Protein AF-0000000082344519 (afdb_homodimer)

Solvent-accessible surface area (backbone atoms only — not comparable to full-atom values): 58718 Å² total; per-residue (Å²): 136,85,82,80,80,78,78,78,81,80,72,80,78,78,74,76,76,75,74,73,69,74,69,74,76,73,70,45,67,34,60,41,94,43,33,31,35,34,25,37,70,40,77,89,71,45,33,33,35,36,21,41,44,66,50,34,47,62,42,49,48,86,34,32,82,37,69,70,40,68,66,84,66,69,54,87,67,76,43,85,14,70,48,80,54,39,27,33,50,52,61,80,82,67,80,53,95,60,58,66,26,64,64,16,47,25,30,32,41,40,26,52,60,90,36,56,89,43,69,24,28,28,40,35,42,33,60,30,48,63,42,30,43,64,43,57,72,40,49,64,67,48,60,62,42,38,40,41,49,18,50,73,66,76,50,55,40,27,41,34,28,41,35,46,46,18,24,62,66,7,23,39,48,27,70,68,31,56,74,69,69,40,51,39,29,22,58,46,29,45,52,45,45,42,51,42,39,59,72,33,33,52,41,59,8,24,26,49,81,35,19,24,41,32,18,33,38,40,7,1,28,46,46,14,48,60,35,33,23,55,60,15,56,75,81,68,63,52,51,31,38,31,16,38,42,23,17,50,40,50,67,75,38,56,48,72,68,54,22,39,50,36,39,51,40,34,24,61,67,70,69,24,74,62,96,50,35,66,64,44,56,34,66,48,53,72,68,59,47,51,49,24,49,58,70,46,69,58,77,37,39,61,53,73,65,63,46,61,37,49,56,44,34,47,59,30,48,75,70,62,32,39,44,86,41,41,34,38,37,27,38,38,75,10,27,5,51,65,65,33,36,68,38,88,39,76,62,50,69,44,76,40,58,20,68,40,71,67,50,44,48,50,54,55,56,70,62,41,75,59,81,92,30,59,57,58,52,53,30,51,49,43,56,44,43,86,34,33,63,81,15,31,26,78,60,34,85,54,72,56,58,76,69,37,8,61,30,34,28,24,43,10,36,51,35,18,36,77,65,25,50,37,30,39,50,51,45,47,28,38,32,30,52,69,75,25,58,29,39,36,36,33,42,56,44,71,85,48,25,64,49,48,44,80,31,38,32,22,59,70,68,62,51,45,30,39,31,44,48,77,84,29,55,66,26,58,68,82,61,22,79,54,37,24,65,55,37,93,54,56,69,49,51,53,51,38,20,49,49,46,22,31,22,54,45,15,27,57,68,70,74,36,46,74,68,43,85,68,66,58,43,96,88,26,57,41,60,78,72,59,60,26,38,95,36,37,65,36,21,72,30,42,55,23,36,22,38,32,35,26,47,86,42,71,25,30,30,42,76,40,73,58,52,81,64,44,37,46,39,50,50,51,60,76,32,24,53,68,36,46,67,33,135,84,79,81,78,77,80,78,81,79,75,80,79,79,77,78,74,75,75,73,68,72,71,72,76,72,69,46,69,34,58,41,92,41,35,32,35,34,25,38,70,40,77,89,71,44,32,32,35,36,22,42,44,68,50,34,46,61,42,49,48,88,34,32,81,37,70,70,40,69,66,87,66,68,52,85,66,76,43,85,13,69,49,79,55,39,26,34,50,51,66,74,84,62,81,56,98,60,58,64,27,64,65,17,47,25,32,33,42,42,28,53,57,90,38,55,89,43,71,23,28,28,42,35,42,34,60,31,48,63,43,30,41,64,42,57,72,42,48,64,66,48,60,64,42,38,42,42,50,17,51,73,68,75,52,56,40,27,39,34,28,42,35,44,45,19,26,60,66,7,23,39,48,28,70,70,31,56,74,68,70,41,51,39,31,22,58,46,31,45,52,44,44,41,52,41,40,59,73,34,34,52,43,59,8,24,26,48,81,36,20,24,41,33,16,33,38,37,7,0,28,47,46,14,48,59,34,34,22,58,61,14,55,75,81,71,64,51,52,31,39,32,16,38,42,23,16,50,39,48,65,72,38,56,49,73,68,53,21,39,50,36,38,51,40,33,24,62,67,69,68,25,73,61,97,50,36,67,63,45,56,33,66,47,52,69,66,57,49,51,50,23,48,62,68,45,71,59,78,37,37,60,52,72,67,63,44,60,37,50,57,45,33,49,58,31,47,76,69,62,31,40,44,87,41,41,35,40,37,28,39,38,74,10,29,5,50,66,64,34,35,69,38,88,40,76,62,48,70,44,77,40,59,20,68,41,70,67,50,44,50,49,52,53,56,71,62,40,74,58,81,91,30,59,60,56,51,53,30,51,50,42,54,44,46,84,35,33,62,80,15,31,25,80,59,34,85,55,71,56,58,76,67,37,8,62,29,33,30,25,42,11,37,51,37,17,38,76,66,25,49,36,29,39,51,50,45,46,29,41,32,30,51,69,77,26,58,27,40,36,35,33,41,56,46,71,88,47,25,62,49,48,44,80,29,40,33,22,59,70,68,61,52,46,30,39,31,43,48,77,83,30,55,64,24,58,68,81,62,21,78,52,36,24,65,55,38,93,54,56,69,49,52,53,50,37,19,50,49,46,22,32,22,55,45,15,26,57,69,69,74,37,45,72,66,42,85,67,66,56,43,95,89,26,57,41,60,78,72,59,58,26,37,94,36,37,64,35,20,71,29,42,54,22,37,21,39,33,36,26,47,87,42,72,25,31,30,42,76,40,73,60,50,80,64,45,38,46,40,49,48,49,61,76,32,25,54,69,36,45,66,33

Radius of gyration: 39.14 Å; Cα contacts (8 Å, |Δi|>4): 2697; chains: 2; bounding box: 118×125×114 Å

pLDDT: mean 92.15, std 13.53, range [24.28, 98.94]

Foldseek 3Di:
DDDPPPPPPPDPPPPPPPPPPPPPPPFDWFAAPQGMETWHADPVLQKTKQAFAAQFDQCAQVNFLHATHGDDHHDPDYHYRHDHDAAEQAADDPLPPGHYDSRHWGKMKMFRHPQQQAAAAEEEEDEDDLQGDDGLPQFLQPLSQLQSLCVVLVRHHMYMYTHFHGFCRQAAFDDVSLVVVSHRSRLSSVVSVLVSCLRGVSSRNYHQQQYEYEYEQLSQLSQLLQQCFQQADCPSSHQEYEREQHHNQHFFADDNVLSNQLVVQLCVQQVQPDPCSPNSLSVGDPVSSSVSSNVSVGRGDHDDSCHGRNFRSLVSLVVVRGHQHEYEYEYEQQALLVVFQCAVAQQGQHVDAQADPVSLLVLLCVQWDDVVCPVVSVVLPVLQDLDQCQFPPVLDDDADDRSHHSCNRSSSRVRSLLRGVLRLLSNLLSSQLVPGFYFYAYEQEPDFFQHDSNRHRYGPLLSCLLSLVLVQTNQPDDNRPRGHSNRPNDPLSSVLSSLNNLLVSCCSRPVASQSSNAQADPPAGADGRHTQAPHSVCSVVQQGWHWYAYSPDGNRTDIDGPCRSVVNSVVCSVCVCVTRVD/DPPPPPPPPPDPPPPPPPPPPPVPPPFDWF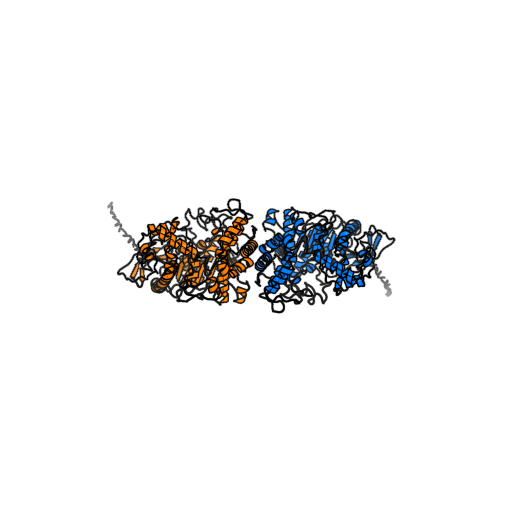AAPQGIETWHADPVLQKTKQAFAAQFDQCAQVNFLHATHGDDHHDPDYHYRHDHDAAEQAAPPCLDPGHYDSRHWGKMKIFRHPQQQAAAFEEEEQEDDLQGDDGLPQFLQPLSQLQSLCVVLVRHHMYMYTHFHGFCRQAAFDDVSLVVVSGRSRLSSVVSVLVSCLRGVSSRNHHQQQYEYEYEQLSQLSQLLQQCFQQADCPSSHQEYEHEQHHVQHFFADDNVLSNQLVVQLCVQQVQPDPCSSNSLSPGDPVSSSVSSNVSVGRGDHDDSCHGRNFRSLVSLVVVRTHQHEYEYEYEQQALLVVFQCAVAQQGQHVDAQADPVSLLVLLCVQWDDNVCVVVSVVLPVLQDLDQCQFPPVLDDDADDRSHHSCNRSSSRVRSLLRGVLRLLSNLLSSQLVPGFYFYAYEQEPDFFQHDSNRHRYGPLLSCLLSLVLVQTNQPDDNRVRGHSNRPDDPLSSVLSSLNSLLVSCCSRPVASQSSNAQADPPAGADGRHTQAPHSVCSVVQQGWHWYAYSPDGNRTDIDGPCRSVVNSVVCSVCVCPTRVD

Secondary structure (DSSP, 8-state):
----------------------------EEE-SS-EEE-EEETTTTEEEEEEEE-B----GGGTTS---B-----SSEEE-SSPPPBPP-SSS-SS-S-B-S---EEEEEEETT-TTS-EEEEEEE--STTTS--TT-GGG-THHHHHHHHHTT---EEEEE----HHHHH--SHHHHHTT---HHHHHHHHHHHHHHHHGGGGTEEEEEEEEEEETHHHHHHHHHHHHHHH---SS-SEEEEES--SSPPPPPPHHHHHHHHHHHHHHHT--SS-HHHHHHHS-HHHHHHHHHHTT--------SSSS-S-HHHHHHTT-S----EEEEEETTGGGGSSTT-SSTTPPPSS---SHHHHHHHHHHH-S-S-THHHHHHHHHHS---GGGSSPTTS-S---TTT-TTHHHHHHHHHIIIIIHHHHHHHHHHHHTT--EEEEEE---S-TT--TTT-S-TTTTHHHHHT-TT-TT--TTS-TT--TTTT--HHHHHHHHHHHHHHHHHHHHS-TTTTS--EETTEEPPP---S-SSHHHHHTT--EEEEE-TTSGGGEEEEES-TTHHHHHHHHHTIIIII--/----------------------------EEE-SS-EEE-EEETTTTEEEEEEEE-B----GGGTTS---B-----SSEEE-SSPPPBPP--SS--S-S-B-S---EEEEEEETT-TTS-EEEEEEE--STTTS--TT-GGG-THHHHHHHHHTT---EEEEE----HHHHH--SHHHHHTT---HHHHHHHHHHHHHHHHGGGGTEEEEEEEEEEETHHHHHHHHHHHHHHH---SS-SEEEEES--SSPPPPPPHHHHHHHHHHHHHHHT--SS-HHHHHHHS-HHHHHHHHHHHT--------SSSS-S-HHHHHHTT-S----EEEEEETTGGGGSSTT-SSTTPPPSS---SHHHHHHHHHHH-S-S-THHHHHHHHHHS---GGGSSPTTS-S---TTT-TTHHHHHHHHHIIIIIHHHHHHHHHHHHTT--EEEEEE---S-TT--TTT-S-TTTTHHHHHT-TT-TT--TTS-TT--TTTT--HHHHHHHHHHHHHHHHHHHHS-TTTTS--EETTEEPPP---S-SSHHHHHTT--EEEEE-TTSGGGEEEEES-TTHHHHHHHHHTIIIII--

Structure (mmCIF, N/CA/C/O backbone):
data_AF-0000000082344519-model_v1
#
loop_
_entity.id
_entity.type
_entity.pdbx_description
1 polymer 'Carboxylic ester hydrolase'
#
loop_
_atom_site.group_PDB
_atom_site.id
_atom_site.type_symbol
_atom_site.label_atom_id
_atom_site.label_alt_id
_atom_site.label_comp_id
_atom_site.label_asym_id
_atom_site.label_entity_id
_atom_site.label_seq_id
_atom_site.pdbx_PDB_ins_code
_atom_site.Cartn_x
_atom_site.Cartn_y
_atom_site.Cartn_z
_atom_site.occupancy
_atom_site.B_iso_or_equiv
_atom_site.auth_seq_id
_atom_site.auth_comp_id
_atom_site.auth_asym_id
_atom_site.auth_atom_id
_atom_site.pdbx_PDB_model_num
ATOM 1 N N . MET A 1 1 ? 78.938 -33 -75.188 1 24.28 1 MET A N 1
ATOM 2 C CA . MET A 1 1 ? 78.062 -32.281 -74.25 1 24.28 1 MET A CA 1
ATOM 3 C C . MET A 1 1 ? 76.688 -32.844 -74.25 1 24.28 1 MET A C 1
ATOM 5 O O . MET A 1 1 ? 75.875 -32.5 -75.062 1 24.28 1 MET A O 1
ATOM 9 N N . ALA A 1 2 ? 76.625 -34.188 -73.875 1 30.67 2 ALA A N 1
ATOM 10 C CA . ALA A 1 2 ? 75.5 -35.094 -73.938 1 30.67 2 ALA A CA 1
ATOM 11 C C . ALA A 1 2 ? 74.375 -34.594 -73 1 30.67 2 ALA A C 1
ATOM 13 O O . ALA A 1 2 ? 74.562 -34.219 -71.875 1 30.67 2 ALA A O 1
ATOM 14 N N . GLN A 1 3 ? 73.25 -34.062 -73.562 1 27.52 3 GLN A N 1
ATOM 15 C CA . GLN A 1 3 ? 72 -33.531 -73.125 1 27.52 3 GLN A CA 1
ATOM 16 C C . GLN A 1 3 ? 71.188 -34.562 -72.375 1 27.52 3 GLN A C 1
ATOM 18 O O . GLN A 1 3 ? 70.75 -35.594 -72.938 1 27.52 3 GLN A O 1
ATOM 23 N N . LEU A 1 4 ? 71.5 -34.781 -71.062 1 27.64 4 LEU A N 1
ATOM 24 C CA . LEU A 1 4 ? 70.875 -35.719 -70.125 1 27.64 4 LEU A CA 1
ATOM 25 C C . LEU A 1 4 ? 69.375 -35.406 -69.938 1 27.64 4 LEU A C 1
ATOM 27 O O . LEU A 1 4 ? 69 -34.25 -69.688 1 27.64 4 LEU A O 1
ATOM 31 N N . ARG A 1 5 ? 68.5 -36.125 -70.625 1 28.7 5 ARG A N 1
ATOM 32 C CA . ARG A 1 5 ? 67 -36.219 -70.688 1 28.7 5 ARG A CA 1
ATOM 33 C C . ARG A 1 5 ? 66.438 -36.562 -69.312 1 28.7 5 ARG A C 1
ATOM 35 O O . ARG A 1 5 ? 66.562 -37.688 -68.875 1 28.7 5 ARG A O 1
ATOM 42 N N . ILE A 1 6 ? 66.562 -35.719 -68.25 1 28.33 6 ILE A N 1
ATOM 43 C CA . ILE A 1 6 ? 66.062 -36.031 -66.938 1 28.33 6 ILE A CA 1
ATOM 44 C C . ILE A 1 6 ? 64.5 -36.094 -67 1 28.33 6 ILE A C 1
ATOM 46 O O . ILE A 1 6 ? 63.875 -35.094 -67.312 1 28.33 6 ILE A O 1
ATOM 50 N N . LEU A 1 7 ? 63.938 -37.156 -67.562 1 29.48 7 LEU A N 1
ATOM 51 C CA . LEU A 1 7 ? 62.5 -37.344 -67.562 1 29.48 7 LEU A CA 1
ATOM 52 C C . LEU A 1 7 ? 61.969 -37.344 -66.125 1 29.48 7 LEU A C 1
ATOM 54 O O . LEU A 1 7 ? 62.406 -38.125 -65.312 1 29.48 7 LEU A O 1
ATOM 58 N N . GLN A 1 8 ? 61.469 -36.188 -65.625 1 29.48 8 GLN A N 1
ATOM 59 C CA . GLN A 1 8 ? 60.812 -35.938 -64.312 1 29.48 8 GLN A CA 1
ATOM 60 C C . GLN A 1 8 ? 59.531 -36.781 -64.188 1 29.48 8 GLN A C 1
ATOM 62 O O . GLN A 1 8 ? 58.656 -36.688 -65.062 1 29.48 8 GLN A O 1
ATOM 67 N N . MET A 1 9 ? 59.594 -38 -63.719 1 33.41 9 MET A N 1
ATOM 68 C CA . MET A 1 9 ? 58.438 -38.844 -63.406 1 33.41 9 MET A CA 1
ATOM 69 C C . MET A 1 9 ? 57.5 -38.125 -62.406 1 33.41 9 MET A C 1
ATOM 71 O O . MET A 1 9 ? 57.938 -37.75 -61.312 1 33.41 9 MET A O 1
ATOM 75 N N . LEU A 1 10 ? 56.531 -37.344 -62.844 1 35.19 10 LEU A N 1
ATOM 76 C CA . LEU A 1 10 ? 55.469 -36.75 -62.031 1 35.19 10 LEU A CA 1
ATOM 77 C C . LEU A 1 10 ? 54.625 -37.844 -61.375 1 35.19 10 LEU A C 1
ATOM 79 O O . LEU A 1 10 ? 54 -38.656 -62.062 1 35.19 10 LEU A O 1
ATOM 83 N N . TRP A 1 11 ? 55 -38.406 -60.219 1 37.16 11 TRP A N 1
ATOM 84 C CA . TRP A 1 11 ? 54.125 -39.344 -59.5 1 37.16 11 TRP A CA 1
ATOM 85 C C . TRP A 1 11 ? 52.844 -38.656 -59.062 1 37.16 11 TRP A C 1
ATOM 87 O O . TRP A 1 11 ? 52.875 -37.562 -58.5 1 37.16 11 TRP A O 1
ATOM 97 N N . PRO A 1 12 ? 51.719 -39 -59.688 1 42.03 12 PRO A N 1
ATOM 98 C CA . PRO A 1 12 ? 50.469 -38.406 -59.188 1 42.03 12 PRO A CA 1
ATOM 99 C C . PRO A 1 12 ? 50.25 -38.688 -57.688 1 42.03 12 PRO A C 1
ATOM 101 O O . PRO A 1 12 ? 50.531 -39.781 -57.188 1 42.03 12 PRO A O 1
ATOM 104 N N . VAL A 1 13 ? 50.375 -37.688 -56.844 1 43 13 VAL A N 1
ATOM 105 C CA . VAL A 1 13 ? 50 -37.75 -55.438 1 43 13 VAL A CA 1
ATOM 106 C C . VAL A 1 13 ? 48.531 -38.125 -55.312 1 43 13 VAL A C 1
ATOM 108 O O . VAL A 1 13 ? 47.656 -37.406 -55.812 1 43 13 VAL A O 1
ATOM 111 N N . LEU A 1 14 ? 48.188 -39.375 -55.188 1 42.03 14 LEU A N 1
ATOM 112 C CA . LEU A 1 14 ? 46.844 -39.844 -54.812 1 42.03 14 LEU A CA 1
ATOM 113 C C . LEU A 1 14 ? 46.438 -39.188 -53.469 1 42.03 14 LEU A C 1
ATOM 115 O O . LEU A 1 14 ? 47.062 -39.406 -52.438 1 42.03 14 LEU A O 1
ATOM 119 N N . ILE A 1 15 ? 45.781 -38.062 -53.531 1 43.78 15 ILE A N 1
ATOM 120 C CA . ILE A 1 15 ? 45.125 -37.5 -52.375 1 43.78 15 ILE A CA 1
ATOM 121 C C . ILE A 1 15 ? 44.094 -38.469 -51.812 1 43.78 15 ILE A C 1
ATOM 123 O O . ILE A 1 15 ? 43.125 -38.812 -52.5 1 43.78 15 ILE A O 1
ATOM 127 N N . CYS A 1 16 ? 44.406 -39.312 -50.875 1 42.34 16 CYS A N 1
ATOM 128 C CA . CYS A 1 16 ? 43.469 -40.094 -50.094 1 42.34 16 CYS A CA 1
ATOM 129 C C . CYS A 1 16 ? 42.5 -39.188 -49.375 1 42.34 16 CYS A C 1
ATOM 131 O O . CYS A 1 16 ? 42.844 -38.5 -48.406 1 42.34 16 CYS A O 1
ATOM 133 N N . ILE A 1 17 ? 41.5 -38.75 -50 1 44.06 17 ILE A N 1
ATOM 134 C CA . ILE A 1 17 ? 40.375 -38.125 -49.281 1 44.06 17 ILE A CA 1
ATOM 135 C C . ILE A 1 17 ? 39.844 -39.094 -48.219 1 44.06 17 ILE A C 1
ATOM 137 O O . ILE A 1 17 ? 39.281 -40.156 -48.562 1 44.06 17 ILE A O 1
ATOM 141 N N . THR A 1 18 ? 40.375 -39.156 -47.062 1 42.69 18 THR A N 1
ATOM 142 C CA . THR A 1 18 ? 39.719 -39.844 -45.938 1 42.69 18 THR A CA 1
ATOM 143 C C . THR A 1 18 ? 38.312 -39.312 -45.75 1 42.69 18 THR A C 1
ATOM 145 O O . THR A 1 18 ? 38.094 -38.156 -45.406 1 42.69 18 THR A O 1
ATOM 148 N N . LEU A 1 19 ? 37.375 -39.875 -46.406 1 42.72 19 LEU A N 1
ATOM 149 C CA . LEU A 1 19 ? 36 -39.688 -46 1 42.72 19 LEU A CA 1
ATOM 150 C C . LEU A 1 19 ? 35.812 -39.969 -44.531 1 42.72 19 LEU A C 1
ATOM 152 O O . LEU A 1 19 ? 36 -41.094 -44.062 1 42.72 19 LEU A O 1
ATOM 156 N N . VAL A 1 20 ? 36.094 -38.969 -43.688 1 46.5 20 VAL A N 1
ATOM 157 C CA . VAL A 1 20 ? 35.594 -39.094 -42.344 1 46.5 20 VAL A CA 1
ATOM 158 C C . VAL A 1 20 ? 34.125 -39.469 -42.375 1 46.5 20 VAL A C 1
ATOM 160 O O . VAL A 1 20 ? 33.281 -38.719 -42.844 1 46.5 20 VAL A O 1
ATOM 163 N N . ALA A 1 21 ? 33.812 -40.719 -42.438 1 43.28 21 ALA A N 1
ATOM 164 C CA . ALA A 1 21 ? 32.469 -41.188 -42.188 1 43.28 21 ALA A CA 1
ATOM 165 C C . ALA A 1 21 ? 31.875 -40.469 -40.969 1 43.28 21 ALA A C 1
ATOM 167 O O . ALA A 1 21 ? 32.375 -40.594 -39.844 1 43.28 21 ALA A O 1
ATOM 168 N N . VAL A 1 22 ? 31.359 -39.312 -41.156 1 46.47 22 VAL A N 1
ATOM 169 C CA . VAL A 1 22 ? 30.484 -38.844 -40.062 1 46.47 22 VAL A CA 1
ATOM 170 C C . VAL A 1 22 ? 29.703 -40.031 -39.5 1 46.47 22 VAL A C 1
ATOM 172 O O . VAL A 1 22 ? 28.891 -40.625 -40.188 1 46.47 22 VAL A O 1
ATOM 175 N N . GLN A 1 23 ? 30.281 -40.844 -38.719 1 43.72 23 GLN A N 1
ATOM 176 C CA . GLN A 1 23 ? 29.516 -41.875 -38 1 43.72 23 GLN A CA 1
ATOM 177 C C . GLN A 1 23 ? 28.141 -41.312 -37.594 1 43.72 23 GLN A C 1
ATOM 179 O O . GLN A 1 23 ? 28.047 -40.312 -36.906 1 43.72 23 GLN A O 1
ATOM 184 N N . ALA A 1 24 ? 27.203 -41.406 -38.469 1 50.91 24 ALA A N 1
ATOM 185 C CA . ALA A 1 24 ? 25.828 -41.094 -38.062 1 50.91 24 ALA A CA 1
ATOM 186 C C . ALA A 1 24 ? 25.562 -41.5 -36.625 1 50.91 24 ALA A C 1
ATOM 188 O O . ALA A 1 24 ? 25.703 -42.688 -36.281 1 50.91 24 ALA A O 1
ATOM 189 N N . LYS A 1 25 ? 25.703 -40.594 -35.75 1 64.44 25 LYS A N 1
ATOM 190 C CA . LYS A 1 25 ? 25.453 -40.875 -34.344 1 64.44 25 LYS A CA 1
ATOM 191 C C . LYS A 1 25 ? 24.234 -41.781 -34.156 1 64.44 25 LYS A C 1
ATOM 193 O O . LYS A 1 25 ? 23.156 -41.469 -34.688 1 64.44 25 LYS A O 1
ATOM 198 N N . GLN A 1 26 ? 24.281 -43.062 -33.812 1 82.38 26 GLN A N 1
ATOM 199 C CA . GLN A 1 26 ? 23.203 -44 -33.469 1 82.38 26 GLN A CA 1
ATOM 200 C C . GLN A 1 26 ? 22.094 -43.312 -32.688 1 82.38 26 GLN A C 1
ATOM 202 O O . GLN A 1 26 ? 22.359 -42.438 -31.859 1 82.38 26 GLN A O 1
ATOM 207 N N . PRO A 1 27 ? 20.844 -43.625 -33.125 1 91.69 27 PRO A N 1
ATOM 208 C CA . PRO A 1 27 ? 19.719 -43.031 -32.375 1 91.69 27 PRO A CA 1
ATOM 209 C C . PRO A 1 27 ? 19.766 -43.375 -30.891 1 91.69 27 PRO A C 1
ATOM 211 O O . PRO A 1 27 ? 20.156 -44.5 -30.516 1 91.69 27 PRO A O 1
ATOM 214 N N . PRO A 1 28 ? 19.516 -42.375 -30.047 1 95 28 PRO A N 1
ATOM 215 C CA . PRO A 1 28 ? 19.5 -42.688 -28.609 1 95 28 PRO A CA 1
ATOM 216 C C . PRO A 1 28 ? 18.438 -43.688 -28.219 1 95 28 PRO A C 1
ATOM 218 O O . PRO A 1 28 ? 17.344 -43.688 -28.781 1 95 28 PRO A O 1
ATOM 221 N N . GLU A 1 29 ? 18.75 -44.5 -27.266 1 94.81 29 GLU A N 1
ATOM 222 C CA . GLU A 1 29 ? 17.844 -45.531 -26.75 1 94.81 29 GLU A CA 1
ATOM 223 C C . GLU A 1 29 ? 17.75 -45.469 -25.234 1 94.81 29 GLU A C 1
ATOM 225 O O . GLU A 1 29 ? 18.688 -45.031 -24.562 1 94.81 29 GLU A O 1
ATOM 230 N N . ALA A 1 30 ? 16.719 -45.844 -24.719 1 95 30 ALA A N 1
ATOM 231 C CA . ALA A 1 30 ? 16.484 -46.031 -23.281 1 95 30 ALA A CA 1
ATOM 232 C C . ALA A 1 30 ? 15.648 -47.25 -23 1 95 30 ALA A C 1
ATOM 234 O O . ALA A 1 30 ? 14.578 -47.438 -23.594 1 95 30 ALA A O 1
ATOM 235 N N . THR A 1 31 ? 16.094 -48.094 -22.125 1 94.69 31 THR A N 1
ATOM 236 C CA . THR A 1 31 ? 15.383 -49.312 -21.75 1 94.69 31 THR A CA 1
ATOM 237 C C . THR A 1 31 ? 14.727 -49.125 -20.375 1 94.69 31 THR A C 1
ATOM 239 O O . THR A 1 31 ? 15.422 -49.031 -19.359 1 94.69 31 THR A O 1
ATOM 242 N N . ILE A 1 32 ? 13.453 -49.125 -20.438 1 94.44 32 ILE A N 1
ATOM 243 C CA . ILE A 1 32 ? 12.703 -49.031 -19.203 1 94.44 32 ILE A CA 1
ATOM 244 C C . ILE A 1 32 ? 12.102 -50.375 -18.828 1 94.44 32 ILE A C 1
ATOM 246 O O . ILE A 1 32 ? 12.438 -51.406 -19.438 1 94.44 32 ILE A O 1
ATOM 250 N N . GLU A 1 33 ? 11.242 -50.375 -17.766 1 90.75 33 GLU A N 1
ATOM 251 C CA . GLU A 1 33 ? 10.68 -51.625 -17.25 1 90.75 33 GLU A CA 1
ATOM 252 C C . GLU A 1 33 ? 9.891 -52.375 -18.328 1 90.75 33 GLU A C 1
ATOM 254 O O . GLU A 1 33 ? 9.93 -53.594 -18.406 1 90.75 33 GLU A O 1
ATOM 259 N N . ASN A 1 34 ? 9.25 -51.562 -19.172 1 93.25 34 ASN A N 1
ATOM 260 C CA . ASN A 1 34 ? 8.328 -52.156 -20.141 1 93.25 34 ASN A CA 1
ATOM 261 C C . ASN A 1 34 ? 9.047 -52.531 -21.438 1 93.25 34 ASN A C 1
ATOM 263 O O . ASN A 1 34 ? 8.523 -53.312 -22.234 1 93.25 34 ASN A O 1
ATOM 267 N N . GLY A 1 35 ? 10.133 -51.938 -21.719 1 95.5 35 GLY A N 1
ATOM 268 C CA . GLY A 1 35 ? 10.836 -52.156 -22.969 1 95.5 35 GLY A CA 1
ATOM 269 C C . GLY A 1 35 ? 11.758 -51 -23.359 1 95.5 35 GLY A C 1
ATOM 270 O O . GLY A 1 35 ? 12.047 -50.125 -22.531 1 95.5 35 GLY A O 1
ATOM 271 N N . THR A 1 36 ? 12.203 -51.156 -24.594 1 96.81 36 THR A N 1
ATOM 272 C CA . THR A 1 36 ? 13.188 -50.188 -25.047 1 96.81 36 THR A CA 1
ATOM 273 C C . THR A 1 36 ? 12.555 -49.188 -26.016 1 96.81 36 THR A C 1
ATOM 275 O O . THR A 1 36 ? 11.781 -49.562 -26.891 1 96.81 36 THR A O 1
ATOM 278 N N . TYR A 1 37 ? 12.883 -47.906 -25.797 1 97.12 37 TYR A N 1
ATOM 279 C CA . TYR A 1 37 ? 12.438 -46.844 -26.688 1 97.12 37 TYR A CA 1
ATOM 280 C C . TYR A 1 37 ? 13.625 -46.25 -27.438 1 97.12 37 TYR A C 1
ATOM 282 O O . TYR A 1 37 ? 14.711 -46.094 -26.875 1 97.12 37 TYR A O 1
ATOM 290 N N . VAL A 1 38 ? 13.391 -45.906 -28.75 1 97.31 38 VAL A N 1
ATOM 291 C CA . VAL A 1 38 ? 14.359 -45.156 -29.531 1 97.31 38 VAL A CA 1
ATOM 292 C C . VAL A 1 38 ? 13.891 -43.719 -29.688 1 97.31 38 VAL A C 1
ATOM 294 O O . VAL A 1 38 ? 12.75 -43.469 -30.078 1 97.31 38 VAL A O 1
ATOM 297 N N . GLY A 1 39 ? 14.797 -42.812 -29.266 1 97.12 39 GLY A N 1
ATOM 298 C CA . GLY A 1 39 ? 14.508 -41.406 -29.375 1 97.12 39 GLY A CA 1
ATOM 299 C C . GLY A 1 39 ? 15.188 -40.75 -30.578 1 97.12 39 GLY A C 1
ATOM 300 O O . GLY A 1 39 ? 15.562 -41.438 -31.531 1 97.12 39 GLY A O 1
ATOM 301 N N . ILE A 1 40 ? 15.195 -39.438 -30.578 1 96.75 40 ILE A N 1
ATOM 302 C CA . ILE A 1 40 ? 15.828 -38.656 -31.656 1 96.75 40 ILE A CA 1
ATOM 303 C C . ILE A 1 40 ? 16.797 -37.656 -31.062 1 96.75 40 ILE A C 1
ATOM 305 O O . ILE A 1 40 ? 16.531 -37.031 -30.031 1 96.75 40 ILE A O 1
ATOM 309 N N . HIS A 1 41 ? 17.922 -37.531 -31.734 1 96.06 41 HIS A N 1
ATOM 310 C CA . HIS A 1 41 ? 18.969 -36.594 -31.281 1 96.06 41 HIS A CA 1
ATOM 311 C C . HIS A 1 41 ? 18.844 -35.25 -31.984 1 96.06 41 HIS A C 1
ATOM 313 O O . HIS A 1 41 ? 18.734 -35.188 -33.219 1 96.06 41 HIS A O 1
ATOM 319 N N . ASN A 1 42 ? 18.734 -34.188 -31.234 1 95 42 ASN A N 1
ATOM 320 C CA . ASN A 1 42 ? 18.859 -32.844 -31.75 1 95 42 ASN A CA 1
ATOM 321 C C . ASN A 1 42 ? 20.312 -32.344 -31.688 1 95 42 ASN A C 1
ATOM 323 O O . ASN A 1 42 ? 20.812 -32 -30.625 1 95 42 ASN A O 1
ATOM 327 N N . SER A 1 43 ? 20.984 -32.188 -32.812 1 93.06 43 SER A N 1
ATOM 328 C CA . SER A 1 43 ? 22.406 -31.875 -32.844 1 93.06 43 SER A CA 1
ATOM 329 C C . SER A 1 43 ? 22.672 -30.422 -32.531 1 93.06 43 SER A C 1
ATOM 331 O O . SER A 1 43 ? 23.75 -30.062 -32.031 1 93.06 43 SER A O 1
ATOM 333 N N . HIS A 1 44 ? 21.703 -29.609 -32.844 1 93.06 44 HIS A N 1
ATOM 334 C CA . HIS A 1 44 ? 21.891 -28.188 -32.594 1 93.06 44 HIS A CA 1
ATOM 335 C C . HIS A 1 44 ? 22.016 -27.891 -31.109 1 93.06 44 HIS A C 1
ATOM 337 O O . HIS A 1 44 ? 22.891 -27.125 -30.688 1 93.06 44 HIS A O 1
ATOM 343 N N . TYR A 1 45 ? 21.188 -28.5 -30.312 1 94.38 45 TYR A N 1
ATOM 344 C CA . TYR A 1 45 ? 21.188 -28.234 -28.875 1 94.38 45 TYR A CA 1
ATOM 345 C C . TYR A 1 45 ? 21.891 -29.359 -28.125 1 94.38 45 TYR A C 1
ATOM 347 O O . TYR A 1 45 ? 22.109 -29.25 -26.906 1 94.38 45 TYR A O 1
ATOM 355 N N . ASN A 1 46 ? 22.266 -30.422 -28.812 1 93.69 46 ASN A N 1
ATOM 356 C CA . ASN A 1 46 ? 22.859 -31.609 -28.234 1 93.69 46 ASN A CA 1
ATOM 357 C C . ASN A 1 46 ? 21.953 -32.219 -27.156 1 93.69 46 ASN A C 1
ATOM 359 O O . ASN A 1 46 ? 22.406 -32.469 -26.031 1 93.69 46 ASN A O 1
ATOM 363 N N . VAL A 1 47 ? 20.734 -32.406 -27.5 1 96.06 47 VAL A N 1
ATOM 364 C CA . VAL A 1 47 ? 19.688 -32.969 -26.625 1 96.06 47 VAL A CA 1
ATOM 365 C C . VAL A 1 47 ? 19.078 -34.188 -27.281 1 96.06 47 VAL A C 1
ATOM 367 O O . VAL A 1 47 ? 18.859 -34.219 -28.5 1 96.06 47 VAL A O 1
ATOM 370 N N . ASP A 1 48 ? 18.828 -35.25 -26.5 1 97.12 48 ASP A N 1
ATOM 371 C CA . ASP A 1 48 ? 18.078 -36.438 -26.938 1 97.12 48 ASP A CA 1
ATOM 372 C C . ASP A 1 48 ? 16.625 -36.344 -26.5 1 97.12 48 ASP A C 1
ATOM 374 O O . ASP A 1 48 ? 16.328 -36.094 -25.328 1 97.12 48 ASP A O 1
ATOM 378 N N . TYR A 1 49 ? 15.766 -36.562 -27.5 1 97.38 49 TYR A N 1
ATOM 379 C CA . TYR A 1 49 ? 14.336 -36.531 -27.219 1 97.38 49 TYR A CA 1
ATOM 380 C C . TYR A 1 49 ? 13.766 -37.938 -27.203 1 97.38 49 TYR A C 1
ATOM 382 O O . TYR A 1 49 ? 14.094 -38.781 -28.062 1 97.38 49 TYR A O 1
ATOM 390 N N . PHE A 1 50 ? 13.055 -38.281 -26.203 1 97.81 50 PHE A N 1
ATOM 391 C CA . PHE A 1 50 ? 12.141 -39.406 -26.172 1 97.81 50 PHE A CA 1
ATOM 392 C C . PHE A 1 50 ? 10.695 -38.938 -26.031 1 97.81 50 PHE A C 1
ATOM 394 O O . PHE A 1 50 ? 10.281 -38.531 -24.938 1 97.81 50 PHE A O 1
ATOM 401 N N . LEU A 1 51 ? 9.914 -39.031 -27.141 1 97.44 51 LEU A N 1
ATOM 402 C CA . LEU A 1 51 ? 8.641 -38.344 -27.234 1 97.44 51 LEU A CA 1
ATOM 403 C C . LEU A 1 51 ? 7.48 -39.344 -27.234 1 97.44 51 LEU A C 1
ATOM 405 O O . LEU A 1 51 ? 7.562 -40.375 -27.859 1 97.44 51 LEU A O 1
ATOM 409 N N . GLY A 1 52 ? 6.402 -38.938 -26.453 1 96.88 52 GLY A N 1
ATOM 410 C CA . GLY A 1 52 ? 5.141 -39.656 -26.516 1 96.88 52 GLY A CA 1
ATOM 411 C C . GLY A 1 52 ? 5.195 -41 -25.828 1 96.88 52 GLY A C 1
ATOM 412 O O . GLY A 1 52 ? 4.574 -41.969 -26.281 1 96.88 52 GLY A O 1
ATOM 413 N N . ILE A 1 53 ? 5.938 -41.125 -24.812 1 97.94 53 ILE A N 1
ATOM 414 C CA . ILE A 1 53 ? 6.027 -42.406 -24.078 1 97.94 53 ILE A CA 1
ATOM 415 C C . ILE A 1 53 ? 4.789 -42.562 -23.203 1 97.94 53 ILE A C 1
ATOM 417 O O . ILE A 1 53 ? 4.5 -41.719 -22.344 1 97.94 53 ILE A O 1
ATOM 421 N N . PRO A 1 54 ? 4.023 -43.656 -23.375 1 97.75 54 PRO A N 1
ATOM 422 C CA . PRO A 1 54 ? 2.883 -43.875 -22.484 1 97.75 54 PRO A CA 1
ATOM 423 C C . PRO A 1 54 ? 3.305 -44.156 -21.047 1 97.75 54 PRO A C 1
ATOM 425 O O . PRO A 1 54 ? 4.246 -44.906 -20.812 1 97.75 54 PRO A O 1
ATOM 428 N N . PHE A 1 55 ? 2.682 -43.562 -20.125 1 98.31 55 PHE A N 1
ATOM 429 C CA . PHE A 1 55 ? 2.947 -43.875 -18.719 1 98.31 55 PHE A CA 1
ATOM 430 C C . PHE A 1 55 ? 1.75 -44.562 -18.078 1 98.31 55 PHE A C 1
ATOM 432 O O . PHE A 1 55 ? 1.823 -45 -16.938 1 98.31 55 PHE A O 1
ATOM 439 N N . ALA A 1 56 ? 0.681 -44.688 -18.781 1 98.56 56 ALA A N 1
ATOM 440 C CA . ALA A 1 56 ? -0.554 -45.312 -18.344 1 98.56 56 ALA A CA 1
ATOM 441 C C . ALA A 1 56 ? -1.226 -46.062 -19.484 1 98.56 56 ALA A C 1
ATOM 443 O O . ALA A 1 56 ? -0.932 -45.812 -20.656 1 98.56 56 ALA A O 1
ATOM 444 N N . GLN A 1 57 ? -2.092 -47 -19.078 1 98.19 57 GLN A N 1
ATOM 445 C CA . GLN A 1 57 ? -2.988 -47.562 -20.094 1 98.19 57 GLN A CA 1
ATOM 446 C C . GLN A 1 57 ? -3.887 -46.5 -20.688 1 98.19 57 GLN A C 1
ATOM 448 O O . GLN A 1 57 ? -4.266 -45.531 -20 1 98.19 57 GLN A O 1
ATOM 453 N N . PRO A 1 58 ? -4.203 -46.688 -22.047 1 97.88 58 PRO A N 1
ATOM 454 C CA . PRO A 1 58 ? -5.109 -45.688 -22.625 1 97.88 58 PRO A CA 1
ATOM 455 C C . PRO A 1 58 ? -6.418 -45.562 -21.859 1 97.88 58 PRO A C 1
ATOM 457 O O . PRO A 1 58 ? -7.074 -46.562 -21.578 1 97.88 58 PRO A O 1
ATOM 460 N N . PRO A 1 59 ? -6.773 -44.344 -21.469 1 97.94 59 PRO A N 1
ATOM 461 C CA . PRO A 1 59 ? -8.008 -44.188 -20.703 1 97.94 59 PRO A CA 1
ATOM 462 C C . PRO A 1 59 ? -9.25 -44.156 -21.594 1 97.94 59 PRO A C 1
ATOM 464 O O . PRO A 1 59 ? -10.039 -43.188 -21.531 1 97.94 59 PRO A O 1
ATOM 467 N N . VAL A 1 60 ? -9.5 -45.188 -22.344 1 97 60 VAL A N 1
ATOM 468 C CA . VAL A 1 60 ? -10.609 -45.344 -23.281 1 97 60 VAL A CA 1
ATOM 469 C C . VAL A 1 60 ? -11.5 -46.5 -22.844 1 97 60 VAL A C 1
ATOM 471 O O . VAL A 1 60 ? -11.094 -47.344 -22.031 1 97 60 VAL A O 1
ATOM 474 N N . GLY A 1 61 ? -12.719 -46.531 -23.344 1 95.75 61 GLY A N 1
ATOM 475 C CA . GLY A 1 61 ? -13.633 -47.594 -22.969 1 95.75 61 GLY A CA 1
ATOM 476 C C . GLY A 1 61 ? -13.875 -47.688 -21.469 1 95.75 61 GLY A C 1
ATOM 477 O O . GLY A 1 61 ? -14.203 -46.656 -20.844 1 95.75 61 GLY A O 1
ATOM 478 N N . ASP A 1 62 ? -13.617 -48.844 -20.938 1 95.94 62 ASP A N 1
ATOM 479 C CA . ASP A 1 62 ? -13.883 -49.062 -19.516 1 95.94 62 ASP A CA 1
ATOM 480 C C . ASP A 1 62 ? -12.953 -48.25 -18.641 1 95.94 62 ASP A C 1
ATOM 482 O O . ASP A 1 62 ? -13.211 -48.062 -17.453 1 95.94 62 ASP A O 1
ATOM 486 N N . LEU A 1 63 ? -11.961 -47.719 -19.266 1 97.75 63 LEU A N 1
ATOM 487 C CA . LEU A 1 63 ? -11.008 -46.906 -18.5 1 97.75 63 LEU A CA 1
ATOM 488 C C . LEU A 1 63 ? -11.305 -45.438 -18.641 1 97.75 63 LEU A C 1
ATOM 490 O O . LEU A 1 63 ? -10.617 -44.594 -18.047 1 97.75 63 LEU A O 1
ATOM 494 N N . ARG A 1 64 ? -12.375 -45.031 -19.469 1 97.56 64 ARG A N 1
ATOM 495 C CA . ARG A 1 64 ? -12.906 -43.688 -19.391 1 97.56 64 ARG A CA 1
ATOM 496 C C . ARG A 1 64 ? -13.562 -43.438 -18.047 1 97.56 64 ARG A C 1
ATOM 498 O O . ARG A 1 64 ? -14.305 -44.281 -17.547 1 97.56 64 ARG A O 1
ATOM 505 N N . LEU A 1 65 ? -13.305 -42.25 -17.469 1 97.94 65 LEU A N 1
ATOM 506 C CA . LEU A 1 65 ? -13.859 -41.906 -16.172 1 97.94 65 LEU A CA 1
ATOM 507 C C . LEU A 1 65 ? -13.516 -43 -15.133 1 97.94 65 LEU A C 1
ATOM 509 O O . LEU A 1 65 ? -14.383 -43.438 -14.383 1 97.94 65 LEU A O 1
ATOM 513 N N . ALA A 1 66 ? -12.297 -43.375 -15.164 1 98.06 66 ALA A N 1
ATOM 514 C CA . ALA A 1 66 ? -11.719 -44.312 -14.195 1 98.06 66 ALA A CA 1
ATOM 515 C C . ALA A 1 66 ? -10.336 -43.844 -13.758 1 98.06 66 ALA A C 1
ATOM 517 O O . ALA A 1 66 ? -9.68 -43.062 -14.461 1 98.06 66 ALA A O 1
ATOM 518 N N . PRO A 1 67 ? -9.945 -44.281 -12.562 1 98.31 67 PRO A N 1
ATOM 519 C CA . PRO A 1 67 ? -8.562 -43.938 -12.203 1 98.31 67 PRO A CA 1
ATOM 520 C C . PRO A 1 67 ? -7.551 -44.438 -13.242 1 98.31 67 PRO A C 1
ATOM 522 O O . PRO A 1 67 ? -7.762 -45.469 -13.875 1 98.31 67 PRO A O 1
ATOM 525 N N . PRO A 1 68 ? -6.516 -43.594 -13.445 1 98.69 68 PRO A N 1
ATOM 526 C CA . PRO A 1 68 ? -5.508 -44.094 -14.391 1 98.69 68 PRO A CA 1
ATOM 527 C C . PRO A 1 68 ? -4.91 -45.406 -13.977 1 98.69 68 PRO A C 1
ATOM 529 O O . PRO A 1 68 ? -4.703 -45.656 -12.789 1 98.69 68 PRO A O 1
ATOM 532 N N . ALA A 1 69 ? -4.629 -46.25 -14.953 1 98.25 69 ALA A N 1
ATOM 533 C CA . ALA A 1 69 ? -4.062 -47.562 -14.711 1 98.25 69 ALA A CA 1
ATOM 534 C C . ALA A 1 69 ? -2.627 -47.656 -15.211 1 98.25 69 ALA A C 1
ATOM 536 O O . ALA A 1 69 ? -2.33 -47.25 -16.328 1 98.25 69 ALA A O 1
ATOM 537 N N . PRO A 1 70 ? -1.745 -48.188 -14.391 1 97.38 70 PRO A N 1
ATOM 538 C CA . PRO A 1 70 ? -0.365 -48.375 -14.852 1 97.38 70 PRO A CA 1
ATOM 539 C C . PRO A 1 70 ? -0.25 -49.312 -16.031 1 97.38 70 PRO A C 1
ATOM 541 O O . PRO A 1 70 ? -1.124 -50.156 -16.234 1 97.38 70 PRO A O 1
ATOM 544 N N . LEU A 1 71 ? 0.796 -49.094 -16.766 1 96.31 71 LEU A N 1
ATOM 545 C CA . LEU A 1 71 ? 1.105 -50.062 -17.812 1 96.31 71 LEU A CA 1
ATOM 546 C C . LEU A 1 71 ? 1.342 -51.469 -17.234 1 96.31 71 LEU A C 1
ATOM 548 O O . LEU A 1 71 ? 1.948 -51.594 -16.172 1 96.31 71 LEU A O 1
ATOM 552 N N . ASN A 1 72 ? 0.802 -52.469 -17.891 1 92.88 72 ASN A N 1
ATOM 553 C CA . ASN A 1 72 ? 0.908 -53.812 -17.344 1 92.88 72 ASN A CA 1
ATOM 554 C C . ASN A 1 72 ? 1.439 -54.812 -18.375 1 92.88 72 ASN A C 1
ATOM 556 O O . ASN A 1 72 ? 1.306 -56 -18.203 1 92.88 72 ASN A O 1
ATOM 560 N N . LEU A 1 73 ? 1.941 -54.281 -19.422 1 91.81 73 LEU A N 1
ATOM 561 C CA . LEU A 1 73 ? 2.52 -55.125 -20.453 1 91.81 73 LEU A CA 1
ATOM 562 C C . LEU A 1 73 ? 3.928 -54.688 -20.812 1 91.81 73 LEU A C 1
ATOM 564 O O . LEU A 1 73 ? 4.242 -53.5 -20.719 1 91.81 73 LEU A O 1
ATOM 568 N N . SER A 1 74 ? 4.684 -55.688 -21.141 1 93.5 74 SER A N 1
ATOM 569 C CA . SER A 1 74 ? 5.996 -55.406 -21.719 1 93.5 74 SER A CA 1
ATOM 570 C C . SER A 1 74 ? 6.004 -55.688 -23.219 1 93.5 74 SER A C 1
ATOM 572 O O . SER A 1 74 ? 5.074 -56.312 -23.75 1 93.5 74 SER A O 1
ATOM 574 N N . PHE A 1 75 ? 6.934 -55.125 -23.859 1 93 75 PHE A N 1
ATOM 575 C CA . PHE A 1 75 ? 7.059 -55.406 -25.297 1 93 75 PHE A CA 1
ATOM 576 C C . PHE A 1 75 ? 8.492 -55.781 -25.641 1 93 75 PHE A C 1
ATOM 578 O O . PHE A 1 75 ? 9.438 -55.344 -24.984 1 93 75 PHE A O 1
ATOM 585 N N . SER A 1 76 ? 8.539 -56.688 -26.688 1 90.75 76 SER A N 1
ATOM 586 C CA . SER A 1 76 ? 9.836 -57.062 -27.234 1 90.75 76 SER A CA 1
ATOM 587 C C . SER A 1 76 ? 10.258 -56.125 -28.344 1 90.75 76 SER A C 1
ATOM 589 O O . SER A 1 76 ? 9.406 -55.531 -29.016 1 90.75 76 SER A O 1
ATOM 591 N N . GLY A 1 77 ? 11.492 -55.875 -28.484 1 88.44 77 GLY A N 1
ATOM 592 C CA . GLY A 1 77 ? 11.977 -55 -29.531 1 88.44 77 GLY A CA 1
ATOM 593 C C . GLY A 1 77 ? 12.078 -53.531 -29.094 1 88.44 77 GLY A C 1
ATOM 594 O O . GLY A 1 77 ? 12.25 -53.25 -27.906 1 88.44 77 GLY A O 1
ATOM 595 N N . VAL A 1 78 ? 12.125 -52.719 -30.172 1 93.81 78 VAL A N 1
ATOM 596 C CA . VAL A 1 78 ? 12.32 -51.281 -29.922 1 93.81 78 VAL A CA 1
ATOM 597 C C . VAL A 1 78 ? 11.094 -50.5 -30.391 1 93.81 78 VAL A C 1
ATOM 599 O O . VAL A 1 78 ? 10.602 -50.719 -31.516 1 93.81 78 VAL A O 1
ATOM 602 N N . ARG A 1 79 ? 10.508 -49.688 -29.484 1 95.94 79 ARG A N 1
ATOM 603 C CA . ARG A 1 79 ? 9.398 -48.812 -29.844 1 95.94 79 ARG A CA 1
ATOM 604 C C . ARG A 1 79 ? 9.898 -47.438 -30.188 1 95.94 79 ARG A C 1
ATOM 606 O O . ARG A 1 79 ? 10.859 -46.938 -29.594 1 95.94 79 ARG A O 1
ATOM 613 N N . ASN A 1 80 ? 9.18 -46.844 -31.125 1 96.25 80 ASN A N 1
ATOM 614 C CA . ASN A 1 80 ? 9.547 -45.531 -31.656 1 96.25 80 ASN A CA 1
ATOM 615 C C . ASN A 1 80 ? 9.039 -44.406 -30.75 1 96.25 80 ASN A C 1
ATOM 617 O O . ASN A 1 80 ? 7.836 -44.312 -30.484 1 96.25 80 ASN A O 1
ATOM 621 N N . ALA A 1 81 ? 9.891 -43.594 -30.25 1 97.81 81 ALA A N 1
ATOM 622 C CA . ALA A 1 81 ? 9.57 -42.406 -29.469 1 97.81 81 ALA A CA 1
ATOM 623 C C . ALA A 1 81 ? 10.156 -41.156 -30.094 1 97.81 81 ALA A C 1
ATOM 625 O O . ALA A 1 81 ? 10.734 -40.312 -29.406 1 97.81 81 ALA A O 1
ATOM 626 N N . THR A 1 82 ? 10.023 -40.938 -31.391 1 96.69 82 THR A N 1
ATOM 627 C CA . THR A 1 82 ? 10.648 -39.844 -32.094 1 96.69 82 THR A CA 1
ATOM 628 C C . THR A 1 82 ? 9.625 -38.75 -32.438 1 96.69 82 THR A C 1
ATOM 630 O O . THR A 1 82 ? 9.977 -37.688 -32.938 1 96.69 82 THR A O 1
ATOM 633 N N . ARG A 1 83 ? 8.336 -39.062 -32.125 1 94.25 83 ARG A N 1
ATOM 634 C CA . ARG A 1 83 ? 7.297 -38.094 -32.469 1 94.25 83 ARG A CA 1
ATOM 635 C C . ARG A 1 83 ? 6.395 -37.812 -31.281 1 94.25 83 ARG A C 1
ATOM 637 O O . ARG A 1 83 ? 6.086 -38.719 -30.5 1 94.25 83 ARG A O 1
ATOM 644 N N . MET A 1 84 ? 5.996 -36.562 -31.297 1 92.69 84 MET A N 1
ATOM 645 C CA . MET A 1 84 ? 5.016 -36.188 -30.281 1 92.69 84 MET A CA 1
ATOM 646 C C . MET A 1 84 ? 3.711 -36.938 -30.469 1 92.69 84 MET A C 1
ATOM 648 O O . MET A 1 84 ? 3.314 -37.219 -31.594 1 92.69 84 MET A O 1
ATOM 652 N N . GLN A 1 85 ? 3.115 -37.219 -29.344 1 93.5 85 GLN A N 1
ATOM 653 C CA . GLN A 1 85 ? 1.826 -37.906 -29.375 1 93.5 85 GLN A CA 1
ATOM 654 C C . GLN A 1 85 ? 0.681 -36.938 -29.125 1 93.5 85 GLN A C 1
ATOM 656 O O . GLN A 1 85 ? 0.912 -35.781 -28.734 1 93.5 85 GLN A O 1
ATOM 661 N N . PRO A 1 86 ? -0.584 -37.344 -29.312 1 92.94 86 PRO A N 1
ATOM 662 C CA . PRO A 1 86 ? -1.731 -36.438 -29.219 1 92.94 86 PRO A CA 1
ATOM 663 C C . PRO A 1 86 ? -1.903 -35.844 -27.828 1 92.94 86 PRO A C 1
ATOM 665 O O . PRO A 1 86 ? -1.57 -36.5 -26.828 1 92.94 86 PRO A O 1
ATOM 668 N N . ALA A 1 87 ? -2.426 -34.625 -27.875 1 93.56 87 ALA A N 1
ATOM 669 C CA . ALA A 1 87 ? -2.906 -34.031 -26.625 1 93.56 87 ALA A CA 1
ATOM 670 C C . ALA A 1 87 ? -4.188 -34.688 -26.156 1 93.56 87 ALA A C 1
ATOM 672 O O . ALA A 1 87 ? -4.871 -35.375 -26.922 1 93.56 87 ALA A O 1
ATOM 673 N N . CYS A 1 88 ? -4.488 -34.5 -24.875 1 95.19 88 CYS A N 1
ATOM 674 C CA . CYS A 1 88 ? -5.754 -35 -24.359 1 95.19 88 CYS A CA 1
ATOM 675 C C . CYS A 1 88 ? -6.926 -34.188 -24.906 1 95.19 88 CYS A C 1
ATOM 677 O O . CYS A 1 88 ? -6.758 -33.031 -25.312 1 95.19 88 CYS A O 1
ATOM 679 N N . VAL A 1 89 ? -8.141 -34.781 -24.844 1 93.06 89 VAL A N 1
ATOM 680 C CA . VAL A 1 89 ? -9.359 -34.156 -25.312 1 93.06 89 VAL A CA 1
ATOM 681 C C . VAL A 1 89 ? -9.594 -32.844 -24.531 1 93.06 89 VAL A C 1
ATOM 683 O O . VAL A 1 89 ? -9.5 -32.844 -23.297 1 93.06 89 VAL A O 1
ATOM 686 N N . GLN A 1 90 ? -9.922 -31.781 -25.219 1 87.62 90 GLN A N 1
ATOM 687 C CA . GLN A 1 90 ? -10.031 -30.484 -24.578 1 87.62 90 GLN A CA 1
ATOM 688 C C . GLN A 1 90 ? -11.039 -29.594 -25.312 1 87.62 90 GLN A C 1
ATOM 690 O O . GLN A 1 90 ? -11.57 -29.969 -26.359 1 87.62 90 GLN A O 1
ATOM 695 N N . PHE A 1 91 ? -11.656 -28.562 -24.484 1 69.44 91 PHE A N 1
ATOM 696 C CA . PHE A 1 91 ? -12.672 -27.641 -24.969 1 69.44 91 PHE A CA 1
ATOM 697 C C . PHE A 1 91 ? -12.391 -27.25 -26.422 1 69.44 91 PHE A C 1
ATOM 699 O O . PHE A 1 91 ? -11.297 -27.5 -26.938 1 69.44 91 PHE A O 1
ATOM 706 N N . LEU A 1 92 ? -13.047 -26.109 -26.891 1 53.66 92 LEU A N 1
ATOM 707 C CA . LEU A 1 92 ? -13.156 -25.672 -28.281 1 53.66 92 LEU A CA 1
ATOM 708 C C . LEU A 1 92 ? -11.812 -25.797 -29 1 53.66 92 LEU A C 1
ATOM 710 O O . LEU A 1 92 ? -10.789 -26.062 -28.359 1 53.66 92 LEU A O 1
ATOM 714 N N . ALA A 1 93 ? -11.703 -24.594 -29.906 1 47.28 93 ALA A N 1
ATOM 715 C CA . ALA A 1 93 ? -10.828 -24.297 -31.031 1 47.28 93 ALA A CA 1
ATOM 716 C C . ALA A 1 93 ? -9.359 -24.5 -30.672 1 47.28 93 ALA A C 1
ATOM 718 O O . ALA A 1 93 ? -8.906 -24.016 -29.625 1 47.28 93 ALA A O 1
ATOM 719 N N . ALA A 1 94 ? -8.891 -25.672 -31.078 1 48.56 94 ALA A N 1
ATOM 720 C CA . ALA A 1 94 ? -7.539 -26.219 -31.156 1 48.56 94 ALA A CA 1
ATOM 721 C C . ALA A 1 94 ? -6.492 -25.109 -31.234 1 48.56 94 ALA A C 1
ATOM 723 O O . ALA A 1 94 ? -6.305 -24.5 -32.281 1 48.56 94 ALA A O 1
ATOM 724 N N . THR A 1 95 ? -6.469 -24.312 -30.297 1 50.66 95 THR A N 1
ATOM 725 C CA . THR A 1 95 ? -5.391 -23.328 -30.297 1 50.66 95 THR A CA 1
ATOM 726 C C . THR A 1 95 ? -4.059 -23.984 -30.641 1 50.66 95 THR A C 1
ATOM 728 O O . THR A 1 95 ? -3.094 -23.297 -30.984 1 50.66 95 THR A O 1
ATOM 731 N N . ILE A 1 96 ? -4.066 -25.344 -30.203 1 56.88 96 ILE A N 1
ATOM 732 C CA . ILE A 1 96 ? -2.771 -25.953 -30.469 1 56.88 96 ILE A CA 1
ATOM 733 C C . ILE A 1 96 ? -2.863 -26.812 -31.719 1 56.88 96 ILE A C 1
ATOM 735 O O . ILE A 1 96 ? -3.797 -27.609 -31.875 1 56.88 96 ILE A O 1
ATOM 739 N N . ASP A 1 97 ? -2.434 -26.344 -32.688 1 64.75 97 ASP A N 1
ATOM 740 C CA . ASP A 1 97 ? -2.373 -27.094 -33.938 1 64.75 97 ASP A CA 1
ATOM 741 C C . ASP A 1 97 ? -1.763 -28.484 -33.719 1 64.75 97 ASP A C 1
ATOM 743 O O . ASP A 1 97 ? -0.748 -28.828 -34.344 1 64.75 97 ASP A O 1
ATOM 747 N N . ARG A 1 98 ? -2.463 -29.266 -32.625 1 76.12 98 ARG A N 1
ATOM 748 C CA . ARG A 1 98 ? -2.004 -30.625 -32.344 1 76.12 98 ARG A CA 1
ATOM 749 C C . ARG A 1 98 ? -3.166 -31.609 -32.375 1 76.12 98 ARG A C 1
ATOM 751 O O . ARG A 1 98 ? -4.305 -31.25 -32.062 1 76.12 98 ARG A O 1
ATOM 758 N N . PRO A 1 99 ? -2.871 -32.812 -32.781 1 86.56 99 PRO A N 1
ATOM 759 C CA . PRO A 1 99 ? -3.916 -33.844 -32.688 1 86.56 99 PRO A CA 1
ATOM 760 C C . PRO A 1 99 ? -4.402 -34.062 -31.266 1 86.56 99 PRO A C 1
ATOM 762 O O . PRO A 1 99 ? -3.633 -33.906 -30.328 1 86.56 99 PRO A O 1
ATOM 765 N N . ILE A 1 100 ? -5.695 -34.406 -31.141 1 91.12 100 ILE A N 1
ATOM 766 C CA . ILE A 1 100 ? -6.301 -34.688 -29.844 1 91.12 100 ILE A CA 1
ATOM 767 C C . ILE A 1 100 ? -6.812 -36.125 -29.828 1 91.12 100 ILE A C 1
ATOM 769 O O . ILE A 1 100 ? -7.266 -36.656 -30.859 1 91.12 100 ILE A O 1
ATOM 773 N N . SER A 1 101 ? -6.633 -36.75 -28.688 1 93.31 101 SER A N 1
ATOM 774 C CA . SER A 1 101 ? -7.078 -38.125 -28.531 1 93.31 101 SER A CA 1
ATOM 775 C C . SER A 1 101 ? -7.387 -38.438 -27.062 1 93.31 101 SER A C 1
ATOM 777 O O . SER A 1 101 ? -6.793 -37.844 -26.156 1 93.31 101 SER A O 1
ATOM 779 N N . GLU A 1 102 ? -8.328 -39.312 -26.875 1 95 102 GLU A N 1
ATOM 780 C CA . GLU A 1 102 ? -8.531 -39.812 -25.516 1 95 102 GLU A CA 1
ATOM 781 C C . GLU A 1 102 ? -7.348 -40.656 -25.047 1 95 102 GLU A C 1
ATOM 783 O O . GLU A 1 102 ? -7.062 -40.719 -23.859 1 95 102 GLU A O 1
ATOM 788 N N . ASP A 1 103 ? -6.758 -41.375 -26 1 96.81 103 ASP A N 1
ATOM 789 C CA . ASP A 1 103 ? -5.496 -42.031 -25.703 1 96.81 103 ASP A CA 1
ATOM 790 C C . ASP A 1 103 ? -4.336 -41.062 -25.672 1 96.81 103 ASP A C 1
ATOM 792 O O . ASP A 1 103 ? -3.586 -40.938 -26.641 1 96.81 103 ASP A O 1
ATOM 796 N N . CYS A 1 104 ? -4.164 -40.406 -24.562 1 96.81 104 CYS A N 1
ATOM 797 C CA . CYS A 1 104 ? -3.295 -39.25 -24.562 1 96.81 104 CYS A CA 1
ATOM 798 C C . CYS A 1 104 ? -2.33 -39.281 -23.375 1 96.81 104 CYS A C 1
ATOM 800 O O . CYS A 1 104 ? -1.509 -38.375 -23.219 1 96.81 104 CYS A O 1
ATOM 802 N N . LEU A 1 105 ? -2.375 -40.25 -22.469 1 98.56 105 LEU A N 1
ATOM 803 C CA . LEU A 1 105 ? -1.565 -40.25 -21.266 1 98.56 105 LEU A CA 1
ATOM 804 C C . LEU A 1 105 ? -0.127 -40.656 -21.562 1 98.56 105 LEU A C 1
ATOM 806 O O . LEU A 1 105 ? 0.287 -41.781 -21.234 1 98.56 105 LEU A O 1
ATOM 810 N N . THR A 1 106 ? 0.572 -39.75 -22.125 1 98.19 106 THR A N 1
ATOM 811 C CA . THR A 1 106 ? 1.972 -39.906 -22.5 1 98.19 106 THR A CA 1
ATOM 812 C C . THR A 1 106 ? 2.828 -38.781 -21.906 1 98.19 106 THR A C 1
ATOM 814 O O . THR A 1 106 ? 2.301 -37.781 -21.391 1 98.19 106 THR A O 1
ATOM 817 N N . LEU A 1 107 ? 4.152 -39 -21.859 1 98.38 107 LEU A N 1
ATOM 818 C CA . LEU A 1 107 ? 5.098 -37.969 -21.438 1 98.38 107 LEU A CA 1
ATOM 819 C C . LEU A 1 107 ? 6.277 -37.906 -22.406 1 98.38 107 LEU A C 1
ATOM 821 O O . LEU A 1 107 ? 6.461 -38.781 -23.234 1 98.38 107 LEU A O 1
ATOM 825 N N . ASN A 1 108 ? 6.941 -36.781 -22.375 1 98.31 108 ASN A N 1
ATOM 826 C CA . ASN A 1 108 ? 8.156 -36.531 -23.125 1 98.31 108 ASN A CA 1
ATOM 827 C C . ASN A 1 108 ? 9.367 -36.375 -22.219 1 98.31 108 ASN A C 1
ATOM 829 O O . ASN A 1 108 ? 9.281 -35.688 -21.188 1 98.31 108 ASN A O 1
ATOM 833 N N . VAL A 1 109 ? 10.5 -37 -22.625 1 98.12 109 VAL A N 1
ATOM 834 C CA . VAL A 1 109 ? 11.742 -36.844 -21.859 1 98.12 109 VAL A CA 1
ATOM 835 C C . VAL A 1 109 ? 12.789 -36.156 -22.719 1 98.12 109 VAL A C 1
ATOM 837 O O . VAL A 1 109 ? 13.055 -36.562 -23.859 1 98.12 109 VAL A O 1
ATOM 840 N N . TYR A 1 110 ? 13.297 -35.094 -22.188 1 97.69 110 TYR A N 1
ATOM 841 C CA . TYR A 1 110 ? 14.414 -34.375 -22.75 1 97.69 110 TYR A CA 1
ATOM 842 C C . TYR A 1 110 ? 15.68 -34.594 -21.922 1 97.69 110 TYR A C 1
ATOM 844 O O . TYR A 1 110 ? 15.719 -34.25 -20.734 1 97.69 110 TYR A O 1
ATOM 852 N N . ARG A 1 111 ? 16.719 -35.094 -22.516 1 96.06 111 ARG A N 1
ATOM 853 C CA . ARG A 1 111 ? 17.953 -35.375 -21.797 1 96.06 111 ARG A CA 1
ATOM 854 C C . ARG A 1 111 ? 19.156 -34.781 -22.531 1 96.06 111 ARG A C 1
ATOM 856 O O . ARG A 1 111 ? 19.203 -34.812 -23.766 1 96.06 111 ARG A O 1
ATOM 863 N N . PRO A 1 112 ? 20.078 -34.219 -21.781 1 95.94 112 PRO A N 1
ATOM 864 C CA . PRO A 1 112 ? 21.344 -33.844 -22.422 1 95.94 112 PRO A CA 1
ATOM 865 C C . PRO A 1 112 ? 22.062 -35.062 -23.016 1 95.94 112 PRO A C 1
ATOM 867 O O . PRO A 1 112 ? 22.172 -36.094 -22.359 1 95.94 112 PRO A O 1
ATOM 870 N N . SER A 1 113 ? 22.484 -34.906 -24.219 1 94.25 113 SER A N 1
ATOM 871 C CA . SER A 1 113 ? 23.156 -36 -24.875 1 94.25 113 SER A CA 1
ATOM 872 C C . SER A 1 113 ? 24.484 -36.344 -24.203 1 94.25 113 SER A C 1
ATOM 874 O O . SER A 1 113 ? 25.219 -35.438 -23.812 1 94.25 113 SER A O 1
ATOM 876 N N . GLY A 1 114 ? 24.734 -37.594 -24.031 1 89.44 114 GLY A N 1
ATOM 877 C CA . GLY A 1 114 ? 26 -38.031 -23.453 1 89.44 114 GLY A CA 1
ATOM 878 C C . GLY A 1 114 ? 25.938 -38.188 -21.938 1 89.44 114 GLY A C 1
ATOM 879 O O . GLY A 1 114 ? 26.953 -38.469 -21.297 1 89.44 114 GLY A O 1
ATOM 880 N N . TYR A 1 115 ? 24.766 -38.062 -21.453 1 85.12 115 TYR A N 1
ATOM 881 C CA . TYR A 1 115 ? 24.625 -38.125 -20 1 85.12 115 TYR A CA 1
ATOM 882 C C . TYR A 1 115 ? 23.828 -39.375 -19.594 1 85.12 115 TYR A C 1
ATOM 884 O O . TYR A 1 115 ? 23.266 -39.406 -18.5 1 85.12 115 TYR A O 1
ATOM 892 N N . ASP A 1 116 ? 23.734 -40.344 -20.359 1 80.06 116 ASP A N 1
ATOM 893 C CA . ASP A 1 116 ? 22.891 -41.5 -20.141 1 80.06 116 ASP A CA 1
ATOM 894 C C . ASP A 1 116 ? 23.375 -42.312 -18.938 1 80.06 116 ASP A C 1
ATOM 896 O O . ASP A 1 116 ? 22.594 -43.031 -18.312 1 80.06 116 ASP A O 1
ATOM 900 N N . ASN A 1 117 ? 24.594 -42.188 -18.578 1 82.94 117 ASN A N 1
ATOM 901 C CA . ASN A 1 117 ? 25.109 -42.938 -17.438 1 82.94 117 ASN A CA 1
ATOM 902 C C . ASN A 1 117 ? 25.312 -42.031 -16.219 1 82.94 117 ASN A C 1
ATOM 904 O O . ASN A 1 117 ? 26.062 -42.344 -15.305 1 82.94 117 ASN A O 1
ATOM 908 N N . GLN A 1 118 ? 24.609 -40.938 -16.266 1 85.12 118 GLN A N 1
ATOM 909 C CA . GLN A 1 118 ? 24.688 -40 -15.133 1 85.12 118 GLN A CA 1
ATOM 910 C C . GLN A 1 118 ? 23.406 -40.062 -14.305 1 85.12 118 GLN A C 1
ATOM 912 O O . GLN A 1 118 ? 22.516 -40.875 -14.578 1 85.12 118 GLN A O 1
ATOM 917 N N . THR A 1 119 ? 23.406 -39.375 -13.172 1 94.25 119 THR A N 1
ATOM 918 C CA . THR A 1 119 ? 22.266 -39.25 -12.289 1 94.25 119 THR A CA 1
ATOM 919 C C . THR A 1 119 ? 21.891 -37.781 -12.125 1 94.25 119 THR A C 1
ATOM 921 O O . THR A 1 119 ? 22.203 -37.156 -11.102 1 94.25 119 THR A O 1
ATOM 924 N N . LEU A 1 120 ? 21.219 -37.312 -13.109 1 98.12 120 LEU A N 1
ATOM 925 C CA . LEU A 1 120 ? 20.922 -35.875 -13.188 1 98.12 120 LEU A CA 1
ATOM 926 C C . LEU A 1 120 ? 19.609 -35.562 -12.484 1 98.12 120 LEU A C 1
ATOM 928 O O . LEU A 1 120 ? 18.688 -36.375 -12.477 1 98.12 120 LEU A O 1
ATOM 932 N N . PRO A 1 121 ? 19.562 -34.375 -11.859 1 98.62 121 PRO A N 1
ATOM 933 C CA . PRO A 1 121 ? 18.266 -33.938 -11.359 1 98.62 121 PRO A CA 1
ATOM 934 C C . PRO A 1 121 ? 17.203 -33.875 -12.461 1 98.62 121 PRO A C 1
ATOM 936 O O . PRO A 1 121 ? 17.531 -33.688 -13.633 1 98.62 121 PRO A O 1
ATOM 939 N N . VAL A 1 122 ? 15.922 -34 -12.109 1 98.81 122 VAL A N 1
ATOM 940 C CA . VAL A 1 122 ? 14.812 -34.125 -13.055 1 98.81 122 VAL A CA 1
ATOM 941 C C . VAL A 1 122 ? 13.82 -33 -12.812 1 98.81 122 VAL A C 1
ATOM 943 O O . VAL A 1 122 ? 13.398 -32.75 -11.672 1 98.81 122 VAL A O 1
ATOM 946 N N . LEU A 1 123 ? 13.477 -32.25 -13.836 1 98.88 123 LEU A N 1
ATOM 947 C CA . LEU A 1 123 ? 12.445 -31.219 -13.828 1 98.88 123 LEU A CA 1
ATOM 948 C C . LEU A 1 123 ? 11.195 -31.688 -14.547 1 98.88 123 LEU A C 1
ATOM 950 O O . LEU A 1 123 ? 11.258 -32.062 -15.727 1 98.88 123 LEU A O 1
ATOM 954 N N . VAL A 1 124 ? 10.086 -31.703 -13.883 1 98.94 124 VAL A N 1
ATOM 955 C CA . VAL A 1 124 ? 8.828 -32.156 -14.469 1 98.94 124 VAL A CA 1
ATOM 956 C C . VAL A 1 124 ? 7.898 -30.984 -14.688 1 98.94 124 VAL A C 1
ATOM 958 O O . VAL A 1 124 ? 7.508 -30.297 -13.734 1 98.94 124 VAL A O 1
ATOM 961 N N . TRP A 1 125 ? 7.477 -30.781 -15.914 1 98.75 125 TRP A N 1
ATOM 962 C CA . TRP A 1 125 ? 6.598 -29.688 -16.297 1 98.75 125 TRP A CA 1
ATOM 963 C C . TRP A 1 125 ? 5.145 -30.141 -16.359 1 98.75 125 TRP A C 1
ATOM 965 O O . TRP A 1 125 ? 4.82 -31.109 -17.062 1 98.75 125 TRP A O 1
ATOM 975 N N . ILE A 1 126 ? 4.312 -29.453 -15.617 1 98.69 126 ILE A N 1
ATOM 976 C CA . ILE A 1 126 ? 2.863 -29.594 -15.672 1 98.69 126 ILE A CA 1
ATOM 977 C C . ILE A 1 126 ? 2.24 -28.328 -16.234 1 98.69 126 ILE A C 1
ATOM 979 O O . ILE A 1 126 ? 2.248 -27.281 -15.57 1 98.69 126 ILE A O 1
ATOM 983 N N . TYR A 1 127 ? 1.665 -28.406 -17.375 1 96.06 127 TYR A N 1
ATOM 984 C CA . TYR A 1 127 ? 1.243 -27.219 -18.094 1 96.06 127 TYR A CA 1
ATOM 985 C C . TYR A 1 127 ? -0.023 -26.625 -17.484 1 96.06 127 TYR A C 1
ATOM 987 O O . TYR A 1 127 ? -0.746 -27.312 -16.766 1 96.06 127 TYR A O 1
ATOM 995 N N . GLY A 1 128 ? -0.226 -25.375 -17.797 1 95.25 128 GLY A N 1
ATOM 996 C CA . GLY A 1 128 ? -1.457 -24.688 -17.438 1 95.25 128 GLY A CA 1
ATOM 997 C C . GLY A 1 128 ? -2.541 -24.797 -18.5 1 95.25 128 GLY A C 1
ATOM 998 O O . GLY A 1 128 ? -2.473 -25.672 -19.359 1 95.25 128 GLY A O 1
ATOM 999 N N . GLY A 1 129 ? -3.535 -23.906 -18.328 1 92.5 129 GLY A N 1
ATOM 1000 C CA . GLY A 1 129 ? -4.664 -23.938 -19.234 1 92.5 129 GLY A CA 1
ATOM 1001 C C . GLY A 1 129 ? -5.996 -24.125 -18.531 1 92.5 129 GLY A C 1
ATOM 1002 O O . GLY A 1 129 ? -6.949 -24.641 -19.125 1 92.5 129 GLY A O 1
ATOM 1003 N N . GLY A 1 130 ? -6.062 -23.781 -17.344 1 93.94 130 GLY A N 1
ATOM 1004 C CA . GLY A 1 130 ? -7.309 -23.75 -16.594 1 93.94 130 GLY A CA 1
ATOM 1005 C C . GLY A 1 130 ? -7.918 -25.141 -16.406 1 93.94 130 GLY A C 1
ATOM 1006 O O . GLY A 1 130 ? -9.125 -25.266 -16.234 1 93.94 130 GLY A O 1
ATOM 1007 N N . TYR A 1 131 ? -7.141 -26.141 -16.672 1 95.75 131 TYR A N 1
ATOM 1008 C CA . TYR A 1 131 ? -7.551 -27.547 -16.562 1 95.75 131 TYR A CA 1
ATOM 1009 C C . TYR A 1 131 ? -8.469 -27.938 -17.719 1 95.75 131 TYR A C 1
ATOM 1011 O O . TYR A 1 131 ? -9.062 -29.016 -17.703 1 95.75 131 TYR A O 1
ATOM 1019 N N . VAL A 1 132 ? -8.562 -27.078 -18.719 1 92.88 132 VAL A N 1
ATOM 1020 C CA . VAL A 1 132 ? -9.492 -27.375 -19.797 1 92.88 132 VAL A CA 1
ATOM 1021 C C . VAL A 1 132 ? -8.75 -27.375 -21.125 1 92.88 132 VAL A C 1
ATOM 1023 O O . VAL A 1 132 ? -9.297 -27.797 -22.156 1 92.88 132 VAL A O 1
ATOM 1026 N N . GLN A 1 133 ? -7.512 -26.906 -21.078 1 90.94 133 GLN A N 1
ATOM 1027 C CA . GLN A 1 133 ? -6.703 -26.938 -22.297 1 90.94 133 GLN A CA 1
ATOM 1028 C C . GLN A 1 133 ? -5.219 -27.062 -21.953 1 90.94 133 GLN A C 1
ATOM 1030 O O . GLN A 1 133 ? -4.812 -26.859 -20.812 1 90.94 133 GLN A O 1
ATOM 1035 N N . GLY A 1 134 ? -4.414 -27.422 -22.969 1 91.56 134 GLY A N 1
ATOM 1036 C CA . GLY A 1 134 ? -2.971 -27.562 -22.859 1 91.56 134 GLY A CA 1
ATOM 1037 C C . GLY A 1 134 ? -2.469 -28.922 -23.312 1 91.56 134 GLY A C 1
ATOM 1038 O O . GLY A 1 134 ? -3.262 -29.797 -23.672 1 91.56 134 GLY A O 1
ATOM 1039 N N . SER A 1 135 ? -1.142 -28.984 -23.344 1 93.56 135 SER A N 1
ATOM 1040 C CA . SER A 1 135 ? -0.503 -30.219 -23.781 1 93.56 135 SER A CA 1
ATOM 1041 C C . SER A 1 135 ? 0.993 -30.203 -23.484 1 93.56 135 SER A C 1
ATOM 1043 O O . SER A 1 135 ? 1.613 -29.141 -23.453 1 93.56 135 SER A O 1
ATOM 1045 N N . ASN A 1 136 ? 1.524 -31.422 -23.312 1 94.69 136 ASN A N 1
ATOM 1046 C CA . ASN A 1 136 ? 2.973 -31.547 -23.188 1 94.69 136 ASN A CA 1
ATOM 1047 C C . ASN A 1 136 ? 3.672 -31.344 -24.531 1 94.69 136 ASN A C 1
ATOM 1049 O O . ASN A 1 136 ? 4.898 -31.25 -24.594 1 94.69 136 ASN A O 1
ATOM 1053 N N . SER A 1 137 ? 2.869 -31.188 -25.594 1 89.94 137 SER A N 1
ATOM 1054 C CA . SER A 1 137 ? 3.436 -30.984 -26.922 1 89.94 137 SER A CA 1
ATOM 1055 C C . SER A 1 137 ? 3.342 -29.531 -27.344 1 89.94 137 SER A C 1
ATOM 1057 O O . SER A 1 137 ? 3.699 -29.188 -28.469 1 89.94 137 SER A O 1
ATOM 1059 N N . ASP A 1 138 ? 2.82 -28.656 -26.5 1 89.12 138 ASP A N 1
ATOM 1060 C CA . ASP A 1 138 ? 2.732 -27.234 -26.812 1 89.12 138 ASP A CA 1
ATOM 1061 C C . ASP A 1 138 ? 4.121 -26.625 -27 1 89.12 138 ASP A C 1
ATOM 1063 O O . ASP A 1 138 ? 4.922 -26.594 -26.062 1 89.12 138 ASP A O 1
ATOM 1067 N N . PRO A 1 139 ? 4.438 -26.094 -28.141 1 87.19 139 PRO A N 1
ATOM 1068 C CA . PRO A 1 139 ? 5.781 -25.562 -28.375 1 87.19 139 PRO A CA 1
ATOM 1069 C C . PRO A 1 139 ? 6.121 -24.375 -27.484 1 87.19 139 PRO A C 1
ATOM 1071 O O . PRO A 1 139 ? 7.297 -24.062 -27.281 1 87.19 139 PRO A O 1
ATOM 1074 N N . ARG A 1 140 ? 5.176 -23.703 -27 1 88.25 140 ARG A N 1
ATOM 1075 C CA . ARG A 1 140 ? 5.418 -22.578 -26.109 1 88.25 140 ARG A CA 1
ATOM 1076 C C . ARG A 1 140 ? 6.172 -23.016 -24.859 1 88.25 140 ARG A C 1
ATOM 1078 O O . ARG A 1 140 ? 6.859 -22.219 -24.219 1 88.25 140 ARG A O 1
ATOM 1085 N N . TYR A 1 141 ? 6 -24.344 -24.609 1 87.56 141 TYR A N 1
ATOM 1086 C CA . TYR A 1 141 ? 6.605 -24.922 -23.406 1 87.56 141 TYR A CA 1
ATOM 1087 C C . TYR A 1 141 ? 7.746 -25.859 -23.766 1 87.56 141 TYR A C 1
ATOM 1089 O O . TYR A 1 141 ? 8.016 -26.812 -23.031 1 87.56 141 TYR A O 1
ATOM 1097 N N . ASN A 1 142 ? 8.281 -25.578 -24.875 1 87.62 142 ASN A N 1
ATOM 1098 C CA . ASN A 1 142 ? 9.406 -26.406 -25.281 1 87.62 142 ASN A CA 1
ATOM 1099 C C . ASN A 1 142 ? 10.539 -26.375 -24.25 1 87.62 142 ASN A C 1
ATOM 1101 O O . ASN A 1 142 ? 11.062 -25.297 -23.953 1 87.62 142 ASN A O 1
ATOM 1105 N N . LEU A 1 143 ? 10.906 -27.547 -23.75 1 96.56 143 LEU A N 1
ATOM 1106 C CA . LEU A 1 143 ? 11.836 -27.609 -22.625 1 96.56 143 LEU A CA 1
ATOM 1107 C C . LEU A 1 143 ? 13.281 -27.656 -23.125 1 96.56 143 LEU A C 1
ATOM 1109 O O . LEU A 1 143 ? 14.211 -27.672 -22.312 1 96.56 143 LEU A O 1
ATOM 1113 N N . THR A 1 144 ? 13.477 -27.562 -24.453 1 96.06 144 THR A N 1
ATOM 1114 C CA . THR A 1 144 ? 14.812 -27.625 -25.047 1 96.06 144 THR A CA 1
ATOM 1115 C C . THR A 1 144 ? 15.648 -26.438 -24.594 1 96.06 144 THR A C 1
ATOM 1117 O O . THR A 1 144 ? 16.844 -26.578 -24.312 1 96.06 144 THR A O 1
ATOM 1120 N N . PHE A 1 145 ? 15.047 -25.328 -24.469 1 95.75 145 PHE A N 1
ATOM 1121 C CA . PHE A 1 145 ? 15.805 -24.094 -24.234 1 95.75 145 PHE A CA 1
ATOM 1122 C C . PHE A 1 145 ? 16.312 -24.031 -22.797 1 95.75 145 PHE A C 1
ATOM 1124 O O . PHE A 1 145 ? 17.469 -23.703 -22.562 1 95.75 145 PHE A O 1
ATOM 1131 N N . ILE A 1 146 ? 15.414 -24.297 -21.859 1 97.19 146 ILE A N 1
ATOM 1132 C CA . ILE A 1 146 ? 15.859 -24.281 -20.469 1 97.19 146 ILE A CA 1
ATOM 1133 C C . ILE A 1 146 ? 16.891 -25.391 -20.25 1 97.19 146 ILE A C 1
ATOM 1135 O O . ILE A 1 146 ? 17.844 -25.219 -19.5 1 97.19 146 ILE A O 1
ATOM 1139 N N . LEU A 1 147 ? 16.719 -26.547 -20.875 1 97.5 147 LEU A N 1
ATOM 1140 C CA . LEU A 1 147 ? 17.703 -27.625 -20.766 1 97.5 147 LEU A CA 1
ATOM 1141 C C . LEU A 1 147 ? 19.047 -27.203 -21.344 1 97.5 147 LEU A C 1
ATOM 1143 O O . LEU A 1 147 ? 20.094 -27.5 -20.781 1 97.5 147 LEU A O 1
ATOM 1147 N N . ASN A 1 148 ? 18.984 -26.547 -22.469 1 96.12 148 ASN A N 1
ATOM 1148 C CA . ASN A 1 148 ? 20.219 -26.031 -23.078 1 96.12 148 ASN A CA 1
ATOM 1149 C C . ASN A 1 148 ? 20.953 -25.094 -22.125 1 96.12 148 ASN A C 1
ATOM 1151 O O . ASN A 1 148 ? 22.188 -25.141 -22.031 1 96.12 148 ASN A O 1
ATOM 1155 N N . ASN A 1 149 ? 20.219 -24.25 -21.469 1 97.12 149 ASN A N 1
ATOM 1156 C CA . ASN A 1 149 ? 20.828 -23.359 -20.484 1 97.12 149 ASN A CA 1
ATOM 1157 C C . ASN A 1 149 ? 21.469 -24.141 -19.328 1 97.12 149 ASN A C 1
ATOM 1159 O O . ASN A 1 149 ? 22.5 -23.734 -18.797 1 97.12 149 ASN A O 1
ATOM 1163 N N . SER A 1 150 ? 20.844 -25.203 -18.953 1 98.12 150 SER A N 1
ATOM 1164 C CA . SER A 1 150 ? 21.406 -26.031 -17.891 1 98.12 150 SER A CA 1
ATOM 1165 C C . SER A 1 150 ? 22.75 -26.609 -18.281 1 98.12 150 SER A C 1
ATOM 1167 O O . SER A 1 150 ? 23.672 -26.688 -17.469 1 98.12 150 SER A O 1
ATOM 1169 N N . ILE A 1 151 ? 22.875 -27.031 -19.547 1 96.12 151 ILE A N 1
ATOM 1170 C CA . ILE A 1 151 ? 24.141 -27.531 -20.078 1 96.12 151 ILE A CA 1
ATOM 1171 C C . ILE A 1 151 ? 25.188 -26.406 -20.062 1 96.12 151 ILE A C 1
ATOM 1173 O O . ILE A 1 151 ? 26.297 -26.594 -19.578 1 96.12 151 ILE A O 1
ATOM 1177 N N . LYS A 1 152 ? 24.75 -25.266 -20.484 1 95.38 152 LYS A N 1
ATOM 1178 C CA . LYS A 1 152 ? 25.656 -24.141 -20.609 1 95.38 152 LYS A CA 1
ATOM 1179 C C . LYS A 1 152 ? 26.156 -23.672 -19.234 1 95.38 152 LYS A C 1
ATOM 1181 O O . LYS A 1 152 ? 27.266 -23.172 -19.125 1 95.38 152 LYS A O 1
ATOM 1186 N N . MET A 1 153 ? 25.422 -23.828 -18.281 1 95.19 153 MET A N 1
ATOM 1187 C CA . MET A 1 153 ? 25.812 -23.328 -16.969 1 95.19 153 MET A CA 1
ATOM 1188 C C . MET A 1 153 ? 26.484 -24.438 -16.156 1 95.19 153 MET A C 1
ATOM 1190 O O . MET A 1 153 ? 26.766 -24.25 -14.969 1 95.19 153 MET A O 1
ATOM 1194 N N . ASN A 1 154 ? 26.75 -25.641 -16.719 1 95.69 154 ASN A N 1
ATOM 1195 C CA . ASN A 1 154 ? 27.406 -26.797 -16.125 1 95.69 154 ASN A CA 1
ATOM 1196 C C . ASN A 1 154 ? 26.594 -27.359 -14.961 1 95.69 154 ASN A C 1
ATOM 1198 O O . ASN A 1 154 ? 27.156 -27.75 -13.93 1 95.69 154 ASN A O 1
ATOM 1202 N N . LYS A 1 155 ? 25.297 -27.328 -15.211 1 97.12 155 LYS A N 1
ATOM 1203 C CA . LYS A 1 155 ? 24.328 -27.938 -14.305 1 97.12 155 LYS A CA 1
ATOM 1204 C C . LYS A 1 155 ? 23.219 -28.656 -15.07 1 97.12 155 LYS A C 1
ATOM 1206 O O . LYS A 1 155 ? 22.047 -28.328 -14.922 1 97.12 155 LYS A O 1
ATOM 1211 N N . PRO A 1 156 ? 23.656 -29.609 -15.781 1 97.38 156 PRO A N 1
ATOM 1212 C CA . PRO A 1 156 ? 22.672 -30.266 -16.641 1 97.38 156 PRO A CA 1
ATOM 1213 C C . PRO A 1 156 ? 21.547 -30.938 -15.852 1 97.38 156 PRO A C 1
ATOM 1215 O O . PRO A 1 156 ? 21.781 -31.484 -14.773 1 97.38 156 PRO A O 1
ATOM 1218 N N . ILE A 1 157 ? 20.391 -30.891 -16.438 1 98.31 157 ILE A N 1
ATOM 1219 C CA . ILE A 1 157 ? 19.203 -31.531 -15.883 1 98.31 157 ILE A CA 1
ATOM 1220 C C . ILE A 1 157 ? 18.5 -32.344 -16.953 1 98.31 157 ILE A C 1
ATOM 1222 O O . ILE A 1 157 ? 18.797 -32.219 -18.156 1 98.31 157 ILE A O 1
ATOM 1226 N N . ILE A 1 158 ? 17.625 -33.25 -16.516 1 98 158 ILE A N 1
ATOM 1227 C CA . ILE A 1 158 ? 16.641 -33.906 -17.375 1 98 158 ILE A CA 1
ATOM 1228 C C . ILE A 1 158 ? 15.281 -33.219 -17.219 1 98 158 ILE A C 1
ATOM 1230 O O . ILE A 1 158 ? 14.906 -32.812 -16.109 1 98 158 ILE A O 1
ATOM 1234 N N . ALA A 1 159 ? 14.609 -33.031 -18.328 1 98.38 159 ALA A N 1
ATOM 1235 C CA . ALA A 1 159 ? 13.281 -32.406 -18.281 1 98.38 159 ALA A CA 1
ATOM 1236 C C . ALA A 1 159 ? 12.219 -33.406 -18.797 1 98.38 159 ALA A C 1
ATOM 1238 O O . ALA A 1 159 ? 12.461 -34.125 -19.75 1 98.38 159 ALA A O 1
ATOM 1239 N N . VAL A 1 160 ? 11.086 -33.406 -18.125 1 98.75 160 VAL A N 1
ATOM 1240 C CA . VAL A 1 160 ? 9.961 -34.281 -18.5 1 98.75 160 VAL A CA 1
ATOM 1241 C C . VAL A 1 160 ? 8.688 -33.438 -18.578 1 98.75 160 VAL A C 1
ATOM 1243 O O . VAL A 1 160 ? 8.406 -32.625 -17.703 1 98.75 160 VAL A O 1
ATOM 1246 N N . ALA A 1 161 ? 7.91 -33.531 -19.641 1 98.62 161 ALA A N 1
ATOM 1247 C CA . ALA A 1 161 ? 6.586 -32.938 -19.766 1 98.62 161 ALA A CA 1
ATOM 1248 C C . ALA A 1 161 ? 5.496 -34 -19.797 1 98.62 161 ALA A C 1
ATOM 1250 O O . ALA A 1 161 ? 5.617 -35 -20.5 1 98.62 161 ALA A O 1
ATOM 1251 N N . ILE A 1 162 ? 4.371 -33.812 -19.109 1 98.62 162 ILE A N 1
ATOM 1252 C CA . ILE A 1 162 ? 3.373 -34.844 -19 1 98.62 162 ILE A CA 1
ATOM 1253 C C . ILE A 1 162 ? 2.029 -34.344 -19.516 1 98.62 162 ILE A C 1
ATOM 1255 O O . ILE A 1 162 ? 1.768 -33.156 -19.516 1 98.62 162 ILE A O 1
ATOM 1259 N N . ASN A 1 163 ? 1.189 -35.25 -19.969 1 97.94 163 ASN A N 1
ATOM 1260 C CA . ASN A 1 163 ? -0.224 -35 -20.234 1 97.94 163 ASN A CA 1
ATOM 1261 C C . ASN A 1 163 ? -1.099 -35.5 -19.078 1 97.94 163 ASN A C 1
ATOM 1263 O O . ASN A 1 163 ? -0.633 -36.219 -18.219 1 97.94 163 ASN A O 1
ATOM 1267 N N . TYR A 1 164 ? -2.264 -35.031 -19.078 1 98.62 164 TYR A N 1
ATOM 1268 C CA . TYR A 1 164 ? -3.305 -35.5 -18.172 1 98.62 164 TYR A CA 1
ATOM 1269 C C . TYR A 1 164 ? -4.691 -35.188 -18.719 1 98.62 164 TYR A C 1
ATOM 1271 O O . TYR A 1 164 ? -4.852 -34.312 -19.547 1 98.62 164 TYR A O 1
ATOM 1279 N N . ARG A 1 165 ? -5.691 -35.906 -18.328 1 98.12 165 ARG A N 1
ATOM 1280 C CA . ARG A 1 165 ? -7.047 -35.688 -18.812 1 98.12 165 ARG A CA 1
ATOM 1281 C C . ARG A 1 165 ? -7.586 -34.344 -18.344 1 98.12 165 ARG A C 1
ATOM 1283 O O . ARG A 1 165 ? -7.363 -33.938 -17.203 1 98.12 165 ARG A O 1
ATOM 1290 N N . LEU A 1 166 ? -8.32 -33.688 -19.203 1 96.12 166 LEU A N 1
ATOM 1291 C CA . LEU A 1 166 ? -8.797 -32.312 -19.016 1 96.12 166 LEU A CA 1
ATOM 1292 C C . LEU A 1 166 ? -10.32 -32.281 -18.969 1 96.12 166 LEU A C 1
ATOM 1294 O O . LEU A 1 166 ? -10.977 -33.281 -19.203 1 96.12 166 LEU A O 1
ATOM 1298 N N . ASN A 1 167 ? -10.812 -31.141 -18.609 1 95 167 ASN A N 1
ATOM 1299 C CA . ASN A 1 167 ? -12.242 -30.859 -18.656 1 95 167 ASN A CA 1
ATOM 1300 C C . ASN A 1 167 ? -13.047 -31.969 -17.969 1 95 167 ASN A C 1
ATOM 1302 O O . ASN A 1 167 ? -12.656 -32.469 -16.922 1 95 167 ASN A O 1
ATOM 1306 N N . GLY A 1 168 ? -14.133 -32.281 -18.516 1 95.75 168 GLY A N 1
ATOM 1307 C CA . GLY A 1 168 ? -15 -33.281 -17.922 1 95.75 168 GLY A CA 1
ATOM 1308 C C . GLY A 1 168 ? -14.398 -34.688 -17.938 1 95.75 168 GLY A C 1
ATOM 1309 O O . GLY A 1 168 ? -14.836 -35.562 -17.188 1 95.75 168 GLY A O 1
ATOM 1310 N N . PHE A 1 169 ? -13.359 -34.906 -18.781 1 96.81 169 PHE A N 1
ATOM 1311 C CA . PHE A 1 169 ? -12.672 -36.188 -18.781 1 96.81 169 PHE A CA 1
ATOM 1312 C C . PHE A 1 169 ? -11.836 -36.375 -17.531 1 96.81 169 PHE A C 1
ATOM 1314 O O . PHE A 1 169 ? -11.656 -37.5 -17.047 1 96.81 169 PHE A O 1
ATOM 1321 N N . GLY A 1 170 ? -11.336 -35.312 -17.031 1 97.75 170 GLY A N 1
ATOM 1322 C CA . GLY A 1 170 ? -10.422 -35.375 -15.906 1 97.75 170 GLY A CA 1
ATOM 1323 C C . GLY A 1 170 ? -11.031 -34.844 -14.617 1 97.75 170 GLY A C 1
ATOM 1324 O O . GLY A 1 170 ? -10.547 -35.188 -13.531 1 97.75 170 GLY A O 1
ATOM 1325 N N . PHE A 1 171 ? -12.164 -34.094 -14.719 1 97.75 171 PHE A N 1
ATOM 1326 C CA . PHE A 1 171 ? -12.602 -33.375 -13.523 1 97.75 171 PHE A CA 1
ATOM 1327 C C . PHE A 1 171 ? -14.125 -33.375 -13.43 1 97.75 171 PHE A C 1
ATOM 1329 O O . PHE A 1 171 ? -14.719 -32.406 -12.961 1 97.75 171 PHE A O 1
ATOM 1336 N N . MET A 1 172 ? -14.711 -34.438 -13.844 1 96.75 172 MET A N 1
ATOM 1337 C CA . MET A 1 172 ? -16.156 -34.594 -13.688 1 96.75 172 MET A CA 1
ATOM 1338 C C . MET A 1 172 ? -16.531 -34.781 -12.227 1 96.75 172 MET A C 1
ATOM 1340 O O . MET A 1 172 ? -15.852 -35.5 -11.492 1 96.75 172 MET A O 1
ATOM 1344 N N . GLY A 1 173 ? -17.594 -34.094 -11.844 1 95.75 173 GLY A N 1
ATOM 1345 C CA . GLY A 1 173 ? -18.172 -34.312 -10.531 1 95.75 173 GLY A CA 1
ATOM 1346 C C . GLY A 1 173 ? -19.531 -34.969 -10.578 1 95.75 173 GLY A C 1
ATOM 1347 O O . GLY A 1 173 ? -19.891 -35.594 -11.586 1 95.75 173 GLY A O 1
ATOM 1348 N N . GLY A 1 174 ? -20.188 -34.875 -9.391 1 94.12 174 GLY A N 1
ATOM 1349 C CA . GLY A 1 174 ? -21.5 -35.5 -9.289 1 94.12 174 GLY A CA 1
ATOM 1350 C C . GLY A 1 174 ? -21.547 -36.656 -8.305 1 94.12 174 GLY A C 1
ATOM 1351 O O . GLY A 1 174 ? -20.516 -37.125 -7.852 1 94.12 174 GLY A O 1
ATOM 1352 N N . PRO A 1 175 ? -22.766 -37 -7.977 1 93.56 175 PRO A N 1
ATOM 1353 C CA . PRO A 1 175 ? -22.938 -37.969 -6.895 1 93.56 175 PRO A CA 1
ATOM 1354 C C . PRO A 1 175 ? -22.344 -39.344 -7.227 1 93.56 175 PRO A C 1
ATOM 1356 O O . PRO A 1 175 ? -21.688 -39.938 -6.379 1 93.56 175 PRO A O 1
ATOM 1359 N N . VAL A 1 176 ? -22.516 -39.844 -8.445 1 95.12 176 VAL A N 1
ATOM 1360 C CA . VAL A 1 176 ? -22.016 -41.156 -8.836 1 95.12 176 VAL A CA 1
ATOM 1361 C C . VAL A 1 176 ? -20.5 -41.125 -8.859 1 95.12 176 VAL A C 1
ATOM 1363 O O . VAL A 1 176 ? -19.844 -42.094 -8.414 1 95.12 176 VAL A O 1
ATOM 1366 N N . ILE A 1 177 ? -19.953 -40.094 -9.375 1 96.5 177 ILE A N 1
ATOM 1367 C CA . ILE A 1 177 ? -18.5 -39.938 -9.43 1 96.5 177 ILE A CA 1
ATOM 1368 C C . ILE A 1 177 ? -17.922 -39.969 -8.023 1 96.5 177 ILE A C 1
ATOM 1370 O O . ILE A 1 177 ? -16.938 -40.688 -7.77 1 96.5 177 ILE A O 1
ATOM 1374 N N . ARG A 1 178 ? -18.516 -39.281 -7.125 1 94.38 178 ARG A N 1
ATOM 1375 C CA . ARG A 1 178 ? -18.047 -39.219 -5.746 1 94.38 178 ARG A CA 1
ATOM 1376 C C . ARG A 1 178 ? -18.203 -40.562 -5.059 1 94.38 178 ARG A C 1
ATOM 1378 O O . ARG A 1 178 ? -17.297 -41 -4.348 1 94.38 178 ARG A O 1
ATOM 1385 N N . GLU A 1 179 ? -19.297 -41.125 -5.262 1 93.69 179 GLU A N 1
ATOM 1386 C CA . GLU A 1 179 ? -19.594 -42.406 -4.621 1 93.69 179 GLU A CA 1
ATOM 1387 C C . GLU A 1 179 ? -18.594 -43.469 -5.039 1 93.69 179 GLU A C 1
ATOM 1389 O O . GLU A 1 179 ? -18.234 -44.344 -4.238 1 93.69 179 GLU A O 1
ATOM 1394 N N . HIS A 1 180 ? -18.109 -43.438 -6.223 1 95.44 180 HIS A N 1
ATOM 1395 C CA . HIS A 1 180 ? -17.219 -44.469 -6.746 1 95.44 180 HIS A CA 1
ATOM 1396 C C . HIS A 1 180 ? -15.758 -44.062 -6.633 1 95.44 180 HIS A C 1
ATOM 1398 O O . HIS A 1 180 ? -14.867 -44.75 -7.152 1 95.44 180 HIS A O 1
ATOM 1404 N N . GLY A 1 181 ? -15.477 -42.906 -6.016 1 95.69 181 GLY A N 1
ATOM 1405 C CA . GLY A 1 181 ? -14.102 -42.469 -5.82 1 95.69 181 GLY A CA 1
ATOM 1406 C C . GLY A 1 181 ? -13.422 -42.062 -7.113 1 95.69 181 GLY A C 1
ATOM 1407 O O . GLY A 1 181 ? -12.219 -42.281 -7.285 1 95.69 181 GLY A O 1
ATOM 1408 N N . LEU A 1 182 ? -14.156 -41.469 -8.07 1 97.62 182 LEU A N 1
ATOM 1409 C CA . LEU A 1 182 ? -13.656 -41.188 -9.414 1 97.62 182 LEU A CA 1
ATOM 1410 C C . LEU A 1 182 ? -13.414 -39.688 -9.617 1 97.62 182 LEU A C 1
ATOM 1412 O O . LEU A 1 182 ? -13.367 -39.219 -10.75 1 97.62 182 LEU A O 1
ATOM 1416 N N . ALA A 1 183 ? -13.266 -38.938 -8.531 1 97.19 183 ALA A N 1
ATOM 1417 C CA . ALA A 1 183 ? -13.055 -37.5 -8.602 1 97.19 183 ALA A CA 1
ATOM 1418 C C . ALA A 1 183 ? -11.609 -37.188 -8.969 1 97.19 183 ALA A C 1
ATOM 1420 O O . ALA A 1 183 ? -10.695 -37.938 -8.672 1 97.19 183 ALA A O 1
ATOM 1421 N N . ASN A 1 184 ? -11.383 -36.031 -9.617 1 98.38 184 ASN A N 1
ATOM 1422 C CA . ASN A 1 184 ? -10.078 -35.406 -9.859 1 98.38 184 ASN A CA 1
ATOM 1423 C C . ASN A 1 184 ? -9.141 -36.344 -10.602 1 98.38 184 ASN A C 1
ATOM 1425 O O . ASN A 1 184 ? -7.98 -36.5 -10.211 1 98.38 184 ASN A O 1
ATOM 1429 N N . LEU A 1 185 ? -9.609 -36.969 -11.625 1 98.75 185 LEU A N 1
ATOM 1430 C CA . LEU A 1 185 ? -8.836 -37.938 -12.383 1 98.75 185 LEU A CA 1
ATOM 1431 C C . LEU A 1 185 ? -7.625 -37.281 -13.039 1 98.75 185 LEU A C 1
ATOM 1433 O O . LEU A 1 185 ? -6.57 -37.906 -13.172 1 98.75 185 LEU A O 1
ATOM 1437 N N . GLY A 1 186 ? -7.777 -36.031 -13.477 1 98.75 186 GLY A N 1
ATOM 1438 C CA . GLY A 1 186 ? -6.633 -35.312 -14.023 1 98.75 186 GLY A CA 1
ATOM 1439 C C . GLY A 1 186 ? -5.465 -35.219 -13.062 1 98.75 186 GLY A C 1
ATOM 1440 O O . GLY A 1 186 ? -4.309 -35.375 -13.461 1 98.75 186 GLY A O 1
ATOM 1441 N N . LEU A 1 187 ? -5.766 -35 -11.805 1 98.81 187 LEU A N 1
ATOM 1442 C CA . LEU A 1 187 ? -4.719 -34.969 -10.789 1 98.81 187 LEU A CA 1
ATOM 1443 C C . LEU A 1 187 ? -4.145 -36.344 -10.555 1 98.81 187 LEU A C 1
ATOM 1445 O O . LEU A 1 187 ? -2.947 -36.5 -10.312 1 98.81 187 LEU A O 1
ATOM 1449 N N . ARG A 1 188 ? -4.973 -37.312 -10.602 1 98.81 188 ARG A N 1
ATOM 1450 C CA . ARG A 1 188 ? -4.535 -38.719 -10.422 1 98.81 188 ARG A CA 1
ATOM 1451 C C . ARG A 1 188 ? -3.67 -39.156 -11.594 1 98.81 188 ARG A C 1
ATOM 1453 O O . ARG A 1 188 ? -2.748 -39.969 -11.414 1 98.81 188 ARG A O 1
ATOM 1460 N N . ASP A 1 189 ? -4.039 -38.719 -12.828 1 98.88 189 ASP A N 1
ATOM 1461 C CA . ASP A 1 189 ? -3.156 -38.938 -13.961 1 98.88 189 ASP A CA 1
ATOM 1462 C C . ASP A 1 189 ? -1.752 -38.406 -13.688 1 98.88 189 ASP A C 1
ATOM 1464 O O . ASP A 1 189 ? -0.761 -39.094 -13.938 1 98.88 189 ASP A O 1
ATOM 1468 N N . GLN A 1 190 ? -1.653 -37.188 -13.227 1 98.94 190 GLN A N 1
ATOM 1469 C CA . GLN A 1 190 ? -0.373 -36.562 -12.898 1 98.94 190 GLN A CA 1
ATOM 1470 C C . GLN A 1 190 ? 0.388 -37.406 -11.859 1 98.94 190 GLN A C 1
ATOM 1472 O O . GLN A 1 190 ? 1.597 -37.594 -11.992 1 98.94 190 GLN A O 1
ATOM 1477 N N . ARG A 1 191 ? -0.319 -37.844 -10.852 1 98.75 191 ARG A N 1
ATOM 1478 C CA . ARG A 1 191 ? 0.288 -38.625 -9.789 1 98.75 191 ARG A CA 1
ATOM 1479 C C . ARG A 1 191 ? 0.875 -39.938 -10.352 1 98.75 191 ARG A C 1
ATOM 1481 O O . ARG A 1 191 ? 1.97 -40.344 -9.953 1 98.75 191 ARG A O 1
ATOM 1488 N N . LEU A 1 192 ? 0.168 -40.562 -11.227 1 98.81 192 LEU A N 1
ATOM 1489 C CA . LEU A 1 192 ? 0.679 -41.781 -11.836 1 98.81 192 LEU A CA 1
ATOM 1490 C C . LEU A 1 192 ? 1.912 -41.5 -12.68 1 98.81 192 LEU A C 1
ATOM 1492 O O . LEU A 1 192 ? 2.844 -42.312 -12.727 1 98.81 192 LEU A O 1
ATOM 1496 N N . ALA A 1 193 ? 1.873 -40.406 -13.398 1 98.88 193 ALA A N 1
ATOM 1497 C CA . ALA A 1 193 ? 3.057 -40 -14.156 1 98.88 193 ALA A CA 1
ATOM 1498 C C . ALA A 1 193 ? 4.273 -39.875 -13.242 1 98.88 193 ALA A C 1
ATOM 1500 O O . ALA A 1 193 ? 5.379 -40.281 -13.609 1 98.88 193 ALA A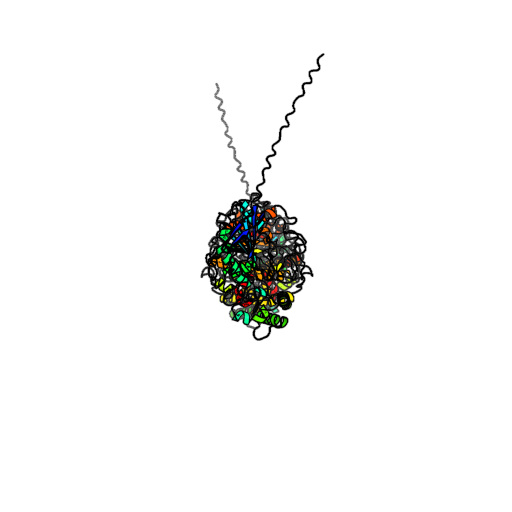 O 1
ATOM 1501 N N . LEU A 1 194 ? 4.113 -39.312 -12.062 1 98.88 194 LEU A N 1
ATOM 1502 C CA . LEU A 1 194 ? 5.207 -39.156 -11.109 1 98.88 194 LEU A CA 1
ATOM 1503 C C . LEU A 1 194 ? 5.695 -40.5 -10.625 1 98.88 194 LEU A C 1
ATOM 1505 O O . LEU A 1 194 ? 6.898 -40.719 -10.422 1 98.88 194 LEU A O 1
ATOM 1509 N N . HIS A 1 195 ? 4.805 -41.438 -10.438 1 98.62 195 HIS A N 1
ATOM 1510 C CA . HIS A 1 195 ? 5.211 -42.812 -10.094 1 98.62 195 HIS A CA 1
ATOM 1511 C C . HIS A 1 195 ? 6.008 -43.438 -11.219 1 98.62 195 HIS A C 1
ATOM 1513 O O . HIS A 1 195 ? 7.012 -44.125 -10.977 1 98.62 195 HIS A O 1
ATOM 1519 N N . TRP A 1 196 ? 5.539 -43.219 -12.406 1 98.62 196 TRP A N 1
ATOM 1520 C CA . TRP A 1 196 ? 6.273 -43.719 -13.562 1 98.62 196 TRP A CA 1
ATOM 1521 C C . TRP A 1 196 ? 7.699 -43.188 -13.586 1 98.62 196 TRP A C 1
ATOM 1523 O O . TRP A 1 196 ? 8.648 -43.906 -13.875 1 98.62 196 TRP A O 1
ATOM 1533 N N . ILE A 1 197 ? 7.867 -41.938 -13.32 1 98.69 197 ILE A N 1
ATOM 1534 C CA . ILE A 1 197 ? 9.172 -41.281 -13.289 1 98.69 197 ILE A CA 1
ATOM 1535 C C . ILE A 1 197 ? 10.039 -41.938 -12.211 1 98.69 197 ILE A C 1
ATOM 1537 O O . ILE A 1 197 ? 11.219 -42.219 -12.445 1 98.69 197 ILE A O 1
ATOM 1541 N N . GLN A 1 198 ? 9.516 -42.25 -11.086 1 98.25 198 GLN A N 1
ATOM 1542 C CA . GLN A 1 198 ? 10.258 -42.906 -10.016 1 98.25 198 GLN A CA 1
ATOM 1543 C C . GLN A 1 198 ? 10.758 -44.281 -10.469 1 98.25 198 GLN A C 1
ATOM 1545 O O . GLN A 1 198 ? 11.859 -44.688 -10.102 1 98.25 198 GLN A O 1
ATOM 1550 N N . GLU A 1 199 ? 10.031 -44.844 -11.297 1 97.5 199 GLU A N 1
ATOM 1551 C CA . GLU A 1 199 ? 10.328 -46.219 -11.68 1 97.5 199 GLU A CA 1
ATOM 1552 C C . GLU A 1 199 ? 11.289 -46.25 -12.867 1 97.5 199 GLU A C 1
ATOM 1554 O O . GLU A 1 199 ? 12.062 -47.219 -13.008 1 97.5 199 GLU A O 1
ATOM 1559 N N . ASN A 1 200 ? 11.289 -45.188 -13.672 1 97.31 200 ASN A N 1
ATOM 1560 C CA . ASN A 1 200 ? 11.875 -45.406 -14.984 1 97.31 200 ASN A CA 1
ATOM 1561 C C . ASN A 1 200 ? 12.93 -44.375 -15.312 1 97.31 200 ASN A C 1
ATOM 1563 O O . ASN A 1 200 ? 13.734 -44.531 -16.234 1 97.31 200 ASN A O 1
ATOM 1567 N N . ILE A 1 201 ? 13.039 -43.281 -14.594 1 97.62 201 ILE A N 1
ATOM 1568 C CA . ILE A 1 201 ? 13.766 -42.094 -15.078 1 97.62 201 ILE A CA 1
ATOM 1569 C C . ILE A 1 201 ? 15.258 -42.406 -15.094 1 97.62 201 ILE A C 1
ATOM 1571 O O . ILE A 1 201 ? 16.016 -41.75 -15.812 1 97.62 201 ILE A O 1
ATOM 1575 N N . HIS A 1 202 ? 15.727 -43.344 -14.289 1 96.38 202 HIS A N 1
ATOM 1576 C CA . HIS A 1 202 ? 17.141 -43.719 -14.258 1 96.38 202 HIS A CA 1
ATOM 1577 C C . HIS A 1 202 ? 17.594 -44.219 -15.617 1 96.38 202 HIS A C 1
ATOM 1579 O O . HIS A 1 202 ? 18.766 -44.062 -15.977 1 96.38 202 HIS A O 1
ATOM 1585 N N . SER A 1 203 ? 16.703 -44.812 -16.406 1 95.88 203 SER A N 1
ATOM 1586 C CA . SER A 1 203 ? 17.031 -45.344 -17.719 1 95.88 203 SER A CA 1
ATOM 1587 C C . SER A 1 203 ? 17.375 -44.219 -18.688 1 95.88 203 SER A C 1
ATOM 1589 O O . SER A 1 203 ? 17.953 -44.438 -19.75 1 95.88 203 SER A O 1
ATOM 1591 N N . PHE A 1 204 ? 17.062 -43.062 -18.344 1 96.56 204 PHE A N 1
ATOM 1592 C CA . PHE A 1 204 ? 17.328 -41.875 -19.156 1 96.56 204 PHE A CA 1
ATOM 1593 C C . PHE A 1 204 ? 18.484 -41.062 -18.578 1 96.56 204 PHE A C 1
ATOM 1595 O O . PHE A 1 204 ? 18.859 -40.031 -19.141 1 96.56 204 PHE A O 1
ATOM 1602 N N . GLY A 1 205 ? 18.969 -41.5 -17.406 1 96.44 205 GLY A N 1
ATOM 1603 C CA . GLY A 1 205 ? 20.047 -40.781 -16.75 1 96.44 205 GLY A CA 1
ATOM 1604 C C . GLY A 1 205 ? 19.547 -39.844 -15.648 1 96.44 205 GLY A C 1
ATOM 1605 O O . GLY A 1 205 ? 20.281 -39 -15.148 1 96.44 205 GLY A O 1
ATOM 1606 N N . GLY A 1 206 ? 18.328 -40.031 -15.289 1 97.69 206 GLY A N 1
ATOM 1607 C CA . GLY A 1 206 ? 17.75 -39.188 -14.258 1 97.69 206 GLY A CA 1
ATOM 1608 C C . GLY A 1 206 ? 17.891 -39.781 -12.867 1 97.69 206 GLY A C 1
ATOM 1609 O O . GLY A 1 206 ? 17.891 -41 -12.695 1 97.69 206 GLY A O 1
ATOM 1610 N N . ASP A 1 207 ? 17.984 -38.906 -11.867 1 98.19 207 ASP A N 1
ATOM 1611 C CA . ASP A 1 207 ? 17.969 -39.281 -10.453 1 98.19 207 ASP A CA 1
ATOM 1612 C C . ASP A 1 207 ? 16.562 -39.188 -9.875 1 98.19 207 ASP A C 1
ATOM 1614 O O . ASP A 1 207 ? 16.047 -38.094 -9.672 1 98.19 207 ASP A O 1
ATOM 1618 N N . ARG A 1 208 ? 15.945 -40.281 -9.547 1 97.25 208 ARG A N 1
ATOM 1619 C CA . ARG A 1 208 ? 14.562 -40.312 -9.07 1 97.25 208 ARG A CA 1
ATOM 1620 C C . ARG A 1 208 ? 14.43 -39.594 -7.73 1 97.25 208 ARG A C 1
ATOM 1622 O O . ARG A 1 208 ? 13.336 -39.219 -7.336 1 97.25 208 ARG A O 1
ATOM 1629 N N . THR A 1 209 ? 15.531 -39.344 -6.949 1 98.25 209 THR A N 1
ATOM 1630 C CA . THR A 1 209 ? 15.477 -38.688 -5.648 1 98.25 209 THR A CA 1
ATOM 1631 C C . THR A 1 209 ? 15.625 -37.156 -5.797 1 98.25 209 THR A C 1
ATOM 1633 O O . THR A 1 209 ? 15.5 -36.438 -4.82 1 98.25 209 THR A O 1
ATOM 1636 N N . LYS A 1 210 ? 15.883 -36.688 -7.004 1 98.69 210 LYS A N 1
ATOM 1637 C CA . LYS A 1 210 ? 16.078 -35.281 -7.258 1 98.69 210 LYS A CA 1
ATOM 1638 C C . LYS A 1 210 ? 15.062 -34.75 -8.273 1 98.69 210 LYS A C 1
ATOM 1640 O O . LYS A 1 210 ? 15.43 -34.031 -9.211 1 98.69 210 LYS A O 1
ATOM 1645 N N . VAL A 1 211 ? 13.812 -35.094 -8.07 1 98.94 211 VAL A N 1
ATOM 1646 C CA . VAL A 1 211 ? 12.727 -34.656 -8.938 1 98.94 211 VAL A CA 1
ATOM 1647 C C . VAL A 1 211 ? 12.133 -33.344 -8.414 1 98.94 211 VAL A C 1
ATOM 1649 O O . VAL A 1 211 ? 11.828 -33.25 -7.223 1 98.94 211 VAL A O 1
ATOM 1652 N N . THR A 1 212 ? 12.039 -32.344 -9.219 1 98.94 212 THR A N 1
ATOM 1653 C CA . THR A 1 212 ? 11.32 -31.094 -8.953 1 98.94 212 THR A CA 1
ATOM 1654 C C . THR A 1 212 ? 10.109 -30.953 -9.875 1 98.94 212 THR A C 1
ATOM 1656 O O . THR A 1 212 ? 10.242 -31.094 -11.094 1 98.94 212 THR A O 1
ATOM 1659 N N . ILE A 1 213 ? 8.945 -30.734 -9.328 1 98.94 213 ILE A N 1
ATOM 1660 C CA . ILE A 1 213 ? 7.766 -30.5 -10.156 1 98.94 213 ILE A CA 1
ATOM 1661 C C . ILE A 1 213 ? 7.551 -29 -10.352 1 98.94 213 ILE A C 1
ATOM 1663 O O . ILE A 1 213 ? 7.805 -28.203 -9.445 1 98.94 213 ILE A O 1
ATOM 1667 N N . TRP A 1 214 ? 7.129 -28.641 -11.547 1 98.88 214 TRP A N 1
ATOM 1668 C CA . TRP A 1 214 ? 7.016 -27.25 -11.969 1 98.88 214 TRP A CA 1
ATOM 1669 C C . TRP A 1 214 ? 5.75 -27.031 -12.797 1 98.88 214 TRP A C 1
ATOM 1671 O O . TRP A 1 214 ? 5.391 -27.875 -13.625 1 98.88 214 TRP A O 1
ATOM 1681 N N . GLY A 1 215 ? 5.039 -25.969 -12.508 1 98.69 215 GLY A N 1
ATOM 1682 C CA . GLY A 1 215 ? 3.883 -25.609 -13.32 1 98.69 215 GLY A CA 1
ATOM 1683 C C . GLY A 1 215 ? 3.508 -24.141 -13.219 1 98.69 215 GLY A C 1
ATOM 1684 O O . GLY A 1 215 ? 4.004 -23.438 -12.344 1 98.69 215 GLY A O 1
ATOM 1685 N N . GLN A 1 216 ? 2.691 -23.688 -14.148 1 97.88 216 GLN A N 1
ATOM 1686 C CA . GLN A 1 216 ? 2.158 -22.328 -14.195 1 97.88 216 GLN A CA 1
ATOM 1687 C C . GLN A 1 216 ? 0.635 -22.344 -14.297 1 97.88 216 GLN A C 1
ATOM 1689 O O . GLN A 1 216 ? 0.057 -23.188 -14.977 1 97.88 216 GLN A O 1
ATOM 1694 N N . SER A 1 217 ? -0.031 -21.375 -13.602 1 97.62 217 SER A N 1
ATOM 1695 C CA . SER A 1 217 ? -1.485 -21.281 -13.625 1 97.62 217 SER A CA 1
ATOM 1696 C C . SER A 1 217 ? -2.143 -22.562 -13.133 1 97.62 217 SER A C 1
ATOM 1698 O O . SER A 1 217 ? -1.844 -23.031 -12.039 1 97.62 217 SER A O 1
ATOM 1700 N N . ALA A 1 218 ? -2.92 -23.25 -14.023 1 97.31 218 ALA A N 1
ATOM 1701 C CA . ALA A 1 218 ? -3.504 -24.531 -13.633 1 97.31 218 ALA A CA 1
ATOM 1702 C C . ALA A 1 218 ? -2.418 -25.562 -13.359 1 97.31 218 ALA A C 1
ATOM 1704 O O . ALA A 1 218 ? -2.576 -26.422 -12.484 1 97.31 218 ALA A O 1
ATOM 1705 N N . GLY A 1 219 ? -1.307 -25.453 -14.047 1 98.56 219 GLY A N 1
ATOM 1706 C CA . GLY A 1 219 ? -0.169 -26.297 -13.734 1 98.56 219 GLY A CA 1
ATOM 1707 C C . GLY A 1 219 ? 0.385 -26.062 -12.344 1 98.56 219 GLY A C 1
ATOM 1708 O O . GLY A 1 219 ? 0.729 -27.016 -11.641 1 98.56 219 GLY A O 1
ATOM 1709 N N . ALA A 1 220 ? 0.494 -24.766 -12 1 98.81 220 ALA A N 1
ATOM 1710 C CA . ALA A 1 220 ? 0.904 -24.438 -10.641 1 98.81 220 ALA A CA 1
ATOM 1711 C C . ALA A 1 220 ? -0.118 -24.938 -9.625 1 98.81 220 ALA A C 1
ATOM 1713 O O . ALA A 1 220 ? 0.247 -25.375 -8.523 1 98.81 220 ALA A O 1
ATOM 1714 N N . GLY A 1 221 ? -1.389 -24.812 -10.008 1 98.44 221 GLY A N 1
ATOM 1715 C CA . GLY A 1 221 ? -2.416 -25.422 -9.18 1 98.44 221 GLY A CA 1
ATOM 1716 C C . GLY A 1 221 ? -2.238 -26.922 -9.031 1 98.44 221 GLY A C 1
ATOM 1717 O O . GLY A 1 221 ? -2.461 -27.469 -7.945 1 98.44 221 GLY A O 1
ATOM 1718 N N . SER A 1 222 ? -1.843 -27.562 -10.055 1 98.75 222 SER A N 1
ATOM 1719 C CA . SER A 1 222 ? -1.553 -29 -10.016 1 98.75 222 SER A CA 1
ATOM 1720 C C . SER A 1 222 ? -0.387 -29.297 -9.078 1 98.75 222 SER A C 1
ATOM 1722 O O . SER A 1 222 ? -0.454 -30.234 -8.281 1 98.75 222 SER A O 1
ATOM 1724 N N . VAL A 1 223 ? 0.629 -28.516 -9.203 1 98.88 223 VAL A N 1
ATOM 1725 C CA . VAL A 1 223 ? 1.755 -28.641 -8.281 1 98.88 223 VAL A CA 1
ATOM 1726 C C . VAL A 1 223 ? 1.262 -28.531 -6.84 1 98.88 223 VAL A C 1
ATOM 1728 O O . VAL A 1 223 ? 1.611 -29.359 -5.992 1 98.88 223 VAL A O 1
ATOM 1731 N N . GLY A 1 224 ? 0.417 -27.562 -6.621 1 98.69 224 GLY A N 1
ATOM 1732 C CA . GLY A 1 224 ? -0.16 -27.375 -5.301 1 98.69 224 GLY A CA 1
ATOM 1733 C C . GLY A 1 224 ? -0.989 -28.547 -4.84 1 98.69 224 GLY A C 1
ATOM 1734 O O . GLY A 1 224 ? -0.884 -28.984 -3.686 1 98.69 224 GLY A O 1
ATOM 1735 N N . SER A 1 225 ? -1.784 -29.047 -5.711 1 98.5 225 SER A N 1
ATOM 1736 C CA . SER A 1 225 ? -2.627 -30.188 -5.387 1 98.5 225 SER A CA 1
ATOM 1737 C C . SER A 1 225 ? -1.785 -31.422 -5.043 1 98.5 225 SER A C 1
ATOM 1739 O O . SER A 1 225 ? -2.139 -32.188 -4.148 1 98.5 225 SER A O 1
ATOM 1741 N N . GLN A 1 226 ? -0.696 -31.594 -5.742 1 98.75 226 GLN A N 1
ATOM 1742 C CA . GLN A 1 226 ? 0.196 -32.719 -5.434 1 98.75 226 GLN A CA 1
ATOM 1743 C C . GLN A 1 226 ? 0.853 -32.531 -4.07 1 98.75 226 GLN A C 1
ATOM 1745 O O . GLN A 1 226 ? 1.052 -33.5 -3.334 1 98.75 226 GLN A O 1
ATOM 1750 N N . LEU A 1 227 ? 1.186 -31.312 -3.707 1 98.75 227 LEU A N 1
ATOM 1751 C CA . LEU A 1 227 ? 1.782 -30.984 -2.414 1 98.75 227 LEU A CA 1
ATOM 1752 C C . LEU A 1 227 ? 0.799 -31.266 -1.28 1 98.75 227 LEU A C 1
ATOM 1754 O O . LEU A 1 227 ? 1.204 -31.641 -0.181 1 98.75 227 LEU A O 1
ATOM 1758 N N . LEU A 1 228 ? -0.495 -31.109 -1.578 1 98.19 228 LEU A N 1
ATOM 1759 C CA . LEU A 1 228 ? -1.517 -31.219 -0.542 1 98.19 228 LEU A CA 1
ATOM 1760 C C . LEU A 1 228 ? -2.176 -32.594 -0.565 1 98.19 228 LEU A C 1
ATOM 1762 O O . LEU A 1 228 ? -2.922 -32.938 0.351 1 98.19 228 LEU A O 1
ATOM 1766 N N . ALA A 1 229 ? -1.89 -33.344 -1.533 1 98.31 229 ALA A N 1
ATOM 1767 C CA . ALA A 1 229 ? -2.59 -34.625 -1.771 1 98.31 229 ALA A CA 1
ATOM 1768 C C . ALA A 1 229 ? -2.576 -35.5 -0.523 1 98.31 229 ALA A C 1
ATOM 1770 O O . ALA A 1 229 ? -1.562 -35.562 0.175 1 98.31 229 ALA A O 1
ATOM 1771 N N . TYR A 1 230 ? -3.77 -36.094 -0.253 1 97.94 230 TYR A N 1
ATOM 1772 C CA . TYR A 1 230 ? -3.934 -37.094 0.813 1 97.94 230 TYR A CA 1
ATOM 1773 C C . TYR A 1 230 ? -3.484 -36.5 2.152 1 97.94 230 TYR A C 1
ATOM 1775 O O . TYR A 1 230 ? -2.781 -37.188 2.914 1 97.94 230 TYR A O 1
ATOM 1783 N N . GLY A 1 231 ? -3.795 -35.188 2.375 1 96.81 231 GLY A N 1
ATOM 1784 C CA . GLY A 1 231 ? -3.508 -34.531 3.641 1 96.81 231 GLY A CA 1
ATOM 1785 C C . GLY A 1 231 ? -2.045 -34.188 3.807 1 96.81 231 GLY A C 1
ATOM 1786 O O . GLY A 1 231 ? -1.533 -34.125 4.93 1 96.81 231 GLY A O 1
ATOM 1787 N N . GLY A 1 232 ? -1.364 -34.094 2.697 1 97.44 232 GLY A N 1
ATOM 1788 C CA . GLY A 1 232 ? 0.047 -33.75 2.76 1 97.44 232 GLY A CA 1
ATOM 1789 C C . GLY A 1 232 ? 0.951 -34.969 2.904 1 97.44 232 GLY A C 1
ATOM 1790 O O . GLY A 1 232 ? 2.102 -34.844 3.33 1 97.44 232 GLY A O 1
ATOM 1791 N N . ARG A 1 233 ? 0.522 -36.094 2.549 1 97.12 233 ARG A N 1
ATOM 1792 C CA . ARG A 1 233 ? 1.324 -37.312 2.623 1 97.12 233 ARG A CA 1
ATOM 1793 C C . ARG A 1 233 ? 2.516 -37.25 1.674 1 97.12 233 ARG A C 1
ATOM 1795 O O . ARG A 1 233 ? 2.359 -36.906 0.498 1 97.12 233 ARG A O 1
ATOM 1802 N N . ASP A 1 234 ? 3.648 -37.625 2.223 1 97.75 234 ASP A N 1
ATOM 1803 C CA . ASP A 1 234 ? 4.867 -37.625 1.422 1 97.75 234 ASP A CA 1
ATOM 1804 C C . ASP A 1 234 ? 5.176 -39.031 0.906 1 97.75 234 ASP A C 1
ATOM 1806 O O . ASP A 1 234 ? 5.699 -39.875 1.644 1 97.75 234 ASP A O 1
ATOM 1810 N N . ASP A 1 235 ? 4.945 -39.188 -0.32 1 97.75 235 ASP A N 1
ATOM 1811 C CA . ASP A 1 235 ? 5.238 -40.469 -0.962 1 97.75 235 ASP A CA 1
ATOM 1812 C C . ASP A 1 235 ? 6.617 -40.438 -1.618 1 97.75 235 ASP A C 1
ATOM 1814 O O . ASP A 1 235 ? 6.961 -41.344 -2.391 1 97.75 235 ASP A O 1
ATOM 1818 N N . SER A 1 236 ? 7.387 -39.406 -1.387 1 98.38 236 SER A N 1
ATOM 1819 C CA . SER A 1 236 ? 8.758 -39.25 -1.854 1 98.38 236 SER A CA 1
ATOM 1820 C C . SER A 1 236 ? 8.828 -39.219 -3.377 1 98.38 236 SER A C 1
ATOM 1822 O O . SER A 1 236 ? 9.742 -39.781 -3.969 1 98.38 236 SER A O 1
ATOM 1824 N N . LEU A 1 237 ? 7.832 -38.562 -4.023 1 98.75 237 LEU A N 1
ATOM 1825 C CA . LEU A 1 237 ? 7.758 -38.5 -5.477 1 98.75 237 LEU A CA 1
ATOM 1826 C C . LEU A 1 237 ? 8.562 -37.344 -6.031 1 98.75 237 LEU A C 1
ATOM 1828 O O . LEU A 1 237 ? 8.891 -37.312 -7.223 1 98.75 237 LEU A O 1
ATOM 1832 N N . PHE A 1 238 ? 8.852 -36.375 -5.25 1 98.88 238 PHE A N 1
ATOM 1833 C CA . PHE A 1 238 ? 9.609 -35.188 -5.613 1 98.88 238 PHE A CA 1
ATOM 1834 C C . PHE A 1 238 ? 10.281 -34.562 -4.387 1 98.88 238 PHE A C 1
ATOM 1836 O O . PHE A 1 238 ? 9.82 -34.781 -3.26 1 98.88 238 PHE A O 1
ATOM 1843 N N . ARG A 1 239 ? 11.312 -33.781 -4.625 1 98.75 239 ARG A N 1
ATOM 1844 C CA . ARG A 1 239 ? 12.078 -33.219 -3.512 1 98.75 239 ARG A CA 1
ATOM 1845 C C . ARG A 1 239 ? 11.891 -31.703 -3.424 1 98.75 239 ARG A C 1
ATOM 1847 O O . ARG A 1 239 ? 12.336 -31.078 -2.463 1 98.75 239 ARG A O 1
ATOM 1854 N N . ALA A 1 240 ? 11.281 -31.078 -4.496 1 98.94 240 ALA A N 1
ATOM 1855 C CA . ALA A 1 240 ? 11.055 -29.641 -4.555 1 98.94 240 ALA A CA 1
ATOM 1856 C C . ALA A 1 240 ? 9.906 -29.312 -5.512 1 98.94 240 ALA A C 1
ATOM 1858 O O . ALA A 1 240 ? 9.453 -30.172 -6.27 1 98.94 240 ALA A O 1
ATOM 1859 N N . ALA A 1 241 ? 9.414 -28.078 -5.398 1 98.94 241 ALA A N 1
ATOM 1860 C CA . ALA A 1 241 ? 8.289 -27.656 -6.234 1 98.94 241 ALA A CA 1
ATOM 1861 C C . ALA A 1 241 ? 8.453 -26.203 -6.691 1 98.94 241 ALA A C 1
ATOM 1863 O O . ALA A 1 241 ? 8.984 -25.375 -5.953 1 98.94 241 ALA A O 1
ATOM 1864 N N . ILE A 1 242 ? 8.062 -25.922 -7.91 1 98.94 242 ILE A N 1
ATOM 1865 C CA . ILE A 1 242 ? 7.988 -24.578 -8.477 1 98.94 242 ILE A CA 1
ATOM 1866 C C . ILE A 1 242 ? 6.562 -24.297 -8.938 1 98.94 242 ILE A C 1
ATOM 1868 O O . ILE A 1 242 ? 5.98 -25.062 -9.711 1 98.94 242 ILE A O 1
ATOM 1872 N N . ALA A 1 243 ? 5.984 -23.266 -8.438 1 98.88 243 ALA A N 1
ATOM 1873 C CA . ALA A 1 243 ? 4.625 -22.859 -8.781 1 98.88 243 ALA A CA 1
ATOM 1874 C C . ALA A 1 243 ? 4.586 -21.406 -9.266 1 98.88 243 ALA A C 1
ATOM 1876 O O . ALA A 1 243 ? 4.625 -20.469 -8.461 1 98.88 243 ALA A O 1
ATOM 1877 N N . ASP A 1 244 ? 4.402 -21.203 -10.578 1 98.69 244 ASP A N 1
ATOM 1878 C CA . ASP A 1 244 ? 4.34 -19.875 -11.18 1 98.69 244 ASP A CA 1
ATOM 1879 C C . ASP A 1 244 ? 2.893 -19.438 -11.391 1 98.69 244 ASP A C 1
ATOM 1881 O O . ASP A 1 244 ? 2.125 -20.125 -12.07 1 98.69 244 ASP A O 1
ATOM 1885 N N . SER A 1 245 ? 2.467 -18.281 -10.789 1 98.31 245 SER A N 1
ATOM 1886 C CA . SER A 1 245 ? 1.137 -17.719 -10.992 1 98.31 245 SER A CA 1
ATOM 1887 C C . SER A 1 245 ? 0.049 -18.719 -10.617 1 98.31 245 SER A C 1
ATOM 1889 O O . SER A 1 245 ? -0.86 -18.984 -11.406 1 98.31 245 SER A O 1
ATOM 1891 N N . GLY A 1 246 ? 0.095 -19.266 -9.461 1 97.38 246 GLY A N 1
ATOM 1892 C CA . GLY A 1 246 ? -0.714 -20.297 -8.836 1 97.38 246 GLY A CA 1
ATOM 1893 C C . GLY A 1 246 ? 0.02 -21.062 -7.75 1 97.38 246 GLY A C 1
ATOM 1894 O O . GLY A 1 246 ? 1.128 -20.688 -7.363 1 97.38 246 GLY A O 1
ATOM 1895 N N . GLY A 1 247 ? -0.669 -22.125 -7.176 1 97.44 247 GLY A N 1
ATOM 1896 C CA . GLY A 1 247 ? 0.061 -22.828 -6.133 1 97.44 247 GLY A CA 1
ATOM 1897 C C . GLY A 1 247 ? -0.841 -23.609 -5.195 1 97.44 247 GLY A C 1
ATOM 1898 O O . GLY A 1 247 ? -1.903 -24.078 -5.602 1 97.44 247 GLY A O 1
ATOM 1899 N N . PRO A 1 248 ? -0.341 -23.766 -4.004 1 97 248 PRO A N 1
ATOM 1900 C CA . PRO A 1 248 ? -0.999 -24.688 -3.078 1 97 248 PRO A CA 1
ATOM 1901 C C . PRO A 1 248 ? -2.361 -24.188 -2.607 1 97 248 PRO A C 1
ATOM 1903 O O . PRO A 1 248 ? -3.229 -24.984 -2.246 1 97 248 PRO A O 1
ATOM 1906 N N . LEU A 1 249 ? -2.463 -22.859 -2.484 1 94.81 249 LEU A N 1
ATOM 1907 C CA . LEU A 1 249 ? -3.84 -22.406 -2.303 1 94.81 249 LEU A CA 1
ATOM 1908 C C . LEU A 1 249 ? -4.656 -22.641 -3.572 1 94.81 249 LEU A C 1
ATOM 1910 O O . LEU A 1 249 ? -4.449 -21.953 -4.578 1 94.81 249 LEU A O 1
ATOM 1914 N N . GLY A 1 250 ? -5.492 -23.547 -3.512 1 88.88 250 GLY A N 1
ATOM 1915 C CA . GLY A 1 250 ? -6.211 -24 -4.691 1 88.88 250 GLY A CA 1
ATOM 1916 C C . GLY A 1 250 ? -7.109 -22.938 -5.289 1 88.88 250 GLY A C 1
ATOM 1917 O O . GLY A 1 250 ? -7.582 -22.047 -4.578 1 88.88 250 GLY A O 1
ATOM 1918 N N . PHE A 1 251 ? -7.281 -23.047 -6.57 1 88 251 PHE A N 1
ATOM 1919 C CA . PHE A 1 251 ? -8.312 -22.25 -7.223 1 88 251 PHE A CA 1
ATOM 1920 C C . PHE A 1 251 ? -9.695 -22.656 -6.73 1 88 251 PHE A C 1
ATOM 1922 O O . PHE A 1 251 ? -9.883 -23.75 -6.195 1 88 251 PHE A O 1
ATOM 1929 N N . GLN A 1 252 ? -10.555 -21.766 -6.871 1 86.38 252 GLN A N 1
ATOM 1930 C CA . GLN A 1 252 ? -11.938 -22.094 -6.531 1 86.38 252 GLN A CA 1
ATOM 1931 C C . GLN A 1 252 ? -12.5 -23.156 -7.477 1 86.38 252 GLN A C 1
ATOM 1933 O O . GLN A 1 252 ? -12.531 -22.953 -8.695 1 86.38 252 GLN A O 1
ATOM 1938 N N . GLY A 1 253 ? -12.883 -24.297 -6.961 1 88.62 253 GLY A N 1
ATOM 1939 C CA . GLY A 1 253 ? -13.508 -25.359 -7.746 1 88.62 253 GLY A CA 1
ATOM 1940 C C . GLY A 1 253 ? -15.016 -25.234 -7.809 1 88.62 253 GLY A C 1
ATOM 1941 O O . GLY A 1 253 ? -15.609 -24.406 -7.121 1 88.62 253 GLY A O 1
ATOM 1942 N N . PRO A 1 254 ? -15.578 -26.031 -8.656 1 91.44 254 PRO A N 1
ATOM 1943 C CA . PRO A 1 254 ? -17.047 -26.016 -8.719 1 91.44 254 PRO A CA 1
ATOM 1944 C C . PRO A 1 254 ? -17.688 -26.469 -7.41 1 91.44 254 PRO A C 1
ATOM 1946 O O . PRO A 1 254 ? -17.188 -27.391 -6.758 1 91.44 254 PRO A O 1
ATOM 1949 N N . SER A 1 255 ? -18.75 -25.766 -7.062 1 88.56 255 SER A N 1
ATOM 1950 C CA . SER A 1 255 ? -19.531 -26.172 -5.898 1 88.56 255 SER A CA 1
ATOM 1951 C C . SER A 1 255 ? -20.188 -27.531 -6.121 1 88.56 255 SER A C 1
ATOM 1953 O O . SER A 1 255 ? -20.25 -28.016 -7.25 1 88.56 255 SER A O 1
ATOM 1955 N N . LYS A 1 256 ? -20.703 -28.078 -5.062 1 90.06 256 LYS A N 1
ATOM 1956 C CA . LYS A 1 256 ? -21.422 -29.344 -5.176 1 90.06 256 LYS A CA 1
ATOM 1957 C C . LYS A 1 256 ? -22.641 -29.203 -6.09 1 90.06 256 LYS A C 1
ATOM 1959 O O . LYS A 1 256 ? -22.922 -30.109 -6.883 1 90.06 256 LYS A O 1
ATOM 1964 N N . ASP A 1 257 ? -23.297 -28.078 -5.973 1 91.94 257 ASP A N 1
ATOM 1965 C CA . ASP A 1 257 ? -24.453 -27.828 -6.824 1 91.94 257 ASP A CA 1
ATOM 1966 C C . ASP A 1 257 ? -24.047 -27.719 -8.289 1 91.94 257 ASP A C 1
ATOM 1968 O O . ASP A 1 257 ? -24.719 -28.25 -9.172 1 91.94 257 ASP A O 1
ATOM 1972 N N . ALA A 1 258 ? -22.969 -27.047 -8.5 1 92.06 258 ALA A N 1
ATOM 1973 C CA . ALA A 1 258 ? -22.484 -26.891 -9.875 1 92.06 258 ALA A CA 1
ATOM 1974 C C . ALA A 1 258 ? -22.047 -28.234 -10.453 1 92.06 258 ALA A C 1
ATOM 1976 O O . ALA A 1 258 ? -22.25 -28.5 -11.641 1 92.06 258 ALA A O 1
ATOM 1977 N N . GLN A 1 259 ? -21.469 -29.078 -9.688 1 94.31 259 GLN A N 1
ATOM 1978 C CA . GLN A 1 259 ? -21.094 -30.422 -10.094 1 94.31 259 GLN A CA 1
ATOM 1979 C C . GLN A 1 259 ? -22.328 -31.25 -10.484 1 94.31 259 GLN A C 1
ATOM 1981 O O . GLN A 1 259 ? -22.312 -31.938 -11.5 1 94.31 259 GLN A O 1
ATOM 1986 N N . LEU A 1 260 ? -23.312 -31.156 -9.633 1 95.5 260 LEU A N 1
ATOM 1987 C CA . LEU A 1 260 ? -24.547 -31.859 -9.914 1 95.5 260 LEU A CA 1
ATOM 1988 C C . LEU A 1 260 ? -25.172 -31.391 -11.227 1 95.5 260 LEU A C 1
ATOM 1990 O O . LEU A 1 260 ? -25.625 -32.188 -12.031 1 95.5 260 LEU A O 1
ATOM 1994 N N . ASP A 1 261 ? -25.141 -30.109 -11.398 1 96 261 ASP A N 1
ATOM 1995 C CA . ASP A 1 261 ? -25.719 -29.547 -12.609 1 96 261 ASP A CA 1
ATOM 1996 C C . ASP A 1 261 ? -24.969 -30.047 -13.852 1 96 261 ASP A C 1
ATOM 1998 O O . ASP A 1 261 ? -25.609 -30.422 -14.836 1 96 261 ASP A O 1
ATOM 2002 N N . SER A 1 262 ? -23.703 -30 -13.797 1 95.44 262 SER A N 1
ATOM 2003 C CA . SER A 1 262 ? -22.922 -30.453 -14.945 1 95.44 262 SER A CA 1
ATOM 2004 C C . SER A 1 262 ? -23.078 -31.938 -15.188 1 95.44 262 SER A C 1
ATOM 2006 O O . SER A 1 262 ? -23.156 -32.406 -16.328 1 95.44 262 SER A O 1
ATOM 2008 N N . TRP A 1 263 ? -23.125 -32.719 -14.148 1 96.44 263 TRP A N 1
ATOM 2009 C CA . TRP A 1 263 ? -23.359 -34.156 -14.25 1 96.44 263 TRP A CA 1
ATOM 2010 C C . TRP A 1 263 ? -24.688 -34.438 -14.945 1 96.44 263 TRP A C 1
ATOM 2012 O O . TRP A 1 263 ? -24.734 -35.219 -15.914 1 96.44 263 TRP A O 1
ATOM 2022 N N . ASN A 1 264 ? -25.719 -33.781 -14.484 1 96.94 264 ASN A N 1
ATOM 2023 C CA . ASN A 1 264 ? -27.047 -33.969 -15.062 1 96.94 264 ASN A CA 1
ATOM 2024 C C . ASN A 1 264 ? -27.094 -33.5 -16.516 1 96.94 264 ASN A C 1
ATOM 2026 O O . ASN A 1 264 ? -27.734 -34.156 -17.344 1 96.94 264 ASN A O 1
ATOM 2030 N N . ALA A 1 265 ? -26.453 -32.438 -16.781 1 97.12 265 ALA A N 1
ATOM 2031 C CA . ALA A 1 265 ? -26.422 -31.953 -18.156 1 97.12 265 ALA A CA 1
ATOM 2032 C C . ALA A 1 265 ? -25.766 -32.969 -19.078 1 97.12 265 ALA A C 1
ATOM 2034 O O . ALA A 1 265 ? -26.266 -33.25 -20.172 1 97.12 265 ALA A O 1
ATOM 2035 N N . VAL A 1 266 ? -24.656 -33.5 -18.672 1 96.81 266 VAL A N 1
ATOM 2036 C CA . VAL A 1 266 ? -23.938 -34.469 -19.484 1 96.81 266 VAL A CA 1
ATOM 2037 C C . VAL A 1 266 ? -24.766 -35.719 -19.672 1 96.81 266 VAL A C 1
ATOM 2039 O O . VAL A 1 266 ? -24.844 -36.281 -20.781 1 96.81 266 VAL A O 1
ATOM 2042 N N . LEU A 1 267 ? -25.453 -36.188 -18.609 1 97.31 267 LEU A N 1
ATOM 2043 C CA . LEU A 1 267 ? -26.328 -37.375 -18.719 1 97.31 267 LEU A CA 1
ATOM 2044 C C . LEU A 1 267 ? -27.469 -37.125 -19.703 1 97.31 267 LEU A C 1
ATOM 2046 O O . LEU A 1 267 ? -27.797 -38 -20.5 1 97.31 267 LEU A O 1
ATOM 2050 N N . ASN A 1 268 ? -28.016 -35.969 -19.594 1 97 268 ASN A N 1
ATOM 2051 C CA . ASN A 1 268 ? -29.125 -35.625 -20.469 1 97 268 ASN A CA 1
ATOM 2052 C C . ASN A 1 268 ? -28.672 -35.594 -21.938 1 97 268 ASN A C 1
ATOM 2054 O O . ASN A 1 268 ? -29.359 -36.125 -22.812 1 97 268 ASN A O 1
ATOM 2058 N N . LEU A 1 269 ? -27.594 -34.969 -22.156 1 96.56 269 LEU A N 1
ATOM 2059 C CA . LEU A 1 269 ? -27.109 -34.719 -23.516 1 96.56 269 LEU A CA 1
ATOM 2060 C C . LEU A 1 269 ? -26.641 -36.031 -24.172 1 96.56 269 LEU A C 1
ATOM 2062 O O . LEU A 1 269 ? -26.609 -36.125 -25.391 1 96.56 269 LEU A O 1
ATOM 2066 N N . THR A 1 270 ? -26.25 -37.094 -23.375 1 96.94 270 THR A N 1
ATOM 2067 C CA . THR A 1 270 ? -25.734 -38.344 -23.891 1 96.94 270 THR A CA 1
ATOM 2068 C C . THR A 1 270 ? -26.812 -39.438 -23.828 1 96.94 270 THR A C 1
ATOM 2070 O O . THR A 1 270 ? -26.609 -40.531 -24.328 1 96.94 270 THR A O 1
ATOM 2073 N N . GLY A 1 271 ? -27.859 -39.156 -23.156 1 96.12 271 GLY A N 1
ATOM 2074 C CA . GLY A 1 271 ? -28.906 -40.125 -22.984 1 96.12 271 GLY A CA 1
ATOM 2075 C C . GLY A 1 271 ? -28.547 -41.188 -21.953 1 96.12 271 GLY A C 1
ATOM 2076 O O . GLY A 1 271 ? -29.031 -42.344 -22.047 1 96.12 271 GLY A O 1
ATOM 2077 N N . CYS A 1 272 ? -27.766 -40.875 -21.016 1 96.44 272 CYS A N 1
ATOM 2078 C CA . CYS A 1 272 ? -27.25 -41.875 -20.078 1 96.44 272 CYS A CA 1
ATOM 2079 C C . CYS A 1 272 ? -27.906 -41.719 -18.719 1 96.44 272 CYS A C 1
ATOM 2081 O O . CYS A 1 272 ? -27.297 -42.031 -17.688 1 96.44 272 CYS A O 1
ATOM 2083 N N . PHE A 1 273 ? -29.125 -41.188 -18.547 1 90.06 273 PHE A N 1
ATOM 2084 C CA . PHE A 1 273 ? -29.828 -41 -17.281 1 90.06 273 PHE A CA 1
ATOM 2085 C C . PHE A 1 273 ? -30.312 -42.344 -16.734 1 90.06 273 PHE A C 1
ATOM 2087 O O . PHE A 1 273 ? -30.797 -42.438 -15.602 1 90.06 273 PHE A O 1
ATOM 2094 N N . GLY A 1 274 ? -30.109 -43.438 -17.141 1 85 274 GLY A N 1
ATOM 2095 C CA . GLY A 1 274 ? -30.625 -44.75 -16.734 1 85 274 GLY A CA 1
ATOM 2096 C C . GLY A 1 274 ? -29.906 -45.312 -15.516 1 85 274 GLY A C 1
ATOM 2097 O O . GLY A 1 274 ? -29.312 -44.562 -14.742 1 85 274 GLY A O 1
ATOM 2098 N N . SER A 1 275 ? -30.031 -46.625 -15.219 1 87.19 275 SER A N 1
ATOM 2099 C CA . SER A 1 275 ? -29.609 -47.281 -13.992 1 87.19 275 SER A CA 1
ATOM 2100 C C . SER A 1 275 ? -28.078 -47.406 -13.945 1 87.19 275 SER A C 1
ATOM 2102 O O . SER A 1 275 ? -27.5 -47.562 -12.867 1 87.19 275 SER A O 1
ATOM 2104 N N . GLN A 1 276 ? -27.453 -47.312 -15.023 1 93.38 276 GLN A N 1
ATOM 2105 C CA . GLN A 1 276 ? -26 -47.469 -15.062 1 93.38 276 GLN A CA 1
ATOM 2106 C C . GLN A 1 276 ? -25.359 -46.312 -15.844 1 93.38 276 GLN A C 1
ATOM 2108 O O . GLN A 1 276 ? -24.719 -46.562 -16.875 1 93.38 276 GLN A O 1
ATOM 2113 N N . PRO A 1 277 ? -25.453 -45.156 -15.273 1 95.75 277 PRO A N 1
ATOM 2114 C CA . PRO A 1 277 ? -24.984 -44 -16.016 1 95.75 277 PRO A CA 1
ATOM 2115 C C . PRO A 1 277 ? -23.5 -44.062 -16.359 1 95.75 277 PRO A C 1
ATOM 2117 O O . PRO A 1 277 ? -23.094 -43.656 -17.453 1 95.75 277 PRO A O 1
ATOM 2120 N N . LEU A 1 278 ? -22.703 -44.594 -15.477 1 95.88 278 LEU A N 1
ATOM 2121 C CA . LEU A 1 278 ? -21.266 -44.656 -15.719 1 95.88 278 LEU A CA 1
ATOM 2122 C C . LEU A 1 278 ? -20.969 -45.594 -16.875 1 95.88 278 LEU A C 1
ATOM 2124 O O . LEU A 1 278 ? -20.141 -45.281 -17.75 1 95.88 278 LEU A O 1
ATOM 2128 N N . ALA A 1 279 ? -21.547 -46.719 -16.859 1 95.88 279 ALA A N 1
ATOM 2129 C CA . ALA A 1 279 ? -21.359 -47.688 -17.938 1 95.88 279 ALA A CA 1
ATOM 2130 C C . ALA A 1 279 ? -21.828 -47.094 -19.281 1 95.88 279 ALA A C 1
ATOM 2132 O O . ALA A 1 279 ? -21.188 -47.312 -20.312 1 95.88 279 ALA A O 1
ATOM 2133 N N . CYS A 1 280 ? -22.953 -46.5 -19.219 1 96.94 280 CYS A N 1
ATOM 2134 C CA . CYS A 1 280 ? -23.469 -45.844 -20.422 1 96.94 280 CYS A CA 1
ATOM 2135 C C . CYS A 1 280 ? -22.5 -44.812 -20.953 1 96.94 280 CYS A C 1
ATOM 2137 O O . CYS A 1 280 ? -22.188 -44.781 -22.141 1 96.94 280 CYS A O 1
ATOM 2139 N N . LEU A 1 281 ? -21.969 -43.906 -20.109 1 97.44 281 LEU A N 1
ATOM 2140 C CA . LEU A 1 281 ? -21.047 -42.875 -20.516 1 97.44 281 LEU A CA 1
ATOM 2141 C C . LEU A 1 281 ? -19.766 -43.469 -21.094 1 97.44 281 LEU A C 1
ATOM 2143 O O . LEU A 1 281 ? -19.172 -42.875 -22 1 97.44 281 LEU A O 1
ATOM 2147 N N . ARG A 1 282 ? -19.312 -44.562 -20.578 1 97.12 282 ARG A N 1
ATOM 2148 C CA . ARG A 1 282 ? -18.125 -45.25 -21.078 1 97.12 282 ARG A CA 1
ATOM 2149 C C . ARG A 1 282 ? -18.359 -45.812 -22.484 1 97.12 282 ARG A C 1
ATOM 2151 O O . ARG A 1 282 ? -17.406 -46.094 -23.219 1 97.12 282 ARG A O 1
ATOM 2158 N N . GLY A 1 283 ? -19.578 -45.938 -22.828 1 96.06 283 GLY A N 1
ATOM 2159 C CA . GLY A 1 283 ? -19.922 -46.469 -24.125 1 96.06 283 GLY A CA 1
ATOM 2160 C C . GLY A 1 283 ? -20.172 -45.375 -25.172 1 96.06 283 GLY A C 1
ATOM 2161 O O . GLY A 1 283 ? -20.188 -45.656 -26.375 1 96.06 283 GLY A O 1
ATOM 2162 N N . VAL A 1 284 ? -20.344 -44.188 -24.734 1 96.19 284 VAL A N 1
ATOM 2163 C CA . VAL A 1 284 ? -20.562 -43.062 -25.625 1 96.19 284 VAL A CA 1
ATOM 2164 C C . VAL A 1 284 ? -19.297 -42.781 -26.438 1 96.19 284 VAL A C 1
ATOM 2166 O O . VAL A 1 284 ? -18.188 -42.906 -25.906 1 96.19 284 VAL A O 1
ATOM 2169 N N . SER A 1 285 ? -19.422 -42.406 -27.734 1 95.75 285 SER A N 1
ATOM 2170 C CA . SER A 1 285 ? -18.234 -42.094 -28.531 1 95.75 285 SER A CA 1
ATOM 2171 C C . SER A 1 285 ? -17.5 -40.875 -27.938 1 95.75 285 SER A C 1
ATOM 2173 O O . SER A 1 285 ? -18.109 -40 -27.312 1 95.75 285 SER A O 1
ATOM 2175 N N . SER A 1 286 ? -16.219 -40.812 -28.172 1 93.75 286 SER A N 1
ATOM 2176 C CA . SER A 1 286 ? -15.406 -39.719 -27.672 1 93.75 286 SER A CA 1
ATOM 2177 C C . SER A 1 286 ? -15.93 -38.375 -28.188 1 93.75 286 SER A C 1
ATOM 2179 O O . SER A 1 286 ? -15.961 -37.375 -27.438 1 93.75 286 SER A O 1
ATOM 2181 N N . THR A 1 287 ? -16.359 -38.375 -29.391 1 92.5 287 THR A N 1
ATOM 2182 C CA . THR A 1 287 ? -16.859 -37.156 -30.016 1 92.5 287 THR A CA 1
ATOM 2183 C C . THR A 1 287 ? -18.141 -36.656 -29.312 1 92.5 287 THR A C 1
ATOM 2185 O O . THR A 1 287 ? -18.281 -35.5 -29.016 1 92.5 287 THR A O 1
ATOM 2188 N N . ASN A 1 288 ? -19.031 -37.594 -29.094 1 94.38 288 ASN A N 1
ATOM 2189 C CA . ASN A 1 288 ? -20.297 -37.25 -28.453 1 94.38 288 ASN A CA 1
ATOM 2190 C C . ASN A 1 288 ? -20.094 -36.844 -27 1 94.38 288 ASN A C 1
ATOM 2192 O O . ASN A 1 288 ? -20.766 -35.938 -26.5 1 94.38 288 ASN A O 1
ATOM 2196 N N . PHE A 1 289 ? -19.25 -37.531 -26.391 1 94.88 289 PHE A N 1
ATOM 2197 C CA . PHE A 1 289 ? -18.953 -37.188 -25.016 1 94.88 289 PHE A CA 1
ATOM 2198 C C . PHE A 1 289 ? -18.328 -35.812 -24.922 1 94.88 289 PHE A C 1
ATOM 2200 O O . PHE A 1 289 ? -18.719 -35 -24.078 1 94.88 289 PHE A O 1
ATOM 2207 N N . THR A 1 290 ? -17.391 -35.5 -25.781 1 93.38 290 THR A N 1
ATOM 2208 C CA . THR A 1 290 ? -16.766 -34.188 -25.859 1 93.38 290 THR A CA 1
ATOM 2209 C C . THR A 1 290 ? -17.812 -33.094 -26.109 1 93.38 290 THR A C 1
ATOM 2211 O O . THR A 1 290 ? -17.797 -32.062 -25.453 1 93.38 290 THR A O 1
ATOM 2214 N N . SER A 1 291 ? -18.672 -33.375 -27.016 1 93.31 291 SER A N 1
ATOM 2215 C CA . SER A 1 291 ? -19.734 -32.406 -27.328 1 93.31 291 SER A CA 1
ATOM 2216 C C . SER A 1 291 ? -20.625 -32.125 -26.125 1 93.31 291 SER A C 1
ATOM 2218 O O . SER A 1 291 ? -21.031 -31 -25.891 1 93.31 291 SER A O 1
ATOM 2220 N N . ALA A 1 292 ? -20.938 -33.156 -25.438 1 95.19 292 ALA A N 1
ATOM 2221 C CA . ALA A 1 292 ? -21.781 -33.031 -24.266 1 95.19 292 ALA A CA 1
ATOM 2222 C C . ALA A 1 292 ? -21.094 -32.188 -23.188 1 95.19 292 ALA A C 1
ATOM 2224 O O . ALA A 1 292 ? -21.719 -31.344 -22.547 1 95.19 292 ALA A O 1
ATOM 2225 N N . ILE A 1 293 ? -19.859 -32.469 -22.953 1 94.56 293 ILE A N 1
ATOM 2226 C CA . ILE A 1 293 ? -19.078 -31.719 -21.984 1 94.56 293 ILE A CA 1
ATOM 2227 C C . ILE A 1 293 ? -19.062 -30.25 -22.375 1 94.56 293 ILE A C 1
ATOM 2229 O O . ILE A 1 293 ? -19.328 -29.375 -21.531 1 94.56 293 ILE A O 1
ATOM 2233 N N . ASN A 1 294 ? -18.812 -29.953 -23.594 1 91.5 294 ASN A N 1
ATOM 2234 C CA . ASN A 1 294 ? -18.75 -28.578 -24.078 1 91.5 294 ASN A CA 1
ATOM 2235 C C . ASN A 1 294 ? -20.109 -27.891 -23.969 1 91.5 294 ASN A C 1
ATOM 2237 O O . ASN A 1 294 ? -20.188 -26.719 -23.578 1 91.5 294 ASN A O 1
ATOM 2241 N N . ALA A 1 295 ? -21.094 -28.594 -24.281 1 93 295 ALA A N 1
ATOM 2242 C CA . ALA A 1 295 ? -22.453 -28.031 -24.297 1 93 295 ALA A CA 1
ATOM 2243 C C . ALA A 1 295 ? -22.969 -27.797 -22.891 1 93 295 ALA A C 1
ATOM 2245 O O . ALA A 1 295 ? -23.906 -27.016 -22.688 1 93 295 ALA A O 1
ATOM 2246 N N . SER A 1 296 ? -22.422 -28.516 -21.953 1 91.5 296 SER A N 1
ATOM 2247 C CA . SER A 1 296 ? -22.875 -28.359 -20.578 1 91.5 296 SER A CA 1
ATOM 2248 C C . SER A 1 296 ? -22.609 -26.953 -20.062 1 91.5 296 SER A C 1
ATOM 2250 O O . SER A 1 296 ? -23.234 -26.5 -19.109 1 91.5 296 SER A O 1
ATOM 2252 N N . GLY A 1 297 ? -21.562 -26.25 -20.609 1 85.88 297 GLY A N 1
ATOM 2253 C CA . GLY A 1 297 ? -21.172 -24.922 -20.172 1 85.88 297 GLY A CA 1
ATOM 2254 C C . GLY A 1 297 ? -20.562 -24.906 -18.781 1 85.88 297 GLY A C 1
ATOM 2255 O O . GLY A 1 297 ? -20.422 -23.844 -18.172 1 85.88 297 GLY A O 1
ATOM 2256 N N . ALA A 1 298 ? -20.188 -26.016 -18.266 1 87 298 ALA A N 1
ATOM 2257 C CA . ALA A 1 298 ? -19.688 -26.141 -16.891 1 87 298 ALA A CA 1
ATOM 2258 C C . ALA A 1 298 ? -18.234 -25.719 -16.797 1 87 298 ALA A C 1
ATOM 2260 O O . ALA A 1 298 ? -17.5 -25.75 -17.781 1 87 298 ALA A O 1
ATOM 2261 N N . ARG A 1 299 ? -17.922 -25.25 -15.594 1 87.12 299 ARG A N 1
ATOM 2262 C CA . ARG A 1 299 ? -16.516 -25.062 -15.25 1 87.12 299 ARG A CA 1
ATOM 2263 C C . ARG A 1 299 ? -15.938 -26.312 -14.609 1 87.12 299 ARG A C 1
ATOM 2265 O O . ARG A 1 299 ? -16.469 -26.812 -13.617 1 87.12 299 ARG A O 1
ATOM 2272 N N . PHE A 1 300 ? -14.875 -26.828 -15.258 1 93.81 300 PHE A N 1
ATOM 2273 C CA . PHE A 1 300 ? -14.227 -28.031 -14.742 1 93.81 300 PHE A CA 1
ATOM 2274 C C . PHE A 1 300 ? -12.875 -27.688 -14.125 1 93.81 300 PHE A C 1
ATOM 2276 O O . PHE A 1 300 ? -12.141 -26.844 -14.633 1 93.81 300 PHE A O 1
ATOM 2283 N N . GLY A 1 301 ? -12.516 -28.328 -13.07 1 95.5 301 GLY A N 1
ATOM 2284 C CA . GLY A 1 301 ? -11.273 -28.219 -12.328 1 95.5 301 GLY A CA 1
ATOM 2285 C C . GLY A 1 301 ? -11.281 -29 -11.031 1 95.5 301 GLY A C 1
ATOM 2286 O O . GLY A 1 301 ? -12.289 -29.625 -10.68 1 95.5 301 GLY A O 1
ATOM 2287 N N . PRO A 1 302 ? -10.242 -29 -10.352 1 97.06 302 PRO A N 1
ATOM 2288 C CA . PRO A 1 302 ? -10.156 -29.75 -9.102 1 97.06 302 PRO A CA 1
ATOM 2289 C C . PRO A 1 302 ? -11.188 -29.312 -8.07 1 97.06 302 PRO A C 1
ATOM 2291 O O . PRO A 1 302 ? -11.523 -28.125 -8 1 97.06 302 PRO A O 1
ATOM 2294 N N . PHE A 1 303 ? -11.742 -30.203 -7.316 1 94.75 303 PHE A N 1
ATOM 2295 C CA . PHE A 1 303 ? -12.656 -29.938 -6.215 1 94.75 303 PHE A CA 1
ATOM 2296 C C . PHE A 1 303 ? -12.398 -30.891 -5.051 1 94.75 303 PHE A C 1
ATOM 2298 O O . PHE A 1 303 ? -11.734 -31.906 -5.219 1 94.75 303 PHE A O 1
ATOM 2305 N N . TYR A 1 304 ? -12.875 -30.562 -3.902 1 93.38 304 TYR A N 1
ATOM 2306 C CA . TYR A 1 304 ? -12.641 -31.359 -2.709 1 93.38 304 TYR A CA 1
ATOM 2307 C C . TYR A 1 304 ? -13.469 -32.656 -2.75 1 93.38 304 TYR A C 1
ATOM 2309 O O . TYR A 1 304 ? -14.695 -32.594 -2.828 1 93.38 304 TYR A O 1
ATOM 2317 N N . ASP A 1 305 ? -12.734 -33.781 -2.641 1 94.88 305 ASP A N 1
ATOM 2318 C CA . ASP A 1 305 ? -13.391 -35.094 -2.836 1 94.88 305 ASP A CA 1
ATOM 2319 C C . ASP A 1 305 ? -13.266 -35.969 -1.593 1 94.88 305 ASP A C 1
ATOM 2321 O O . ASP A 1 305 ? -13.719 -37.094 -1.583 1 94.88 305 ASP A O 1
ATOM 2325 N N . GLY A 1 306 ? -12.578 -35.406 -0.599 1 93.75 306 GLY A N 1
ATOM 2326 C CA . GLY A 1 306 ? -12.43 -36.156 0.65 1 93.75 306 GLY A CA 1
ATOM 2327 C C . GLY A 1 306 ? -11.344 -37.219 0.595 1 93.75 306 GLY A C 1
ATOM 2328 O O . GLY A 1 306 ? -11.094 -37.906 1.584 1 93.75 306 GLY A O 1
ATOM 2329 N N . ASP A 1 307 ? -10.633 -37.344 -0.495 1 96 307 ASP A N 1
ATOM 2330 C CA . ASP A 1 307 ? -9.586 -38.344 -0.675 1 96 307 ASP A CA 1
ATOM 2331 C C . ASP A 1 307 ? -8.305 -37.688 -1.208 1 96 307 ASP A C 1
ATOM 2333 O O . ASP A 1 307 ? -7.484 -37.188 -0.435 1 96 307 ASP A O 1
ATOM 2337 N N . PHE A 1 308 ? -8.227 -37.5 -2.551 1 97.06 308 PHE A N 1
ATOM 2338 C CA . PHE A 1 308 ? -7.047 -36.844 -3.1 1 97.06 308 PHE A CA 1
ATOM 2339 C C . PHE A 1 308 ? -6.895 -35.438 -2.539 1 97.06 308 PHE A C 1
ATOM 2341 O O . PHE A 1 308 ? -5.816 -35.062 -2.068 1 97.06 308 PHE A O 1
ATOM 2348 N N . LEU A 1 309 ? -7.973 -34.688 -2.701 1 96.38 309 LEU A N 1
ATOM 2349 C CA . LEU A 1 309 ? -8.086 -33.406 -2.043 1 96.38 309 LEU A CA 1
ATOM 2350 C C . LEU A 1 309 ? -9.031 -33.469 -0.849 1 96.38 309 LEU A C 1
ATOM 2352 O O . LEU A 1 309 ? -10.242 -33.312 -0.999 1 96.38 309 LEU A O 1
ATOM 2356 N N . GLN A 1 310 ? -8.516 -33.625 0.324 1 92.88 310 GLN A N 1
ATOM 2357 C CA . GLN A 1 310 ? -9.281 -34 1.502 1 92.88 310 GLN A CA 1
ATOM 2358 C C . GLN A 1 310 ? -10.133 -32.844 2.021 1 92.88 310 GLN A C 1
ATOM 2360 O O . GLN A 1 310 ? -11.195 -33.062 2.602 1 92.88 310 GLN A O 1
ATOM 2365 N N . GLY A 1 311 ? -9.664 -31.672 1.879 1 90.19 311 GLY A N 1
ATOM 2366 C CA . GLY A 1 311 ? -10.391 -30.516 2.381 1 90.19 311 GLY A CA 1
ATOM 2367 C C . GLY A 1 311 ? -9.883 -29.203 1.809 1 90.19 311 GLY A C 1
ATOM 2368 O O . GLY A 1 311 ? -9.109 -29.203 0.844 1 90.19 311 GLY A O 1
ATOM 2369 N N . TYR A 1 312 ? -10.383 -28.172 2.438 1 92.19 312 TYR A N 1
ATOM 2370 C CA . TYR A 1 312 ? -10.039 -26.828 1.945 1 92.19 312 TYR A CA 1
ATOM 2371 C C . TYR A 1 312 ? -8.539 -26.594 2.027 1 92.19 312 TYR A C 1
ATOM 2373 O O . TYR A 1 312 ? -7.918 -26.828 3.068 1 92.19 312 TYR A O 1
ATOM 2381 N N . SER A 1 313 ? -8.023 -26.156 0.921 1 95.94 313 SER A N 1
ATOM 2382 C CA . SER A 1 313 ? -6.578 -25.969 0.846 1 95.94 313 SER A CA 1
ATOM 2383 C C . SER A 1 313 ? -6.105 -24.922 1.858 1 95.94 313 SER A C 1
ATOM 2385 O O . SER A 1 313 ? -5.023 -25.062 2.436 1 95.94 313 SER A O 1
ATOM 2387 N N . SER A 1 314 ? -6.945 -23.859 2.131 1 96.19 314 SER A N 1
ATOM 2388 C CA . SER A 1 314 ? -6.57 -22.859 3.117 1 96.19 314 SER A CA 1
ATOM 2389 C C . SER A 1 314 ? -6.445 -23.453 4.508 1 96.19 314 SER A C 1
ATOM 2391 O O . SER A 1 314 ? -5.523 -23.125 5.258 1 96.19 314 SER A O 1
ATOM 2393 N N . ALA A 1 315 ? -7.316 -24.328 4.836 1 95.19 315 ALA A N 1
ATOM 2394 C CA . ALA A 1 315 ? -7.277 -25 6.137 1 95.19 315 ALA A CA 1
ATOM 2395 C C . ALA A 1 315 ? -6.066 -25.922 6.242 1 95.19 315 ALA A C 1
ATOM 2397 O O . ALA A 1 315 ? -5.395 -25.953 7.277 1 95.19 315 ALA A O 1
ATOM 2398 N N . GLN A 1 316 ? -5.781 -26.672 5.203 1 95.94 316 GLN A N 1
ATOM 2399 C CA . GLN A 1 316 ? -4.625 -27.562 5.195 1 95.94 316 GLN A CA 1
ATOM 2400 C C . GLN A 1 316 ? -3.324 -26.781 5.355 1 95.94 316 GLN A C 1
ATOM 2402 O O . GLN A 1 316 ? -2.451 -27.172 6.133 1 95.94 316 GLN A O 1
ATOM 2407 N N . LEU A 1 317 ? -3.242 -25.734 4.617 1 97.5 317 LEU A N 1
ATOM 2408 C CA . LEU A 1 317 ? -2.047 -24.891 4.691 1 97.5 317 LEU A CA 1
ATOM 2409 C C . LEU A 1 317 ? -1.856 -24.344 6.102 1 97.5 317 LEU A C 1
ATOM 2411 O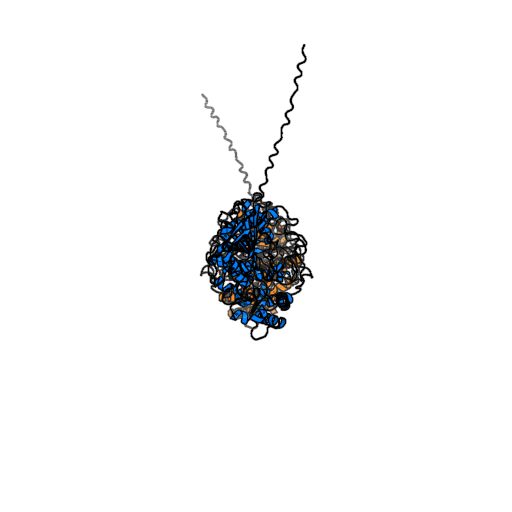 O . LEU A 1 317 ? -0.75 -24.375 6.645 1 97.5 317 LEU A O 1
ATOM 2415 N N . SER A 1 318 ? -2.938 -23.875 6.656 1 96.38 318 SER A N 1
ATOM 2416 C CA . SER A 1 318 ? -2.859 -23.281 7.988 1 96.38 318 SER A CA 1
ATOM 2417 C C . SER A 1 318 ? -2.434 -24.312 9.023 1 96.38 318 SER A C 1
ATOM 2419 O O . SER A 1 318 ? -1.807 -23.969 10.031 1 96.38 318 SER A O 1
ATOM 2421 N N . LYS A 1 319 ? -2.707 -25.594 8.758 1 96.88 319 LYS A N 1
ATOM 2422 C CA . LYS A 1 319 ? -2.412 -26.672 9.695 1 96.88 319 LYS A CA 1
ATOM 2423 C C . LYS A 1 319 ? -1.084 -27.344 9.367 1 96.88 319 LYS A C 1
ATOM 2425 O O . LYS A 1 319 ? -0.683 -28.297 10.031 1 96.88 319 LYS A O 1
ATOM 2430 N N . GLY A 1 320 ? -0.436 -26.906 8.32 1 97.81 320 GLY A N 1
ATOM 2431 C CA . GLY A 1 320 ? 0.839 -27.484 7.926 1 97.81 320 GLY A CA 1
ATOM 2432 C C . GLY A 1 320 ? 0.701 -28.844 7.266 1 97.81 320 GLY A C 1
ATOM 2433 O O . GLY A 1 320 ? 1.637 -29.641 7.285 1 97.81 320 GLY A O 1
ATOM 2434 N N . GLN A 1 321 ? -0.448 -29.062 6.742 1 97.81 321 GLN A N 1
ATOM 2435 C CA . GLN A 1 321 ? -0.721 -30.359 6.129 1 97.81 321 GLN A CA 1
ATOM 2436 C C . GLN A 1 321 ? -0.366 -30.359 4.645 1 97.81 321 GLN A C 1
ATOM 2438 O O . GLN A 1 321 ? -1.245 -30.484 3.789 1 97.81 321 GLN A O 1
ATOM 2443 N N . PHE A 1 322 ? 0.875 -30.312 4.305 1 98.31 322 PHE A N 1
ATOM 2444 C CA . PHE A 1 322 ? 1.451 -30.375 2.965 1 98.31 322 PHE A CA 1
ATOM 2445 C C . PHE A 1 322 ? 2.824 -31.031 2.992 1 98.31 322 PHE A C 1
ATOM 2447 O O . PHE A 1 322 ? 3.43 -31.172 4.059 1 98.31 322 PHE A O 1
ATOM 2454 N N . VAL A 1 323 ? 3.346 -31.516 1.884 1 98.69 323 VAL A N 1
ATOM 2455 C CA . VAL A 1 323 ? 4.688 -32.094 1.787 1 98.69 323 VAL A CA 1
ATOM 2456 C C . VAL A 1 323 ? 5.727 -31 2.025 1 98.69 323 VAL A C 1
ATOM 2458 O O . VAL A 1 323 ? 5.746 -29.984 1.326 1 98.69 323 VAL A O 1
ATOM 2461 N N . LYS A 1 324 ? 6.602 -31.188 3 1 98.56 324 LYS A N 1
ATOM 2462 C CA . LYS A 1 324 ? 7.574 -30.188 3.4 1 98.56 324 LYS A CA 1
ATOM 2463 C C . LYS A 1 324 ? 8.82 -30.234 2.52 1 98.56 324 LYS A C 1
ATOM 2465 O O . LYS A 1 324 ? 9.891 -30.625 2.98 1 98.56 324 LYS A O 1
ATOM 2470 N N . VAL A 1 325 ? 8.711 -29.688 1.335 1 98.81 325 VAL A N 1
ATOM 2471 C CA . VAL A 1 325 ? 9.836 -29.562 0.413 1 98.81 325 VAL A CA 1
ATOM 2472 C C . VAL A 1 325 ? 10.023 -28.094 0.014 1 98.81 325 VAL A C 1
ATOM 2474 O O . VAL A 1 325 ? 9.07 -27.312 0.062 1 98.81 325 VAL A O 1
ATOM 2477 N N . PRO A 1 326 ? 11.227 -27.688 -0.418 1 98.88 326 PRO A N 1
ATOM 2478 C CA . PRO A 1 326 ? 11.445 -26.312 -0.861 1 98.88 326 PRO A CA 1
ATOM 2479 C C . PRO A 1 326 ? 10.5 -25.906 -1.992 1 98.88 326 PRO A C 1
ATOM 2481 O O . PRO A 1 326 ? 10.203 -26.719 -2.877 1 98.88 326 PRO A O 1
ATOM 2484 N N . LEU A 1 327 ? 10.047 -24.656 -1.88 1 98.94 327 LEU A N 1
ATOM 2485 C CA . LEU A 1 327 ? 9.102 -24.109 -2.844 1 98.94 327 LEU A CA 1
ATOM 2486 C C . LEU A 1 327 ? 9.648 -22.828 -3.471 1 98.94 327 LEU A C 1
ATOM 2488 O O . LEU A 1 327 ? 10.164 -21.953 -2.768 1 98.94 327 LEU A O 1
ATOM 2492 N N . LEU A 1 328 ? 9.68 -22.766 -4.766 1 98.94 328 LEU A N 1
ATOM 2493 C CA . LEU A 1 328 ? 9.844 -21.531 -5.531 1 98.94 328 LEU A CA 1
ATOM 2494 C C . LEU A 1 328 ? 8.516 -21.078 -6.133 1 98.94 328 LEU A C 1
ATOM 2496 O O . LEU A 1 328 ? 7.887 -21.828 -6.879 1 98.94 328 LEU A O 1
ATOM 2500 N N . THR A 1 329 ? 8 -19.906 -5.746 1 98.88 329 THR A N 1
ATOM 2501 C CA . THR A 1 329 ? 6.684 -19.469 -6.195 1 98.88 329 THR A CA 1
ATOM 2502 C C . THR A 1 329 ? 6.688 -17.984 -6.516 1 98.88 329 THR A C 1
ATOM 2504 O O . THR A 1 329 ? 7.602 -17.25 -6.121 1 98.88 329 THR A O 1
ATOM 2507 N N . GLY A 1 330 ? 5.746 -17.547 -7.355 1 98.75 330 GLY A N 1
ATOM 2508 C CA . GLY A 1 330 ? 5.684 -16.141 -7.684 1 98.75 330 GLY A CA 1
ATOM 2509 C C . GLY A 1 330 ? 4.488 -15.781 -8.539 1 98.75 330 GLY A C 1
ATOM 2510 O O . GLY A 1 330 ? 3.637 -16.625 -8.812 1 98.75 330 GLY A O 1
ATOM 2511 N N . SER A 1 331 ? 4.332 -14.492 -8.789 1 98.62 331 SER A N 1
ATOM 2512 C CA . SER A 1 331 ? 3.23 -13.938 -9.57 1 98.62 331 SER A CA 1
ATOM 2513 C C . SER A 1 331 ? 3.689 -12.734 -10.391 1 98.62 331 SER A C 1
ATOM 2515 O O . SER A 1 331 ? 4.816 -12.258 -10.234 1 98.62 331 SER A O 1
ATOM 2517 N N . ASN A 1 332 ? 2.824 -12.359 -11.336 1 98.81 332 ASN A N 1
ATOM 2518 C CA . ASN A 1 332 ? 3.035 -11.18 -12.164 1 98.81 332 ASN A CA 1
ATOM 2519 C C . ASN A 1 332 ? 2.266 -9.977 -11.625 1 98.81 332 ASN A C 1
ATOM 2521 O O . ASN A 1 332 ? 1.157 -10.125 -11.109 1 98.81 332 ASN A O 1
ATOM 2525 N N . THR A 1 333 ? 2.793 -8.82 -11.797 1 98.69 333 THR A N 1
ATOM 2526 C CA . THR A 1 333 ? 2.244 -7.609 -11.195 1 98.69 333 THR A CA 1
ATOM 2527 C C . THR A 1 333 ? 0.797 -7.398 -11.633 1 98.69 333 THR A C 1
ATOM 2529 O O . THR A 1 333 ? -0.059 -7.055 -10.812 1 98.69 333 THR A O 1
ATOM 2532 N N . ASP A 1 334 ? 0.496 -7.637 -12.898 1 98.62 334 ASP A N 1
ATOM 2533 C CA . ASP A 1 334 ? -0.829 -7.379 -13.453 1 98.62 334 ASP A CA 1
ATOM 2534 C C . ASP A 1 334 ? -1.549 -8.68 -13.789 1 98.62 334 ASP A C 1
ATOM 2536 O O . ASP A 1 334 ? -2.193 -8.789 -14.836 1 98.62 334 ASP A O 1
ATOM 2540 N N . GLU A 1 335 ? -1.41 -9.719 -12.891 1 98.25 335 GLU A N 1
ATOM 2541 C CA . GLU A 1 335 ? -2.102 -10.992 -13.078 1 98.25 335 GLU A CA 1
ATOM 2542 C C . GLU A 1 335 ? -3.553 -10.773 -13.5 1 98.25 335 GLU A C 1
ATOM 2544 O O . GLU A 1 335 ? -4.062 -11.469 -14.375 1 98.25 335 GLU A O 1
ATOM 2549 N N . GLY A 1 336 ? -4.168 -9.781 -12.93 1 98.25 336 GLY A N 1
ATOM 2550 C CA . GLY A 1 336 ? -5.609 -9.625 -12.969 1 98.25 336 GLY A CA 1
ATOM 2551 C C . GLY A 1 336 ? -6.133 -9.266 -14.352 1 98.25 336 GLY A C 1
ATOM 2552 O O . GLY A 1 336 ? -7.305 -9.508 -14.656 1 98.25 336 GLY A O 1
ATOM 2553 N N . THR A 1 337 ? -5.293 -8.633 -15.203 1 97.88 337 THR A N 1
ATOM 2554 C CA . THR A 1 337 ? -5.742 -8.312 -16.547 1 97.88 337 THR A CA 1
ATOM 2555 C C . THR A 1 337 ? -5.988 -9.586 -17.359 1 97.88 337 THR A C 1
ATOM 2557 O O . THR A 1 337 ? -6.703 -9.562 -18.359 1 97.88 337 THR A O 1
ATOM 2560 N N . GLY A 1 338 ? -5.43 -10.703 -16.891 1 96.12 338 GLY A N 1
ATOM 2561 C CA . GLY A 1 338 ? -5.707 -12 -17.484 1 96.12 338 GLY A CA 1
ATOM 2562 C C . GLY A 1 338 ? -6.984 -12.633 -16.969 1 96.12 338 GLY A C 1
ATOM 2563 O O . GLY A 1 338 ? -7.426 -13.664 -17.484 1 96.12 338 GLY A O 1
ATOM 2564 N N . PHE A 1 339 ? -7.582 -12.031 -15.969 1 96.12 339 PHE A N 1
ATOM 2565 C CA . PHE A 1 339 ? -8.75 -12.625 -15.336 1 96.12 339 PHE A CA 1
ATOM 2566 C C . PHE A 1 339 ? -9.922 -11.648 -15.328 1 96.12 339 PHE A C 1
ATOM 2568 O O . PHE A 1 339 ? -10.898 -11.852 -14.609 1 96.12 339 PHE A O 1
ATOM 2575 N N . ALA A 1 340 ? -9.789 -10.586 -16.062 1 96.75 340 ALA A N 1
ATOM 2576 C CA . ALA A 1 340 ? -10.852 -9.586 -16.156 1 96.75 340 ALA A CA 1
ATOM 2577 C C . ALA A 1 340 ? -11.211 -9.305 -17.609 1 96.75 340 ALA A C 1
ATOM 2579 O O . ALA A 1 340 ? -10.344 -9.289 -18.484 1 96.75 340 ALA A O 1
ATOM 2580 N N . GLY A 1 341 ? -12.477 -9.125 -17.875 1 95.75 341 GLY A N 1
ATOM 2581 C CA . GLY A 1 341 ? -12.945 -8.594 -19.156 1 95.75 341 GLY A CA 1
ATOM 2582 C C . GLY A 1 341 ? -13.102 -9.664 -20.219 1 95.75 341 GLY A C 1
ATOM 2583 O O . GLY A 1 341 ? -13.555 -9.383 -21.328 1 95.75 341 GLY A O 1
ATOM 2584 N N . ASP A 1 342 ? -12.688 -10.891 -19.969 1 92.38 342 ASP A N 1
ATOM 2585 C CA . ASP A 1 342 ? -12.906 -12.023 -20.875 1 92.38 342 ASP A CA 1
ATOM 2586 C C . ASP A 1 342 ? -12.172 -11.812 -22.188 1 92.38 342 ASP A C 1
ATOM 2588 O O . ASP A 1 342 ? -12.75 -11.992 -23.266 1 92.38 342 ASP A O 1
ATOM 2592 N N . SER A 1 343 ? -11.008 -11.305 -22.094 1 87.38 343 SER A N 1
ATOM 2593 C CA . SER A 1 343 ? -10.211 -11.148 -23.312 1 87.38 343 SER A CA 1
ATOM 2594 C C . SER A 1 343 ? -9.93 -12.5 -23.969 1 87.38 343 SER A C 1
ATOM 2596 O O . SER A 1 343 ? -9.555 -13.461 -23.281 1 87.38 343 SER A O 1
ATOM 2598 N N . PRO A 1 344 ? -10.031 -12.617 -25.281 1 83.75 344 PRO A N 1
ATOM 2599 C CA . PRO A 1 344 ? -9.906 -13.914 -25.938 1 83.75 344 PRO A CA 1
ATOM 2600 C C . PRO A 1 344 ? -8.469 -14.422 -25.969 1 83.75 344 PRO A C 1
ATOM 2602 O O . PRO A 1 344 ? -8.234 -15.617 -26.172 1 83.75 344 PRO A O 1
ATOM 2605 N N . TYR A 1 345 ? -7.5 -13.578 -25.906 1 82.06 345 TYR A N 1
ATOM 2606 C CA . TYR A 1 345 ? -6.082 -13.922 -25.844 1 82.06 345 TYR A CA 1
ATOM 2607 C C . TYR A 1 345 ? -5.281 -12.828 -25.156 1 82.06 345 TYR A C 1
ATOM 2609 O O . TYR A 1 345 ? -5.793 -11.727 -24.922 1 82.06 345 TYR A O 1
ATOM 2617 N N . ILE A 1 346 ? -4.141 -13.141 -24.797 1 81.69 346 ILE A N 1
ATOM 2618 C CA . ILE A 1 346 ? -3.281 -12.188 -24.094 1 81.69 346 ILE A CA 1
ATOM 2619 C C . ILE A 1 346 ? -3.035 -10.969 -24.969 1 81.69 346 ILE A C 1
ATOM 2621 O O . ILE A 1 346 ? -2.605 -11.102 -26.125 1 81.69 346 ILE A O 1
ATOM 2625 N N . GLY A 1 347 ? -3.283 -9.773 -24.484 1 82.94 347 GLY A N 1
ATOM 2626 C CA . GLY A 1 347 ? -3.062 -8.531 -25.219 1 82.94 347 GLY A CA 1
ATOM 2627 C C . GLY A 1 347 ? -4.297 -8.047 -25.969 1 82.94 347 GLY A C 1
ATOM 2628 O O . GLY A 1 347 ? -4.32 -6.926 -26.469 1 82.94 347 GLY A O 1
ATOM 2629 N N . ALA A 1 348 ? -5.328 -8.859 -25.984 1 87.62 348 ALA A N 1
ATOM 2630 C CA . ALA A 1 348 ? -6.543 -8.469 -26.703 1 87.62 348 ALA A CA 1
ATOM 2631 C C . ALA A 1 348 ? -7.375 -7.496 -25.875 1 87.62 348 ALA A C 1
ATOM 2633 O O . ALA A 1 348 ? -7.207 -7.402 -24.656 1 87.62 348 ALA A O 1
ATOM 2634 N N . LEU A 1 349 ? -8.203 -6.793 -26.547 1 92.88 349 LEU A N 1
ATOM 2635 C CA . LEU A 1 349 ? -9.211 -5.977 -25.875 1 92.88 349 LEU A CA 1
ATOM 2636 C C . LEU A 1 349 ? -10.234 -6.852 -25.156 1 92.88 349 LEU A C 1
ATOM 2638 O O . LEU A 1 349 ? -10.531 -7.961 -25.609 1 92.88 349 LEU A O 1
ATOM 2642 N N . PRO A 1 350 ? -10.773 -6.32 -24.078 1 95.75 350 PRO A N 1
ATOM 2643 C CA . PRO A 1 350 ? -11.789 -7.105 -23.359 1 95.75 350 PRO A CA 1
ATOM 2644 C C . PRO A 1 350 ? -13.109 -7.195 -24.125 1 95.75 350 PRO A C 1
ATOM 2646 O O . PRO A 1 350 ? -13.438 -6.301 -24.906 1 95.75 350 PRO A O 1
ATOM 2649 N N . GLU A 1 351 ? -13.836 -8.227 -23.906 1 96.19 351 GLU A N 1
ATOM 2650 C CA . GLU A 1 351 ? -15.172 -8.414 -24.469 1 96.19 351 GLU A CA 1
ATOM 2651 C C . GLU A 1 351 ? -16.25 -7.949 -23.5 1 96.19 351 GLU A C 1
ATOM 2653 O O . GLU A 1 351 ? -17.406 -7.793 -23.891 1 96.19 351 GLU A O 1
ATOM 2658 N N . THR A 1 352 ? -15.898 -7.758 -22.281 1 97.38 352 THR A N 1
ATOM 2659 C CA . THR A 1 352 ? -16.812 -7.266 -21.25 1 97.38 352 THR A CA 1
ATOM 2660 C C . THR A 1 352 ? -16.297 -5.957 -20.656 1 97.38 352 THR A C 1
ATOM 2662 O O . THR A 1 352 ? -15.117 -5.84 -20.312 1 97.38 352 THR A O 1
ATOM 2665 N N . SER A 1 353 ? -17.125 -5.004 -20.547 1 97.81 353 SER A N 1
ATOM 2666 C CA . SER A 1 353 ? -16.812 -3.709 -19.953 1 97.81 353 SER A CA 1
ATOM 2667 C C . SER A 1 353 ? -17.359 -3.602 -18.531 1 97.81 353 SER A C 1
ATOM 2669 O O . SER A 1 353 ? -18.344 -4.266 -18.188 1 97.81 353 SER A O 1
ATOM 2671 N N . TYR A 1 354 ? -16.75 -2.83 -17.703 1 98.5 354 TYR A N 1
ATOM 2672 C CA . TYR A 1 354 ? -17.188 -2.566 -16.344 1 98.5 354 TYR A CA 1
ATOM 2673 C C . TYR A 1 354 ? -17.359 -1.071 -16.094 1 98.5 354 TYR A C 1
ATOM 2675 O O . TYR A 1 354 ? -16.453 -0.419 -15.555 1 98.5 354 TYR A O 1
ATOM 2683 N N . PRO A 1 355 ? -18.469 -0.506 -16.391 1 97.81 355 PRO A N 1
ATOM 2684 C CA . PRO A 1 355 ? -18.609 0.949 -16.484 1 97.81 355 PRO A CA 1
ATOM 2685 C C . PRO A 1 355 ? -18.828 1.608 -15.125 1 97.81 355 PRO A C 1
ATOM 2687 O O . PRO A 1 355 ? -18.672 2.824 -14.992 1 97.81 355 PRO A O 1
ATOM 2690 N N . ASN A 1 356 ? -19.312 0.787 -14.086 1 97.5 356 ASN A N 1
ATOM 2691 C CA . ASN A 1 356 ? -19.719 1.446 -12.852 1 97.5 356 ASN A CA 1
ATOM 2692 C C . ASN A 1 356 ? -19.578 0.514 -11.648 1 97.5 356 ASN A C 1
ATOM 2694 O O . ASN A 1 356 ? -19.109 -0.616 -11.781 1 97.5 356 ASN A O 1
ATOM 2698 N N . GLU A 1 357 ? -20.016 0.993 -10.438 1 97.12 357 GLU A N 1
ATOM 2699 C CA . GLU A 1 357 ? -19.922 0.278 -9.164 1 97.12 357 GLU A CA 1
ATOM 2700 C C . GLU A 1 357 ? -20.719 -1.021 -9.211 1 97.12 357 GLU A C 1
ATOM 2702 O O . GLU A 1 357 ? -20.297 -2.039 -8.664 1 97.12 357 GLU A O 1
ATOM 2707 N N . MET A 1 358 ? -21.828 -0.983 -9.844 1 97.19 358 MET A N 1
ATOM 2708 C CA . MET A 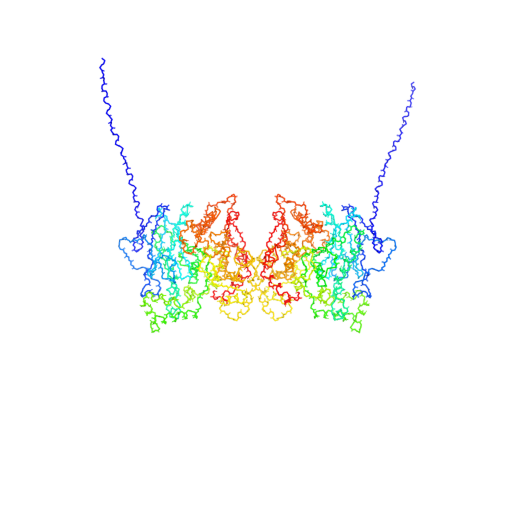1 358 ? -22.688 -2.162 -9.914 1 97.19 358 MET A CA 1
ATOM 2709 C C . MET A 1 358 ? -22 -3.295 -10.664 1 97.19 358 MET A C 1
ATOM 2711 O O . MET A 1 358 ? -22.109 -4.461 -10.289 1 97.19 358 MET A O 1
ATOM 2715 N N . SER A 1 359 ? -21.266 -2.914 -11.734 1 97.56 359 SER A N 1
ATOM 2716 C CA . SER A 1 359 ? -20.547 -3.932 -12.484 1 97.56 359 SER A CA 1
ATOM 2717 C C . SER A 1 359 ? -19.438 -4.551 -11.648 1 97.56 359 SER A C 1
ATOM 2719 O O . SER A 1 359 ? -19.188 -5.758 -11.719 1 97.56 359 SER A O 1
ATOM 2721 N N . PHE A 1 360 ? -18.734 -3.719 -10.875 1 97.94 360 PHE A N 1
ATOM 2722 C CA . PHE A 1 360 ? -17.703 -4.238 -9.984 1 97.94 360 PHE A CA 1
ATOM 2723 C C . PHE A 1 360 ? -18.297 -5.184 -8.953 1 97.94 360 PHE A C 1
ATOM 2725 O O . PHE A 1 360 ? -17.797 -6.293 -8.758 1 97.94 360 PHE A O 1
ATOM 2732 N N . LEU A 1 361 ? -19.375 -4.809 -8.289 1 96.31 361 LEU A N 1
ATOM 2733 C CA . LEU A 1 361 ? -20 -5.605 -7.238 1 96.31 361 LEU A CA 1
ATOM 2734 C C . LEU A 1 361 ? -20.547 -6.91 -7.797 1 96.31 361 LEU A C 1
ATOM 2736 O O . LEU A 1 361 ? -20.547 -7.934 -7.109 1 96.31 361 LEU A O 1
ATOM 2740 N N . ALA A 1 362 ? -21.016 -6.875 -9.023 1 95.06 362 ALA A N 1
ATOM 2741 C CA . ALA A 1 362 ? -21.469 -8.102 -9.656 1 95.06 362 ALA A CA 1
ATOM 2742 C C . ALA A 1 362 ? -20.344 -9.125 -9.773 1 95.06 362 ALA A C 1
ATOM 2744 O O . ALA A 1 362 ? -20.547 -10.312 -9.547 1 95.06 362 ALA A O 1
ATOM 2745 N N . VAL A 1 363 ? -19.172 -8.664 -10.125 1 95.62 363 VAL A N 1
ATOM 2746 C CA . VAL A 1 363 ? -18 -9.539 -10.227 1 95.62 363 VAL A CA 1
ATOM 2747 C C . VAL A 1 363 ? -17.656 -10.109 -8.852 1 95.62 363 VAL A C 1
ATOM 2749 O O . VAL A 1 363 ? -17.422 -11.312 -8.711 1 95.62 363 VAL A O 1
ATOM 2752 N N . VAL A 1 364 ? -17.609 -9.266 -7.809 1 95.38 364 VAL A N 1
ATOM 2753 C CA . VAL A 1 364 ? -17.297 -9.695 -6.453 1 95.38 364 VAL A CA 1
ATOM 2754 C C . VAL A 1 364 ? -18.328 -10.727 -5.984 1 95.38 364 VAL A C 1
ATOM 2756 O O . VAL A 1 364 ? -17.969 -11.773 -5.445 1 95.38 364 VAL A O 1
ATOM 2759 N N . ASN A 1 365 ? -19.578 -10.398 -6.223 1 92.94 365 ASN A N 1
ATOM 2760 C CA . ASN A 1 365 ? -20.656 -11.281 -5.793 1 92.94 365 ASN A CA 1
ATOM 2761 C C . ASN A 1 365 ? -20.547 -12.656 -6.457 1 92.94 365 ASN A C 1
ATOM 2763 O O . ASN A 1 365 ? -20.844 -13.672 -5.832 1 92.94 365 ASN A O 1
ATOM 2767 N N . ALA A 1 366 ? -20.156 -12.68 -7.66 1 89.69 366 ALA A N 1
ATOM 2768 C CA . ALA A 1 366 ? -20.016 -13.93 -8.398 1 89.69 366 ALA A CA 1
ATOM 2769 C C . ALA A 1 366 ? -18.828 -14.734 -7.898 1 89.69 366 ALA A C 1
ATOM 2771 O O . ALA A 1 366 ? -18.75 -15.945 -8.125 1 89.69 366 ALA A O 1
ATOM 2772 N N . SER A 1 367 ? -17.922 -14.086 -7.219 1 90.56 367 SER A N 1
ATOM 2773 C CA . SER A 1 367 ? -16.672 -14.719 -6.809 1 90.56 367 SER A CA 1
ATOM 2774 C C . SER A 1 367 ? -16.781 -15.297 -5.398 1 90.56 367 SER A C 1
ATOM 2776 O O . SER A 1 367 ? -15.898 -16.016 -4.949 1 90.56 367 SER A O 1
ATOM 2778 N N . ILE A 1 368 ? -17.859 -14.961 -4.664 1 89.25 368 ILE A N 1
ATOM 2779 C CA . ILE A 1 368 ? -17.969 -15.414 -3.281 1 89.25 368 ILE A CA 1
ATOM 2780 C C . ILE A 1 368 ? -19.094 -16.422 -3.158 1 89.25 368 ILE A C 1
ATOM 2782 O O . ILE A 1 368 ? -20.016 -16.453 -3.988 1 89.25 368 ILE A O 1
ATOM 2786 N N . ILE A 1 369 ? -19.109 -17.375 -2.158 1 80.5 369 ILE A N 1
ATOM 2787 C CA . ILE A 1 369 ? -20.062 -18.484 -2.053 1 80.5 369 ILE A CA 1
ATOM 2788 C C . ILE A 1 369 ? -21.281 -18.031 -1.256 1 80.5 369 ILE A C 1
ATOM 2790 O O . ILE A 1 369 ? -22.406 -18.484 -1.513 1 80.5 369 ILE A O 1
ATOM 2794 N N . ASP A 1 370 ? -21.109 -17.297 0.094 1 73 370 ASP A N 1
ATOM 2795 C CA . ASP A 1 370 ? -22.219 -17 0.982 1 73 370 ASP A CA 1
ATOM 2796 C C . ASP A 1 370 ? -22.797 -15.609 0.695 1 73 370 ASP A C 1
ATOM 2798 O O . ASP A 1 370 ? -22.078 -14.609 0.817 1 73 370 ASP A O 1
ATOM 2802 N N . PRO A 1 371 ? -24.281 -15.469 0.31 1 58.22 371 PRO A N 1
ATOM 2803 C CA . PRO A 1 371 ? -24.984 -14.25 -0.088 1 58.22 371 PRO A CA 1
ATOM 2804 C C . PRO A 1 371 ? -25.141 -13.266 1.067 1 58.22 371 PRO A C 1
ATOM 2806 O O . PRO A 1 371 ? -25.531 -12.109 0.85 1 58.22 371 PRO A O 1
ATOM 2809 N N . SER A 1 372 ? -25.234 -13.695 2.344 1 59.66 372 SER A N 1
ATOM 2810 C CA . SER A 1 372 ? -25.469 -12.695 3.383 1 59.66 372 SER A CA 1
ATOM 2811 C C . SER A 1 372 ? -24.328 -11.672 3.418 1 59.66 372 SER A C 1
ATOM 2813 O O . SER A 1 372 ? -24.172 -10.961 4.41 1 59.66 372 SER A O 1
ATOM 2815 N N . ALA A 1 373 ? -23.812 -11.383 2.25 1 73.62 373 ALA A N 1
ATOM 2816 C CA . ALA A 1 373 ? -22.469 -10.992 1.841 1 73.62 373 ALA A CA 1
ATOM 2817 C C . ALA A 1 373 ? -22.359 -9.484 1.686 1 73.62 373 ALA A C 1
ATOM 2819 O O . ALA A 1 373 ? -21.344 -8.969 1.197 1 73.62 373 ALA A O 1
ATOM 2820 N N . ALA A 1 374 ? -23.484 -8.867 2.336 1 83.88 374 ALA A N 1
ATOM 2821 C CA . ALA A 1 374 ? -23.453 -7.422 2.133 1 83.88 374 ALA A CA 1
ATOM 2822 C C . ALA A 1 374 ? -22.234 -6.797 2.795 1 83.88 374 ALA A C 1
ATOM 2824 O O . ALA A 1 374 ? -21.609 -5.895 2.23 1 83.88 374 ALA A O 1
ATOM 2825 N N . THR A 1 375 ? -21.938 -7.312 4.008 1 90.06 375 THR A N 1
ATOM 2826 C CA . THR A 1 375 ? -20.781 -6.789 4.711 1 90.06 375 THR A CA 1
ATOM 2827 C C . THR A 1 375 ? -19.5 -7.094 3.938 1 90.06 375 THR A C 1
ATOM 2829 O O . THR A 1 375 ? -18.625 -6.23 3.799 1 90.06 375 THR A O 1
ATOM 2832 N N . ALA A 1 376 ? -19.469 -8.289 3.414 1 92.81 376 ALA A N 1
ATOM 2833 C CA . ALA A 1 376 ? -18.281 -8.672 2.645 1 92.81 376 ALA A CA 1
ATOM 2834 C C . ALA A 1 376 ? -18.156 -7.816 1.384 1 92.81 376 ALA A C 1
ATOM 2836 O O . ALA A 1 376 ? -17.047 -7.426 1.006 1 92.81 376 ALA A O 1
ATOM 2837 N N . LEU A 1 377 ? -19.328 -7.523 0.728 1 94.69 377 LEU A N 1
ATOM 2838 C CA . LEU A 1 377 ? -19.312 -6.699 -0.475 1 94.69 377 LEU A CA 1
ATOM 2839 C C . LEU A 1 377 ? -18.828 -5.285 -0.162 1 94.69 377 LEU A C 1
ATOM 2841 O O . LEU A 1 377 ? -18.047 -4.715 -0.918 1 94.69 377 LEU A O 1
ATOM 2845 N N . ALA A 1 378 ? -19.297 -4.75 0.966 1 93.88 378 ALA A N 1
ATOM 2846 C CA . ALA A 1 378 ? -18.875 -3.412 1.369 1 93.88 378 ALA A CA 1
ATOM 2847 C C . ALA A 1 378 ? -17.375 -3.381 1.687 1 93.88 378 ALA A C 1
ATOM 2849 O O . ALA A 1 378 ? -16.672 -2.439 1.31 1 93.88 378 ALA A O 1
ATOM 2850 N N . VAL A 1 379 ? -16.922 -4.395 2.408 1 95.69 379 VAL A N 1
ATOM 2851 C CA . VAL A 1 379 ? -15.516 -4.488 2.789 1 95.69 379 VAL A CA 1
ATOM 2852 C C . VAL A 1 379 ? -14.648 -4.582 1.537 1 95.69 379 VAL A C 1
ATOM 2854 O O . VAL A 1 379 ? -13.695 -3.82 1.379 1 95.69 379 VAL A O 1
ATOM 2857 N N . ILE A 1 380 ? -15.016 -5.484 0.617 1 97.12 380 ILE A N 1
ATOM 2858 C CA . ILE A 1 380 ? -14.219 -5.695 -0.585 1 97.12 380 ILE A CA 1
ATOM 2859 C C . ILE A 1 380 ? -14.258 -4.441 -1.459 1 97.12 380 ILE A C 1
ATOM 2861 O O . ILE A 1 380 ? -13.25 -4.066 -2.064 1 97.12 380 ILE A O 1
ATOM 2865 N N . SER A 1 381 ? -15.414 -3.791 -1.524 1 97.19 381 SER A N 1
ATOM 2866 C CA . SER A 1 381 ? -15.516 -2.557 -2.293 1 97.19 381 SER A CA 1
ATOM 2867 C C . SER A 1 381 ? -14.555 -1.496 -1.767 1 97.19 381 SER A C 1
ATOM 2869 O O . SER A 1 381 ? -13.945 -0.764 -2.547 1 97.19 381 SER A O 1
ATOM 2871 N N . ALA A 1 382 ? -14.367 -1.393 -0.468 1 97.38 382 ALA A N 1
ATOM 2872 C CA . ALA A 1 382 ? -13.469 -0.411 0.131 1 97.38 382 ALA A CA 1
ATOM 2873 C C . ALA A 1 382 ? -12.008 -0.804 -0.082 1 97.38 382 ALA A C 1
ATOM 2875 O O . ALA A 1 382 ? -11.148 0.06 -0.255 1 97.38 382 ALA A O 1
ATOM 2876 N N . LEU A 1 383 ? -11.734 -2.086 -0.05 1 98.44 383 LEU A N 1
ATOM 2877 C CA . LEU A 1 383 ? -10.375 -2.594 -0.175 1 98.44 383 LEU A CA 1
ATOM 2878 C C . LEU A 1 383 ? -9.875 -2.449 -1.607 1 98.44 383 LEU A C 1
ATOM 2880 O O . LEU A 1 383 ? -8.664 -2.469 -1.849 1 98.44 383 LEU A O 1
ATOM 2884 N N . TYR A 1 384 ? -10.773 -2.377 -2.551 1 98.69 384 TYR A N 1
ATOM 2885 C CA . TYR A 1 384 ? -10.414 -2.24 -3.955 1 98.69 384 TYR A CA 1
ATOM 2886 C C . TYR A 1 384 ? -11.078 -1.017 -4.574 1 98.69 384 TYR A C 1
ATOM 2888 O O . TYR A 1 384 ? -11.914 -1.144 -5.473 1 98.69 384 TYR A O 1
ATOM 2896 N N . PRO A 1 385 ? -10.594 0.15 -4.207 1 98.25 385 PRO A N 1
ATOM 2897 C CA . PRO A 1 385 ? -11.211 1.385 -4.703 1 98.25 385 PRO A CA 1
ATOM 2898 C C . PRO A 1 385 ? -10.891 1.65 -6.172 1 98.25 385 PRO A C 1
ATOM 2900 O O . PRO A 1 385 ? -9.961 1.052 -6.727 1 98.25 385 PRO A O 1
ATOM 2903 N N . ASN A 1 386 ? -11.703 2.469 -6.801 1 97.88 386 ASN A N 1
ATOM 2904 C CA . ASN A 1 386 ? -11.477 2.904 -8.172 1 97.88 386 ASN A CA 1
ATOM 2905 C C . ASN A 1 386 ? -10.477 4.055 -8.242 1 97.88 386 ASN A C 1
ATOM 2907 O O . ASN A 1 386 ? -10.852 5.195 -8.508 1 97.88 386 ASN A O 1
ATOM 2911 N N . VAL A 1 387 ? -9.227 3.736 -8.047 1 97.94 387 VAL A N 1
ATOM 2912 C CA . VAL A 1 387 ? -8.102 4.668 -8.062 1 97.94 387 VAL A CA 1
ATOM 2913 C C . VAL A 1 387 ? -7.062 4.199 -9.078 1 97.94 387 VAL A C 1
ATOM 2915 O O . VAL A 1 387 ? -6.219 3.354 -8.766 1 97.94 387 VAL A O 1
ATOM 2918 N N . PRO A 1 388 ? -7.035 4.801 -10.234 1 97.69 388 PRO A N 1
ATOM 2919 C CA . PRO A 1 388 ? -6.191 4.332 -11.336 1 97.69 388 PRO A CA 1
ATOM 2920 C C . PRO A 1 388 ? -4.734 4.148 -10.93 1 97.69 388 PRO A C 1
ATOM 2922 O O . PRO A 1 388 ? -4.098 3.17 -11.328 1 97.69 388 PRO A O 1
ATOM 2925 N N . ALA A 1 389 ? -4.164 4.941 -10.094 1 98.06 389 ALA A N 1
ATOM 2926 C CA . ALA A 1 389 ? -2.74 4.934 -9.766 1 98.06 389 ALA A CA 1
ATOM 2927 C C . ALA A 1 389 ? -2.359 3.654 -9.023 1 98.06 389 ALA A C 1
ATOM 2929 O O . ALA A 1 389 ? -1.188 3.27 -9 1 98.06 389 ALA A O 1
ATOM 2930 N N . ILE A 1 390 ? -3.352 2.947 -8.367 1 98 390 ILE A N 1
ATOM 2931 C CA . ILE A 1 390 ? -3.004 1.751 -7.605 1 98 390 ILE A CA 1
ATOM 2932 C C . ILE A 1 390 ? -3.707 0.536 -8.203 1 98 390 ILE A C 1
ATOM 2934 O O . ILE A 1 390 ? -3.635 -0.566 -7.656 1 98 390 ILE A O 1
ATOM 2938 N N . ASN A 1 391 ? -4.457 0.723 -9.281 1 98.44 391 ASN A N 1
ATOM 2939 C CA . ASN A 1 391 ? -5.152 -0.385 -9.93 1 98.44 391 ASN A CA 1
ATOM 2940 C C . ASN A 1 391 ? -4.309 -1.003 -11.039 1 98.44 391 ASN A C 1
ATOM 2942 O O . ASN A 1 391 ? -3.338 -0.399 -11.492 1 98.44 391 ASN A O 1
ATOM 2946 N N . ALA A 1 392 ? -4.637 -2.25 -11.352 1 98.31 392 ALA A N 1
ATOM 2947 C CA . ALA A 1 392 ? -4.07 -2.9 -12.531 1 98.31 392 ALA A CA 1
ATOM 2948 C C . ALA A 1 392 ? -4.742 -2.406 -13.805 1 98.31 392 ALA A C 1
ATOM 2950 O O . ALA A 1 392 ? -5.941 -2.121 -13.812 1 98.31 392 ALA A O 1
ATOM 2951 N N . PRO A 1 393 ? -4.047 -2.303 -14.898 1 98.38 393 PRO A N 1
ATOM 2952 C CA . PRO A 1 393 ? -2.611 -2.574 -14.992 1 98.38 393 PRO A CA 1
ATOM 2953 C C . PRO A 1 393 ? -1.757 -1.399 -14.523 1 98.38 393 PRO A C 1
ATOM 2955 O O . PRO A 1 393 ? -2.115 -0.241 -14.75 1 98.38 393 PRO A O 1
ATOM 2958 N N . HIS A 1 394 ? -0.639 -1.669 -13.898 1 97.75 394 HIS A N 1
ATOM 2959 C CA . HIS A 1 394 ? 0.246 -0.634 -13.383 1 97.75 394 HIS A CA 1
ATOM 2960 C C . HIS A 1 394 ? 0.88 0.17 -14.508 1 97.75 394 HIS A C 1
ATOM 2962 O O . HIS A 1 394 ? 1.435 1.246 -14.281 1 97.75 394 HIS A O 1
ATOM 2968 N N . THR A 1 395 ? 0.765 -0.286 -15.727 1 97.81 395 THR A N 1
ATOM 2969 C CA . THR A 1 395 ? 1.471 0.26 -16.875 1 97.81 395 THR A CA 1
ATOM 2970 C C . THR A 1 395 ? 0.629 1.326 -17.578 1 97.81 395 THR A C 1
ATOM 2972 O O . THR A 1 395 ? 1.126 2.053 -18.438 1 97.81 395 THR A O 1
ATOM 2975 N N . HIS A 1 396 ? -0.597 1.407 -17.219 1 97.56 396 HIS A N 1
ATOM 2976 C CA . HIS A 1 396 ? -1.481 2.377 -17.859 1 97.56 396 HIS A CA 1
ATOM 2977 C C . HIS A 1 396 ? -1.732 3.574 -16.938 1 97.56 396 HIS A C 1
ATOM 2979 O O . HIS A 1 396 ? -2.172 3.412 -15.805 1 97.56 396 HIS A O 1
ATOM 2985 N N . HIS A 1 397 ? -1.471 4.77 -17.484 1 96.56 397 HIS A N 1
ATOM 2986 C CA . HIS A 1 397 ? -1.684 5.992 -16.719 1 96.56 397 HIS A CA 1
ATOM 2987 C C . HIS A 1 397 ? -3.111 6.504 -16.875 1 96.56 397 HIS A C 1
ATOM 2989 O O . HIS A 1 397 ? -3.557 6.766 -18 1 96.56 397 HIS A O 1
ATOM 2995 N N . GLY A 1 398 ? -3.842 6.582 -15.742 1 95.12 398 GLY A N 1
ATOM 2996 C CA . GLY A 1 398 ? -5.195 7.113 -15.781 1 95.12 398 GLY A CA 1
ATOM 2997 C C . GLY A 1 398 ? -6.25 6.039 -15.984 1 95.12 398 GLY A C 1
ATOM 2998 O O . GLY A 1 398 ? -5.938 4.848 -15.977 1 95.12 398 GLY A O 1
ATOM 2999 N N . PRO A 1 399 ? -7.512 6.402 -16.062 1 93.38 399 PRO A N 1
ATOM 3000 C CA . PRO A 1 399 ? -8.586 5.441 -16.312 1 93.38 399 PRO A CA 1
ATOM 3001 C C . PRO A 1 399 ? -8.539 4.852 -17.719 1 93.38 399 PRO A C 1
ATOM 3003 O O . PRO A 1 399 ? -8.055 5.504 -18.656 1 93.38 399 PRO A O 1
ATOM 3006 N N . LEU A 1 400 ? -9.023 3.691 -17.797 1 96.44 400 LEU A N 1
ATOM 3007 C CA . LEU A 1 400 ? -9.133 3.066 -19.109 1 96.44 400 LEU A CA 1
ATOM 3008 C C . LEU A 1 400 ? -10.375 3.559 -19.844 1 96.44 400 LEU A C 1
ATOM 3010 O O . LEU A 1 400 ? -11.289 4.105 -19.219 1 96.44 400 LEU A O 1
ATOM 3014 N N . ASN A 1 401 ? -10.406 3.463 -21.219 1 96.62 401 ASN A N 1
ATOM 3015 C CA . ASN A 1 401 ? -11.477 4.023 -22.031 1 96.62 401 ASN A CA 1
ATOM 3016 C C . ASN A 1 401 ? -12.758 3.195 -21.922 1 96.62 401 ASN A C 1
ATOM 3018 O O . ASN A 1 401 ? -12.812 2.238 -21.156 1 96.62 401 ASN A O 1
ATOM 3022 N N . ALA A 1 402 ? -13.742 3.479 -22.672 1 96.56 402 ALA A N 1
ATOM 3023 C CA . ALA A 1 402 ? -15.086 2.922 -22.547 1 96.56 402 ALA A CA 1
ATOM 3024 C C . ALA A 1 402 ? -15.102 1.448 -22.938 1 96.56 402 ALA A C 1
ATOM 3026 O O . ALA A 1 402 ? -15.969 0.692 -22.5 1 96.56 402 ALA A O 1
ATOM 3027 N N . THR A 1 403 ? -14.172 1.019 -23.781 1 97.5 403 THR A N 1
ATOM 3028 C CA . THR A 1 403 ? -14.055 -0.388 -24.141 1 97.5 403 THR A CA 1
ATOM 3029 C C . THR A 1 403 ? -13.852 -1.256 -22.906 1 97.5 403 THR A C 1
ATOM 3031 O O . THR A 1 403 ? -14.398 -2.355 -22.812 1 97.5 403 THR A O 1
ATOM 3034 N N . PHE A 1 404 ? -13.18 -0.761 -21.938 1 98 404 PHE A N 1
ATOM 3035 C CA . PHE A 1 404 ? -12.867 -1.447 -20.688 1 98 404 PHE A CA 1
ATOM 3036 C C . PHE A 1 404 ? -13.906 -1.117 -19.609 1 98 404 PHE A C 1
ATOM 3038 O O . PHE A 1 404 ? -14.359 -2.004 -18.891 1 98 404 PHE A O 1
ATOM 3045 N N . GLY A 1 405 ? -14.352 0.139 -19.641 1 98.19 405 GLY A N 1
ATOM 3046 C CA . GLY A 1 405 ? -15.156 0.684 -18.562 1 98.19 405 GLY A CA 1
ATOM 3047 C C . GLY A 1 405 ? -14.32 1.252 -17.438 1 98.19 405 GLY A C 1
ATOM 3048 O O . GLY A 1 405 ? -13.25 0.732 -17.125 1 98.19 405 GLY A O 1
ATOM 3049 N N . SER A 1 406 ? -14.875 2.248 -16.734 1 96.56 406 SER A N 1
ATOM 3050 C CA . SER A 1 406 ? -14.133 3.037 -15.758 1 96.56 406 SER A CA 1
ATOM 3051 C C . SER A 1 406 ? -13.742 2.193 -14.555 1 96.56 406 SER A C 1
ATOM 3053 O O . SER A 1 406 ? -12.836 2.559 -13.805 1 96.56 406 SER A O 1
ATOM 3055 N N . HIS A 1 407 ? -14.398 1.056 -14.352 1 98.25 407 HIS A N 1
ATOM 3056 C CA . HIS A 1 407 ? -14.125 0.255 -13.164 1 98.25 407 HIS A CA 1
ATOM 3057 C C . HIS A 1 407 ? -13.297 -0.977 -13.508 1 98.25 407 HIS A C 1
ATOM 3059 O O . HIS A 1 407 ? -13.117 -1.862 -12.672 1 98.25 407 HIS A O 1
ATOM 3065 N N . TYR A 1 408 ? -12.773 -1.076 -14.734 1 98.62 408 TYR A N 1
ATOM 3066 C CA . TYR A 1 408 ? -11.969 -2.225 -15.156 1 98.62 408 TYR A CA 1
ATOM 3067 C C . TYR A 1 408 ? -10.758 -2.4 -14.25 1 98.62 408 TYR A C 1
ATOM 3069 O O . TYR A 1 408 ? -10.438 -3.521 -13.844 1 98.62 408 TYR A O 1
ATOM 3077 N N . GLY A 1 409 ? -10.094 -1.284 -13.953 1 98.56 409 GLY A N 1
ATOM 3078 C CA . GLY A 1 409 ? -8.883 -1.357 -13.164 1 98.56 409 GLY A CA 1
ATOM 3079 C C . GLY A 1 409 ? -9.086 -2.039 -11.82 1 98.56 409 GLY A C 1
ATOM 3080 O O . GLY A 1 409 ? -8.312 -2.922 -11.445 1 98.56 409 GLY A O 1
ATOM 3081 N N . ARG A 1 410 ? -10.07 -1.642 -11.062 1 98.56 410 ARG A N 1
ATOM 3082 C CA . ARG A 1 410 ? -10.289 -2.24 -9.75 1 98.56 410 ARG A CA 1
ATOM 3083 C C . ARG A 1 410 ? -10.805 -3.668 -9.875 1 98.56 410 ARG A C 1
ATOM 3085 O O . ARG A 1 410 ? -10.531 -4.512 -9.016 1 98.56 410 ARG A O 1
ATOM 3092 N N . VAL A 1 411 ? -11.547 -3.996 -10.984 1 98.75 411 VAL A N 1
ATOM 3093 C CA . VAL A 1 411 ? -11.961 -5.371 -11.242 1 98.75 411 VAL A CA 1
ATOM 3094 C C . VAL A 1 411 ? -10.734 -6.246 -11.469 1 98.75 411 VAL A C 1
ATOM 3096 O O . VAL A 1 411 ? -10.602 -7.312 -10.867 1 98.75 411 VAL A O 1
ATOM 3099 N N . ALA A 1 412 ? -9.836 -5.793 -12.328 1 98.75 412 ALA A N 1
ATOM 3100 C CA . ALA A 1 412 ? -8.609 -6.535 -12.617 1 98.75 412 ALA A CA 1
ATOM 3101 C C . ALA A 1 412 ? -7.762 -6.699 -11.359 1 98.75 412 ALA A C 1
ATOM 3103 O O . ALA A 1 412 ? -7.172 -7.762 -11.133 1 98.75 412 ALA A O 1
ATOM 3104 N N . THR A 1 413 ? -7.727 -5.648 -10.547 1 98.81 413 THR A N 1
ATOM 3105 C CA . THR A 1 413 ? -6.961 -5.711 -9.305 1 98.81 413 THR A CA 1
ATOM 3106 C C . THR A 1 413 ? -7.523 -6.781 -8.375 1 98.81 413 THR A C 1
ATOM 3108 O O . THR A 1 413 ? -6.781 -7.621 -7.863 1 98.81 413 THR A O 1
ATOM 3111 N N . PHE A 1 414 ? -8.836 -6.762 -8.188 1 98.69 414 PHE A N 1
ATOM 3112 C CA . PHE A 1 414 ? -9.492 -7.758 -7.348 1 98.69 414 PHE A CA 1
ATOM 3113 C C . PHE A 1 414 ? -9.305 -9.156 -7.922 1 98.69 414 PHE A C 1
ATOM 3115 O O . PHE A 1 414 ? -8.977 -10.094 -7.191 1 98.69 414 PHE A O 1
ATOM 3122 N N . ALA A 1 415 ? -9.453 -9.289 -9.172 1 98 415 ALA A N 1
ATOM 3123 C CA . ALA A 1 415 ? -9.352 -10.586 -9.828 1 98 415 ALA A CA 1
ATOM 3124 C C . ALA A 1 415 ? -7.949 -11.172 -9.688 1 98 415 ALA A C 1
ATOM 3126 O O . ALA A 1 415 ? -7.793 -12.367 -9.438 1 98 415 ALA A O 1
ATOM 3127 N N . GLY A 1 416 ? -6.934 -10.375 -9.891 1 98.19 416 GLY A N 1
ATOM 3128 C CA . GLY A 1 416 ? -5.562 -10.828 -9.719 1 98.19 416 GLY A CA 1
ATOM 3129 C C . GLY A 1 416 ? -5.266 -11.305 -8.305 1 98.19 416 GLY A C 1
ATOM 3130 O O . GLY A 1 416 ? -4.633 -12.344 -8.117 1 98.19 416 GLY A O 1
ATOM 3131 N N . ASP A 1 417 ? -5.766 -10.508 -7.312 1 98.38 417 ASP A N 1
ATOM 3132 C CA . ASP A 1 417 ? -5.527 -10.859 -5.914 1 98.38 417 ASP A CA 1
ATOM 3133 C C . ASP A 1 417 ? -6.27 -12.141 -5.539 1 98.38 417 ASP A C 1
ATOM 3135 O O . ASP A 1 417 ? -5.699 -13.031 -4.906 1 98.38 417 ASP A O 1
ATOM 3139 N N . SER A 1 418 ? -7.5 -12.273 -5.961 1 96.75 418 SER A N 1
ATOM 3140 C CA . SER A 1 418 ? -8.328 -13.406 -5.562 1 96.75 418 SER A CA 1
ATOM 3141 C C . SER A 1 418 ? -7.871 -14.688 -6.254 1 96.75 418 SER A C 1
ATOM 3143 O O . SER A 1 418 ? -7.973 -15.773 -5.684 1 96.75 418 SER A O 1
ATOM 3145 N N . SER A 1 419 ? -7.242 -14.547 -7.418 1 96.19 419 SER A N 1
ATOM 3146 C CA . SER A 1 419 ? -6.918 -15.742 -8.195 1 96.19 419 SER A CA 1
ATOM 3147 C C . SER A 1 419 ? -5.48 -16.188 -7.949 1 96.19 419 SER A C 1
ATOM 3149 O O . SER A 1 419 ? -5.172 -17.375 -8.016 1 96.19 419 SER A O 1
ATOM 3151 N N . ILE A 1 420 ? -4.598 -15.172 -7.75 1 98.12 420 ILE A N 1
ATOM 3152 C CA . ILE A 1 420 ? -3.197 -15.57 -7.844 1 98.12 420 ILE A CA 1
ATOM 3153 C C . ILE A 1 420 ? -2.426 -15.016 -6.648 1 98.12 420 ILE A C 1
ATOM 3155 O O . ILE A 1 420 ? -1.84 -15.781 -5.875 1 98.12 420 ILE A O 1
ATOM 3159 N N . HIS A 1 421 ? -2.482 -13.727 -6.402 1 98.56 421 HIS A N 1
ATOM 3160 C CA . HIS A 1 421 ? -1.584 -13.062 -5.469 1 98.56 421 HIS A CA 1
ATOM 3161 C C . HIS A 1 421 ? -1.783 -13.578 -4.047 1 98.56 421 HIS A C 1
ATOM 3163 O O . HIS A 1 421 ? -0.812 -13.789 -3.314 1 98.56 421 HIS A O 1
ATOM 3169 N N . ARG A 1 422 ? -3.043 -13.727 -3.631 1 98.19 422 ARG A N 1
ATOM 3170 C CA . ARG A 1 422 ? -3.295 -14.125 -2.248 1 98.19 422 ARG A CA 1
ATOM 3171 C C . ARG A 1 422 ? -2.756 -15.523 -1.97 1 98.19 422 ARG A C 1
ATOM 3173 O O . ARG A 1 422 ? -2.254 -15.789 -0.878 1 98.19 422 ARG A O 1
ATOM 3180 N N . GLY A 1 423 ? -2.863 -16.422 -2.955 1 98.06 423 GLY A N 1
ATOM 3181 C CA . GLY A 1 423 ? -2.352 -17.781 -2.789 1 98.06 423 GLY A CA 1
ATOM 3182 C C . GLY A 1 423 ? -0.84 -17.828 -2.676 1 98.06 423 GLY A C 1
ATOM 3183 O O . GLY A 1 423 ? -0.301 -18.578 -1.854 1 98.06 423 GLY A O 1
ATOM 3184 N N . ARG A 1 424 ? -0.167 -17.078 -3.543 1 98.44 424 ARG A N 1
ATOM 3185 C CA . ARG A 1 424 ? 1.287 -17 -3.461 1 98.44 424 ARG A CA 1
ATOM 3186 C C . ARG A 1 424 ? 1.73 -16.531 -2.076 1 98.44 424 ARG A C 1
ATOM 3188 O O . ARG A 1 424 ? 2.643 -17.109 -1.485 1 98.44 424 ARG A O 1
ATOM 3195 N N . ARG A 1 425 ? 1.101 -15.508 -1.562 1 98.5 425 ARG A N 1
ATOM 3196 C CA . ARG A 1 425 ? 1.488 -14.961 -0.267 1 98.5 425 ARG A CA 1
ATOM 3197 C C . ARG A 1 425 ? 1.196 -15.953 0.856 1 98.5 425 ARG A C 1
ATOM 3199 O O . ARG A 1 425 ? 2.031 -16.156 1.739 1 98.5 425 ARG A O 1
ATOM 3206 N N . MET A 1 426 ? 0.024 -16.547 0.852 1 98.19 426 MET A N 1
ATOM 3207 C CA . MET A 1 426 ? -0.327 -17.516 1.892 1 98.19 426 MET A CA 1
ATOM 3208 C C . MET A 1 426 ? 0.646 -18.688 1.897 1 98.19 426 MET A C 1
ATOM 3210 O O . MET A 1 426 ? 1.119 -19.109 2.957 1 98.19 426 MET A O 1
ATOM 3214 N N . ALA A 1 427 ? 0.911 -19.203 0.699 1 98.5 427 ALA A N 1
ATOM 3215 C CA . ALA A 1 427 ? 1.85 -20.328 0.611 1 98.5 427 ALA A CA 1
ATOM 3216 C C . ALA A 1 427 ? 3.215 -19.938 1.171 1 98.5 427 ALA A C 1
ATOM 3218 O O . ALA A 1 427 ? 3.814 -20.688 1.943 1 98.5 427 ALA A O 1
ATOM 3219 N N . SER A 1 428 ? 3.715 -18.797 0.799 1 98.81 428 SER A N 1
ATOM 3220 C CA . SER A 1 428 ? 5.016 -18.328 1.276 1 98.81 428 SER A CA 1
ATOM 3221 C C . SER A 1 428 ? 5.031 -18.203 2.795 1 98.81 428 SER A C 1
ATOM 3223 O O . SER A 1 428 ? 5.992 -18.609 3.449 1 98.81 428 SER A O 1
ATOM 3225 N N . GLN A 1 429 ? 3.98 -17.656 3.316 1 98.69 429 GLN A N 1
ATOM 3226 C CA . GLN A 1 429 ? 3.877 -17.484 4.762 1 98.69 429 GLN A CA 1
ATOM 3227 C C . GLN A 1 429 ? 3.836 -18.828 5.469 1 98.69 429 GLN A C 1
ATOM 3229 O O . GLN A 1 429 ? 4.512 -19.031 6.48 1 98.69 429 GLN A O 1
ATOM 3234 N N . MET A 1 430 ? 3.068 -19.781 4.949 1 98.62 430 MET A N 1
ATOM 3235 C CA . MET A 1 430 ? 2.91 -21.078 5.605 1 98.62 430 MET A CA 1
ATOM 3236 C C . MET A 1 430 ? 4.184 -21.906 5.488 1 98.62 430 MET A C 1
ATOM 3238 O O . MET A 1 430 ? 4.566 -22.609 6.426 1 98.62 430 MET A O 1
ATOM 3242 N N . TRP A 1 431 ? 4.84 -21.844 4.328 1 98.81 431 TRP A N 1
ATOM 3243 C CA . TRP A 1 431 ? 6.121 -22.531 4.207 1 98.81 431 TRP A CA 1
ATOM 3244 C C . TRP A 1 431 ? 7.117 -22.016 5.234 1 98.81 431 TRP A C 1
ATOM 3246 O O . TRP A 1 431 ? 7.816 -22.797 5.883 1 98.81 431 TRP A O 1
ATOM 3256 N N . SER A 1 432 ? 7.145 -20.719 5.391 1 98.75 432 SER A N 1
ATOM 3257 C CA . SER A 1 432 ? 8.023 -20.125 6.395 1 98.75 432 SER A CA 1
ATOM 3258 C C . SER A 1 432 ? 7.602 -20.531 7.805 1 98.75 432 SER A C 1
ATOM 3260 O O . SER A 1 432 ? 8.445 -20.875 8.633 1 98.75 432 SER A O 1
ATOM 3262 N N . LYS A 1 433 ? 6.348 -20.422 8.031 1 98.38 433 LYS A N 1
ATOM 3263 C CA . LYS A 1 433 ? 5.805 -20.766 9.344 1 98.38 433 LYS A CA 1
ATOM 3264 C C . LYS A 1 433 ? 6.219 -22.172 9.758 1 98.38 433 LYS A C 1
ATOM 3266 O O . LYS A 1 433 ? 6.527 -22.422 10.93 1 98.38 433 LYS A O 1
ATOM 3271 N N . TYR A 1 434 ? 6.23 -23.078 8.875 1 98.25 434 TYR A N 1
ATOM 3272 C CA . TYR A 1 434 ? 6.504 -24.469 9.188 1 98.25 434 TYR A CA 1
ATOM 3273 C C . TYR A 1 434 ? 7.934 -24.844 8.812 1 98.25 434 TYR A C 1
ATOM 3275 O O . TYR A 1 434 ? 8.227 -26 8.508 1 98.25 434 TYR A O 1
ATOM 3283 N N . ASN A 1 435 ? 8.844 -23.891 8.75 1 97.44 435 ASN A N 1
ATOM 3284 C CA . ASN A 1 435 ? 10.297 -24.031 8.641 1 97.44 435 ASN A CA 1
ATOM 3285 C C . ASN A 1 435 ? 10.695 -24.797 7.383 1 97.44 435 ASN A C 1
ATOM 3287 O O . ASN A 1 435 ? 11.539 -25.688 7.438 1 97.44 435 ASN A O 1
ATOM 3291 N N . THR A 1 436 ? 10.016 -24.562 6.289 1 98.12 436 THR A N 1
ATOM 3292 C CA . THR A 1 436 ? 10.328 -25.078 4.965 1 98.12 436 THR A CA 1
ATOM 3293 C C . THR A 1 436 ? 10.797 -23.969 4.039 1 98.12 436 THR A C 1
ATOM 3295 O O . THR A 1 436 ? 10.172 -22.891 3.984 1 98.12 436 THR A O 1
ATOM 3298 N N . PRO A 1 437 ? 11.883 -24.125 3.299 1 98.12 437 PRO A N 1
ATOM 3299 C CA . PRO A 1 437 ? 12.391 -23.031 2.459 1 98.12 437 PRO A CA 1
ATOM 3300 C C . PRO A 1 437 ? 11.406 -22.625 1.365 1 98.12 437 PRO A C 1
ATOM 3302 O O . PRO A 1 437 ? 10.766 -23.484 0.753 1 98.12 437 PRO A O 1
ATOM 3305 N N . VAL A 1 438 ? 11.273 -21.344 1.181 1 98.81 438 VAL A N 1
ATOM 3306 C CA . VAL A 1 438 ? 10.445 -20.828 0.096 1 98.81 438 VAL A CA 1
ATOM 3307 C C . VAL A 1 438 ? 11.062 -19.547 -0.47 1 98.81 438 VAL A C 1
ATOM 3309 O O . VAL A 1 438 ? 11.469 -18.656 0.282 1 98.81 438 VAL A O 1
ATOM 3312 N N . TYR A 1 439 ? 11.25 -19.516 -1.757 1 98.94 439 TYR A N 1
ATOM 3313 C CA . TYR A 1 439 ? 11.695 -18.359 -2.531 1 98.94 439 TYR A CA 1
ATOM 3314 C C . TYR A 1 439 ? 10.539 -17.766 -3.322 1 98.94 439 TYR A C 1
ATOM 3316 O O . TYR A 1 439 ? 9.977 -18.422 -4.211 1 98.94 439 TYR A O 1
ATOM 3324 N N . SER A 1 440 ? 10.148 -16.516 -2.963 1 98.88 440 SER A N 1
ATOM 3325 C CA . SER A 1 440 ? 9.031 -15.844 -3.615 1 98.88 440 SER A CA 1
ATOM 3326 C C . SER A 1 440 ? 9.523 -14.734 -4.539 1 98.88 440 SER A C 1
ATOM 3328 O O . SER A 1 440 ? 10.477 -14.016 -4.211 1 98.88 440 SER A O 1
ATOM 3330 N N . TYR A 1 441 ? 8.828 -14.562 -5.734 1 98.88 441 TYR A N 1
ATOM 3331 C CA . TYR A 1 441 ? 9.227 -13.5 -6.656 1 98.88 441 TYR A CA 1
ATOM 3332 C C . TYR A 1 441 ? 8.016 -12.688 -7.105 1 98.88 441 TYR A C 1
ATOM 3334 O O . TYR A 1 441 ? 6.875 -13.125 -6.957 1 98.88 441 TYR A O 1
ATOM 3342 N N . LEU A 1 442 ? 8.242 -1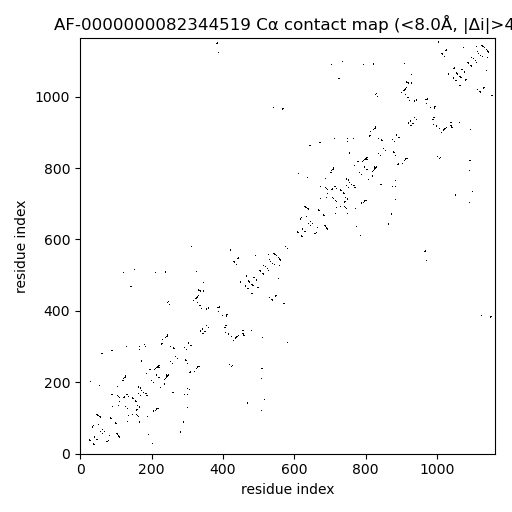1.57 -7.555 1 98.88 442 LEU A N 1
ATOM 3343 C CA . LEU A 1 442 ? 7.328 -10.727 -8.328 1 98.88 442 LEU A CA 1
ATOM 3344 C C . LEU A 1 442 ? 7.922 -10.391 -9.688 1 98.88 442 LEU A C 1
ATOM 3346 O O . LEU A 1 442 ? 9 -9.789 -9.766 1 98.88 442 LEU A O 1
ATOM 3350 N N . PHE A 1 443 ? 7.316 -10.883 -10.75 1 98.88 443 PHE A N 1
ATOM 3351 C CA . PHE A 1 443 ? 7.691 -10.492 -12.102 1 98.88 443 PHE A CA 1
ATOM 3352 C C . PHE A 1 443 ? 7.031 -9.18 -12.492 1 98.88 443 PHE A C 1
ATOM 3354 O O . PHE A 1 443 ? 5.809 -9.102 -12.617 1 98.88 443 PHE A O 1
ATOM 3361 N N . ASP A 1 444 ? 7.848 -8.195 -12.703 1 98.69 444 ASP A N 1
ATOM 3362 C CA . ASP A 1 444 ? 7.344 -6.84 -12.867 1 98.69 444 ASP A CA 1
ATOM 3363 C C . ASP A 1 444 ? 7.844 -6.223 -14.172 1 98.69 444 ASP A C 1
ATOM 3365 O O . ASP A 1 444 ? 7.891 -5 -14.312 1 98.69 444 ASP A O 1
ATOM 3369 N N . GLN A 1 445 ? 8.227 -7.008 -15.117 1 98.38 445 GLN A N 1
ATOM 3370 C CA . GLN A 1 445 ? 8.844 -6.531 -16.344 1 98.38 445 GLN A CA 1
ATOM 3371 C C . GLN A 1 445 ? 7.859 -5.734 -17.188 1 98.38 445 GLN A C 1
ATOM 3373 O O . GLN A 1 445 ? 6.742 -6.191 -17.453 1 98.38 445 GLN A O 1
ATOM 3378 N N . TRP A 1 446 ? 8.297 -4.637 -17.562 1 96.75 446 TRP A N 1
ATOM 3379 C CA . TRP A 1 446 ? 7.66 -3.83 -18.594 1 96.75 446 TRP A CA 1
ATOM 3380 C C . TRP A 1 446 ? 8.695 -2.982 -19.344 1 96.75 446 TRP A C 1
ATOM 3382 O O . TRP A 1 446 ? 9.609 -2.432 -18.719 1 96.75 446 TRP A O 1
ATOM 3392 N N . PRO A 1 447 ? 8.609 -2.795 -20.562 1 95.69 447 PRO A N 1
ATOM 3393 C CA . PRO A 1 447 ? 7.637 -3.35 -21.5 1 95.69 447 PRO A CA 1
ATOM 3394 C C . PRO A 1 447 ? 7.867 -4.832 -21.781 1 95.69 447 PRO A C 1
ATOM 3396 O O . PRO A 1 447 ? 8.938 -5.363 -21.469 1 95.69 447 PRO A O 1
ATOM 3399 N N . ILE A 1 448 ? 6.844 -5.48 -22.25 1 94.56 448 ILE A N 1
ATOM 3400 C CA . ILE A 1 448 ? 6.883 -6.832 -22.797 1 94.56 448 ILE A CA 1
ATOM 3401 C C . ILE A 1 448 ? 6.496 -6.801 -24.281 1 94.56 448 ILE A C 1
ATOM 3403 O O . ILE A 1 448 ? 5.547 -6.117 -24.656 1 94.56 448 ILE A O 1
ATOM 3407 N N . GLY A 1 449 ? 7.258 -7.48 -25.062 1 90 449 GLY A N 1
ATOM 3408 C CA . GLY A 1 449 ? 7.113 -7.41 -26.5 1 90 449 GLY A CA 1
ATOM 3409 C C . GLY A 1 449 ? 5.695 -7.66 -26.984 1 90 449 GLY A C 1
ATOM 3410 O O . GLY A 1 449 ? 5.086 -8.672 -26.625 1 90 449 GLY A O 1
ATOM 3411 N N . GLY A 1 450 ? 5.156 -6.648 -27.734 1 85.31 450 GLY A N 1
ATOM 3412 C CA . GLY A 1 450 ? 3.895 -6.801 -28.438 1 85.31 450 GLY A CA 1
ATOM 3413 C C . GLY A 1 450 ? 2.686 -6.527 -27.562 1 85.31 450 GLY A C 1
ATOM 3414 O O . GLY A 1 450 ? 1.549 -6.562 -28.047 1 85.31 450 GLY A O 1
ATOM 3415 N N . LEU A 1 451 ? 2.83 -6.27 -26.328 1 91.81 451 LEU A N 1
ATOM 3416 C CA . LEU A 1 451 ? 1.677 -6.094 -25.453 1 91.81 451 LEU A CA 1
ATOM 3417 C C . LEU A 1 451 ? 1.393 -4.613 -25.219 1 91.81 451 LEU A C 1
ATOM 3419 O O . LEU A 1 451 ? 2.32 -3.816 -25.062 1 91.81 451 LEU A O 1
ATOM 3423 N N . PRO A 1 452 ? 0.174 -4.207 -25.297 1 93.62 452 PRO A N 1
ATOM 3424 C CA . PRO A 1 452 ? -0.193 -2.824 -24.984 1 93.62 452 PRO A CA 1
ATOM 3425 C C . PRO A 1 452 ? -0.142 -2.525 -23.484 1 93.62 452 PRO A C 1
ATOM 3427 O O . PRO A 1 452 ? -0.159 -3.449 -22.672 1 93.62 452 PRO A O 1
ATOM 3430 N N . ASP A 1 453 ? -0.083 -1.265 -23.109 1 96.19 453 ASP A N 1
ATOM 3431 C CA . ASP A 1 453 ? -0.012 -0.866 -21.719 1 96.19 453 ASP A CA 1
ATOM 3432 C C . ASP A 1 453 ? -1.327 -1.153 -20.984 1 96.19 453 ASP A C 1
ATOM 3434 O O . ASP A 1 453 ? -1.386 -1.13 -19.766 1 96.19 453 ASP A O 1
ATOM 3438 N N . THR A 1 454 ? -2.449 -1.477 -21.688 1 96.88 454 THR A N 1
ATOM 3439 C CA . THR A 1 454 ? -3.732 -1.827 -21.094 1 96.88 454 THR A CA 1
ATOM 3440 C C . THR A 1 454 ? -3.734 -3.281 -20.625 1 96.88 454 THR A C 1
ATOM 3442 O O . THR A 1 454 ? -4.637 -3.709 -19.906 1 96.88 454 THR A O 1
ATOM 3445 N N . THR A 1 455 ? -2.75 -4.066 -21.047 1 95.12 455 THR A N 1
ATOM 3446 C CA . THR A 1 455 ? -2.582 -5.453 -20.609 1 95.12 455 THR A CA 1
ATOM 3447 C C . THR A 1 455 ? -1.575 -5.543 -19.469 1 95.12 455 THR A C 1
ATOM 3449 O O . THR A 1 455 ? -1.813 -6.242 -18.484 1 95.12 455 THR A O 1
ATOM 3452 N N . GLY A 1 456 ? -0.454 -4.836 -19.609 1 96.5 456 GLY A N 1
ATOM 3453 C CA . GLY A 1 456 ? 0.602 -4.812 -18.609 1 96.5 456 GLY A CA 1
ATOM 3454 C C . GLY A 1 456 ? 1.31 -6.148 -18.469 1 96.5 456 GLY A C 1
ATOM 3455 O O . GLY A 1 456 ? 1.405 -6.918 -19.422 1 96.5 456 GLY A O 1
ATOM 3456 N N . THR A 1 457 ? 1.964 -6.332 -17.297 1 97.81 457 THR A N 1
ATOM 3457 C CA . THR A 1 457 ? 2.648 -7.574 -16.953 1 97.81 457 THR A CA 1
ATOM 3458 C C . THR A 1 457 ? 1.65 -8.641 -16.516 1 97.81 457 THR A C 1
ATOM 3460 O O . THR A 1 457 ? 1.564 -8.953 -15.32 1 97.81 457 THR A O 1
ATOM 3463 N N . THR A 1 458 ? 0.99 -9.156 -17.484 1 96.81 458 THR A N 1
ATOM 3464 C CA . THR A 1 458 ? -0.197 -9.969 -17.25 1 96.81 458 THR A CA 1
ATOM 3465 C C . THR A 1 458 ? 0.186 -11.43 -17.016 1 96.81 458 THR A C 1
ATOM 3467 O O . THR A 1 458 ? 1.37 -11.766 -16.984 1 96.81 458 THR A O 1
ATOM 3470 N N . HIS A 1 459 ? -0.825 -12.273 -16.75 1 96.5 459 HIS A N 1
ATOM 3471 C CA . HIS A 1 459 ? -0.743 -13.703 -16.484 1 96.5 459 HIS A CA 1
ATOM 3472 C C . HIS A 1 459 ? -0.01 -14.422 -17.609 1 96.5 459 HIS A C 1
ATOM 3474 O O . HIS A 1 459 ? -0.24 -14.141 -18.797 1 96.5 459 HIS A O 1
ATOM 3480 N N . PHE A 1 460 ? 1.056 -15.234 -17.297 1 94.62 460 PHE A N 1
ATOM 3481 C CA . PHE A 1 460 ? 1.722 -16.141 -18.219 1 94.62 460 PHE A CA 1
ATOM 3482 C C . PHE A 1 460 ? 3.006 -15.516 -18.75 1 94.62 460 PHE A C 1
ATOM 3484 O O . PHE A 1 460 ? 3.912 -16.234 -19.188 1 94.62 460 PHE A O 1
ATOM 3491 N N . THR A 1 461 ? 3.146 -14.211 -18.688 1 94.44 461 THR A N 1
ATOM 3492 C CA . THR A 1 461 ? 4.145 -13.523 -19.5 1 94.44 461 THR A CA 1
ATOM 3493 C C . THR A 1 461 ? 5.551 -13.781 -18.953 1 94.44 461 THR A C 1
ATOM 3495 O O . THR A 1 461 ? 6.543 -13.492 -19.625 1 94.44 461 THR A O 1
ATOM 3498 N N . GLU A 1 462 ? 5.688 -14.391 -17.797 1 96.5 462 GLU A N 1
ATOM 3499 C CA . GLU A 1 462 ? 7 -14.719 -17.25 1 96.5 462 GLU A CA 1
ATOM 3500 C C . GLU A 1 462 ? 7.512 -16.047 -17.828 1 96.5 462 GLU A C 1
ATOM 3502 O O . GLU A 1 462 ? 8.719 -16.297 -17.812 1 96.5 462 GLU A O 1
ATOM 3507 N N . VAL A 1 463 ? 6.66 -16.859 -18.328 1 95.69 463 VAL A N 1
ATOM 3508 C CA . VAL A 1 463 ? 6.961 -18.25 -18.656 1 95.69 463 VAL A CA 1
ATOM 3509 C C . VAL A 1 463 ? 7.957 -18.281 -19.828 1 95.69 463 VAL A C 1
ATOM 3511 O O . VAL A 1 463 ? 8.961 -19 -19.766 1 95.69 463 VAL A O 1
ATOM 3514 N N . PRO A 1 464 ? 7.746 -17.5 -20.922 1 94.62 464 PRO A N 1
ATOM 3515 C CA . PRO A 1 464 ? 8.727 -17.547 -22.016 1 94.62 464 PRO A CA 1
ATOM 3516 C C . PRO A 1 464 ? 10.125 -17.141 -21.562 1 94.62 464 PRO A C 1
ATOM 3518 O O . PRO A 1 464 ? 11.125 -17.625 -22.094 1 94.62 464 PRO A O 1
ATOM 3521 N N . LEU A 1 465 ? 10.156 -16.234 -20.578 1 97 465 LEU A N 1
ATOM 3522 C CA . LEU A 1 465 ? 11.461 -15.82 -20.078 1 97 465 LEU A CA 1
ATOM 3523 C C . LEU A 1 465 ? 12.109 -16.938 -19.266 1 97 465 LEU A C 1
ATOM 3525 O O . LEU A 1 465 ? 13.289 -17.25 -19.469 1 97 465 LEU A O 1
ATOM 3529 N N . ILE A 1 466 ? 11.375 -17.609 -18.453 1 98.12 466 ILE A N 1
ATOM 3530 C CA . ILE A 1 466 ? 11.914 -18.688 -17.609 1 98.12 466 ILE A CA 1
ATOM 3531 C C . ILE A 1 466 ? 12.383 -19.844 -18.5 1 98.12 466 ILE A C 1
ATOM 3533 O O . ILE A 1 466 ? 13.438 -20.422 -18.25 1 98.12 466 ILE A O 1
ATOM 3537 N N . HIS A 1 467 ? 11.633 -20.109 -19.562 1 96.5 467 HIS A N 1
ATOM 3538 C CA . HIS A 1 467 ? 12.023 -21.156 -20.516 1 96.5 467 HIS A CA 1
ATOM 3539 C C . HIS A 1 467 ? 13.172 -20.688 -21.406 1 96.5 467 HIS A C 1
ATOM 3541 O O . HIS A 1 467 ? 13.828 -21.5 -22.047 1 96.5 467 HIS A O 1
ATOM 3547 N N . ASP A 1 468 ? 13.359 -19.406 -21.453 1 96.38 468 ASP A N 1
ATOM 3548 C CA . ASP A 1 468 ? 14.328 -18.734 -22.312 1 96.38 468 ASP A CA 1
ATOM 3549 C C . ASP A 1 468 ? 14.055 -19.031 -23.781 1 96.38 468 ASP A C 1
ATOM 3551 O O . ASP A 1 468 ? 14.961 -19.391 -24.531 1 96.38 468 ASP A O 1
ATOM 3555 N N . ASN A 1 469 ? 12.797 -18.984 -24.141 1 93.88 469 ASN A N 1
ATOM 3556 C CA . ASN A 1 469 ? 12.367 -19.172 -25.531 1 93.88 469 ASN A CA 1
ATOM 3557 C C . ASN A 1 469 ? 12.578 -17.906 -26.344 1 93.88 469 ASN A C 1
ATOM 3559 O O . ASN A 1 469 ? 11.609 -17.297 -26.828 1 93.88 469 ASN A O 1
ATOM 3563 N N . GLU A 1 470 ? 13.781 -17.578 -26.641 1 92.69 470 GLU A N 1
ATOM 3564 C CA . GLU A 1 470 ? 14.18 -16.328 -27.297 1 92.69 470 GLU A CA 1
ATOM 3565 C C . GLU A 1 470 ? 13.727 -16.312 -28.75 1 92.69 470 GLU A C 1
ATOM 3567 O O . GLU A 1 470 ? 13.547 -15.234 -29.328 1 92.69 470 GLU A O 1
ATOM 3572 N N . LEU A 1 471 ? 13.461 -17.5 -29.312 1 88.5 471 LEU A N 1
ATOM 3573 C CA . LEU A 1 471 ? 13.102 -17.625 -30.734 1 88.5 471 LEU A CA 1
ATOM 3574 C C . LEU A 1 471 ? 11.602 -17.406 -30.922 1 88.5 471 LEU A C 1
ATOM 3576 O O . LEU A 1 471 ? 11.141 -17.234 -32.062 1 88.5 471 LEU A O 1
ATOM 3580 N N . GLY A 1 472 ? 10.906 -17.484 -29.859 1 86.88 472 GLY A N 1
ATOM 3581 C CA . GLY A 1 472 ? 9.461 -17.312 -29.938 1 86.88 472 GLY A CA 1
ATOM 3582 C C . GLY A 1 472 ? 8.75 -18.531 -30.5 1 86.88 472 GLY A C 1
ATOM 3583 O O . GLY A 1 472 ? 7.727 -18.406 -31.172 1 86.88 472 GLY A O 1
ATOM 3584 N N . ASN A 1 473 ? 9.305 -19.672 -30.281 1 84.25 473 ASN A N 1
ATOM 3585 C CA . ASN A 1 473 ? 8.672 -20.891 -30.75 1 84.25 473 ASN A CA 1
ATOM 3586 C C . ASN A 1 473 ? 7.293 -21.094 -30.125 1 84.25 473 ASN A C 1
ATOM 3588 O O . ASN A 1 473 ? 7.145 -21.031 -28.906 1 84.25 473 ASN A O 1
ATOM 3592 N N . GLY A 1 474 ? 6.281 -21.266 -30.953 1 81.5 474 GLY A N 1
ATOM 3593 C CA . GLY A 1 474 ? 4.93 -21.516 -30.484 1 81.5 474 GLY A CA 1
ATOM 3594 C C . GLY A 1 474 ? 4.09 -20.25 -30.375 1 81.5 474 GLY A C 1
ATOM 3595 O O . GLY A 1 474 ? 2.9 -20.328 -30.062 1 81.5 474 GLY A O 1
ATOM 3596 N N . PHE A 1 475 ? 4.695 -19.125 -30.516 1 77.75 475 PHE A N 1
ATOM 3597 C CA . PHE A 1 475 ? 3.955 -17.875 -30.344 1 77.75 475 PHE A CA 1
ATOM 3598 C C . PHE A 1 475 ? 3.598 -17.266 -31.688 1 77.75 475 PHE A C 1
ATOM 3600 O O . PHE A 1 475 ? 3.203 -16.109 -31.766 1 77.75 475 PHE A O 1
ATOM 3607 N N . GLU A 1 476 ? 3.729 -18.031 -32.688 1 66.56 476 GLU A N 1
ATOM 3608 C CA . GLU A 1 476 ? 3.322 -17.562 -34 1 66.56 476 GLU A CA 1
ATOM 3609 C C . GLU A 1 476 ? 1.822 -17.281 -34.062 1 66.56 476 GLU A C 1
ATOM 3611 O O . GLU A 1 476 ? 1.048 -17.906 -33.312 1 66.56 476 GLU A O 1
ATOM 3616 N N . ALA A 1 477 ? 1.305 -16.203 -34.594 1 58.72 477 ALA A N 1
ATOM 3617 C CA . ALA A 1 477 ? -0.078 -15.75 -34.719 1 58.72 477 ALA A CA 1
ATOM 3618 C C . ALA A 1 477 ? -1.054 -16.906 -34.562 1 58.72 477 ALA A C 1
ATOM 3620 O O . ALA A 1 477 ? -0.71 -18.062 -34.875 1 58.72 477 ALA A O 1
ATOM 3621 N N . PRO A 1 478 ? -2.299 -16.766 -34.062 1 57.03 478 PRO A N 1
ATOM 3622 C CA . PRO A 1 478 ? -3.168 -15.664 -33.625 1 57.03 478 PRO A CA 1
ATOM 3623 C C . PRO A 1 478 ? -3.1 -15.406 -32.125 1 57.03 478 PRO A C 1
ATOM 3625 O O . PRO A 1 478 ? -3.66 -14.422 -31.641 1 57.03 478 PRO A O 1
ATOM 3628 N N . TRP A 1 479 ? -2.365 -16.188 -31.516 1 60.03 479 TRP A N 1
ATOM 3629 C CA . TRP A 1 479 ? -2.461 -16.062 -30.062 1 60.03 479 TRP A CA 1
ATOM 3630 C C . TRP A 1 479 ? -1.641 -14.875 -29.578 1 60.03 479 TRP A C 1
ATOM 3632 O O . TRP A 1 479 ? -1.896 -14.336 -28.484 1 60.03 479 TRP A O 1
ATOM 3642 N N . TYR A 1 480 ? -0.62 -14.516 -30.297 1 64 480 TYR A N 1
ATOM 3643 C CA . TYR A 1 480 ? 0.228 -13.375 -29.984 1 64 480 TYR A CA 1
ATOM 3644 C C . TYR A 1 480 ? 0.553 -12.562 -31.234 1 64 480 TYR A C 1
ATOM 3646 O O . TYR A 1 480 ? 1.625 -12.719 -31.812 1 64 480 TYR A O 1
ATOM 3654 N N . PRO A 1 481 ? -0.386 -11.742 -31.641 1 61.38 481 PRO A N 1
ATOM 3655 C CA . PRO A 1 481 ? -0.171 -11.047 -32.906 1 61.38 481 PRO A CA 1
ATOM 3656 C C . PRO A 1 481 ? 1.189 -10.359 -33 1 61.38 481 PRO A C 1
ATOM 3658 O O . PRO A 1 481 ? 1.757 -10.227 -34.094 1 61.38 481 PRO A O 1
ATOM 3661 N N . ALA A 1 482 ? 1.693 -9.969 -31.828 1 63.03 482 ALA A N 1
ATOM 3662 C CA . ALA A 1 482 ? 2.953 -9.234 -31.875 1 63.03 482 ALA A CA 1
ATOM 3663 C C . ALA A 1 482 ? 4.145 -10.188 -31.922 1 63.03 482 ALA A C 1
ATOM 3665 O O . ALA A 1 482 ? 5.289 -9.758 -32.094 1 63.03 482 ALA A O 1
ATOM 3666 N N . GLY A 1 483 ? 3.82 -11.406 -32 1 74.81 483 GLY A N 1
ATOM 3667 C CA . GLY A 1 483 ? 4.871 -12.406 -31.969 1 74.81 483 GLY A CA 1
ATOM 3668 C C . GLY A 1 483 ? 5.129 -12.969 -30.578 1 74.81 483 GLY A C 1
ATOM 3669 O O . GLY A 1 483 ? 4.191 -13.367 -29.891 1 74.81 483 GLY A O 1
ATOM 3670 N N . SER A 1 484 ? 6.297 -12.883 -29.969 1 84.38 484 SER A N 1
ATOM 3671 C CA . SER A 1 484 ? 6.648 -13.406 -28.656 1 84.38 484 SER A CA 1
ATOM 3672 C C . SER A 1 484 ? 6.98 -12.281 -27.688 1 84.38 484 SER A C 1
ATOM 3674 O O . SER A 1 484 ? 7.09 -11.117 -28.078 1 84.38 484 SER A O 1
ATOM 3676 N N . GLU A 1 485 ? 7.031 -12.562 -26.391 1 88.06 485 GLU A N 1
ATOM 3677 C CA . GLU A 1 485 ? 7.43 -11.609 -25.359 1 88.06 485 GLU A CA 1
ATOM 3678 C C . GLU A 1 485 ? 8.789 -10.984 -25.672 1 88.06 485 GLU A C 1
ATOM 3680 O O . GLU A 1 485 ? 9.102 -9.898 -25.188 1 88.06 485 GLU A O 1
ATOM 3685 N N . PHE A 1 486 ? 9.531 -11.586 -26.531 1 91.88 486 PHE A N 1
ATOM 3686 C CA . PHE A 1 486 ? 10.875 -11.133 -26.859 1 91.88 486 PHE A CA 1
ATOM 3687 C C . PHE A 1 486 ? 10.859 -10.148 -28.016 1 91.88 486 PHE A C 1
ATOM 3689 O O . PHE A 1 486 ? 11.852 -9.477 -28.281 1 91.88 486 PHE A O 1
ATOM 3696 N N . ALA A 1 487 ? 9.773 -10.086 -28.719 1 89 487 ALA A N 1
ATOM 3697 C CA . ALA A 1 487 ? 9.703 -9.266 -29.922 1 89 487 ALA A CA 1
ATOM 3698 C C . ALA A 1 487 ? 10.039 -7.809 -29.625 1 89 487 ALA A C 1
ATOM 3700 O O . ALA A 1 487 ? 9.398 -7.176 -28.781 1 89 487 ALA A O 1
ATOM 3701 N N . GLY A 1 488 ? 11.102 -7.305 -30.297 1 90.5 488 GLY A N 1
ATOM 3702 C CA . GLY A 1 488 ? 11.477 -5.902 -30.203 1 90.5 488 GLY A CA 1
ATOM 3703 C C . GLY A 1 488 ? 12.125 -5.539 -28.891 1 90.5 488 GLY A C 1
ATOM 3704 O O . GLY A 1 488 ? 12.305 -4.355 -28.578 1 90.5 488 GLY A O 1
ATOM 3705 N N . MET A 1 489 ? 12.453 -6.492 -28.094 1 94.56 489 MET A N 1
ATOM 3706 C CA . MET A 1 489 ? 13.008 -6.215 -26.766 1 94.56 489 MET A CA 1
ATOM 3707 C C . MET A 1 489 ? 14.523 -6.031 -26.859 1 94.56 489 MET A C 1
ATOM 3709 O O . MET A 1 489 ? 15.156 -6.457 -27.812 1 94.56 489 MET A O 1
ATOM 3713 N N . ASP A 1 490 ? 15.125 -5.352 -25.891 1 96.19 490 ASP A N 1
ATOM 3714 C CA . ASP A 1 490 ? 16.547 -5.012 -25.906 1 96.19 490 ASP A CA 1
ATOM 3715 C C . ASP A 1 490 ? 17.359 -6.047 -25.141 1 96.19 490 ASP A C 1
ATOM 3717 O O . ASP A 1 490 ? 16.828 -7.07 -24.703 1 96.19 490 ASP A O 1
ATOM 3721 N N . GLN A 1 491 ? 18.641 -5.793 -25.016 1 96.88 491 GLN A N 1
ATOM 3722 C CA . GLN A 1 491 ? 19.594 -6.734 -24.422 1 96.88 491 GLN A CA 1
ATOM 3723 C C . GLN A 1 491 ? 19.297 -6.934 -22.922 1 96.88 491 GLN A C 1
ATOM 3725 O O . GLN A 1 491 ? 19.5 -8.023 -22.391 1 96.88 491 GLN A O 1
ATOM 3730 N N . ASP A 1 492 ? 18.859 -5.898 -22.219 1 98.06 492 ASP A N 1
ATOM 3731 C CA . ASP A 1 492 ? 18.516 -6.023 -20.812 1 98.06 492 ASP A CA 1
ATOM 3732 C C . ASP A 1 492 ? 17.406 -7.043 -20.594 1 98.06 492 ASP A C 1
ATOM 3734 O O . ASP A 1 492 ? 17.453 -7.844 -19.656 1 98.06 492 ASP A O 1
ATOM 3738 N N . PHE A 1 493 ? 16.438 -7.016 -21.484 1 98 493 PHE A N 1
ATOM 3739 C CA . PHE A 1 493 ? 15.336 -7.969 -21.438 1 98 493 PHE A CA 1
ATOM 3740 C C . PHE A 1 493 ? 15.836 -9.391 -21.609 1 98 493 PHE A C 1
ATOM 3742 O O . PHE A 1 493 ? 15.453 -10.297 -20.875 1 98 493 PHE A O 1
ATOM 3749 N N . TYR A 1 494 ? 16.734 -9.641 -22.562 1 97.81 494 TYR A N 1
ATOM 3750 C CA . TYR A 1 494 ? 17.312 -10.953 -22.828 1 97.81 494 TYR A CA 1
ATOM 3751 C C . TYR A 1 494 ? 18.141 -11.43 -21.641 1 97.81 494 TYR A C 1
ATOM 3753 O O . TYR A 1 494 ? 18.094 -12.602 -21.25 1 97.81 494 TYR A O 1
ATOM 3761 N N . SER A 1 495 ? 18.875 -10.492 -21.078 1 98.31 495 SER A N 1
ATOM 3762 C CA . SER A 1 495 ? 19.688 -10.836 -19.922 1 98.31 495 SER A CA 1
ATOM 3763 C C . SER A 1 495 ? 18.812 -11.227 -18.734 1 98.31 495 SER A C 1
ATOM 3765 O O . SER A 1 495 ? 19.156 -12.133 -17.969 1 98.31 495 SER A O 1
ATOM 3767 N N . LEU A 1 496 ? 17.703 -10.523 -18.578 1 98.69 496 LEU A N 1
ATOM 3768 C CA . LEU A 1 496 ? 16.75 -10.875 -17.531 1 98.69 496 LEU A CA 1
ATOM 3769 C C . LEU A 1 496 ? 16.219 -12.289 -17.734 1 98.69 496 LEU A C 1
ATOM 3771 O O . LEU A 1 496 ? 16.156 -13.078 -16.781 1 98.69 496 LEU A O 1
ATOM 3775 N N . ALA A 1 497 ? 15.836 -12.625 -18.922 1 98.25 497 ALA A N 1
ATOM 3776 C CA . ALA A 1 497 ? 15.32 -13.953 -19.234 1 98.25 497 ALA A CA 1
ATOM 3777 C C . ALA A 1 497 ? 16.344 -15.031 -18.906 1 98.25 497 ALA A C 1
ATOM 3779 O O . ALA A 1 497 ? 16.016 -16.016 -18.234 1 98.25 497 ALA A O 1
ATOM 3780 N N . ARG A 1 498 ? 17.531 -14.82 -19.312 1 98.12 498 ARG A N 1
ATOM 3781 C CA . ARG A 1 498 ? 18.594 -15.789 -19.078 1 98.12 498 ARG A CA 1
ATOM 3782 C C . ARG A 1 498 ? 18.859 -15.953 -17.578 1 98.12 498 ARG A C 1
ATOM 3784 O O . ARG A 1 498 ? 19.062 -17.062 -17.094 1 98.12 498 ARG A O 1
ATOM 3791 N N . LEU A 1 499 ? 18.859 -14.828 -16.891 1 98.62 499 LEU A N 1
ATOM 3792 C CA . LEU A 1 499 ? 19.047 -14.898 -15.445 1 98.62 499 LEU A CA 1
ATOM 3793 C C . LEU A 1 499 ? 17.938 -15.703 -14.781 1 98.62 499 LEU A C 1
ATOM 3795 O O . LEU A 1 499 ? 18.203 -16.578 -13.953 1 98.62 499 LEU A O 1
ATOM 3799 N N . MET A 1 500 ? 16.703 -15.398 -15.133 1 98.81 500 MET A N 1
ATOM 3800 C CA . MET A 1 500 ? 15.562 -16.125 -14.57 1 98.81 500 MET A CA 1
ATOM 3801 C C . MET A 1 500 ? 15.672 -17.609 -14.867 1 98.81 500 MET A C 1
ATOM 3803 O O . MET A 1 500 ? 15.547 -18.438 -13.969 1 98.81 500 MET A O 1
ATOM 3807 N N . SER A 1 501 ? 15.914 -17.953 -16.062 1 98.62 501 SER A N 1
ATOM 3808 C CA . SER A 1 501 ? 16.078 -19.344 -16.453 1 98.62 501 SER A CA 1
ATOM 3809 C C . SER A 1 501 ? 17.156 -20.031 -15.617 1 98.62 501 SER A C 1
ATOM 3811 O O . SER A 1 501 ? 16.938 -21.125 -15.094 1 98.62 501 SER A O 1
ATOM 3813 N N . ARG A 1 502 ? 18.25 -19.391 -15.469 1 98.69 502 ARG A N 1
ATOM 3814 C CA . ARG A 1 502 ? 19.375 -19.938 -14.719 1 98.69 502 ARG A CA 1
ATOM 3815 C C . ARG A 1 502 ? 19.016 -20.141 -13.25 1 98.69 502 ARG A C 1
ATOM 3817 O O . ARG A 1 502 ? 19.453 -21.109 -12.617 1 98.69 502 ARG A O 1
ATOM 3824 N N . MET A 1 503 ? 18.281 -19.219 -12.695 1 98.88 503 MET A N 1
ATOM 3825 C CA . MET A 1 503 ? 17.891 -19.328 -11.297 1 98.88 503 MET A CA 1
ATOM 3826 C C . MET A 1 503 ? 16.953 -20.516 -11.086 1 98.88 503 MET A C 1
ATOM 3828 O O . MET A 1 503 ? 17.047 -21.203 -10.07 1 98.88 503 MET A O 1
ATOM 3832 N N . TRP A 1 504 ? 16.031 -20.75 -12.008 1 98.88 504 TRP A N 1
ATOM 3833 C CA . TRP A 1 504 ? 15.164 -21.922 -11.938 1 98.88 504 TRP A CA 1
ATOM 3834 C C . TRP A 1 504 ? 15.977 -23.203 -12.031 1 98.88 504 TRP A C 1
ATOM 3836 O O . TRP A 1 504 ? 15.758 -24.141 -11.266 1 98.88 504 TRP A O 1
ATOM 3846 N N . ILE A 1 505 ? 16.938 -23.234 -12.93 1 98.81 505 ILE A N 1
ATOM 3847 C CA . ILE A 1 505 ? 17.797 -24.391 -13.094 1 98.81 505 ILE A CA 1
ATOM 3848 C C . ILE A 1 505 ? 18.594 -24.641 -11.805 1 98.81 505 ILE A C 1
ATOM 3850 O O . ILE A 1 505 ? 18.688 -25.766 -11.336 1 98.81 505 ILE A O 1
ATOM 3854 N N . ALA A 1 506 ? 19.109 -23.562 -11.281 1 98.88 506 ALA A N 1
ATOM 3855 C CA . ALA A 1 506 ? 19.891 -23.672 -10.047 1 98.88 506 ALA A CA 1
ATOM 3856 C C . ALA A 1 506 ? 19.031 -24.234 -8.906 1 98.88 506 ALA A C 1
ATOM 3858 O O . ALA A 1 506 ? 19.516 -25.047 -8.117 1 98.88 506 ALA A O 1
ATOM 3859 N N . PHE A 1 507 ? 17.844 -23.781 -8.82 1 98.88 507 PHE A N 1
ATOM 3860 C CA . PHE A 1 507 ? 16.938 -24.297 -7.801 1 98.88 507 PHE A CA 1
ATOM 3861 C C . PHE A 1 507 ? 16.703 -25.781 -7.992 1 98.88 507 PHE A C 1
ATOM 3863 O O . PHE A 1 507 ? 16.688 -26.547 -7.023 1 98.88 507 PHE A O 1
ATOM 3870 N N . VAL A 1 508 ? 16.453 -26.219 -9.188 1 98.88 508 VAL A N 1
ATOM 3871 C CA . VAL A 1 508 ? 16.219 -27.625 -9.5 1 98.88 508 VAL A CA 1
ATOM 3872 C C . VAL A 1 508 ? 17.469 -28.453 -9.156 1 98.88 508 VAL A C 1
ATOM 3874 O O . VAL A 1 508 ? 17.359 -29.531 -8.578 1 98.88 508 VAL A O 1
ATOM 3877 N N . HIS A 1 509 ? 18.609 -27.938 -9.492 1 98.69 509 HIS A N 1
ATOM 3878 C CA . HIS A 1 509 ? 19.859 -28.672 -9.359 1 98.69 509 HIS A CA 1
ATOM 3879 C C . HIS A 1 509 ? 20.359 -28.641 -7.918 1 98.69 509 HIS A C 1
ATOM 3881 O O . HIS A 1 509 ? 20.75 -29.688 -7.375 1 98.69 509 HIS A O 1
ATOM 3887 N N . ASP A 1 510 ? 20.297 -27.422 -7.258 1 98.56 510 ASP A N 1
ATOM 3888 C CA . ASP A 1 510 ? 21.016 -27.219 -6 1 98.56 510 ASP A CA 1
ATOM 3889 C C . ASP A 1 510 ? 20.031 -26.922 -4.863 1 98.56 510 ASP A C 1
ATOM 3891 O O . ASP A 1 510 ? 20.438 -26.828 -3.701 1 98.56 510 ASP A O 1
ATOM 3895 N N . LEU A 1 511 ? 18.734 -26.797 -5.18 1 98.62 511 LEU A N 1
ATOM 3896 C CA . LEU A 1 511 ? 17.703 -26.375 -4.242 1 98.62 511 LEU A CA 1
ATOM 3897 C C . LEU A 1 511 ? 17.984 -24.953 -3.74 1 98.62 511 LEU A C 1
ATOM 3899 O O . LEU A 1 511 ? 17.531 -24.578 -2.664 1 98.62 511 LEU A O 1
ATOM 3903 N N . ASP A 1 512 ? 18.828 -24.172 -4.492 1 98.75 512 ASP A N 1
ATOM 3904 C CA . ASP A 1 512 ? 19.219 -22.797 -4.223 1 98.75 512 ASP A CA 1
ATOM 3905 C C . ASP A 1 512 ? 19.297 -21.984 -5.512 1 98.75 512 ASP A C 1
ATOM 3907 O O . ASP A 1 512 ? 20.234 -22.156 -6.297 1 98.75 512 ASP A O 1
ATOM 3911 N N . PRO A 1 513 ? 18.344 -21.062 -5.73 1 98.81 513 PRO A N 1
ATOM 3912 C CA . PRO A 1 513 ? 18.344 -20.312 -6.988 1 98.81 513 PRO A CA 1
ATOM 3913 C C . PRO A 1 513 ? 19.562 -19.406 -7.133 1 98.81 513 PRO A C 1
ATOM 3915 O O . PRO A 1 513 ? 19.812 -18.875 -8.211 1 98.81 513 PRO A O 1
ATOM 3918 N N . ASN A 1 514 ? 20.359 -19.281 -6.086 1 98.5 514 ASN A N 1
ATOM 3919 C CA . ASN A 1 514 ? 21.516 -18.375 -6.113 1 98.5 514 ASN A CA 1
ATOM 3920 C C . ASN A 1 514 ? 22.734 -19.031 -6.738 1 98.5 514 ASN A C 1
ATOM 3922 O O . ASN A 1 514 ? 23.734 -18.375 -6.996 1 98.5 514 ASN A O 1
ATOM 3926 N N . GLU A 1 515 ? 22.672 -20.281 -7.035 1 98.44 515 GLU A N 1
ATOM 3927 C CA . GLU A 1 515 ? 23.781 -20.984 -7.688 1 98.44 515 GLU A CA 1
ATOM 3928 C C . GLU A 1 515 ? 23.688 -20.859 -9.203 1 98.44 515 GLU A C 1
ATOM 3930 O O . GLU A 1 515 ? 23.969 -21.812 -9.93 1 98.44 515 GLU A O 1
ATOM 3935 N N . HIS A 1 516 ? 23.266 -19.688 -9.695 1 98.19 516 HIS A N 1
ATOM 3936 C CA . HIS A 1 516 ? 22.984 -19.484 -11.109 1 98.19 516 HIS A CA 1
ATOM 3937 C C . HIS A 1 516 ? 24.234 -19.078 -11.875 1 98.19 516 HIS A C 1
ATOM 3939 O O . HIS A 1 516 ? 24.25 -19.094 -13.109 1 98.19 516 HIS A O 1
ATOM 3945 N N . GLY A 1 517 ? 25.297 -18.672 -11.297 1 97.56 517 GLY A N 1
ATOM 3946 C CA . GLY A 1 517 ? 26.594 -18.484 -11.914 1 97.56 517 GLY A CA 1
ATOM 3947 C C . GLY A 1 517 ? 26.766 -17.094 -12.516 1 97.56 517 GLY A C 1
ATOM 3948 O O . GLY A 1 517 ? 27.734 -16.844 -13.234 1 97.56 517 GLY A O 1
ATOM 3949 N N . VAL A 1 518 ? 25.844 -16.141 -12.281 1 97.19 518 VAL A N 1
ATOM 3950 C CA . VAL A 1 518 ? 25.938 -14.758 -12.734 1 97.19 518 VAL A CA 1
ATOM 3951 C C . VAL A 1 518 ? 26.203 -13.836 -11.547 1 97.19 518 VAL A C 1
ATOM 3953 O O . VAL A 1 518 ? 25.344 -13.688 -10.68 1 97.19 518 VAL A O 1
ATOM 3956 N N . SER A 1 519 ? 27.344 -13.148 -11.531 1 95.5 519 SER A N 1
ATOM 3957 C CA . SER A 1 519 ? 27.719 -12.375 -10.352 1 95.5 519 SER A CA 1
ATOM 3958 C C . SER A 1 519 ? 27.234 -10.93 -10.461 1 95.5 519 SER A C 1
ATOM 3960 O O . SER A 1 519 ? 26.891 -10.312 -9.453 1 95.5 519 SER A O 1
ATOM 3962 N N . GLU A 1 520 ? 27.266 -10.453 -11.711 1 96.81 520 GLU A N 1
ATOM 3963 C CA . GLU A 1 520 ? 26.906 -9.055 -11.906 1 96.81 520 GLU A CA 1
ATOM 3964 C C . GLU A 1 520 ? 26.328 -8.82 -13.305 1 96.81 520 GLU A C 1
ATOM 3966 O O . GLU A 1 520 ? 26.484 -9.656 -14.195 1 96.81 520 GLU A O 1
ATOM 3971 N N . TYR A 1 521 ? 25.625 -7.789 -13.438 1 97.31 521 TYR A N 1
ATOM 3972 C CA . TYR A 1 521 ? 25.156 -7.262 -14.719 1 97.31 521 TYR A CA 1
ATOM 3973 C C . TYR A 1 521 ? 25.484 -5.781 -14.852 1 97.31 521 TYR A C 1
ATOM 3975 O O . TYR A 1 521 ? 25.031 -4.961 -14.047 1 97.31 521 TYR A O 1
ATOM 3983 N N . ASN A 1 522 ? 26.25 -5.406 -15.852 1 96.06 522 ASN A N 1
ATOM 3984 C CA . ASN A 1 522 ? 26.656 -4.035 -16.125 1 96.06 522 ASN A CA 1
ATOM 3985 C C . ASN A 1 522 ? 27.25 -3.373 -14.875 1 96.06 522 ASN A C 1
ATOM 3987 O O . ASN A 1 522 ? 26.859 -2.256 -14.523 1 96.06 522 ASN A O 1
ATOM 3991 N N . GLY A 1 523 ? 28.031 -4.035 -14.188 1 96.44 523 GLY A N 1
ATOM 3992 C CA . GLY A 1 523 ? 28.766 -3.502 -13.055 1 96.44 523 GLY A CA 1
ATOM 3993 C C . GLY A 1 523 ? 27.984 -3.535 -11.758 1 96.44 523 GLY A C 1
ATOM 3994 O O . GLY A 1 523 ? 28.5 -3.15 -10.703 1 96.44 523 GLY A O 1
ATOM 3995 N N . HIS A 1 524 ? 26.781 -3.973 -11.742 1 97.31 524 HIS A N 1
ATOM 3996 C CA . HIS A 1 524 ? 25.969 -4.066 -10.539 1 97.31 524 HIS A CA 1
ATOM 3997 C C . HIS A 1 524 ? 25.781 -5.516 -10.109 1 97.31 524 HIS A C 1
ATOM 3999 O O . HIS A 1 524 ? 25.469 -6.375 -10.938 1 97.31 524 HIS A O 1
ATOM 4005 N N . PRO A 1 525 ? 25.984 -5.812 -8.883 1 97.56 525 PRO A N 1
ATOM 4006 C CA . PRO A 1 525 ? 25.797 -7.188 -8.414 1 97.56 525 PRO A CA 1
ATOM 4007 C C . PRO A 1 525 ? 24.344 -7.664 -8.562 1 97.56 525 PRO A C 1
ATOM 4009 O O . PRO A 1 525 ? 23.422 -6.883 -8.375 1 97.56 525 PRO A O 1
ATOM 4012 N N . ILE A 1 526 ? 24.203 -9 -8.922 1 98 526 ILE A N 1
ATOM 4013 C CA . ILE A 1 526 ? 22.875 -9.617 -8.852 1 98 526 ILE A CA 1
ATOM 4014 C C . ILE A 1 526 ? 22.469 -9.781 -7.387 1 98 526 ILE A C 1
ATOM 4016 O O . ILE A 1 526 ? 23.219 -10.336 -6.582 1 98 526 ILE A O 1
ATOM 4020 N N . PRO A 1 527 ? 21.312 -9.32 -7.047 1 98 527 PRO A N 1
ATOM 4021 C CA . PRO A 1 527 ? 20.922 -9.477 -5.645 1 98 527 PRO A CA 1
ATOM 4022 C C . PRO A 1 527 ? 20.703 -10.938 -5.254 1 98 527 PRO A C 1
ATOM 4024 O O . PRO A 1 527 ? 20.234 -11.734 -6.066 1 98 527 PRO A O 1
ATOM 4027 N N . LYS A 1 528 ? 21.016 -11.266 -4.055 1 98.12 528 LYS A N 1
ATOM 4028 C CA . LYS A 1 528 ? 20.734 -12.602 -3.523 1 98.12 528 LYS A CA 1
ATOM 4029 C C . LYS A 1 528 ? 19.234 -12.812 -3.342 1 98.12 528 LYS A C 1
ATOM 4031 O O . LYS A 1 528 ? 18.547 -11.961 -2.781 1 98.12 528 LYS A O 1
ATOM 4036 N N . TRP A 1 529 ? 18.766 -13.883 -3.865 1 98.69 529 TRP A N 1
ATOM 4037 C CA . TRP A 1 529 ? 17.406 -14.312 -3.592 1 98.69 529 TRP A CA 1
ATOM 4038 C C . TRP A 1 529 ? 17.312 -14.992 -2.229 1 98.69 529 TRP A C 1
ATOM 4040 O O . TRP A 1 529 ? 17.562 -16.188 -2.102 1 98.69 529 TRP A O 1
ATOM 4050 N N . THR A 1 530 ? 16.844 -14.297 -1.228 1 98.44 530 THR A N 1
ATOM 4051 C CA . THR A 1 530 ? 16.766 -14.844 0.12 1 98.44 530 THR A CA 1
ATOM 4052 C C . THR A 1 530 ? 15.469 -15.625 0.308 1 98.44 530 THR A C 1
ATOM 4054 O O . THR A 1 530 ? 14.523 -15.461 -0.46 1 98.44 530 THR A O 1
ATOM 4057 N N . PRO A 1 531 ? 15.422 -16.5 1.309 1 98.38 531 PRO A N 1
ATOM 4058 C CA . PRO A 1 531 ? 14.117 -17.047 1.692 1 98.38 531 PRO A CA 1
ATOM 4059 C C . PRO A 1 531 ? 13.102 -15.969 2.055 1 98.38 531 PRO A C 1
ATOM 4061 O O . PRO A 1 531 ? 13.492 -14.852 2.414 1 98.38 531 PRO A O 1
ATOM 4064 N N . TYR A 1 532 ? 11.906 -16.25 1.996 1 98.69 532 TYR A N 1
ATOM 4065 C CA . TYR A 1 532 ? 10.789 -15.312 2.07 1 98.69 532 TYR A CA 1
ATOM 4066 C C . TYR A 1 532 ? 10.836 -14.508 3.369 1 98.69 532 TYR A C 1
ATOM 4068 O O . TYR A 1 532 ? 10.5 -13.32 3.385 1 98.69 532 TYR A O 1
ATOM 4076 N N . ALA A 1 533 ? 11.133 -15.148 4.445 1 98.12 533 ALA A N 1
ATOM 4077 C CA . ALA A 1 533 ? 11.188 -14.461 5.734 1 98.12 533 ALA A CA 1
ATOM 4078 C C . ALA A 1 533 ? 12.297 -15.031 6.609 1 98.12 533 ALA A C 1
ATOM 4080 O O . ALA A 1 533 ? 12.734 -16.172 6.418 1 98.12 533 ALA A O 1
ATOM 4081 N N . ASP A 1 534 ? 12.734 -14.25 7.586 1 95.12 534 ASP A N 1
ATOM 4082 C CA . ASP A 1 534 ? 13.836 -14.641 8.461 1 95.12 534 ASP A CA 1
ATOM 4083 C C . ASP A 1 534 ? 13.375 -15.656 9.5 1 95.12 534 ASP A C 1
ATOM 4085 O O . ASP A 1 534 ? 14.18 -16.406 10.055 1 95.12 534 ASP A O 1
ATOM 4089 N N . SER A 1 535 ? 12.094 -15.586 9.805 1 96.12 535 SER A N 1
ATOM 4090 C CA . SER A 1 535 ? 11.508 -16.484 10.781 1 96.12 535 SER A CA 1
ATOM 4091 C C . SER A 1 535 ? 10.023 -16.703 10.523 1 96.12 535 SER A C 1
ATOM 4093 O O . SER A 1 535 ? 9.422 -16 9.711 1 96.12 535 SER A O 1
ATOM 4095 N N . ALA A 1 536 ? 9.5 -17.719 11.25 1 96.5 536 ALA A N 1
ATOM 4096 C CA . ALA A 1 536 ? 8.062 -17.969 11.203 1 96.5 536 ALA A CA 1
ATOM 4097 C C . ALA A 1 536 ? 7.277 -16.719 11.633 1 96.5 536 ALA A C 1
ATOM 4099 O O . ALA A 1 536 ? 6.289 -16.359 10.992 1 96.5 536 ALA A O 1
ATOM 4100 N N . ARG A 1 537 ? 7.742 -16.078 12.656 1 95.81 537 ARG A N 1
ATOM 4101 C CA . ARG A 1 537 ? 7.066 -14.898 13.172 1 95.81 537 ARG A CA 1
ATOM 4102 C C . ARG A 1 537 ? 7.121 -13.75 12.164 1 95.81 537 ARG A C 1
ATOM 4104 O O . ARG A 1 537 ? 6.125 -13.062 11.938 1 95.81 537 ARG A O 1
ATOM 4111 N N . ASP A 1 538 ? 8.234 -13.555 11.547 1 97.62 538 ASP A N 1
ATOM 4112 C CA . ASP A 1 538 ? 8.398 -12.5 10.547 1 97.62 538 ASP A CA 1
ATOM 4113 C C . ASP A 1 538 ? 7.453 -12.719 9.359 1 97.62 538 ASP A C 1
ATOM 4115 O O . ASP A 1 538 ? 6.867 -11.766 8.852 1 97.62 538 ASP A O 1
ATOM 4119 N N . ALA A 1 539 ? 7.32 -13.961 8.977 1 97.75 539 ALA A N 1
ATOM 4120 C CA . ALA A 1 539 ? 6.422 -14.273 7.871 1 97.75 539 ALA A CA 1
ATOM 4121 C C . ALA A 1 539 ? 4.98 -13.906 8.211 1 97.75 539 ALA A C 1
ATOM 4123 O O . ALA A 1 539 ? 4.289 -13.273 7.406 1 97.75 539 ALA A O 1
ATOM 4124 N N . LEU A 1 540 ? 4.578 -14.227 9.391 1 96.25 540 LEU A N 1
ATOM 4125 C CA . LEU A 1 540 ? 3.195 -14.016 9.805 1 96.25 540 LEU A CA 1
ATOM 4126 C C . LEU A 1 540 ? 2.943 -12.547 10.141 1 96.25 540 LEU A C 1
ATOM 4128 O O . LEU A 1 540 ? 1.821 -12.062 9.992 1 96.25 540 LEU A O 1
ATOM 4132 N N . ASP A 1 541 ? 4.016 -11.812 10.547 1 97.19 541 ASP A N 1
ATOM 4133 C CA . ASP A 1 541 ? 3.898 -10.406 10.914 1 97.19 541 ASP A CA 1
ATOM 4134 C C . ASP A 1 541 ? 4.031 -9.5 9.695 1 97.19 541 ASP A C 1
ATOM 4136 O O . ASP A 1 541 ? 4.027 -8.273 9.82 1 97.19 541 ASP A O 1
ATOM 4140 N N . GLY A 1 542 ? 4.203 -10.086 8.508 1 97.62 542 GLY A N 1
ATOM 4141 C CA . GLY A 1 542 ? 4.152 -9.336 7.262 1 97.62 542 GLY A CA 1
ATOM 4142 C C . GLY A 1 542 ? 5.523 -8.883 6.785 1 97.62 542 GLY A C 1
ATOM 4143 O O . GLY A 1 542 ? 5.625 -7.992 5.934 1 97.62 542 GLY A O 1
ATOM 4144 N N . TYR A 1 543 ? 6.613 -9.523 7.32 1 97.75 543 TYR A N 1
ATOM 4145 C CA . TYR A 1 543 ? 7.961 -9.078 6.98 1 97.75 543 TYR A CA 1
ATOM 4146 C C . TYR A 1 543 ? 8.555 -9.93 5.863 1 97.75 543 TYR A C 1
ATOM 4148 O O . TYR A 1 543 ? 9.773 -10 5.711 1 97.75 543 TYR A O 1
ATOM 4156 N N . GLY A 1 544 ? 7.715 -10.633 5.086 1 98.44 544 GLY A N 1
ATOM 4157 C CA . GLY A 1 544 ? 8.203 -11.391 3.943 1 98.44 544 GLY A CA 1
ATOM 4158 C C . GLY A 1 544 ? 8.727 -10.508 2.822 1 98.44 544 GLY A C 1
ATOM 4159 O O . GLY A 1 544 ? 8.422 -9.312 2.773 1 98.44 544 GLY A O 1
ATOM 4160 N N . VAL A 1 545 ? 9.547 -11.148 1.896 1 98.62 545 VAL A N 1
ATOM 4161 C CA . VAL A 1 545 ? 10.125 -10.406 0.785 1 98.62 545 VAL A CA 1
ATOM 4162 C C . VAL A 1 545 ? 9.938 -11.188 -0.515 1 98.62 545 VAL A C 1
ATOM 4164 O O . VAL A 1 545 ? 9.711 -12.398 -0.491 1 98.62 545 VAL A O 1
ATOM 4167 N N . ASN A 1 546 ? 9.945 -10.492 -1.627 1 98.56 546 ASN A N 1
ATOM 4168 C CA . ASN A 1 546 ? 10.016 -11.039 -2.98 1 98.56 546 ASN A CA 1
ATOM 4169 C C . ASN A 1 546 ? 11.297 -10.594 -3.691 1 98.56 546 ASN A C 1
ATOM 4171 O O . ASN A 1 546 ? 11.836 -9.523 -3.404 1 98.56 546 ASN A O 1
ATOM 4175 N N . LEU A 1 547 ? 11.82 -11.445 -4.5 1 98.81 547 LEU A N 1
ATOM 4176 C CA . LEU A 1 547 ? 12.719 -10.938 -5.527 1 98.81 547 LEU A CA 1
ATOM 4177 C C . LEU A 1 547 ? 11.938 -10.359 -6.703 1 98.81 547 LEU A C 1
ATOM 4179 O O . LEU A 1 547 ? 11.203 -11.086 -7.375 1 98.81 547 LEU A O 1
ATOM 4183 N N . ARG A 1 548 ? 11.977 -9.109 -6.891 1 98.75 548 ARG A N 1
ATOM 4184 C CA . ARG A 1 548 ? 11.312 -8.43 -8 1 98.75 548 ARG A CA 1
ATOM 4185 C C . ARG A 1 548 ? 12.195 -8.422 -9.242 1 98.75 548 ARG A C 1
ATOM 4187 O O . ARG A 1 548 ? 13.336 -7.965 -9.203 1 98.75 548 ARG A O 1
ATOM 4194 N N . PHE A 1 549 ? 11.695 -8.969 -10.359 1 98.88 549 PHE A N 1
ATOM 4195 C CA . PHE A 1 549 ? 12.414 -9.016 -11.633 1 98.88 549 PHE A CA 1
ATOM 4196 C C . PHE A 1 549 ? 11.984 -7.867 -12.531 1 98.88 549 PHE A C 1
ATOM 4198 O O . PHE A 1 549 ? 10.805 -7.711 -12.836 1 98.88 549 PHE A O 1
ATOM 4205 N N . LEU A 1 550 ? 12.883 -7.078 -12.984 1 98.75 550 LEU A N 1
ATOM 4206 C CA . LEU A 1 550 ? 12.688 -5.934 -13.867 1 98.75 550 LEU A CA 1
ATOM 4207 C C . LEU A 1 550 ? 13.984 -5.555 -14.562 1 98.75 550 LEU A C 1
ATOM 4209 O O . LEU A 1 550 ? 14.992 -5.273 -13.914 1 98.75 550 LEU A O 1
ATOM 4213 N N . SER A 1 551 ? 13.969 -5.5 -15.844 1 98.19 551 SER A N 1
ATOM 4214 C CA . SER A 1 551 ? 15.188 -5.387 -16.641 1 98.19 551 SER A CA 1
ATOM 4215 C C . SER A 1 551 ? 15.859 -4.031 -16.438 1 98.19 551 SER A C 1
ATOM 4217 O O . SER A 1 551 ? 17.062 -3.889 -16.672 1 98.19 551 SER A O 1
ATOM 4219 N N . THR A 1 552 ? 15.102 -3.01 -15.953 1 96.88 552 THR A N 1
ATOM 4220 C CA . THR A 1 552 ? 15.641 -1.661 -15.828 1 96.88 552 THR A CA 1
ATOM 4221 C C . THR A 1 552 ? 16.297 -1.465 -14.469 1 96.88 552 THR A C 1
ATOM 4223 O O . THR A 1 552 ? 16.922 -0.426 -14.211 1 96.88 552 THR A O 1
ATOM 4226 N N . LEU A 1 553 ? 16.141 -2.334 -13.492 1 97 553 LEU A N 1
ATOM 4227 C CA . LEU A 1 553 ? 16.812 -2.258 -12.195 1 97 553 LEU A CA 1
ATOM 4228 C C . LEU A 1 553 ? 18.297 -2.562 -12.32 1 97 553 LEU A C 1
ATOM 4230 O O . LEU A 1 553 ? 18.703 -3.375 -13.156 1 97 553 LEU A O 1
ATOM 4234 N N . ALA A 1 554 ? 19 -2.004 -11.258 1 91.69 554 ALA A N 1
ATOM 4235 C CA . ALA A 1 554 ? 20.422 -2.357 -11.148 1 91.69 554 ALA A CA 1
ATOM 4236 C C . ALA A 1 554 ? 20.594 -3.846 -10.852 1 91.69 554 ALA A C 1
ATOM 4238 O O . ALA A 1 554 ? 19.922 -4.387 -9.961 1 91.69 554 ALA A O 1
ATOM 4239 N N . GLY A 1 555 ? 21.172 -4.637 -11.617 1 96.25 555 GLY A N 1
ATOM 4240 C CA . GLY A 1 555 ? 21.375 -6.062 -11.438 1 96.25 555 GLY A CA 1
ATOM 4241 C C . GLY A 1 555 ? 20.219 -6.91 -11.914 1 96.25 555 GLY A C 1
ATOM 4242 O O . GLY A 1 555 ? 20.094 -8.078 -11.539 1 96.25 555 GLY A O 1
ATOM 4243 N N . LEU A 1 556 ? 19.172 -6.324 -12.477 1 98.38 556 LEU A N 1
ATOM 4244 C CA . LEU A 1 556 ? 18.047 -6.969 -13.141 1 98.38 556 LEU A CA 1
ATOM 4245 C C . LEU A 1 556 ? 16.984 -7.398 -12.133 1 98.38 556 LEU A C 1
ATOM 4247 O O . LEU A 1 556 ? 15.922 -7.902 -12.516 1 98.38 556 LEU A O 1
ATOM 4251 N N . ALA A 1 557 ? 17.25 -7.27 -10.883 1 98.56 557 ALA A N 1
ATOM 4252 C CA . ALA A 1 557 ? 16.328 -7.652 -9.82 1 98.56 557 ALA A CA 1
ATOM 4253 C C . ALA A 1 557 ? 16.609 -6.867 -8.539 1 98.56 557 ALA A C 1
ATOM 4255 O O . ALA A 1 557 ? 17.641 -6.195 -8.43 1 98.56 557 ALA A O 1
ATOM 4256 N N . GLU A 1 558 ? 15.703 -6.91 -7.645 1 98.12 558 GLU A N 1
ATOM 4257 C CA . GLU A 1 558 ? 15.867 -6.32 -6.316 1 98.12 558 GLU A CA 1
ATOM 4258 C C . GLU A 1 558 ? 14.961 -7.008 -5.297 1 98.12 558 GLU A C 1
ATOM 4260 O O . GLU A 1 558 ? 13.867 -7.461 -5.633 1 98.12 558 GLU A O 1
ATOM 4265 N N . LEU A 1 559 ? 15.484 -7.184 -4.043 1 97.88 559 LEU A N 1
ATOM 4266 C CA . LEU A 1 559 ? 14.625 -7.664 -2.963 1 97.88 559 LEU A CA 1
ATOM 4267 C C . LEU A 1 559 ? 13.656 -6.578 -2.514 1 97.88 559 LEU A C 1
ATOM 4269 O O . LEU A 1 559 ? 14.047 -5.422 -2.348 1 97.88 559 LEU A O 1
ATOM 4273 N N . GLU A 1 560 ? 12.43 -6.855 -2.367 1 97.75 560 GLU A N 1
ATOM 4274 C CA . GLU A 1 560 ? 11.438 -5.891 -1.904 1 97.75 560 GLU A CA 1
ATOM 4275 C C . GLU A 1 560 ? 10.5 -6.512 -0.879 1 97.75 560 GLU A C 1
ATOM 4277 O O . GLU A 1 560 ? 10.188 -7.703 -0.956 1 97.75 560 GLU A O 1
ATOM 4282 N N . PRO A 1 561 ? 9.969 -5.711 0.11 1 97.94 561 PRO A N 1
ATOM 4283 C CA . PRO A 1 561 ? 8.953 -6.23 1.031 1 97.94 561 PRO A CA 1
ATOM 4284 C C . PRO A 1 561 ? 7.676 -6.676 0.316 1 97.94 561 PRO A C 1
ATOM 4286 O O . PRO A 1 561 ? 7.25 -6.035 -0.648 1 97.94 561 PRO A O 1
ATOM 4289 N N . ASP A 1 562 ? 7.086 -7.73 0.787 1 98.38 562 ASP A N 1
ATOM 4290 C CA . ASP A 1 562 ? 5.824 -8.234 0.254 1 98.38 562 ASP A CA 1
ATOM 4291 C C . ASP A 1 562 ? 4.637 -7.609 0.983 1 98.38 562 ASP A C 1
ATOM 4293 O O . ASP A 1 562 ? 3.836 -8.32 1.598 1 98.38 562 ASP A O 1
ATOM 4297 N N . THR A 1 563 ? 4.469 -6.258 0.795 1 97.38 563 THR A N 1
ATOM 4298 C CA . THR A 1 563 ? 3.449 -5.574 1.581 1 97.38 563 THR A CA 1
ATOM 4299 C C . THR A 1 563 ? 2.443 -4.875 0.671 1 97.38 563 THR A C 1
ATOM 4301 O O . THR A 1 563 ? 1.528 -4.203 1.149 1 97.38 563 THR A O 1
ATOM 4304 N N . TRP A 1 564 ? 2.689 -4.938 -0.698 1 95.81 564 TRP A N 1
ATOM 4305 C CA . TRP A 1 564 ? 1.681 -4.324 -1.557 1 95.81 564 TRP A CA 1
ATOM 4306 C C . TRP A 1 564 ? 0.314 -4.961 -1.327 1 95.81 564 TRP A C 1
ATOM 4308 O O . TRP A 1 564 ? 0.209 -6.18 -1.162 1 95.81 564 TRP A O 1
ATOM 4318 N N . ARG A 1 565 ? -0.723 -4.145 -1.171 1 97.69 565 ARG A N 1
ATOM 4319 C CA . ARG A 1 565 ? -2.111 -4.512 -0.911 1 97.69 565 ARG A CA 1
ATOM 4320 C C . ARG A 1 565 ? -2.213 -5.473 0.267 1 97.69 565 ARG A C 1
ATOM 4322 O O . ARG A 1 565 ? -2.988 -6.43 0.227 1 97.69 565 ARG A O 1
ATOM 4329 N N . ALA A 1 566 ? -1.407 -5.238 1.284 1 97.62 566 ALA A N 1
ATOM 4330 C CA . ALA A 1 566 ? -1.353 -6.086 2.473 1 97.62 566 ALA A CA 1
ATOM 4331 C C . ALA A 1 566 ? -2.725 -6.199 3.129 1 97.62 566 ALA A C 1
ATOM 4333 O O . ALA A 1 566 ? -3.141 -7.289 3.531 1 97.62 566 ALA A O 1
ATOM 4334 N N . GLU A 1 567 ? -3.516 -5.117 3.195 1 98 567 GLU A N 1
ATOM 4335 C CA . GLU A 1 567 ? -4.816 -5.102 3.855 1 98 567 GLU A CA 1
ATOM 4336 C C . GLU A 1 567 ? -5.82 -5.988 3.125 1 98 567 GLU A C 1
ATOM 4338 O O . GLU A 1 567 ? -6.473 -6.836 3.74 1 98 567 GLU A O 1
ATOM 4343 N N . ALA A 1 568 ? -5.871 -5.805 1.836 1 98.38 568 ALA A N 1
ATOM 4344 C CA . ALA A 1 568 ? -6.844 -6.539 1.028 1 98.38 568 ALA A CA 1
ATOM 4345 C C . ALA A 1 568 ? -6.535 -8.031 1.021 1 98.38 568 ALA A C 1
ATOM 4347 O O . ALA A 1 568 ? -7.426 -8.859 1.244 1 98.38 568 ALA A O 1
ATOM 4348 N N . ILE A 1 569 ? -5.312 -8.383 0.809 1 98.25 569 ILE A N 1
ATOM 4349 C CA . ILE A 1 569 ? -4.926 -9.781 0.682 1 98.25 569 ILE A CA 1
ATOM 4350 C C . ILE A 1 569 ? -5.055 -10.477 2.035 1 98.25 569 ILE A C 1
ATOM 4352 O O . ILE A 1 569 ? -5.453 -11.641 2.105 1 98.25 569 ILE A O 1
ATOM 4356 N N . GLN A 1 570 ? -4.727 -9.742 3.135 1 97.19 570 GLN A N 1
ATOM 4357 C CA . GLN A 1 570 ? -4.949 -10.312 4.461 1 97.19 570 GLN A CA 1
ATOM 4358 C C . GLN A 1 570 ? -6.418 -10.664 4.668 1 97.19 570 GLN A C 1
ATOM 4360 O O . GLN A 1 570 ? -6.734 -11.742 5.176 1 97.19 570 GLN A O 1
ATOM 4365 N N . TYR A 1 571 ? -7.309 -9.75 4.309 1 97.06 571 TYR A N 1
ATOM 4366 C CA . TYR A 1 571 ? -8.734 -10 4.461 1 97.06 571 TYR A CA 1
ATOM 4367 C C . TYR A 1 571 ? -9.172 -11.203 3.639 1 97.06 571 TYR A C 1
ATOM 4369 O O . TYR A 1 571 ? -9.906 -12.07 4.133 1 97.06 571 TYR A O 1
ATOM 4377 N N . LEU A 1 572 ? -8.758 -11.258 2.381 1 96.75 572 LEU A N 1
ATOM 4378 C CA . LEU A 1 572 ? -9.133 -12.367 1.513 1 96.75 572 LEU A CA 1
ATOM 4379 C C . LEU A 1 572 ? -8.641 -13.695 2.084 1 96.75 572 LEU A C 1
ATOM 4381 O O . LEU A 1 572 ? -9.375 -14.68 2.1 1 96.75 572 LEU A O 1
ATOM 4385 N N . ASN A 1 573 ? -7.41 -13.781 2.545 1 96.75 573 ASN A N 1
ATOM 4386 C CA . ASN A 1 573 ? -6.828 -15.023 3.037 1 96.75 573 ASN A CA 1
ATOM 4387 C C . ASN A 1 573 ? -7.465 -15.461 4.352 1 96.75 573 ASN A C 1
ATOM 4389 O O . ASN A 1 573 ? -7.699 -16.656 4.57 1 96.75 573 ASN A O 1
ATOM 4393 N N . GLU A 1 574 ? -7.777 -14.469 5.223 1 94.25 574 GLU A N 1
ATOM 4394 C CA . GLU A 1 574 ? -8.43 -14.797 6.488 1 94.25 574 GLU A CA 1
ATOM 4395 C C . GLU A 1 574 ? -9.836 -15.344 6.258 1 94.25 574 GLU A C 1
ATOM 4397 O O . GLU A 1 574 ? -10.367 -16.078 7.102 1 94.25 574 GLU A O 1
ATOM 4402 N N . ASN A 1 575 ? -10.391 -14.977 5.148 1 93 575 ASN A N 1
ATOM 4403 C CA . ASN A 1 575 ? -11.766 -15.383 4.859 1 93 575 ASN A CA 1
ATOM 4404 C C . ASN A 1 575 ? -11.82 -16.359 3.686 1 93 575 ASN A C 1
ATOM 4406 O O . ASN A 1 575 ? -12.836 -16.453 2.994 1 93 575 ASN A O 1
ATOM 4410 N N . SER A 1 576 ? -10.766 -17.047 3.381 1 92.5 576 SER A N 1
ATOM 4411 C CA . SER A 1 576 ? -10.672 -17.969 2.256 1 92.5 576 SER A CA 1
ATOM 4412 C C . SER A 1 576 ? -11.773 -19.031 2.314 1 92.5 576 SER A C 1
ATOM 4414 O O . SER A 1 576 ? -12.406 -19.328 1.302 1 92.5 576 SER A O 1
ATOM 4416 N N . TYR A 1 577 ? -12.023 -19.531 3.498 1 84.81 577 TYR A N 1
ATOM 4417 C CA . TYR A 1 577 ? -13.047 -20.547 3.66 1 84.81 577 TYR A CA 1
ATOM 4418 C C . TYR A 1 577 ? -14.445 -19.953 3.529 1 84.81 577 TYR A C 1
ATOM 4420 O O . TYR A 1 577 ? -15.273 -20.453 2.758 1 84.81 577 TYR A O 1
ATOM 4428 N N . ALA A 1 578 ? -14.633 -18.859 4.191 1 85.81 578 ALA A N 1
ATOM 4429 C CA . ALA A 1 578 ? -15.977 -18.297 4.324 1 85.81 578 ALA A CA 1
ATOM 4430 C C . ALA A 1 578 ? -16.438 -17.656 3.02 1 85.81 578 ALA A C 1
ATOM 4432 O O . ALA A 1 578 ? -17.609 -17.719 2.666 1 85.81 578 ALA A O 1
ATOM 4433 N N . LEU A 1 579 ? -15.484 -17.078 2.309 1 88.94 579 LEU A N 1
ATOM 4434 C CA . LEU A 1 579 ? -15.883 -16.312 1.134 1 88.94 579 LEU A CA 1
ATOM 4435 C C . LEU A 1 579 ? -15.688 -17.125 -0.141 1 88.94 579 LEU A C 1
ATOM 4437 O O . LEU A 1 579 ? -16.453 -16.969 -1.1 1 88.94 579 LEU A O 1
ATOM 4441 N N . PHE A 1 580 ? -14.672 -18.047 -0.153 1 88.12 580 PHE A N 1
ATOM 4442 C CA . PHE A 1 580 ? -14.305 -18.625 -1.438 1 88.12 580 PHE A CA 1
ATOM 4443 C C . PHE A 1 580 ? -14.406 -20.141 -1.391 1 88.12 580 PHE A C 1
ATOM 4445 O O . PHE A 1 580 ? -14.328 -20.812 -2.426 1 88.12 580 PHE A O 1
ATOM 4452 N N . GLY A 1 581 ? -14.602 -20.688 -0.264 1 86 581 GLY A N 1
ATOM 4453 C CA . GLY A 1 581 ? -14.68 -22.141 -0.147 1 86 581 GLY A CA 1
ATOM 4454 C C . GLY A 1 581 ? -13.391 -22.844 -0.531 1 86 581 GLY A C 1
ATOM 4455 O O . GLY A 1 581 ? -13.406 -23.859 -1.216 1 86 581 GLY A O 1
ATOM 4456 N N . VAL A 1 582 ? -12.336 -22.25 -0.294 1 87.19 582 VAL A N 1
ATOM 4457 C CA . VAL A 1 582 ? -11.016 -22.797 -0.586 1 87.19 582 VAL A CA 1
ATOM 4458 C C . VAL A 1 582 ? -10.203 -22.906 0.704 1 87.19 582 VAL A C 1
ATOM 4460 O O . VAL A 1 582 ? -10.422 -22.156 1.652 1 87.19 582 VAL A O 1
ATOM 4463 N N . MET B 1 1 ? 87.375 66.688 37 1 25.08 1 MET B N 1
ATOM 4464 C CA . MET B 1 1 ? 86.625 65.562 36.562 1 25.08 1 MET B CA 1
ATOM 4465 C C . MET B 1 1 ? 85.125 65.75 36.75 1 25.08 1 MET B C 1
ATOM 4467 O O . MET B 1 1 ? 84.625 65.562 37.844 1 25.08 1 MET B O 1
ATOM 4471 N N . ALA B 1 2 ? 84.688 66.938 36.156 1 31.03 2 ALA B N 1
ATOM 4472 C CA . ALA B 1 2 ? 83.375 67.562 36.219 1 31.03 2 ALA B CA 1
ATOM 4473 C C . ALA B 1 2 ? 82.312 66.625 35.688 1 31.03 2 ALA B C 1
ATOM 4475 O O . ALA B 1 2 ? 82.438 66.062 34.594 1 31.03 2 ALA B O 1
ATOM 4476 N N . GLN B 1 3 ? 81.562 65.938 36.562 1 26.14 3 GLN B N 1
ATOM 4477 C CA . GLN B 1 3 ? 80.438 64.938 36.562 1 26.14 3 GLN B CA 1
ATOM 4478 C C . GLN B 1 3 ? 79.188 65.562 35.906 1 26.14 3 GLN B C 1
ATOM 4480 O O . GLN B 1 3 ? 78.562 66.375 36.531 1 26.14 3 GLN B O 1
ATOM 4485 N N . LEU B 1 4 ? 79.25 65.875 34.594 1 28.42 4 LEU B N 1
ATOM 4486 C CA . LEU B 1 4 ? 78.062 66.5 33.875 1 28.42 4 LEU B CA 1
ATOM 4487 C C . LEU B 1 4 ? 76.875 65.562 33.906 1 28.42 4 LEU B C 1
ATOM 4489 O O . LEU B 1 4 ? 76.938 64.438 33.406 1 28.42 4 LEU B O 1
ATOM 4493 N N . ARG B 1 5 ? 76 65.625 34.938 1 30.12 5 ARG B N 1
ATOM 4494 C CA . ARG B 1 5 ? 74.688 65 35.188 1 30.12 5 ARG B CA 1
ATOM 4495 C C . ARG B 1 5 ? 73.688 65.25 34.062 1 30.12 5 ARG B C 1
ATOM 4497 O O . ARG B 1 5 ? 73.375 66.375 33.812 1 30.12 5 ARG B O 1
ATOM 4504 N N . ILE B 1 6 ? 73.688 64.5 32.938 1 29.89 6 ILE B N 1
ATOM 4505 C CA . ILE B 1 6 ? 72.812 64.562 31.812 1 29.89 6 ILE B CA 1
ATOM 4506 C C . ILE B 1 6 ? 71.375 64.125 32.25 1 29.89 6 ILE B C 1
ATOM 4508 O O . ILE B 1 6 ? 71.188 63 32.656 1 29.89 6 ILE B O 1
ATOM 4512 N N . LEU B 1 7 ? 70.625 64.875 33.031 1 30.92 7 LEU B N 1
ATOM 4513 C CA . LEU B 1 7 ? 69.25 64.562 33.406 1 30.92 7 LEU B CA 1
ATOM 4514 C C . LEU B 1 7 ? 68.375 64.438 32.156 1 30.92 7 LEU B C 1
ATOM 4516 O O . LEU B 1 7 ? 68.25 65.375 31.406 1 30.92 7 LEU B O 1
ATOM 4520 N N . GLN B 1 8 ? 68.312 63.219 31.516 1 29.97 8 GLN B N 1
ATOM 4521 C CA . GLN B 1 8 ? 67.438 62.875 30.391 1 29.97 8 GLN B CA 1
ATOM 4522 C C . GLN B 1 8 ? 66 63.062 30.75 1 29.97 8 GLN B C 1
ATOM 4524 O O . GLN B 1 8 ? 65.5 62.562 31.781 1 29.97 8 GLN B O 1
ATOM 4529 N N . MET B 1 9 ? 65.312 64.125 30.312 1 33.72 9 MET B N 1
ATOM 4530 C CA . MET B 1 9 ? 63.875 64.5 30.406 1 33.72 9 MET B CA 1
ATOM 4531 C C . MET B 1 9 ? 63 63.406 29.734 1 33.72 9 MET B C 1
ATOM 4533 O O . MET B 1 9 ? 63.125 63.156 28.547 1 33.72 9 MET B O 1
ATOM 4537 N N . LEU B 1 10 ? 62.688 62.281 30.375 1 36.66 10 LEU B N 1
ATOM 4538 C CA . LEU B 1 10 ? 61.719 61.312 29.891 1 36.66 10 LEU B CA 1
ATOM 4539 C C . LEU B 1 10 ? 60.344 61.938 29.688 1 36.66 10 LEU B C 1
ATOM 4541 O O . LEU B 1 10 ? 59.75 62.469 30.641 1 36.66 10 LEU B O 1
ATOM 4545 N N . TRP B 1 11 ? 59.969 62.469 28.484 1 37.66 11 TRP B N 1
ATOM 4546 C CA . TRP B 1 11 ? 58.656 62.938 28.156 1 37.66 11 TRP B CA 1
ATOM 4547 C C . TRP B 1 11 ? 57.625 61.812 28.203 1 37.66 11 TRP B C 1
ATOM 4549 O O . TRP B 1 11 ? 57.875 60.75 27.625 1 37.66 11 TRP B O 1
ATOM 4559 N N . PRO B 1 12 ? 56.75 61.75 29.188 1 42.47 12 PRO B N 1
ATOM 4560 C CA . PRO B 1 12 ? 55.719 60.688 29.219 1 42.47 12 PRO B CA 1
ATOM 4561 C C . PRO B 1 12 ? 54.844 60.719 27.969 1 42.47 12 PRO B C 1
ATOM 4563 O O . PRO B 1 12 ? 54.438 61.781 27.5 1 42.47 12 PRO B O 1
ATOM 4566 N N . VAL B 1 13 ? 55.031 59.812 27.031 1 44.34 13 VAL B N 1
ATOM 4567 C CA . VAL B 1 13 ? 54.125 59.594 25.906 1 44.34 13 VAL B CA 1
ATOM 4568 C C . VAL B 1 13 ? 52.719 59.312 26.422 1 44.34 13 VAL B C 1
ATOM 4570 O O . VAL B 1 13 ? 52.5 58.344 27.172 1 44.34 13 VAL B O 1
ATOM 4573 N N . LEU B 1 14 ? 51.844 60.281 26.531 1 43.03 14 LEU B N 1
ATOM 4574 C CA . LEU B 1 14 ? 50.406 60.125 26.781 1 43.03 14 LEU B CA 1
ATOM 4575 C C . LEU B 1 14 ? 49.781 59.25 25.719 1 43.03 14 LEU B C 1
ATOM 4577 O O . LEU B 1 14 ? 49.75 59.594 24.531 1 43.03 14 LEU B O 1
ATOM 4581 N N . ILE B 1 15 ? 49.719 57.969 25.906 1 45.12 15 ILE B N 1
ATOM 4582 C CA . ILE B 1 15 ? 48.906 57.062 25.094 1 45.12 15 ILE B CA 1
ATOM 4583 C C . ILE B 1 15 ? 47.438 57.5 25.156 1 45.12 15 ILE B C 1
ATOM 4585 O O . ILE B 1 15 ? 46.844 57.5 26.219 1 45.12 15 ILE B O 1
ATOM 4589 N N . CYS B 1 16 ? 46.969 58.281 24.203 1 43.88 16 CYS B N 1
ATOM 4590 C CA . CYS B 1 16 ? 45.531 58.531 24 1 43.88 16 CYS B CA 1
ATOM 4591 C C . CYS B 1 16 ? 44.781 57.25 23.703 1 43.88 16 CYS B C 1
ATOM 4593 O O . CYS B 1 16 ? 44.906 56.656 22.625 1 43.88 16 CYS B O 1
ATOM 4595 N N . ILE B 1 17 ? 44.438 56.469 24.656 1 44.75 17 ILE B N 1
ATOM 4596 C CA . ILE B 1 17 ? 43.469 55.406 24.469 1 44.75 17 ILE B CA 1
ATOM 4597 C C . ILE B 1 17 ? 42.188 55.969 23.891 1 44.75 17 ILE B C 1
ATOM 4599 O O . ILE B 1 17 ? 41.5 56.75 24.547 1 44.75 17 ILE B O 1
ATOM 4603 N N . THR B 1 18 ? 42.062 56.062 22.609 1 43.66 18 THR B N 1
ATOM 4604 C CA . THR B 1 18 ? 40.781 56.312 21.984 1 43.66 18 THR B CA 1
ATOM 4605 C C . THR B 1 18 ? 39.75 55.312 22.453 1 43.66 18 THR B C 1
ATOM 4607 O O . THR B 1 18 ? 39.844 54.125 22.156 1 43.66 18 THR B O 1
ATOM 4610 N N . LEU B 1 19 ? 39.125 55.531 23.531 1 43 19 LEU B N 1
ATOM 4611 C CA . LEU B 1 19 ? 37.906 54.781 23.828 1 43 19 LEU B CA 1
ATOM 4612 C C . LEU B 1 19 ? 36.938 54.812 22.625 1 43 19 LEU B C 1
ATOM 4614 O O . LEU B 1 19 ? 36.438 55.875 22.25 1 43 19 LEU B O 1
ATOM 4618 N N . VAL B 1 20 ? 37.156 53.906 21.672 1 46.25 20 VAL B N 1
ATOM 4619 C CA . VAL B 1 20 ? 36.031 53.688 20.75 1 46.25 20 VAL B CA 1
ATOM 4620 C C . VAL B 1 20 ? 34.75 53.469 21.531 1 46.25 20 VAL B C 1
ATOM 4622 O O . VAL B 1 20 ? 34.625 52.5 22.297 1 46.25 20 VAL B O 1
ATOM 4625 N N . ALA B 1 21 ? 34.094 54.531 21.859 1 41.94 21 ALA B N 1
ATOM 4626 C CA . ALA B 1 21 ? 32.719 54.406 22.344 1 41.94 21 ALA B CA 1
ATOM 4627 C C . ALA B 1 21 ? 31.938 53.375 21.547 1 41.94 21 ALA B C 1
ATOM 4629 O O . ALA B 1 21 ? 31.734 53.531 20.344 1 41.94 21 ALA B O 1
ATOM 4630 N N . VAL B 1 22 ? 32.094 52.125 21.844 1 45.78 22 VAL B N 1
ATOM 4631 C CA . VAL B 1 22 ? 31.062 51.25 21.328 1 45.78 22 VAL B CA 1
ATOM 4632 C C . VAL B 1 22 ? 29.719 51.969 21.328 1 45.78 22 VAL B C 1
ATOM 4634 O O . VAL B 1 22 ? 29.203 52.344 22.391 1 45.78 22 VAL B O 1
ATOM 4637 N N . GLN B 1 23 ? 29.469 52.844 20.422 1 43.19 23 GLN B N 1
ATOM 4638 C CA . GLN B 1 23 ? 28.141 53.406 20.297 1 43.19 23 GLN B CA 1
ATOM 4639 C C . GLN B 1 23 ? 27.062 52.375 20.641 1 43.19 23 GLN B C 1
ATOM 4641 O O . GLN B 1 23 ? 26.984 51.312 20 1 43.19 23 GLN B O 1
ATOM 4646 N N . ALA B 1 24 ? 26.766 52.188 21.828 1 50.47 24 ALA B N 1
ATOM 4647 C CA . ALA B 1 24 ? 25.625 51.344 22.203 1 50.47 24 ALA B CA 1
ATOM 4648 C C . ALA B 1 24 ? 24.5 51.469 21.172 1 50.47 24 ALA B C 1
ATOM 4650 O O . ALA B 1 24 ? 24 52.562 20.922 1 50.47 24 ALA B O 1
ATOM 4651 N N . LYS B 1 25 ? 24.453 50.594 20.297 1 64 25 LYS B N 1
ATOM 4652 C CA . LYS B 1 25 ? 23.406 50.594 19.281 1 64 25 LYS B CA 1
ATOM 4653 C C . LYS B 1 25 ? 22.047 50.969 19.891 1 64 25 LYS B C 1
ATOM 4655 O O . LYS B 1 25 ? 21.625 50.375 20.891 1 64 25 LYS B O 1
ATOM 4660 N N . GLN B 1 26 ? 21.438 52.125 19.672 1 82.19 26 GLN B N 1
ATOM 4661 C CA . GLN B 1 26 ? 20.109 52.562 20.078 1 82.19 26 GLN B CA 1
ATOM 4662 C C . GLN B 1 26 ? 19.094 51.438 19.969 1 82.19 26 GLN B C 1
ATOM 4664 O O . GLN B 1 26 ? 19.156 50.625 19.031 1 82.19 26 GLN B O 1
ATOM 4669 N N . PRO B 1 27 ? 18.281 51.344 21.031 1 91.62 27 PRO B N 1
ATOM 4670 C CA . PRO B 1 27 ? 17.234 50.312 20.953 1 91.62 27 PRO B CA 1
ATOM 4671 C C . PRO B 1 27 ? 16.328 50.469 19.734 1 91.62 27 PRO B C 1
ATOM 4673 O O . PRO B 1 27 ? 16.031 51.594 19.328 1 91.62 27 PRO B O 1
ATOM 4676 N N . PRO B 1 28 ? 16.047 49.344 19.062 1 95 28 PRO B N 1
ATOM 4677 C CA . PRO B 1 28 ? 15.164 49.469 17.906 1 95 28 PRO B CA 1
ATOM 4678 C C . PRO B 1 28 ? 13.781 50 18.266 1 95 28 PRO B C 1
ATOM 4680 O O . PRO B 1 28 ? 13.25 49.656 19.344 1 95 28 PRO B O 1
ATOM 4683 N N . GLU B 1 29 ? 13.211 50.75 17.391 1 94.81 29 GLU B N 1
ATOM 4684 C CA . GLU B 1 29 ? 11.875 51.312 17.562 1 94.81 29 GLU B CA 1
ATOM 4685 C C . GLU B 1 29 ? 11 51.062 16.344 1 94.81 29 GLU B C 1
ATOM 4687 O O . GLU B 1 29 ? 11.5 50.906 15.234 1 94.81 29 GLU B O 1
ATOM 4692 N N . ALA B 1 30 ? 9.797 50.969 16.531 1 94.94 30 ALA B N 1
ATOM 4693 C CA . ALA B 1 30 ? 8.789 50.875 15.484 1 94.94 30 ALA B CA 1
ATOM 4694 C C . ALA B 1 30 ? 7.555 51.688 15.844 1 94.94 30 ALA B C 1
ATOM 4696 O O . ALA B 1 30 ? 6.992 51.531 16.938 1 94.94 30 ALA B O 1
ATOM 4697 N N . THR B 1 31 ? 7.113 52.531 14.953 1 94.69 31 THR B N 1
ATOM 4698 C CA . THR B 1 31 ? 5.926 53.375 15.156 1 94.69 31 THR B CA 1
ATOM 4699 C C . THR B 1 31 ? 4.746 52.812 14.352 1 94.69 31 THR B C 1
ATOM 4701 O O . THR B 1 31 ? 4.77 52.844 13.117 1 94.69 31 THR B O 1
ATOM 4704 N N . ILE B 1 32 ? 3.816 52.375 15.102 1 94.38 32 ILE B N 1
ATOM 4705 C CA . ILE B 1 32 ? 2.611 51.875 14.461 1 94.38 32 ILE B CA 1
ATOM 4706 C C . ILE B 1 32 ? 1.472 52.875 14.625 1 94.38 32 ILE B C 1
ATOM 4708 O O . ILE B 1 32 ? 1.69 54 15.07 1 94.38 32 ILE B O 1
ATOM 4712 N N . GLU B 1 33 ? 0.237 52.438 14.219 1 90.62 33 GLU B N 1
ATOM 4713 C CA . GLU B 1 33 ? -0.915 53.344 14.234 1 90.62 33 GLU B CA 1
ATOM 4714 C C . GLU B 1 33 ? -1.193 53.875 15.641 1 90.62 33 GLU B C 1
ATOM 4716 O O . GLU B 1 33 ? -1.572 55.031 15.82 1 90.62 33 GLU B O 1
ATOM 4721 N N . ASN B 1 34 ? -0.932 52.969 16.594 1 93.12 34 ASN B N 1
ATOM 4722 C CA . ASN B 1 34 ? -1.317 53.312 17.969 1 93.12 34 ASN B CA 1
ATOM 4723 C C . ASN B 1 34 ? -0.201 54.031 18.703 1 93.12 34 ASN B C 1
ATOM 4725 O O . ASN B 1 34 ? -0.439 54.656 19.75 1 93.12 34 ASN B O 1
ATOM 4729 N N . GLY B 1 35 ? 0.994 53.906 18.266 1 95.38 35 GLY B N 1
ATOM 4730 C CA . GLY B 1 35 ? 2.125 54.531 18.953 1 95.38 35 GLY B CA 1
ATOM 4731 C C . GLY B 1 35 ? 3.443 53.844 18.656 1 95.38 35 GLY B C 1
ATOM 4732 O O . GLY B 1 35 ? 3.527 53.031 17.719 1 95.38 35 GLY B O 1
ATOM 4733 N N . THR B 1 36 ? 4.402 54.281 19.453 1 96.81 36 THR B N 1
ATOM 4734 C CA . THR B 1 36 ? 5.75 53.781 19.203 1 96.81 36 THR B CA 1
ATOM 4735 C C . THR B 1 36 ? 6.145 52.719 20.234 1 96.81 36 THR B C 1
ATOM 4737 O O . THR B 1 36 ? 5.898 52.906 21.422 1 96.81 36 THR B O 1
ATOM 4740 N N . TYR B 1 37 ? 6.738 51.625 19.734 1 97.12 37 TYR B N 1
ATOM 4741 C CA . TYR B 1 37 ? 7.27 50.594 20.594 1 97.12 37 TYR B CA 1
ATOM 4742 C C . TYR B 1 37 ? 8.789 50.531 20.516 1 97.12 37 TYR B C 1
ATOM 4744 O O . TYR B 1 37 ? 9.367 50.719 19.438 1 97.12 37 TYR B O 1
ATOM 4752 N N . VAL B 1 38 ? 9.445 50.312 21.703 1 97.25 38 VAL B N 1
ATOM 4753 C CA . VAL B 1 38 ? 10.875 50.031 21.75 1 97.25 38 VAL B CA 1
ATOM 4754 C C . VAL B 1 38 ? 11.109 48.531 21.969 1 97.25 38 VAL B C 1
ATOM 4756 O O . VAL B 1 38 ? 10.539 47.938 22.891 1 97.25 38 VAL B O 1
ATOM 4759 N N . GLY B 1 39 ? 11.891 48 21.031 1 97.06 39 GLY B N 1
ATOM 4760 C CA . GLY B 1 39 ? 12.242 46.594 21.141 1 97.06 39 GLY B CA 1
ATOM 4761 C C . GLY B 1 39 ? 13.633 46.344 21.688 1 97.06 39 GLY B C 1
ATOM 4762 O O . GLY B 1 39 ? 14.188 47.219 22.359 1 97.06 39 GLY B O 1
ATOM 4763 N N . ILE B 1 40 ? 14.125 45.125 21.547 1 96.69 40 ILE B N 1
ATOM 4764 C CA . ILE B 1 40 ? 15.461 44.75 22.016 1 96.69 40 ILE B CA 1
ATOM 4765 C C . ILE B 1 40 ? 16.25 44.094 20.875 1 96.69 40 ILE B C 1
ATOM 4767 O O . ILE B 1 40 ? 15.688 43.312 20.094 1 96.69 40 ILE B O 1
ATOM 4771 N N . HIS B 1 41 ? 17.5 44.469 20.812 1 96.06 41 HIS B N 1
ATOM 4772 C CA . HIS B 1 41 ? 18.375 43.938 19.766 1 96.06 41 HIS B CA 1
ATOM 4773 C C . HIS B 1 41 ? 19.156 42.719 20.281 1 96.06 41 HIS B C 1
ATOM 4775 O O . HIS B 1 41 ? 19.766 42.75 21.344 1 96.06 41 HIS B O 1
ATOM 4781 N N . ASN B 1 42 ? 19.047 41.594 19.609 1 95 42 ASN B N 1
ATOM 4782 C CA . ASN B 1 42 ? 19.906 40.438 19.812 1 95 42 ASN B CA 1
ATOM 4783 C C . ASN B 1 42 ? 21.141 40.5 18.922 1 95 42 ASN B C 1
ATOM 4785 O O . ASN B 1 42 ? 21.062 40.25 17.719 1 95 42 ASN B O 1
ATOM 4789 N N . SER B 1 43 ? 22.312 40.719 19.469 1 93.12 43 SER B N 1
ATOM 4790 C CA . SER B 1 43 ? 23.531 40.938 18.688 1 93.12 43 SER B CA 1
ATOM 4791 C C . SER B 1 43 ? 24.094 39.656 18.125 1 93.12 43 SER B C 1
ATOM 4793 O O . SER B 1 43 ? 24.781 39.656 17.094 1 93.12 43 SER B O 1
ATOM 4795 N N . HIS B 1 44 ? 23.797 38.594 18.812 1 93.06 44 HIS B N 1
ATOM 4796 C CA . HIS B 1 44 ? 24.328 37.312 18.359 1 93.06 44 HIS B CA 1
ATOM 4797 C C . HIS B 1 44 ? 23.719 36.906 17.016 1 93.06 44 HIS B C 1
ATOM 4799 O O . HIS B 1 44 ? 24.422 36.469 16.125 1 93.06 44 HIS B O 1
ATOM 4805 N N . TYR B 1 45 ? 22.453 37.094 16.875 1 94.31 45 TYR B N 1
ATOM 4806 C CA . TYR B 1 45 ? 21.766 36.688 15.656 1 94.31 45 TYR B CA 1
ATOM 4807 C C . TYR B 1 45 ? 21.484 37.875 14.766 1 94.31 45 TYR B C 1
ATOM 4809 O O . TYR B 1 45 ? 21.031 37.719 13.633 1 94.31 45 TYR B O 1
ATOM 4817 N N . ASN B 1 46 ? 21.75 39.094 15.258 1 93.62 46 ASN B N 1
ATOM 4818 C CA . ASN B 1 46 ? 21.469 40.344 14.57 1 93.62 46 ASN B CA 1
ATOM 4819 C C . ASN B 1 46 ? 19.984 40.469 14.234 1 93.62 46 ASN B C 1
ATOM 4821 O O . ASN B 1 46 ? 19.609 40.719 13.086 1 93.62 46 ASN B O 1
ATOM 4825 N N . VAL B 1 47 ? 19.172 40.219 15.219 1 96.06 47 VAL B N 1
ATOM 4826 C CA . VAL B 1 47 ? 17.703 40.281 15.125 1 96.06 47 VAL B CA 1
ATOM 4827 C C . VAL B 1 47 ? 17.156 41.281 16.141 1 96.06 47 VAL B C 1
ATOM 4829 O O . VAL B 1 47 ? 17.641 41.344 17.266 1 96.06 47 VAL B O 1
ATOM 4832 N N . ASP B 1 48 ? 16.172 42.094 15.719 1 97.06 48 ASP B N 1
ATOM 4833 C CA . ASP B 1 48 ? 15.414 42.969 16.625 1 97.06 48 ASP B CA 1
ATOM 4834 C C . ASP B 1 48 ? 14.102 42.312 17.047 1 97.06 48 ASP B C 1
ATOM 4836 O O . ASP B 1 48 ? 13.328 41.844 16.203 1 97.06 48 ASP B O 1
ATOM 4840 N N . TYR B 1 49 ? 13.906 42.312 18.359 1 97.38 49 TYR B N 1
ATOM 4841 C CA . TYR B 1 49 ? 12.68 41.75 18.906 1 97.38 49 TYR B CA 1
ATOM 4842 C C . TYR B 1 49 ? 11.727 42.875 19.344 1 97.38 49 TYR B C 1
ATOM 4844 O O . TYR B 1 49 ? 12.148 43.844 19.969 1 97.38 49 TYR B O 1
ATOM 4852 N N . PHE B 1 50 ? 10.523 42.812 18.938 1 97.81 50 PHE B N 1
ATOM 4853 C CA . PHE B 1 50 ? 9.406 43.531 19.516 1 97.81 50 PHE B CA 1
ATOM 4854 C C . PHE B 1 50 ? 8.398 42.562 20.141 1 97.81 50 PHE B C 1
ATOM 4856 O O . PHE B 1 50 ? 7.652 41.906 19.422 1 97.81 50 PHE B O 1
ATOM 4863 N N . LEU B 1 51 ? 8.375 42.5 21.5 1 97.44 51 LEU B N 1
ATOM 4864 C CA . LEU B 1 51 ? 7.711 41.406 22.203 1 97.44 51 LEU B CA 1
ATOM 4865 C C . LEU B 1 51 ? 6.477 41.906 22.938 1 97.44 51 LEU B C 1
ATOM 4867 O O . LEU B 1 51 ? 6.496 43 23.531 1 97.44 51 LEU B O 1
ATOM 4871 N N . GLY B 1 52 ? 5.367 41.062 22.828 1 96.88 52 GLY B N 1
ATOM 4872 C CA . GLY B 1 52 ? 4.184 41.281 23.641 1 96.88 52 GLY B CA 1
ATOM 4873 C C . GLY B 1 52 ? 3.365 42.5 23.188 1 96.88 52 GLY B C 1
ATOM 4874 O O . GLY B 1 52 ? 2.795 43.219 24 1 96.88 52 GLY B O 1
ATOM 4875 N N . ILE B 1 53 ? 3.334 42.75 21.953 1 97.88 53 ILE B N 1
ATOM 4876 C CA . ILE B 1 53 ? 2.555 43.875 21.438 1 97.88 53 ILE B CA 1
ATOM 4877 C C . ILE B 1 53 ? 1.075 43.5 21.391 1 97.88 53 ILE B C 1
ATOM 4879 O O . ILE B 1 53 ? 0.692 42.531 20.75 1 97.88 53 ILE B O 1
ATOM 4883 N N . PRO B 1 54 ? 0.206 44.25 22.078 1 97.69 54 PRO B N 1
ATOM 4884 C CA . PRO B 1 54 ? -1.224 43.938 21.984 1 97.69 54 PRO B CA 1
ATOM 4885 C C . PRO B 1 54 ? -1.779 44.188 20.578 1 97.69 54 PRO B C 1
ATOM 4887 O O . PRO B 1 54 ? -1.463 45.219 19.953 1 97.69 54 PRO B O 1
ATOM 4890 N N . PHE B 1 55 ? -2.549 43.344 20.078 1 98.31 55 PHE B N 1
ATOM 4891 C CA . PHE B 1 55 ? -3.215 43.562 18.797 1 98.31 55 PHE B CA 1
ATOM 4892 C C . PHE B 1 55 ? -4.719 43.688 18.984 1 98.31 55 PHE B C 1
ATOM 4894 O O . PHE B 1 55 ? -5.445 44 18.047 1 98.31 55 PHE B O 1
ATOM 4901 N N . ALA B 1 56 ? -5.199 43.5 20.172 1 98.56 56 ALA B N 1
ATOM 4902 C CA . ALA B 1 56 ? -6.609 43.594 20.547 1 98.56 56 ALA B CA 1
ATOM 4903 C C . ALA B 1 56 ? -6.77 44.188 21.938 1 98.56 56 ALA B C 1
ATOM 4905 O O . ALA B 1 56 ? -5.82 44.188 22.734 1 98.56 56 ALA B O 1
ATOM 4906 N N . GLN B 1 57 ? -7.98 44.719 22.172 1 98.19 57 GLN B N 1
ATOM 4907 C CA . GLN B 1 57 ? -8.32 45.031 23.562 1 98.19 57 GLN B CA 1
ATOM 4908 C C . GLN B 1 57 ? -8.289 43.75 24.422 1 98.19 57 GLN B C 1
ATOM 4910 O O . GLN B 1 57 ? -8.609 42.656 23.953 1 98.19 57 GLN B O 1
ATOM 4915 N N . PRO B 1 58 ? -7.852 43.969 25.766 1 97.88 58 PRO B N 1
ATOM 4916 C CA . PRO B 1 58 ? -7.871 42.781 26.625 1 97.88 58 PRO B CA 1
ATOM 4917 C C . PRO B 1 58 ? -9.242 42.125 26.688 1 97.88 58 PRO B C 1
ATOM 4919 O O . PRO B 1 58 ? -10.25 42.781 26.922 1 97.88 58 PRO B O 1
ATOM 4922 N N . PRO B 1 59 ? -9.289 40.844 26.422 1 97.88 59 PRO B N 1
ATOM 4923 C CA . PRO B 1 59 ? -10.586 40.156 26.438 1 97.88 59 PRO B CA 1
ATOM 4924 C C . PRO B 1 59 ? -11.039 39.781 27.844 1 97.88 59 PRO B C 1
ATOM 4926 O O . PRO B 1 59 ? -11.312 38.625 28.125 1 97.88 59 PRO B O 1
ATOM 4929 N N . VAL B 1 60 ? -11.188 40.75 28.719 1 97 60 VAL B N 1
ATOM 4930 C CA . VAL B 1 60 ? -11.578 40.594 30.125 1 97 60 VAL B CA 1
ATOM 4931 C C . VAL B 1 60 ? -12.906 41.312 30.359 1 97 60 VAL B C 1
ATOM 4933 O O . VAL B 1 60 ? -13.344 42.125 29.547 1 97 60 VAL B O 1
ATOM 4936 N N . GLY B 1 61 ? -13.578 40.938 31.438 1 95.62 61 GLY B N 1
ATOM 4937 C CA . GLY B 1 61 ? -14.859 41.562 31.734 1 95.62 61 GLY B CA 1
ATOM 4938 C C . GLY B 1 61 ? -15.883 41.406 30.641 1 95.62 61 GLY B C 1
ATOM 4939 O O . GLY B 1 61 ? -16.109 40.281 30.172 1 95.62 61 GLY B O 1
ATOM 4940 N N . ASP B 1 62 ? -16.391 42.531 30.172 1 95.88 62 ASP B N 1
ATOM 4941 C CA . ASP B 1 62 ? -17.438 42.469 29.156 1 95.88 62 ASP B CA 1
ATOM 4942 C C . ASP B 1 62 ? -16.906 41.938 27.844 1 95.88 62 ASP B C 1
ATOM 4944 O O . ASP B 1 62 ? -17.672 41.531 26.969 1 95.88 62 ASP B O 1
ATOM 4948 N N . LEU B 1 63 ? -15.617 41.844 27.766 1 97.75 63 LEU B N 1
ATOM 4949 C CA . LEU B 1 63 ? -15.023 41.375 26.516 1 97.75 63 LEU B CA 1
ATOM 4950 C C . LEU B 1 63 ? -14.648 39.875 26.641 1 97.75 63 LEU B C 1
ATOM 4952 O O . LEU B 1 63 ? -14.156 39.281 25.672 1 97.75 63 LEU B O 1
ATOM 4956 N N . ARG B 1 64 ? -14.867 39.25 27.875 1 97.5 64 ARG B N 1
ATOM 4957 C CA . ARG B 1 64 ? -14.828 37.812 27.953 1 97.5 64 ARG B CA 1
ATOM 4958 C C . ARG B 1 64 ? -15.977 37.188 27.172 1 97.5 64 ARG B C 1
ATOM 4960 O O . ARG B 1 64 ? -17.109 37.656 27.234 1 97.5 64 ARG B O 1
ATOM 4967 N N . LEU B 1 65 ? -15.664 36.125 26.422 1 97.88 65 LEU B N 1
ATOM 4968 C CA . LEU B 1 65 ? -16.672 35.469 25.594 1 97.88 65 LEU B CA 1
ATOM 4969 C C . LEU B 1 65 ? -17.344 36.438 24.656 1 97.88 65 LEU B C 1
ATOM 4971 O O . LEU B 1 65 ? -18.578 36.469 24.547 1 97.88 65 LEU B O 1
ATOM 4975 N N . ALA B 1 66 ? -16.547 37.25 24.062 1 98.06 66 ALA B N 1
ATOM 4976 C CA . ALA B 1 66 ? -16.969 38.219 23.047 1 98.06 66 ALA B CA 1
ATOM 4977 C C . ALA B 1 66 ? -15.992 38.219 21.875 1 98.06 66 ALA B C 1
ATOM 4979 O O . ALA B 1 66 ? -14.836 37.812 22.016 1 98.06 66 ALA B O 1
ATOM 4980 N N . PRO B 1 67 ? -16.5 38.625 20.703 1 98.31 67 PRO B N 1
ATOM 4981 C CA . PRO B 1 67 ? -15.523 38.781 19.625 1 98.31 67 PRO B CA 1
ATOM 4982 C C . PRO B 1 67 ? -14.367 39.688 20 1 98.31 67 PRO B C 1
ATOM 4984 O O . PRO B 1 67 ? -14.555 40.656 20.75 1 98.31 67 PRO B O 1
ATOM 4987 N N . PRO B 1 68 ? -13.18 39.312 19.516 1 98.69 68 PRO B N 1
ATOM 4988 C CA . PRO B 1 68 ? -12.078 40.25 19.812 1 98.69 68 PRO B CA 1
ATOM 4989 C C . PRO B 1 68 ? -12.328 41.656 19.281 1 98.69 68 PRO B C 1
ATOM 4991 O O . PRO B 1 68 ? -12.898 41.812 18.203 1 98.69 68 PRO B O 1
ATOM 4994 N N . ALA B 1 69 ? -11.867 42.625 20.031 1 98.25 69 ALA B N 1
ATOM 4995 C CA . ALA B 1 69 ? -12.047 44.031 19.656 1 98.25 69 ALA B CA 1
ATOM 4996 C C . ALA B 1 69 ? -10.719 44.688 19.312 1 98.25 69 ALA B C 1
ATOM 4998 O O . ALA B 1 69 ? -9.734 44.531 20.031 1 98.25 69 ALA B O 1
ATOM 4999 N N . PRO B 1 70 ? -10.688 45.406 18.203 1 97.38 70 PRO B N 1
ATOM 5000 C CA . PRO B 1 70 ? -9.445 46.094 17.859 1 97.38 70 PRO B CA 1
ATOM 5001 C C . PRO B 1 70 ? -9.062 47.156 18.875 1 97.38 70 PRO B C 1
ATOM 5003 O O . PRO B 1 70 ? -9.922 47.656 19.609 1 97.38 70 PRO B O 1
ATOM 5006 N N . LEU B 1 71 ? -7.793 47.406 18.891 1 96.25 71 LEU B N 1
ATOM 5007 C CA . LEU B 1 71 ? -7.332 48.531 19.703 1 96.25 71 LEU B CA 1
ATOM 5008 C C . LEU B 1 71 ? -7.969 49.844 19.25 1 96.25 71 LEU B C 1
ATOM 5010 O O . LEU B 1 71 ? -8.141 50.062 18.047 1 96.25 71 LEU B O 1
ATOM 5014 N N . ASN B 1 72 ? -8.375 50.656 20.219 1 92.81 72 ASN B N 1
ATOM 5015 C CA . ASN B 1 72 ? -9.078 51.875 19.859 1 92.81 72 ASN B CA 1
ATOM 5016 C C . ASN B 1 72 ? -8.461 53.094 20.531 1 92.81 72 ASN B C 1
ATOM 5018 O O . ASN B 1 72 ? -9.094 54.156 20.609 1 92.81 72 ASN B O 1
ATOM 5022 N N . LEU B 1 73 ? -7.332 52.906 21.062 1 91.69 73 LEU B N 1
ATOM 5023 C CA . LEU B 1 73 ? -6.637 54.031 21.703 1 91.69 73 LEU B CA 1
ATOM 5024 C C . LEU B 1 73 ? -5.203 54.125 21.188 1 91.69 73 LEU B C 1
ATOM 5026 O O . LEU B 1 73 ? -4.59 53.125 20.828 1 91.69 73 LEU B O 1
ATOM 5030 N N . SER B 1 74 ? -4.809 55.375 21.156 1 93.31 74 SER B N 1
ATOM 5031 C CA . SER B 1 74 ? -3.404 55.656 20.906 1 93.31 74 SER B CA 1
ATOM 5032 C C . SER B 1 74 ? -2.688 56.094 22.172 1 93.31 74 SER B C 1
ATOM 5034 O O . SER B 1 74 ? -3.33 56.375 23.188 1 93.31 74 SER B O 1
ATOM 5036 N N . PHE B 1 75 ? -1.437 55.969 22.141 1 92.88 75 PHE B N 1
ATOM 5037 C CA . PHE B 1 75 ? -0.659 56.438 23.281 1 92.88 75 PHE B CA 1
ATOM 5038 C C . PHE B 1 75 ? 0.483 57.344 22.844 1 92.88 75 PHE B C 1
ATOM 5040 O O . PHE B 1 75 ? 1 57.188 21.734 1 92.88 75 PHE B O 1
ATOM 5047 N N . SER B 1 76 ? 0.744 58.312 23.781 1 90.56 76 SER B N 1
ATOM 5048 C CA . SER B 1 76 ? 1.896 59.188 23.562 1 90.56 76 SER B CA 1
ATOM 5049 C C . SER B 1 76 ? 3.162 58.594 24.156 1 90.56 76 SER B C 1
ATOM 5051 O O . SER B 1 76 ? 3.096 57.812 25.109 1 90.56 76 SER B O 1
ATOM 5053 N N . GLY B 1 77 ? 4.258 58.812 23.594 1 88.31 77 GLY B N 1
ATOM 5054 C CA . GLY B 1 77 ? 5.516 58.281 24.094 1 88.31 77 GLY B CA 1
ATOM 5055 C C . GLY B 1 77 ? 5.875 56.938 23.531 1 88.31 77 GLY B C 1
ATOM 5056 O O . GLY B 1 77 ? 5.473 56.594 22.406 1 88.31 77 GLY B O 1
ATOM 5057 N N . VAL B 1 78 ? 6.789 56.312 24.312 1 93.69 78 VAL B N 1
ATOM 5058 C CA . VAL B 1 78 ? 7.32 55.031 23.859 1 93.69 78 VAL B CA 1
ATOM 5059 C C . VAL B 1 78 ? 6.922 53.938 24.828 1 93.69 78 VAL B C 1
ATOM 5061 O O . VAL B 1 78 ? 7.066 54.062 26.047 1 93.69 78 VAL B O 1
ATOM 5064 N N . ARG B 1 79 ? 6.281 52.844 24.297 1 95.88 79 ARG B N 1
ATOM 5065 C CA . ARG B 1 79 ? 5.953 51.688 25.094 1 95.88 79 ARG B CA 1
ATOM 5066 C C . ARG B 1 79 ? 7.023 50.594 24.969 1 95.88 79 ARG B C 1
ATOM 5068 O O . ARG B 1 79 ? 7.605 50.438 23.891 1 95.88 79 ARG B O 1
ATOM 5075 N N . ASN B 1 80 ? 7.199 49.906 26.062 1 96.19 80 ASN B N 1
ATOM 5076 C CA . ASN B 1 80 ? 8.227 48.875 26.156 1 96.19 80 ASN B CA 1
ATOM 5077 C C . ASN B 1 80 ? 7.758 47.562 25.578 1 96.19 80 ASN B C 1
ATOM 5079 O O . ASN B 1 80 ? 6.734 47 26 1 96.19 80 ASN B O 1
ATOM 5083 N N . ALA B 1 81 ? 8.422 47.062 24.609 1 97.75 81 ALA B N 1
ATOM 5084 C CA . ALA B 1 81 ? 8.172 45.781 24 1 97.75 81 ALA B CA 1
ATOM 5085 C C . ALA B 1 81 ? 9.414 44.875 24.062 1 97.75 81 ALA B C 1
ATOM 5087 O O . ALA B 1 81 ? 9.773 44.219 23.094 1 97.75 81 ALA B O 1
ATOM 5088 N N . THR B 1 82 ? 10.094 44.781 25.188 1 96.62 82 THR B N 1
ATOM 5089 C CA . THR B 1 82 ? 11.352 44.062 25.328 1 96.62 82 THR B CA 1
ATOM 5090 C C . THR B 1 82 ? 11.133 42.719 26.031 1 96.62 82 THR B C 1
ATOM 5092 O O . THR B 1 82 ? 12.055 41.906 26.156 1 96.62 82 THR B O 1
ATOM 5095 N N . ARG B 1 83 ? 9.883 42.5 26.5 1 94.25 83 ARG B N 1
ATOM 5096 C CA . ARG B 1 83 ? 9.617 41.281 27.25 1 94.25 83 ARG B CA 1
ATOM 5097 C C . ARG B 1 83 ? 8.391 40.562 26.719 1 94.25 83 ARG B C 1
ATOM 5099 O O . ARG B 1 83 ? 7.406 41.188 26.328 1 94.25 83 ARG B O 1
ATOM 5106 N N . MET B 1 84 ? 8.531 39.25 26.812 1 92.62 84 MET B N 1
ATOM 5107 C CA . MET B 1 84 ? 7.371 38.438 26.453 1 92.62 84 MET B CA 1
ATOM 5108 C C . MET B 1 84 ? 6.211 38.719 27.406 1 92.62 84 MET B C 1
ATOM 5110 O O . MET B 1 84 ? 6.422 38.969 28.594 1 92.62 84 MET B O 1
ATOM 5114 N N . GLN B 1 85 ? 5.039 38.656 26.828 1 93.38 85 GLN B N 1
ATOM 5115 C CA . GLN B 1 85 ? 3.83 38.812 27.625 1 93.38 85 GLN B CA 1
ATOM 5116 C C . GLN B 1 85 ? 3.172 37.469 27.938 1 93.38 85 GLN B C 1
ATOM 5118 O O . GLN B 1 85 ? 3.543 36.469 27.359 1 93.38 85 GLN B O 1
ATOM 5123 N N . PRO B 1 86 ? 2.176 37.438 28.828 1 92.88 86 PRO B N 1
ATOM 5124 C CA . PRO B 1 86 ? 1.572 36.156 29.281 1 92.88 86 PRO B CA 1
ATOM 5125 C C . PRO B 1 86 ? 0.895 35.406 28.141 1 92.88 86 PRO B C 1
ATOM 5127 O O . PRO B 1 86 ? 0.371 36.031 27.203 1 92.88 86 PRO B O 1
ATOM 5130 N N . ALA B 1 87 ? 0.963 34.094 28.344 1 93.56 87 ALA B N 1
ATOM 5131 C CA . ALA B 1 87 ? 0.146 33.219 27.5 1 93.56 87 ALA B CA 1
ATOM 5132 C C . ALA B 1 87 ? -1.331 33.312 27.875 1 93.56 87 ALA B C 1
ATOM 5134 O O . ALA B 1 87 ? -1.672 33.781 28.969 1 93.56 87 ALA B O 1
ATOM 5135 N N . CYS B 1 88 ? -2.176 32.906 26.969 1 95.19 88 CYS B N 1
ATOM 5136 C CA . CYS B 1 88 ? -3.602 32.875 27.266 1 95.19 88 CYS B CA 1
ATOM 5137 C C . CYS B 1 88 ? -3.91 31.766 28.266 1 95.19 88 CYS B C 1
ATOM 5139 O O . CYS B 1 88 ? -3.146 30.812 28.391 1 95.19 88 CYS B O 1
ATOM 5141 N N . VAL B 1 89 ? -5.055 31.891 28.938 1 93 89 VAL B N 1
ATOM 5142 C CA . VAL B 1 89 ? -5.484 30.906 29.938 1 93 89 VAL B CA 1
ATOM 5143 C C . VAL B 1 89 ? -5.637 29.531 29.266 1 93 89 VAL B C 1
ATOM 5145 O O . VAL B 1 89 ? -6.242 29.422 28.203 1 93 89 VAL B O 1
ATOM 5148 N N . GLN B 1 90 ? -5.051 28.531 29.891 1 87.62 90 GLN B N 1
ATOM 5149 C CA . GLN B 1 90 ? -5.02 27.203 29.281 1 87.62 90 GLN B CA 1
ATOM 5150 C C . GLN B 1 90 ? -5.059 26.109 30.359 1 87.62 90 GLN B C 1
ATOM 5152 O O . GLN B 1 90 ? -5.043 26.406 31.547 1 87.62 90 GLN B O 1
ATOM 5157 N N . PHE B 1 91 ? -5.375 24.859 29.891 1 71.81 91 PHE B N 1
ATOM 5158 C CA . PHE B 1 91 ? -5.508 23.688 30.766 1 71.81 91 PHE B CA 1
ATOM 5159 C C . PHE B 1 91 ? -4.32 23.594 31.703 1 71.81 91 PHE B C 1
ATOM 5161 O O . PHE B 1 91 ? -3.256 24.156 31.438 1 71.81 91 PHE B O 1
ATOM 5168 N N . LEU B 1 92 ? -4.438 23.125 33 1 56.34 92 LEU B N 1
ATOM 5169 C CA . LEU B 1 92 ? -3.512 23.141 34.125 1 56.34 92 LEU B CA 1
ATOM 5170 C C . LEU B 1 92 ? -2.082 22.891 33.656 1 56.34 92 LEU B C 1
ATOM 5172 O O . LEU B 1 92 ? -1.128 23.328 34.312 1 56.34 92 LEU B O 1
ATOM 5176 N N . ALA B 1 93 ? -1.754 21.531 33.406 1 49.16 93 ALA B N 1
ATOM 5177 C CA . ALA B 1 93 ? -0.343 21.188 33.562 1 49.16 93 ALA B CA 1
ATOM 5178 C C . ALA B 1 93 ? 0.543 22.062 32.688 1 49.16 93 ALA B C 1
ATOM 5180 O O . ALA B 1 93 ? 0.503 21.953 31.469 1 49.16 93 ALA B O 1
ATOM 5181 N N . ALA B 1 94 ? 0.584 23.312 33.156 1 48.88 94 ALA B N 1
ATOM 5182 C CA . ALA B 1 94 ? 1.383 24.375 32.562 1 48.88 94 ALA B CA 1
ATOM 5183 C C . ALA B 1 94 ? 2.703 23.844 32 1 48.88 94 ALA B C 1
ATOM 5185 O O . ALA B 1 94 ? 3.607 23.5 32.781 1 48.88 94 ALA B O 1
ATOM 5186 N N . THR B 1 95 ? 2.672 23.109 31.047 1 50.88 95 THR B N 1
ATOM 5187 C CA . THR B 1 95 ? 3.879 22.609 30.391 1 50.88 95 THR B CA 1
ATOM 5188 C C . THR B 1 95 ? 4.855 23.75 30.109 1 50.88 95 THR B C 1
ATOM 5190 O O . THR B 1 95 ? 6.035 23.516 29.844 1 50.88 95 THR B O 1
ATOM 5193 N N . ILE B 1 96 ? 4.203 25.047 30.047 1 57.66 96 ILE B N 1
ATOM 5194 C CA . ILE B 1 96 ? 5.137 26.094 29.656 1 57.66 96 ILE B CA 1
ATOM 5195 C C . ILE B 1 96 ? 5.422 26.984 30.875 1 57.66 96 ILE B C 1
ATOM 5197 O O . ILE B 1 96 ? 4.5 27.375 31.594 1 57.66 96 ILE B O 1
ATOM 5201 N N . ASP B 1 97 ? 6.465 26.891 31.406 1 65.06 97 ASP B N 1
ATOM 5202 C CA . ASP B 1 97 ? 6.91 27.734 32.5 1 65.06 97 ASP B CA 1
ATOM 5203 C C . ASP B 1 97 ? 6.777 29.203 32.156 1 65.06 97 ASP B C 1
ATOM 5205 O O . ASP B 1 97 ? 7.766 29.938 32.156 1 65.06 97 ASP B O 1
ATOM 5209 N N . ARG B 1 98 ? 5.398 29.594 31.719 1 76.25 98 ARG B N 1
ATOM 5210 C CA . ARG B 1 98 ? 5.117 30.984 31.391 1 76.25 98 ARG B CA 1
ATOM 5211 C C . ARG B 1 98 ? 3.902 31.5 32.156 1 76.25 98 ARG B C 1
ATOM 5213 O O . ARG B 1 98 ? 2.998 30.734 32.469 1 76.25 98 ARG B O 1
ATOM 5220 N N . PRO B 1 99 ? 3.932 32.781 32.469 1 86.5 99 PRO B N 1
ATOM 5221 C CA . PRO B 1 99 ? 2.725 33.344 33.062 1 86.5 99 PRO B CA 1
ATOM 5222 C C . PRO B 1 99 ? 1.499 33.219 32.188 1 86.5 99 PRO B C 1
ATOM 5224 O O . PRO B 1 99 ? 1.629 33.25 30.953 1 86.5 99 PRO B O 1
ATOM 5227 N N . ILE B 1 100 ? 0.33 33.094 32.812 1 91.19 100 ILE B N 1
ATOM 5228 C CA . ILE B 1 100 ? -0.938 33 32.094 1 91.19 100 ILE B CA 1
ATOM 5229 C C . ILE B 1 100 ? -1.85 34.156 32.531 1 91.19 100 ILE B C 1
ATOM 5231 O O . ILE B 1 100 ? -1.821 34.562 33.656 1 91.19 100 ILE B O 1
ATOM 5235 N N . SER B 1 101 ? -2.559 34.656 31.531 1 93.31 101 SER B N 1
ATOM 5236 C CA . SER B 1 101 ? -3.479 35.75 31.797 1 93.31 101 SER B CA 1
ATOM 5237 C C . SER B 1 101 ? -4.617 35.781 30.781 1 93.31 101 SER B C 1
ATOM 5239 O O . SER B 1 101 ? -4.445 35.344 29.641 1 93.31 101 SER B O 1
ATOM 5241 N N . GLU B 1 102 ? -5.742 36.219 31.219 1 95 102 GLU B N 1
ATOM 5242 C CA . GLU B 1 102 ? -6.812 36.469 30.266 1 95 102 GLU B CA 1
ATOM 5243 C C . GLU B 1 102 ? -6.465 37.625 29.312 1 95 102 GLU B C 1
ATOM 5245 O O . GLU B 1 102 ? -6.926 37.656 28.172 1 95 102 GLU B O 1
ATOM 5250 N N . ASP B 1 103 ? -5.758 38.594 29.875 1 96.75 103 ASP B N 1
ATOM 5251 C CA . ASP B 1 103 ? -5.195 39.656 29.016 1 96.75 103 ASP B CA 1
ATOM 5252 C C . ASP B 1 103 ? -3.98 39.125 28.25 1 96.75 103 ASP B C 1
ATOM 5254 O O . ASP B 1 103 ? -2.84 39.406 28.641 1 96.75 103 ASP B O 1
ATOM 5258 N N . CYS B 1 104 ? -4.219 38.469 27.156 1 96.81 104 CYS B N 1
ATOM 5259 C CA . CYS B 1 104 ? -3.141 37.688 26.562 1 96.81 104 CYS B CA 1
ATOM 5260 C C . CYS B 1 104 ? -3.062 37.938 25.062 1 96.81 104 CYS B C 1
ATOM 5262 O O . CYS B 1 104 ? -2.205 37.375 24.375 1 96.81 104 CYS B O 1
ATOM 5264 N N . LEU B 1 105 ? -3.934 38.719 24.422 1 98.56 105 LEU B N 1
ATOM 5265 C CA . LEU B 1 105 ? -3.973 38.875 22.984 1 98.56 105 LEU B CA 1
ATOM 5266 C C . LEU B 1 105 ? -2.859 39.781 22.5 1 98.56 105 LEU B C 1
ATOM 5268 O O . LEU B 1 105 ? -3.115 40.938 22.125 1 98.56 105 LEU B O 1
ATOM 5272 N N . THR B 1 106 ? -1.691 39.25 22.484 1 98.12 106 THR B N 1
ATOM 5273 C CA . THR B 1 106 ? -0.483 39.938 22.047 1 98.12 106 THR B CA 1
ATOM 5274 C C . THR B 1 106 ? 0.238 39.156 20.969 1 98.12 106 THR B C 1
ATOM 5276 O O . THR B 1 106 ? -0.081 37.969 20.719 1 98.12 106 THR B O 1
ATOM 5279 N N . LEU B 1 107 ? 1.144 39.812 20.234 1 98.38 107 LEU B N 1
ATOM 5280 C CA . LEU B 1 107 ? 2.002 39.156 19.266 1 98.38 107 LEU B CA 1
ATOM 5281 C C . LEU B 1 107 ? 3.449 39.594 19.406 1 98.38 107 LEU B C 1
ATOM 5283 O O . LEU B 1 107 ? 3.729 40.594 20.109 1 98.38 107 LEU B O 1
ATOM 5287 N N . ASN B 1 108 ? 4.34 38.812 18.906 1 98.25 108 ASN B N 1
ATOM 5288 C CA . ASN B 1 108 ? 5.773 39.094 18.844 1 98.25 108 ASN B CA 1
ATOM 5289 C C . ASN B 1 108 ? 6.25 39.25 17.406 1 98.25 108 ASN B C 1
ATOM 5291 O O . ASN B 1 108 ? 5.875 38.469 16.531 1 98.25 108 ASN B O 1
ATOM 5295 N N . VAL B 1 109 ? 7.102 40.312 17.203 1 98.12 109 VAL B N 1
ATOM 5296 C CA . VAL B 1 109 ? 7.691 40.531 15.883 1 98.12 109 VAL B CA 1
ATOM 5297 C C . VAL B 1 109 ? 9.203 40.344 15.953 1 98.12 109 VAL B C 1
ATOM 5299 O O . VAL B 1 109 ? 9.875 40.938 16.797 1 98.12 109 VAL B O 1
ATOM 5302 N N . TYR B 1 110 ? 9.664 39.469 15.117 1 97.69 110 TYR B N 1
ATOM 5303 C CA . TYR B 1 110 ? 11.094 39.25 14.898 1 97.69 110 TYR B CA 1
ATOM 5304 C C . TYR B 1 110 ? 11.531 39.812 13.555 1 97.69 110 TYR B C 1
ATOM 5306 O O . TYR B 1 110 ? 11.039 39.406 12.5 1 97.69 110 TYR B O 1
ATOM 5314 N N . ARG B 1 111 ? 12.438 40.75 13.539 1 96 111 ARG B N 1
ATOM 5315 C CA . ARG B 1 111 ? 12.898 41.344 12.305 1 96 111 ARG B CA 1
ATOM 5316 C C . ARG B 1 111 ? 14.422 41.312 12.203 1 96 111 ARG B C 1
ATOM 5318 O O . ARG B 1 111 ? 15.117 41.5 13.203 1 96 111 ARG B O 1
ATOM 5325 N N . PRO B 1 112 ? 14.922 41.031 11 1 95.94 112 PRO B N 1
ATOM 5326 C CA . PRO B 1 112 ? 16.359 41.219 10.82 1 95.94 112 PRO B CA 1
ATOM 5327 C C . PRO B 1 112 ? 16.797 42.656 11.055 1 95.94 112 PRO B C 1
ATOM 5329 O O . PRO B 1 112 ? 16.156 43.594 10.562 1 95.94 112 PRO B O 1
ATOM 5332 N N . SER B 1 113 ? 17.828 42.812 11.812 1 94.25 113 SER B N 1
ATOM 5333 C CA . SER B 1 113 ? 18.297 44.156 12.117 1 94.25 113 SER B CA 1
ATOM 5334 C C . SER B 1 113 ? 18.812 44.844 10.859 1 94.25 113 SER B C 1
ATOM 5336 O O . SER B 1 113 ? 19.484 44.219 10.031 1 94.25 113 SER B O 1
ATOM 5338 N N . GLY B 1 114 ? 18.469 46.094 10.719 1 89.25 114 GLY B N 1
ATOM 5339 C CA . GLY B 1 114 ? 18.953 46.875 9.602 1 89.25 114 GLY B CA 1
ATOM 5340 C C . GLY B 1 114 ? 18.031 46.844 8.398 1 89.25 114 GLY B C 1
ATOM 5341 O O . GLY B 1 114 ? 18.344 47.406 7.34 1 89.25 114 GLY B O 1
ATOM 5342 N N . TYR B 1 115 ? 16.922 46.25 8.602 1 84.75 115 TYR B N 1
ATOM 5343 C CA . TYR B 1 115 ? 16 46.094 7.48 1 84.75 115 TYR B CA 1
ATOM 5344 C C . TYR B 1 115 ? 14.727 46.906 7.719 1 84.75 115 TYR B C 1
ATOM 5346 O O . TYR B 1 115 ? 13.688 46.625 7.121 1 84.75 115 TYR B O 1
ATOM 5354 N N . ASP B 1 116 ? 14.734 47.875 8.523 1 80 116 ASP B N 1
ATOM 5355 C CA . ASP B 1 116 ? 13.547 48.625 8.922 1 80 116 ASP B CA 1
ATOM 5356 C C . ASP B 1 116 ? 12.977 49.406 7.742 1 80 116 ASP B C 1
ATOM 5358 O O . ASP B 1 116 ? 11.789 49.75 7.734 1 80 116 ASP B O 1
ATOM 5362 N N . ASN B 1 117 ? 13.758 49.688 6.777 1 82.75 117 ASN B N 1
ATOM 5363 C CA . ASN B 1 117 ? 13.258 50.438 5.629 1 82.75 117 ASN B CA 1
ATOM 5364 C C . ASN B 1 117 ? 13.086 49.531 4.406 1 82.75 117 ASN B C 1
ATOM 5366 O O . ASN B 1 117 ? 13.047 50 3.275 1 82.75 117 ASN B O 1
ATOM 5370 N N . GLN B 1 118 ? 12.953 48.281 4.691 1 84.94 118 GLN B N 1
ATOM 5371 C CA . GLN B 1 118 ? 12.727 47.312 3.609 1 84.94 118 GLN B CA 1
ATOM 5372 C C . GLN B 1 118 ? 11.281 46.812 3.615 1 84.94 118 GLN B C 1
ATOM 5374 O O . GLN B 1 118 ? 10.461 47.281 4.402 1 84.94 118 GLN B O 1
ATOM 5379 N N . THR B 1 119 ? 10.93 46.062 2.609 1 94.19 119 THR B N 1
ATOM 5380 C CA . THR B 1 119 ? 9.625 45.406 2.473 1 94.19 119 THR B CA 1
ATOM 5381 C C . THR B 1 119 ? 9.773 43.906 2.375 1 94.19 119 THR B C 1
ATOM 5383 O O . THR B 1 119 ? 9.688 43.344 1.286 1 94.19 119 THR B O 1
ATOM 5386 N N . LEU B 1 120 ? 9.984 43.344 3.506 1 98.12 120 LEU B N 1
ATOM 5387 C CA . LEU B 1 120 ? 10.312 41.906 3.572 1 98.12 120 LEU B CA 1
ATOM 5388 C C . LEU B 1 120 ? 9.047 41.062 3.666 1 98.12 120 LEU B C 1
ATOM 5390 O O . LEU B 1 120 ? 8.047 41.5 4.246 1 98.12 120 LEU B O 1
ATOM 5394 N N . PRO B 1 121 ? 9.102 39.875 3.043 1 98.62 121 PRO B N 1
ATOM 5395 C CA . PRO B 1 121 ? 8 38.938 3.295 1 98.62 121 PRO B CA 1
ATOM 5396 C C . PRO B 1 121 ? 7.812 38.656 4.777 1 98.62 121 PRO B C 1
ATOM 5398 O O . PRO B 1 121 ? 8.766 38.719 5.555 1 98.62 121 PRO B O 1
ATOM 5401 N N . VAL B 1 122 ? 6.598 38.281 5.191 1 98.81 122 VAL B N 1
ATOM 5402 C CA . VAL B 1 122 ? 6.23 38.094 6.59 1 98.81 122 VAL B CA 1
ATOM 5403 C C . VAL B 1 122 ? 5.742 36.656 6.809 1 98.81 122 VAL B C 1
ATOM 5405 O O . VAL B 1 122 ? 4.887 36.188 6.066 1 98.81 122 VAL B O 1
ATOM 5408 N N . LEU B 1 123 ? 6.309 35.969 7.766 1 98.88 123 LEU B N 1
ATOM 5409 C CA . LEU B 1 123 ? 5.883 34.625 8.211 1 98.88 123 LEU B CA 1
ATOM 5410 C C . LEU B 1 123 ? 5.152 34.719 9.539 1 98.88 123 LEU B C 1
ATOM 5412 O O . LEU B 1 123 ? 5.699 35.219 10.531 1 98.88 123 LEU B O 1
ATOM 5416 N N . VAL B 1 124 ? 3.934 34.25 9.586 1 98.94 124 VAL B N 1
ATOM 5417 C CA . VAL B 1 124 ? 3.133 34.312 10.805 1 98.94 124 VAL B CA 1
ATOM 5418 C C . VAL B 1 124 ? 2.967 32.906 11.367 1 98.94 124 VAL B C 1
ATOM 5420 O O . VAL B 1 124 ? 2.398 32.031 10.711 1 98.94 124 VAL B O 1
ATOM 5423 N N . TRP B 1 125 ? 3.387 32.719 12.594 1 98.75 125 TRP B N 1
ATOM 5424 C CA . TRP B 1 125 ? 3.324 31.422 13.273 1 98.75 125 TRP B CA 1
ATOM 5425 C C . TRP B 1 125 ? 2.092 31.328 14.164 1 98.75 125 TRP B C 1
ATOM 5427 O O . TRP B 1 125 ? 1.886 32.188 15.031 1 98.75 125 TRP B O 1
ATOM 5437 N N . ILE B 1 126 ? 1.3 30.328 13.922 1 98.69 126 ILE B N 1
ATOM 5438 C CA . ILE B 1 126 ? 0.174 29.938 14.766 1 98.69 126 ILE B CA 1
ATOM 5439 C C . ILE B 1 126 ? 0.46 28.594 15.43 1 98.69 126 ILE B C 1
ATOM 5441 O O . ILE B 1 126 ? 0.478 27.562 14.766 1 98.69 126 ILE B O 1
ATOM 5445 N N . TYR B 1 127 ? 0.619 28.594 16.719 1 96 127 TYR B N 1
ATOM 5446 C CA . TYR B 1 127 ? 1.114 27.422 17.422 1 96 127 TYR B CA 1
ATOM 5447 C C . TYR B 1 127 ? 0.03 26.359 17.531 1 96 127 TYR B C 1
ATOM 5449 O O . TYR B 1 127 ? -1.158 26.656 17.391 1 96 127 TYR B O 1
ATOM 5457 N N . GLY B 1 128 ? 0.494 25.141 17.766 1 95.19 128 GLY B N 1
ATOM 5458 C CA . GLY B 1 128 ? -0.396 24.031 18.062 1 95.19 128 GLY B CA 1
ATOM 5459 C C . GLY B 1 128 ? -0.694 23.875 19.531 1 95.19 128 GLY B C 1
ATOM 5460 O O . GLY B 1 128 ? -0.478 24.797 20.312 1 95.19 128 GLY B O 1
ATOM 5461 N N . GLY B 1 129 ? -1.229 22.672 19.828 1 92.5 129 GLY B N 1
ATOM 5462 C CA . GLY B 1 129 ? -1.598 22.406 21.203 1 92.5 129 GLY B CA 1
ATOM 5463 C C . GLY B 1 129 ? -3.057 22.016 21.375 1 92.5 129 GLY B C 1
ATOM 5464 O O . GLY B 1 129 ? -3.645 22.219 22.438 1 92.5 129 GLY B O 1
ATOM 5465 N N . GLY B 1 130 ? -3.637 21.547 20.375 1 93.88 130 GLY B N 1
ATOM 5466 C CA . GLY B 1 130 ? -4.984 21 20.438 1 93.88 130 GLY B CA 1
ATOM 5467 C C . GLY B 1 130 ? -6.035 22.031 20.75 1 93.88 130 GLY B C 1
ATOM 5468 O O . GLY B 1 130 ? -7.105 21.703 21.281 1 93.88 130 GLY B O 1
ATOM 5469 N N . TYR B 1 131 ? -5.66 23.281 20.672 1 95.69 131 TYR B N 1
ATOM 5470 C CA . TYR B 1 131 ? -6.531 24.422 20.953 1 95.69 131 TYR B CA 1
ATOM 5471 C C . TYR B 1 131 ? -6.746 24.594 22.453 1 95.69 131 TYR B C 1
ATOM 5473 O O . TYR B 1 131 ? -7.602 25.359 22.875 1 95.69 131 TYR B O 1
ATOM 5481 N N . VAL B 1 132 ? -5.953 23.875 23.234 1 92.81 132 VAL B N 1
ATOM 5482 C CA . VAL B 1 132 ? -6.176 23.938 24.672 1 92.81 132 VAL B CA 1
ATOM 5483 C C . VAL B 1 132 ? -4.891 24.359 25.391 1 92.81 132 VAL B C 1
ATOM 5485 O O . VAL B 1 132 ? -4.902 24.672 26.578 1 92.81 132 VAL B O 1
ATOM 5488 N N . GLN B 1 133 ? -3.82 24.359 24.625 1 90.94 133 GLN B N 1
ATOM 5489 C CA . GLN B 1 133 ? -2.553 24.797 25.188 1 90.94 133 GLN B CA 1
ATOM 5490 C C . GLN B 1 133 ? -1.648 25.406 24.125 1 90.94 133 GLN B C 1
ATOM 5492 O O . GLN B 1 133 ? -1.883 25.219 22.922 1 90.94 133 GLN B O 1
ATOM 5497 N N . GLY B 1 134 ? -0.625 26.156 24.562 1 91.56 134 GLY B N 1
ATOM 5498 C CA . GLY B 1 134 ? 0.357 26.781 23.688 1 91.56 134 GLY B CA 1
ATOM 5499 C C . GLY B 1 134 ? 0.513 28.266 23.953 1 91.56 134 GLY B C 1
ATOM 5500 O O . GLY B 1 134 ? -0.209 28.844 24.781 1 91.56 134 GLY B O 1
ATOM 5501 N N . SER B 1 135 ? 1.505 28.797 23.25 1 93.56 135 SER B N 1
ATOM 5502 C CA . SER B 1 135 ? 1.789 30.219 23.406 1 93.56 135 SER B CA 1
ATOM 5503 C C . SER B 1 135 ? 2.773 30.703 22.344 1 93.56 135 SER B C 1
ATOM 5505 O O . SER B 1 135 ? 3.611 29.938 21.875 1 93.56 135 SER B O 1
ATOM 5507 N N . ASN B 1 136 ? 2.654 32 22.047 1 94.75 136 ASN B N 1
ATOM 5508 C CA . ASN B 1 136 ? 3.645 32.625 21.172 1 94.75 136 ASN B CA 1
ATOM 5509 C C . ASN B 1 136 ? 4.973 32.844 21.891 1 94.75 136 ASN B C 1
ATOM 5511 O O . ASN B 1 136 ? 5.973 33.188 21.266 1 94.75 136 ASN B O 1
ATOM 5515 N N . SER B 1 137 ? 4.988 32.531 23.188 1 90.12 137 SER B N 1
ATOM 5516 C CA . SER B 1 137 ? 6.211 32.688 23.969 1 90.12 137 SER B CA 1
ATOM 5517 C C . SER B 1 137 ? 6.891 31.344 24.219 1 90.12 137 SER B C 1
ATOM 5519 O O . SER B 1 137 ? 7.895 31.281 24.938 1 90.12 137 SER B O 1
ATOM 5521 N N . ASP B 1 138 ? 6.348 30.25 23.703 1 89.19 138 ASP B N 1
ATOM 5522 C CA . ASP B 1 138 ? 6.953 28.938 23.844 1 89.19 138 ASP B CA 1
ATOM 5523 C C . ASP B 1 138 ? 8.328 28.875 23.188 1 89.19 138 ASP B C 1
ATOM 5525 O O . ASP B 1 138 ? 8.445 29.031 21.969 1 89.19 138 ASP B O 1
ATOM 5529 N N . PRO B 1 139 ? 9.383 28.625 23.906 1 87.25 139 PRO B N 1
ATOM 5530 C CA . PRO B 1 139 ? 10.727 28.641 23.328 1 87.25 139 PRO B CA 1
ATOM 5531 C C . PRO B 1 139 ? 10.922 27.562 22.266 1 87.25 139 PRO B C 1
ATOM 5533 O O . PRO B 1 139 ? 11.828 27.656 21.438 1 87.25 139 PRO B O 1
ATOM 5536 N N . ARG B 1 140 ? 10.164 26.547 22.297 1 88.06 140 ARG B N 1
ATOM 5537 C CA . ARG B 1 140 ? 10.273 25.5 21.297 1 88.06 140 ARG B CA 1
ATOM 5538 C C . ARG B 1 140 ? 10.016 26.031 19.891 1 88.06 140 ARG B C 1
ATOM 5540 O O . ARG B 1 140 ? 10.453 25.438 18.906 1 88.06 140 ARG B O 1
ATOM 5547 N N . TYR B 1 141 ? 9.281 27.172 19.938 1 87.56 141 TYR B N 1
ATOM 5548 C CA . TYR B 1 141 ? 8.898 27.781 18.672 1 87.56 141 TYR B CA 1
ATOM 5549 C C . TYR B 1 141 ? 9.625 29.109 18.438 1 87.56 141 TYR B C 1
ATOM 5551 O O . TYR B 1 141 ? 9.102 30 17.781 1 87.56 141 TYR B O 1
ATOM 5559 N N . ASN B 1 142 ? 10.734 29.156 19.047 1 87.5 142 ASN B N 1
ATOM 5560 C CA . ASN B 1 142 ? 11.516 30.375 18.875 1 87.5 142 ASN B CA 1
ATOM 5561 C C . ASN B 1 142 ? 11.828 30.625 17.391 1 87.5 142 ASN B C 1
ATOM 5563 O O . ASN B 1 142 ? 12.445 29.781 16.734 1 87.5 142 ASN B O 1
ATOM 5567 N N . LEU B 1 143 ? 11.414 31.781 16.906 1 96.56 143 LEU B N 1
ATOM 5568 C CA . LEU B 1 143 ? 11.492 32.062 15.469 1 96.56 143 LEU B CA 1
ATOM 5569 C C . LEU B 1 143 ? 12.844 32.656 15.102 1 96.56 143 LEU B C 1
ATOM 5571 O O . LEU B 1 143 ? 13.102 32.938 13.93 1 96.56 143 LEU B O 1
ATOM 5575 N N . THR B 1 144 ? 13.742 32.812 16.094 1 96.06 144 THR B N 1
ATOM 5576 C CA . THR B 1 144 ? 15.055 33.406 15.875 1 96.06 144 THR B CA 1
ATOM 5577 C C . THR B 1 144 ? 15.875 32.562 14.914 1 96.06 144 THR B C 1
ATOM 5579 O O . THR B 1 144 ? 16.578 33.094 14.047 1 96.06 144 THR B O 1
ATOM 5582 N N . PHE B 1 145 ? 15.75 31.297 15.008 1 95.69 145 PHE B N 1
ATOM 5583 C CA . PHE B 1 145 ? 16.641 30.406 14.281 1 95.69 145 PHE B CA 1
ATOM 5584 C C . PHE B 1 145 ? 16.266 30.359 12.805 1 95.69 145 PHE B C 1
ATOM 5586 O O . PHE B 1 145 ? 17.125 30.438 11.93 1 95.69 145 PHE B O 1
ATOM 5593 N N . ILE B 1 146 ? 14.977 30.188 12.523 1 97.06 146 ILE B N 1
ATOM 5594 C CA . ILE B 1 146 ? 14.562 30.172 11.125 1 97.06 146 ILE B CA 1
ATOM 5595 C C . ILE B 1 146 ? 14.82 31.547 10.5 1 97.06 146 ILE B C 1
ATOM 5597 O O . ILE B 1 146 ? 15.203 31.641 9.336 1 97.06 146 ILE B O 1
ATOM 5601 N N . LEU B 1 147 ? 14.625 32.625 11.242 1 97.44 147 LEU B N 1
ATOM 5602 C CA . LEU B 1 147 ? 14.938 33.969 10.75 1 97.44 147 LEU B CA 1
ATOM 5603 C C . LEU B 1 147 ? 16.422 34.094 10.445 1 97.44 147 LEU B C 1
ATOM 5605 O O . LEU B 1 147 ? 16.812 34.688 9.43 1 97.44 147 LEU B O 1
ATOM 5609 N N . ASN B 1 148 ? 17.234 33.625 11.336 1 96.06 148 ASN B N 1
ATOM 5610 C CA . ASN B 1 148 ? 18.672 33.625 11.109 1 96.06 148 ASN B CA 1
ATOM 5611 C C . ASN B 1 148 ? 19.047 32.906 9.82 1 96.06 148 ASN B C 1
ATOM 5613 O O . ASN B 1 148 ? 19.922 33.375 9.07 1 96.06 148 ASN B O 1
ATOM 5617 N N . ASN B 1 149 ? 18.438 31.797 9.578 1 97.12 149 ASN B N 1
ATOM 5618 C CA . ASN B 1 149 ? 18.672 31.078 8.336 1 97.12 149 ASN B CA 1
ATOM 5619 C C . ASN B 1 149 ? 18.25 31.891 7.121 1 97.12 149 ASN B C 1
ATOM 5621 O O . ASN B 1 149 ? 18.891 31.828 6.07 1 97.12 149 ASN B O 1
ATOM 5625 N N . SER B 1 150 ? 17.203 32.625 7.266 1 98.12 150 SER B N 1
ATOM 5626 C CA . SER B 1 150 ? 16.75 33.469 6.16 1 98.12 150 SER B CA 1
ATOM 5627 C C . SER B 1 150 ? 17.781 34.531 5.816 1 98.12 150 SER B C 1
ATOM 5629 O O . SER B 1 150 ? 18.016 34.844 4.641 1 98.12 150 SER B O 1
ATOM 5631 N N . ILE B 1 151 ? 18.422 35.094 6.848 1 96.06 151 ILE B N 1
ATOM 5632 C CA . ILE B 1 151 ? 19.484 36.094 6.648 1 96.06 151 ILE B CA 1
ATOM 5633 C C . ILE B 1 151 ? 20.672 35.406 5.961 1 96.06 151 ILE B C 1
ATOM 5635 O O . ILE B 1 151 ? 21.203 35.938 4.973 1 96.06 151 ILE B O 1
ATOM 5639 N N . LYS B 1 152 ? 20.969 34.25 6.41 1 95.44 152 LYS B N 1
ATOM 5640 C CA . LYS B 1 152 ? 22.141 33.531 5.902 1 95.44 152 LYS B CA 1
ATOM 5641 C C . LYS B 1 152 ? 21.938 33.125 4.441 1 95.44 152 LYS B C 1
ATOM 5643 O O . LYS B 1 152 ? 22.906 33.031 3.68 1 95.44 152 LYS B O 1
ATOM 5648 N N . MET B 1 153 ? 20.812 32.906 4.062 1 95.25 153 MET B N 1
ATOM 5649 C CA . MET B 1 153 ? 20.594 32.438 2.695 1 95.25 153 MET B CA 1
ATOM 5650 C C . MET B 1 153 ? 20.25 33.594 1.774 1 95.25 153 MET B C 1
ATOM 5652 O O . MET B 1 153 ? 19.891 33.406 0.618 1 95.25 153 MET B O 1
ATOM 5656 N N . ASN B 1 154 ? 20.328 34.875 2.229 1 95.69 154 ASN B N 1
ATOM 5657 C CA . ASN B 1 154 ? 20.078 36.125 1.504 1 95.69 154 ASN B CA 1
ATOM 5658 C C . ASN B 1 154 ? 18.625 36.25 1.046 1 95.69 154 ASN B C 1
ATOM 5660 O O . ASN B 1 154 ? 18.359 36.688 -0.074 1 95.69 154 ASN B O 1
ATOM 5664 N N . LYS B 1 155 ? 17.797 35.781 1.968 1 97.19 155 LYS B N 1
ATOM 5665 C CA . LYS B 1 155 ? 16.344 35.875 1.801 1 97.19 155 LYS B CA 1
ATOM 5666 C C . LYS B 1 155 ? 15.664 36.25 3.123 1 97.19 155 LYS B C 1
ATOM 5668 O O . LYS B 1 155 ? 14.812 35.5 3.605 1 97.19 155 LYS B O 1
ATOM 5673 N N . PRO B 1 156 ? 16.047 37.344 3.578 1 97.44 156 PRO B N 1
ATOM 5674 C CA . PRO B 1 156 ? 15.523 37.719 4.898 1 97.44 156 PRO B CA 1
ATOM 5675 C C . PRO B 1 156 ? 14.008 37.844 4.922 1 97.44 156 PRO B C 1
ATOM 5677 O O . PRO B 1 156 ? 13.406 38.312 3.953 1 97.44 156 PRO B O 1
ATOM 5680 N N . ILE B 1 157 ? 13.453 37.469 6.039 1 98.31 157 ILE B N 1
ATOM 5681 C CA . ILE B 1 157 ? 12.016 37.562 6.285 1 98.31 157 ILE B CA 1
ATOM 5682 C C . ILE B 1 157 ? 11.773 38.219 7.652 1 98.31 157 ILE B C 1
ATOM 5684 O O . ILE B 1 157 ? 12.695 38.312 8.469 1 98.31 157 ILE B O 1
ATOM 5688 N N . ILE B 1 158 ? 10.547 38.688 7.855 1 98 158 ILE B N 1
ATOM 5689 C CA . ILE B 1 158 ? 10.039 39.031 9.18 1 98 158 ILE B CA 1
ATOM 5690 C C . ILE B 1 158 ? 9.164 37.875 9.703 1 98 158 ILE B C 1
ATOM 5692 O O . ILE B 1 158 ? 8.414 37.25 8.945 1 98 158 ILE B O 1
ATOM 5696 N N . ALA B 1 159 ? 9.32 37.594 10.984 1 98.38 159 ALA B N 1
ATOM 5697 C CA . ALA B 1 159 ? 8.492 36.562 11.594 1 98.38 159 ALA B CA 1
ATOM 5698 C C . ALA B 1 159 ? 7.617 37.156 12.695 1 98.38 159 ALA B C 1
ATOM 5700 O O . ALA B 1 159 ? 8.055 38.031 13.445 1 98.38 159 ALA B O 1
ATOM 5701 N N . VAL B 1 160 ? 6.383 36.688 12.766 1 98.75 160 VAL B N 1
ATOM 5702 C CA . VAL B 1 160 ? 5.422 37.125 13.773 1 98.75 160 VAL B CA 1
ATOM 5703 C C . VAL B 1 160 ? 4.797 35.906 14.445 1 98.75 160 VAL B C 1
ATOM 5705 O O . VAL B 1 160 ? 4.387 34.938 13.766 1 98.75 160 VAL B O 1
ATOM 5708 N N . ALA B 1 161 ? 4.746 35.844 15.758 1 98.62 161 ALA B N 1
ATOM 5709 C CA . ALA B 1 161 ? 4.031 34.812 16.516 1 98.62 161 ALA B CA 1
ATOM 5710 C C . ALA B 1 161 ? 2.834 35.438 17.25 1 98.62 161 ALA B C 1
ATOM 5712 O O . ALA B 1 161 ? 2.947 36.469 17.875 1 98.62 161 ALA B O 1
ATOM 5713 N N . ILE B 1 162 ? 1.683 34.75 17.25 1 98.62 162 ILE B N 1
ATOM 5714 C CA . ILE B 1 162 ? 0.484 35.375 17.812 1 98.62 162 ILE B CA 1
ATOM 5715 C C . ILE B 1 162 ? -0.073 34.469 18.938 1 98.62 162 ILE B C 1
ATOM 5717 O O . ILE B 1 162 ? 0.161 33.281 18.938 1 98.62 162 ILE B O 1
ATOM 5721 N N . ASN B 1 163 ? -0.785 35.062 19.875 1 97.94 163 ASN B N 1
ATOM 5722 C CA . ASN B 1 163 ? -1.628 34.344 20.828 1 97.94 163 ASN B CA 1
ATOM 5723 C C . ASN B 1 163 ? -3.094 34.375 20.406 1 97.94 163 ASN B C 1
ATOM 5725 O O . ASN B 1 163 ? -3.479 35.125 19.516 1 97.94 163 ASN B O 1
ATOM 5729 N N . TYR B 1 164 ? -3.82 33.531 20.984 1 98.56 164 TYR B N 1
ATOM 5730 C CA . TYR B 1 164 ? -5.27 33.5 20.844 1 98.56 164 TYR B CA 1
ATOM 5731 C C . TYR B 1 164 ? -5.914 32.781 22.016 1 98.56 164 TYR B C 1
ATOM 5733 O O . TYR B 1 164 ? -5.262 31.984 22.703 1 98.56 164 TYR B O 1
ATOM 5741 N N . ARG B 1 165 ? -7.148 33.062 22.312 1 98.12 165 ARG B N 1
ATOM 5742 C CA . ARG B 1 165 ? -7.836 32.406 23.422 1 98.12 165 ARG B CA 1
ATOM 5743 C C . ARG B 1 165 ? -8.008 30.922 23.188 1 98.12 165 ARG B C 1
ATOM 5745 O O . ARG B 1 165 ? -8.312 30.5 22.062 1 98.12 165 ARG B O 1
ATOM 5752 N N . LEU B 1 166 ? -7.871 30.141 24.234 1 96.06 166 LEU B N 1
ATOM 5753 C CA . LEU B 1 166 ? -7.852 28.672 24.172 1 96.06 166 LEU B CA 1
ATOM 5754 C C . LEU B 1 166 ? -9.023 28.094 24.953 1 96.06 166 LEU B C 1
ATOM 5756 O O . LEU B 1 166 ? -9.766 28.828 25.609 1 96.06 166 LEU B O 1
ATOM 5760 N N . ASN B 1 167 ? -9.172 26.828 24.812 1 95 167 ASN B N 1
ATOM 5761 C CA . ASN B 1 167 ? -10.141 26.062 25.594 1 95 167 ASN B CA 1
ATOM 5762 C C . ASN B 1 167 ? -11.516 26.719 25.594 1 95 167 ASN B C 1
ATOM 5764 O O . ASN B 1 167 ? -11.969 27.219 24.547 1 95 167 ASN B O 1
ATOM 5768 N N . GLY B 1 168 ? -12.172 26.703 26.641 1 95.69 168 GLY B N 1
ATOM 5769 C CA . GLY B 1 168 ? -13.516 27.25 26.734 1 95.69 168 GLY B CA 1
ATOM 5770 C C . GLY B 1 168 ? -13.547 28.766 26.562 1 95.69 168 GLY B C 1
ATOM 5771 O O . GLY B 1 168 ? -14.602 29.328 26.266 1 95.69 168 GLY B O 1
ATOM 5772 N N . PHE B 1 169 ? -12.375 29.438 26.75 1 96.75 169 PHE B N 1
ATOM 5773 C CA . PHE B 1 169 ? -12.312 30.875 26.516 1 96.75 169 PHE B CA 1
ATOM 5774 C C . PHE B 1 169 ? -12.422 31.188 25.031 1 96.75 169 PHE B C 1
ATOM 5776 O O . PHE B 1 169 ? -12.953 32.25 24.656 1 96.75 169 PHE B O 1
ATOM 5783 N N . GLY B 1 170 ? -11.922 30.312 24.25 1 97.69 170 GLY B N 1
ATOM 5784 C CA . GLY B 1 170 ? -11.867 30.578 22.812 1 97.69 170 GLY B CA 1
ATOM 5785 C C . GLY B 1 170 ? -12.844 29.75 22.016 1 97.69 170 GLY B C 1
ATOM 5786 O O . GLY B 1 170 ? -13.188 30.094 20.891 1 97.69 170 GLY B O 1
ATOM 5787 N N . PHE B 1 171 ? -13.375 28.641 22.625 1 97.69 171 PHE B N 1
ATOM 5788 C CA . PHE B 1 171 ? -14.102 27.688 21.797 1 97.69 171 PHE B CA 1
ATOM 5789 C C . PHE B 1 171 ? -15.312 27.141 22.531 1 97.69 171 PHE B C 1
ATOM 5791 O O . PHE B 1 171 ? -15.664 25.969 22.375 1 97.69 171 PHE B O 1
ATOM 5798 N N . MET B 1 172 ? -15.914 27.953 23.312 1 96.69 172 MET B N 1
ATOM 5799 C CA . MET B 1 172 ? -17.156 27.578 23.984 1 96.69 172 MET B CA 1
ATOM 5800 C C . MET B 1 172 ? -18.297 27.453 22.984 1 96.69 172 MET B C 1
ATOM 5802 O O . MET B 1 172 ? -18.438 28.281 22.094 1 96.69 172 MET B O 1
ATOM 5806 N N . GLY B 1 173 ? -19.047 26.375 23.172 1 95.75 173 GLY B N 1
ATOM 5807 C CA . GLY B 1 173 ? -20.281 26.219 22.422 1 95.75 173 GLY B CA 1
ATOM 5808 C C . GLY B 1 173 ? -21.531 26.344 23.266 1 95.75 173 GLY B C 1
ATOM 5809 O O . GLY B 1 173 ? -21.484 26.891 24.375 1 95.75 173 GLY B O 1
ATOM 5810 N N . GLY B 1 174 ? -22.641 25.922 22.625 1 94.06 174 GLY B N 1
ATOM 5811 C CA . GLY B 1 174 ? -23.922 26 23.312 1 94.06 174 GLY B CA 1
ATOM 5812 C C . GLY B 1 174 ? -24.906 26.938 22.641 1 94.06 174 GLY B C 1
ATOM 5813 O O . GLY B 1 174 ? -24.531 27.719 21.766 1 94.06 174 GLY B O 1
ATOM 5814 N N . PRO B 1 175 ? -26.125 26.797 23.078 1 93.5 175 PRO B N 1
ATOM 5815 C CA . PRO B 1 175 ? -27.203 27.516 22.375 1 93.5 175 PRO B CA 1
ATOM 5816 C C . PRO B 1 175 ? -27.047 29.031 22.469 1 93.5 175 PRO B C 1
ATOM 5818 O O . PRO B 1 175 ? -27.219 29.734 21.469 1 93.5 175 PRO B O 1
ATOM 5821 N N . VAL B 1 176 ? -26.703 29.578 23.641 1 95.06 176 VAL B N 1
ATOM 5822 C CA . VAL B 1 176 ? -26.578 31.016 23.828 1 95.06 176 VAL B CA 1
ATOM 5823 C C . VAL B 1 176 ? -25.391 31.547 23.016 1 95.06 176 VAL B C 1
ATOM 5825 O O . VAL B 1 176 ? -25.484 32.625 22.406 1 95.06 176 VAL B O 1
ATOM 5828 N N . ILE B 1 177 ? -24.328 30.828 23.047 1 96.44 177 ILE B N 1
ATOM 5829 C CA . ILE B 1 177 ? -23.141 31.188 22.281 1 96.44 177 ILE B CA 1
ATOM 5830 C C . ILE B 1 177 ? -23.484 31.281 20.797 1 96.44 177 ILE B C 1
ATOM 5832 O O . ILE B 1 177 ? -23.109 32.25 20.125 1 96.44 177 ILE B O 1
ATOM 5836 N N . ARG B 1 178 ? -24.172 30.312 20.297 1 94.31 178 ARG B N 1
ATOM 5837 C CA . ARG B 1 178 ? -24.547 30.266 18.891 1 94.31 178 ARG B CA 1
ATOM 5838 C C . ARG B 1 178 ? -25.516 31.391 18.547 1 94.31 178 ARG B C 1
ATOM 5840 O O . ARG B 1 178 ? -25.375 32.031 17.5 1 94.31 178 ARG B O 1
ATOM 5847 N N . GLU B 1 179 ? -26.438 31.562 19.375 1 93.62 179 GLU B N 1
ATOM 5848 C CA . GLU B 1 179 ? -27.469 32.562 19.141 1 93.62 179 GLU B CA 1
ATOM 5849 C C . GLU B 1 179 ? -26.875 33.969 19.047 1 93.62 179 GLU B C 1
ATOM 5851 O O . GLU B 1 179 ? -27.344 34.812 18.297 1 93.62 179 GLU B O 1
ATOM 5856 N N . HIS B 1 180 ? -25.844 34.25 19.781 1 95.31 180 HIS B N 1
ATOM 5857 C CA . HIS B 1 180 ? -25.25 35.562 19.844 1 95.31 180 HIS B CA 1
ATOM 5858 C C . HIS B 1 180 ? -24.047 35.688 18.906 1 95.31 180 HIS B C 1
ATOM 5860 O O . HIS B 1 180 ? -23.328 36.688 18.938 1 95.31 180 HIS B O 1
ATOM 5866 N N . GLY B 1 181 ? -23.75 34.656 18.125 1 95.62 181 GLY B N 1
ATOM 5867 C CA . GLY B 1 181 ? -22.656 34.719 17.172 1 95.62 181 GLY B CA 1
ATOM 5868 C C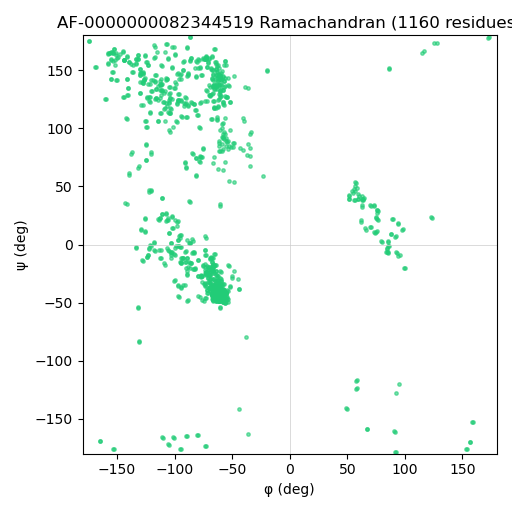 . GLY B 1 181 ? -21.297 34.719 17.828 1 95.62 181 GLY B C 1
ATOM 5869 O O . GLY B 1 181 ? -20.375 35.375 17.344 1 95.62 181 GLY B O 1
ATOM 5870 N N . LEU B 1 182 ? -21.125 34.031 18.969 1 97.62 182 LEU B N 1
ATOM 5871 C CA . LEU B 1 182 ? -19.922 34.094 19.781 1 97.62 182 LEU B CA 1
ATOM 5872 C C . LEU B 1 182 ? -19.094 32.812 19.656 1 97.62 182 LEU B C 1
ATOM 5874 O O . LEU B 1 182 ? -18.266 32.5 20.516 1 97.62 182 LEU B O 1
ATOM 5878 N N . ALA B 1 183 ? -19.297 32.062 18.594 1 97.12 183 ALA B N 1
ATOM 5879 C CA . ALA B 1 183 ? -18.578 30.797 18.375 1 97.12 183 ALA B CA 1
ATOM 5880 C C . ALA B 1 183 ? -17.172 31.062 17.875 1 97.12 183 ALA B C 1
ATOM 5882 O O . ALA B 1 183 ? -16.906 32.062 17.203 1 97.12 183 ALA B O 1
ATOM 5883 N N . ASN B 1 184 ? -16.234 30.141 18.156 1 98.38 184 ASN B N 1
ATOM 5884 C CA . ASN B 1 184 ? -14.898 30.047 17.594 1 98.38 184 ASN B CA 1
ATOM 5885 C C . ASN B 1 184 ? -14.117 31.344 17.797 1 98.38 184 ASN B C 1
ATOM 5887 O O . ASN B 1 184 ? -13.5 31.859 16.859 1 98.38 184 ASN B O 1
ATOM 5891 N N . LEU B 1 185 ? -14.133 31.875 18.984 1 98.75 185 LEU B N 1
ATOM 5892 C CA . LEU B 1 185 ? -13.484 33.125 19.297 1 98.75 185 LEU B CA 1
ATOM 5893 C C . LEU B 1 185 ? -11.969 33.031 19.109 1 98.75 185 LEU B C 1
ATOM 5895 O O . LEU B 1 185 ? -11.32 34 18.719 1 98.75 185 LEU B O 1
ATOM 5899 N N . GLY B 1 186 ? -11.391 31.859 19.422 1 98.75 186 GLY B N 1
ATOM 5900 C CA . GLY B 1 186 ? -9.969 31.656 19.172 1 98.75 186 GLY B CA 1
ATOM 5901 C C . GLY B 1 186 ? -9.578 31.891 17.734 1 98.75 186 GLY B C 1
ATOM 5902 O O . GLY B 1 186 ? -8.539 32.5 17.453 1 98.75 186 GLY B O 1
ATOM 5903 N N . LEU B 1 187 ? -10.414 31.438 16.812 1 98.81 187 LEU B N 1
ATOM 5904 C CA . LEU B 1 187 ? -10.156 31.656 15.398 1 98.81 187 LEU B CA 1
ATOM 5905 C C . LEU B 1 187 ? -10.344 33.125 15.047 1 98.81 187 LEU B C 1
ATOM 5907 O O . LEU B 1 187 ? -9.625 33.656 14.203 1 98.81 187 LEU B O 1
ATOM 5911 N N . ARG B 1 188 ? -11.297 33.75 15.641 1 98.81 188 ARG B N 1
ATOM 5912 C CA . ARG B 1 188 ? -11.555 35.156 15.398 1 98.81 188 ARG B CA 1
ATOM 5913 C C . ARG B 1 188 ? -10.43 36.031 15.953 1 98.81 188 ARG B C 1
ATOM 5915 O O . ARG B 1 188 ? -10.109 37.094 15.391 1 98.81 188 ARG B O 1
ATOM 5922 N N . ASP B 1 189 ? -9.867 35.594 17.125 1 98.88 189 ASP B N 1
ATOM 5923 C CA . ASP B 1 189 ? -8.664 36.25 17.625 1 98.88 189 ASP B CA 1
ATOM 5924 C C . ASP B 1 189 ? -7.555 36.25 16.578 1 98.88 189 ASP B C 1
ATOM 5926 O O . ASP B 1 189 ? -6.914 37.25 16.312 1 98.88 189 ASP B O 1
ATOM 5930 N N . GLN B 1 190 ? -7.301 35.094 16 1 98.94 190 GLN B N 1
ATOM 5931 C CA . GLN B 1 190 ? -6.285 34.938 14.969 1 98.94 190 GLN B CA 1
ATOM 5932 C C . GLN B 1 190 ? -6.562 35.875 13.781 1 98.94 190 GLN B C 1
ATOM 5934 O O . GLN B 1 190 ? -5.645 36.5 13.25 1 98.94 190 GLN B O 1
ATOM 5939 N N . ARG B 1 191 ? -7.805 35.906 13.367 1 98.75 191 ARG B N 1
ATOM 5940 C CA . ARG B 1 191 ? -8.203 36.75 12.25 1 98.75 191 ARG B CA 1
ATOM 5941 C C . ARG B 1 191 ? -7.918 38.219 12.531 1 98.75 191 ARG B C 1
ATOM 5943 O O . ARG B 1 191 ? -7.449 38.938 11.656 1 98.75 191 ARG B O 1
ATOM 5950 N N . LEU B 1 192 ? -8.203 38.656 13.719 1 98.81 192 LEU B N 1
ATOM 5951 C CA . LEU B 1 192 ? -7.922 40.031 14.086 1 98.81 192 LEU B CA 1
ATOM 5952 C C . LEU B 1 192 ? -6.422 40.281 14.086 1 98.81 192 LEU B C 1
ATOM 5954 O O . LEU B 1 192 ? -5.977 41.375 13.711 1 98.81 192 LEU B O 1
ATOM 5958 N N . ALA B 1 193 ? -5.664 39.344 14.578 1 98.88 193 ALA B N 1
ATOM 5959 C CA . ALA B 1 193 ? -4.211 39.469 14.523 1 98.88 193 ALA B CA 1
ATOM 5960 C C . ALA B 1 193 ? -3.732 39.688 13.094 1 98.88 193 ALA B C 1
ATOM 5962 O O . ALA B 1 193 ? -2.832 40.5 12.844 1 98.88 193 ALA B O 1
ATOM 5963 N N . LEU B 1 194 ? -4.301 39 12.141 1 98.88 194 LEU B N 1
ATOM 5964 C CA . LEU B 1 194 ? -3.932 39.125 10.734 1 98.88 194 LEU B CA 1
ATOM 5965 C C . LEU B 1 194 ? -4.309 40.5 10.211 1 98.88 194 LEU B C 1
ATOM 5967 O O . LEU B 1 194 ? -3.578 41.094 9.414 1 98.88 194 LEU B O 1
ATOM 5971 N N . HIS B 1 195 ? -5.426 41.031 10.633 1 98.62 195 HIS B N 1
ATOM 5972 C CA . HIS B 1 195 ? -5.793 42.406 10.273 1 98.62 195 HIS B CA 1
ATOM 5973 C C . HIS B 1 195 ? -4.801 43.406 10.852 1 98.62 195 HIS B C 1
ATOM 5975 O O . HIS B 1 195 ? -4.414 44.375 10.18 1 98.62 195 HIS B O 1
ATOM 5981 N N . TRP B 1 196 ? -4.434 43.156 12.078 1 98.62 196 TRP B N 1
ATOM 5982 C CA . TRP B 1 196 ? -3.426 44.031 12.695 1 98.62 196 TRP B CA 1
ATOM 5983 C C . TRP B 1 196 ? -2.137 44.031 11.875 1 98.62 196 TRP B C 1
ATOM 5985 O O . TRP B 1 196 ? -1.515 45.062 11.695 1 98.62 196 TRP B O 1
ATOM 5995 N N . ILE B 1 197 ? -1.707 42.906 11.43 1 98.69 197 ILE B N 1
ATOM 5996 C CA . ILE B 1 197 ? -0.499 42.75 10.625 1 98.69 197 ILE B CA 1
ATOM 5997 C C . ILE B 1 197 ? -0.652 43.562 9.328 1 98.69 197 ILE B C 1
ATOM 5999 O O . ILE B 1 197 ? 0.267 44.25 8.914 1 98.69 197 ILE B O 1
ATOM 6003 N N . GLN B 1 198 ? -1.768 43.531 8.703 1 98.25 198 GLN B N 1
ATOM 6004 C CA . GLN B 1 198 ? -2.021 44.281 7.488 1 98.25 198 GLN B CA 1
ATOM 6005 C C . GLN B 1 198 ? -1.884 45.781 7.738 1 98.25 198 GLN B C 1
ATOM 6007 O O . GLN B 1 198 ? -1.393 46.531 6.883 1 98.25 198 GLN B O 1
ATOM 6012 N N . GLU B 1 199 ? -2.193 46.125 8.875 1 97.5 199 GLU B N 1
ATOM 6013 C CA . GLU B 1 199 ? -2.25 47.562 9.188 1 97.5 199 GLU B CA 1
ATOM 6014 C C . GLU B 1 199 ? -0.894 48.062 9.656 1 97.5 199 GLU B C 1
ATOM 6016 O O . GLU B 1 199 ? -0.573 49.25 9.461 1 97.5 199 GLU B O 1
ATOM 6021 N N . ASN B 1 200 ? -0.084 47.188 10.211 1 97.25 200 ASN B N 1
ATOM 6022 C CA . ASN B 1 200 ? 0.998 47.75 11.008 1 97.25 200 ASN B CA 1
ATOM 6023 C C . ASN B 1 200 ? 2.354 47.188 10.602 1 97.25 200 ASN B C 1
ATOM 6025 O O . ASN B 1 200 ? 3.396 47.75 10.938 1 97.25 200 ASN B O 1
ATOM 6029 N N . ILE B 1 201 ? 2.436 46.125 9.828 1 97.56 201 ILE B N 1
ATOM 6030 C CA . ILE B 1 201 ? 3.67 45.375 9.711 1 97.56 201 ILE B CA 1
ATOM 6031 C C . ILE B 1 201 ? 4.715 46.156 8.945 1 97.56 201 ILE B C 1
ATOM 6033 O O . ILE B 1 201 ? 5.914 45.906 9.062 1 97.56 201 ILE B O 1
ATOM 6037 N N . HIS B 1 202 ? 4.289 47.125 8.125 1 96.31 202 HIS B N 1
ATOM 6038 C CA . HIS B 1 202 ? 5.207 47.969 7.375 1 96.31 202 HIS B CA 1
ATOM 6039 C C . HIS B 1 202 ? 6.117 48.75 8.312 1 96.31 202 HIS B C 1
ATOM 6041 O O . HIS B 1 202 ? 7.258 49.062 7.961 1 96.31 202 HIS B O 1
ATOM 6047 N N . SER B 1 203 ? 5.652 49.062 9.516 1 95.81 203 SER B N 1
ATOM 6048 C CA . SER B 1 203 ? 6.438 49.812 10.492 1 95.81 203 SER B CA 1
ATOM 6049 C C . SER B 1 203 ? 7.625 49 10.984 1 95.81 203 SER B C 1
ATOM 6051 O O . SER B 1 203 ? 8.555 49.531 11.578 1 95.81 203 SER B O 1
ATOM 6053 N N . PHE B 1 204 ? 7.605 47.781 10.734 1 96.56 204 PHE B N 1
ATOM 6054 C CA . PHE B 1 204 ? 8.672 46.875 11.148 1 96.56 204 PHE B CA 1
ATOM 6055 C C . PHE B 1 204 ? 9.523 46.469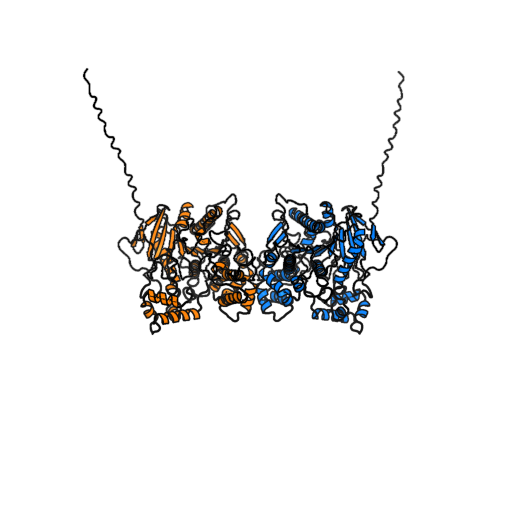 9.953 1 96.56 204 PHE B C 1
ATOM 6057 O O . PHE B 1 204 ? 10.477 45.688 10.102 1 96.56 204 PHE B O 1
ATOM 6064 N N . GLY B 1 205 ? 9.117 46.938 8.766 1 96.38 205 GLY B N 1
ATOM 6065 C CA . GLY B 1 205 ? 9.828 46.562 7.555 1 96.38 205 GLY B CA 1
ATOM 6066 C C . GLY B 1 205 ? 9.18 45.406 6.812 1 96.38 205 GLY B C 1
ATOM 6067 O O . GLY B 1 205 ? 9.773 44.812 5.902 1 96.38 205 GLY B O 1
ATOM 6068 N N . GLY B 1 206 ? 8 45.094 7.191 1 97.62 206 GLY B N 1
ATOM 6069 C CA . GLY B 1 206 ? 7.305 43.969 6.555 1 97.62 206 GLY B CA 1
ATOM 6070 C C . GLY B 1 206 ? 6.441 44.406 5.383 1 97.62 206 GLY B C 1
ATOM 6071 O O . GLY B 1 206 ? 5.926 45.531 5.363 1 97.62 206 GLY B O 1
ATOM 6072 N N . ASP B 1 207 ? 6.273 43.562 4.414 1 98.19 207 ASP B N 1
ATOM 6073 C CA . ASP B 1 207 ? 5.371 43.719 3.277 1 98.19 207 ASP B CA 1
ATOM 6074 C C . ASP B 1 207 ? 4.02 43.062 3.545 1 98.19 207 ASP B C 1
ATOM 6076 O O . ASP B 1 207 ? 3.91 41.844 3.545 1 98.19 207 ASP B O 1
ATOM 6080 N N . ARG B 1 208 ? 2.986 43.844 3.727 1 97.25 208 ARG B N 1
ATOM 6081 C CA . ARG B 1 208 ? 1.669 43.312 4.082 1 97.25 208 ARG B CA 1
ATOM 6082 C C . ARG B 1 208 ? 1.1 42.438 2.959 1 97.25 208 ARG B C 1
ATOM 6084 O O . ARG B 1 208 ? 0.189 41.656 3.182 1 97.25 208 ARG B O 1
ATOM 6091 N N . THR B 1 209 ? 1.604 42.5 1.685 1 98.25 209 THR B N 1
ATOM 6092 C CA . THR B 1 209 ? 1.092 41.75 0.559 1 98.25 209 THR B CA 1
ATOM 6093 C C . THR B 1 209 ? 1.82 40.406 0.443 1 98.25 209 THR B C 1
ATOM 6095 O O . THR B 1 209 ? 1.457 39.562 -0.382 1 98.25 209 THR B O 1
ATOM 6098 N N . LYS B 1 210 ? 2.84 40.188 1.257 1 98.69 210 LYS B N 1
ATOM 6099 C CA . LYS B 1 210 ? 3.631 38.969 1.208 1 98.69 210 LYS B CA 1
ATOM 6100 C C . LYS B 1 210 ? 3.598 38.219 2.549 1 98.69 210 LYS B C 1
ATOM 6102 O O . LYS B 1 210 ? 4.637 37.812 3.059 1 98.69 210 LYS B O 1
ATOM 6107 N N . VAL B 1 211 ? 2.414 38.094 3.094 1 98.94 211 VAL B N 1
ATOM 6108 C CA . VAL B 1 211 ? 2.215 37.406 4.363 1 98.94 211 VAL B CA 1
ATOM 6109 C C . VAL B 1 211 ? 1.939 35.906 4.105 1 98.94 211 VAL B C 1
ATOM 6111 O O . VAL B 1 211 ? 1.104 35.562 3.266 1 98.94 211 VAL B O 1
ATOM 6114 N N . THR B 1 212 ? 2.678 35.031 4.715 1 98.94 212 THR B N 1
ATOM 6115 C CA . THR B 1 212 ? 2.428 33.594 4.754 1 98.94 212 THR B CA 1
ATOM 6116 C C . THR B 1 212 ? 2.055 33.156 6.164 1 98.94 212 THR B C 1
ATOM 6118 O O . THR B 1 212 ? 2.764 33.438 7.125 1 98.94 212 THR B O 1
ATOM 6121 N N . ILE B 1 213 ? 0.954 32.438 6.305 1 98.94 213 ILE B N 1
ATOM 6122 C CA . ILE B 1 213 ? 0.582 31.906 7.609 1 98.94 213 ILE B CA 1
ATOM 6123 C C . ILE B 1 213 ? 1.062 30.469 7.73 1 98.94 213 ILE B C 1
ATOM 6125 O O . ILE B 1 213 ? 1.049 29.719 6.754 1 98.94 213 ILE B O 1
ATOM 6129 N N . TRP B 1 214 ? 1.516 30.109 8.914 1 98.88 214 TRP B N 1
ATOM 6130 C CA . TRP B 1 214 ? 2.16 28.828 9.18 1 98.88 214 TRP B CA 1
ATOM 6131 C C . TRP B 1 214 ? 1.724 28.266 10.531 1 98.88 214 TRP B C 1
ATOM 6133 O O . TRP B 1 214 ? 1.604 29 11.508 1 98.88 214 TRP B O 1
ATOM 6143 N N . GLY B 1 215 ? 1.409 26.984 10.562 1 98.69 215 GLY B N 1
ATOM 6144 C CA . GLY B 1 215 ? 1.095 26.344 11.828 1 98.69 215 GLY B CA 1
ATOM 6145 C C . GLY B 1 215 ? 1.278 24.828 11.781 1 98.69 215 GLY B C 1
ATOM 6146 O O . GLY B 1 215 ? 1.43 24.25 10.703 1 98.69 215 GLY B O 1
ATOM 6147 N N . GLN B 1 216 ? 1.337 24.219 12.953 1 97.88 216 GLN B N 1
ATOM 6148 C CA . GLN B 1 216 ? 1.439 22.781 13.125 1 97.88 216 GLN B CA 1
ATOM 6149 C C . GLN B 1 216 ? 0.327 22.266 14.031 1 97.88 216 GLN B C 1
ATOM 6151 O O . GLN B 1 216 ? -0.044 22.906 15.008 1 97.88 216 GLN B O 1
ATOM 6156 N N . SER B 1 217 ? -0.205 21.047 13.711 1 97.56 217 SER B N 1
ATOM 6157 C CA . SER B 1 217 ? -1.262 20.422 14.508 1 97.56 217 SER B CA 1
ATOM 6158 C C . SER B 1 217 ? -2.484 21.328 14.602 1 97.56 217 SER B C 1
ATOM 6160 O O . SER B 1 217 ? -3.02 21.766 13.578 1 97.56 217 SER B O 1
ATOM 6162 N N . ALA B 1 218 ? -2.844 21.781 15.844 1 97.31 218 ALA B N 1
ATOM 6163 C CA . ALA B 1 218 ? -3.957 22.719 15.977 1 97.31 218 ALA B CA 1
ATOM 6164 C C . ALA B 1 218 ? -3.654 24.047 15.273 1 97.31 218 ALA B C 1
ATOM 6166 O O . ALA B 1 218 ? -4.555 24.688 14.727 1 97.31 218 ALA B O 1
ATOM 6167 N N . GLY B 1 219 ? -2.387 24.422 15.227 1 98.5 219 GLY B N 1
ATOM 6168 C CA . GLY B 1 219 ? -1.997 25.578 14.438 1 98.5 219 GLY B CA 1
ATOM 6169 C C . GLY B 1 219 ? -2.248 25.406 12.953 1 98.5 219 GLY B C 1
ATOM 6170 O O . GLY B 1 219 ? -2.707 26.328 12.281 1 98.5 219 GLY B O 1
ATOM 6171 N N . ALA B 1 220 ? -1.889 24.203 12.469 1 98.81 220 ALA B N 1
ATOM 6172 C CA . ALA B 1 220 ? -2.199 23.891 11.078 1 98.81 220 ALA B CA 1
ATOM 6173 C C . ALA B 1 220 ? -3.707 23.875 10.836 1 98.81 220 ALA B C 1
ATOM 6175 O O . ALA B 1 220 ? -4.18 24.281 9.773 1 98.81 220 ALA B O 1
ATOM 6176 N N . GLY B 1 221 ? -4.418 23.344 11.836 1 98.44 221 GLY B N 1
ATOM 6177 C CA . GLY B 1 221 ? -5.867 23.453 11.773 1 98.44 221 GLY B CA 1
ATOM 6178 C C . GLY B 1 221 ? -6.352 24.891 11.711 1 98.44 221 GLY B C 1
ATOM 6179 O O . GLY B 1 221 ? -7.305 25.203 10.992 1 98.44 221 GLY B O 1
ATOM 6180 N 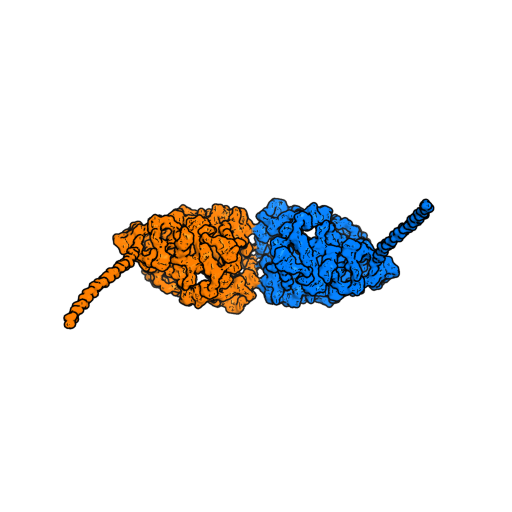N . SER B 1 222 ? -5.73 25.75 12.422 1 98.75 222 SER B N 1
ATOM 6181 C CA . SER B 1 222 ? -6.039 27.172 12.391 1 98.75 222 SER B CA 1
ATOM 6182 C C . SER B 1 222 ? -5.77 27.766 11.016 1 98.75 222 SER B C 1
ATOM 6184 O O . SER B 1 222 ? -6.59 28.531 10.492 1 98.75 222 SER B O 1
ATOM 6186 N N . VAL B 1 223 ? -4.648 27.422 10.477 1 98.88 223 VAL B N 1
ATOM 6187 C CA . VAL B 1 223 ? -4.336 27.844 9.109 1 98.88 223 VAL B CA 1
ATOM 6188 C C . VAL B 1 223 ? -5.449 27.391 8.164 1 98.88 223 VAL B C 1
ATOM 6190 O O . VAL B 1 223 ? -5.934 28.188 7.352 1 98.88 223 VAL B O 1
ATOM 6193 N N . GLY B 1 224 ? -5.863 26.156 8.344 1 98.69 224 GLY B N 1
ATOM 6194 C CA . GLY B 1 224 ? -6.949 25.625 7.535 1 98.69 224 GLY B CA 1
ATOM 6195 C C . GLY B 1 224 ? -8.258 26.391 7.727 1 98.69 224 GLY B C 1
ATOM 6196 O O . GLY B 1 224 ? -8.953 26.688 6.758 1 98.69 224 GLY B O 1
ATOM 6197 N N . SER B 1 225 ? -8.57 26.656 8.938 1 98.5 225 SER B N 1
ATOM 6198 C CA . SER B 1 225 ? -9.797 27.391 9.25 1 98.5 225 SER B CA 1
ATOM 6199 C C . SER B 1 225 ? -9.781 28.781 8.633 1 98.5 225 SER B C 1
ATOM 6201 O O . SER B 1 225 ? -10.812 29.266 8.172 1 98.5 225 SER B O 1
ATOM 6203 N N . GLN B 1 226 ? -8.633 29.422 8.648 1 98.75 226 GLN B N 1
ATOM 6204 C CA . GLN B 1 226 ? -8.516 30.734 8.023 1 98.75 226 GLN B CA 1
ATOM 6205 C C . GLN B 1 226 ? -8.695 30.641 6.512 1 98.75 226 GLN B C 1
ATOM 6207 O O . GLN B 1 226 ? -9.281 31.531 5.898 1 98.75 226 GLN B O 1
ATOM 6212 N N . LEU B 1 227 ? -8.195 29.578 5.898 1 98.75 227 LEU B N 1
ATOM 6213 C CA . LEU B 1 227 ? -8.336 29.359 4.465 1 98.75 227 LEU B CA 1
ATOM 6214 C C . LEU B 1 227 ? -9.797 29.141 4.086 1 98.75 227 LEU B C 1
ATOM 6216 O O . LEU B 1 227 ? -10.219 29.516 2.992 1 98.75 227 LEU B O 1
ATOM 6220 N N . LEU B 1 228 ? -10.57 28.578 5.023 1 98.19 228 LEU B N 1
ATOM 6221 C CA . LEU B 1 228 ? -11.945 28.188 4.727 1 98.19 228 LEU B CA 1
ATOM 6222 C C . LEU B 1 228 ? -12.922 29.234 5.254 1 98.19 228 LEU B C 1
ATOM 6224 O O . LEU B 1 228 ? -14.117 29.188 4.938 1 98.19 228 LEU B O 1
ATOM 6228 N N . ALA B 1 229 ? -12.453 30.156 5.984 1 98.31 229 ALA B N 1
ATOM 6229 C CA . ALA B 1 229 ? -13.305 31.094 6.699 1 98.31 229 ALA B CA 1
ATOM 6230 C C . ALA B 1 229 ? -14.289 31.781 5.75 1 98.31 229 ALA B C 1
ATOM 6232 O O . ALA B 1 229 ? -13.93 32.125 4.625 1 98.31 229 ALA B O 1
ATOM 6233 N N . TYR B 1 230 ? -15.562 31.891 6.242 1 97.94 230 TYR B N 1
ATOM 6234 C CA . TYR B 1 230 ? -16.609 32.625 5.551 1 97.94 230 TYR B CA 1
ATOM 6235 C C . TYR B 1 230 ? -16.797 32.094 4.129 1 97.94 230 TYR B C 1
ATOM 6237 O O . TYR B 1 230 ? -16.906 32.875 3.184 1 97.94 230 TYR B O 1
ATOM 6245 N N . GLY B 1 231 ? -16.688 30.75 3.961 1 96.81 231 GLY B N 1
ATOM 6246 C CA . GLY B 1 231 ? -16.922 30.094 2.682 1 96.81 231 GLY B CA 1
ATOM 6247 C C . GLY B 1 231 ? -15.766 30.266 1.709 1 96.81 231 GLY B C 1
ATOM 6248 O O . GLY B 1 231 ? -15.969 30.266 0.494 1 96.81 231 GLY B O 1
ATOM 6249 N N . GLY B 1 232 ? -14.617 30.562 2.258 1 97.44 232 GLY B N 1
ATOM 6250 C CA . GLY B 1 232 ? -13.453 30.734 1.401 1 97.44 232 GLY B CA 1
ATOM 6251 C C . GLY B 1 232 ? -13.281 32.156 0.921 1 97.44 232 GLY B C 1
ATOM 6252 O O . GLY B 1 232 ? -12.594 32.406 -0.075 1 97.44 232 GLY B O 1
ATOM 6253 N N . ARG B 1 233 ? -13.812 33.094 1.574 1 97.12 233 ARG B N 1
ATOM 6254 C CA . ARG B 1 233 ? -13.68 34.5 1.209 1 97.12 233 ARG B CA 1
ATOM 6255 C C . ARG B 1 233 ? -12.227 34.969 1.342 1 97.12 233 ARG B C 1
ATOM 6257 O O . ARG B 1 233 ? -11.586 34.719 2.367 1 97.12 233 ARG B O 1
ATOM 6264 N N . ASP B 1 234 ? -11.805 35.656 0.311 1 97.81 234 ASP B N 1
ATOM 6265 C CA . ASP B 1 234 ? -10.445 36.188 0.313 1 97.81 234 ASP B CA 1
ATOM 6266 C C . ASP B 1 234 ? -10.43 37.656 0.727 1 97.81 234 ASP B C 1
ATOM 6268 O O . ASP B 1 234 ? -10.711 38.531 -0.087 1 97.81 234 ASP B O 1
ATOM 6272 N N . ASP B 1 235 ? -10 37.844 1.894 1 97.75 235 ASP B N 1
ATOM 6273 C CA . ASP B 1 235 ? -9.883 39.219 2.406 1 97.75 235 ASP B CA 1
ATOM 6274 C C . ASP B 1 235 ? -8.477 39.75 2.199 1 97.75 235 ASP B C 1
ATOM 6276 O O . ASP B 1 235 ? -8.117 40.812 2.754 1 97.75 235 ASP B O 1
ATOM 6280 N N . SER B 1 236 ? -7.633 39.031 1.481 1 98.38 236 SER B N 1
ATOM 6281 C CA . SER B 1 236 ? -6.277 39.438 1.107 1 98.38 236 SER B CA 1
ATOM 6282 C C . SER B 1 236 ? -5.395 39.625 2.338 1 98.38 236 SER B C 1
ATOM 6284 O O . SER B 1 236 ? -4.578 40.531 2.393 1 98.38 236 SER B O 1
ATOM 6286 N N . LEU B 1 237 ? -5.574 38.719 3.348 1 98.75 237 LEU B N 1
ATOM 6287 C CA . LEU B 1 237 ? -4.824 38.812 4.594 1 98.75 237 LEU B CA 1
ATOM 6288 C C . LEU B 1 237 ? -3.492 38.062 4.488 1 98.75 237 LEU B C 1
ATOM 6290 O O . LEU B 1 237 ? -2.588 38.312 5.297 1 98.75 237 LEU B O 1
ATOM 6294 N N . PHE B 1 238 ? -3.348 37.188 3.578 1 98.88 238 PHE B N 1
ATOM 6295 C CA . PHE B 1 238 ? -2.15 36.406 3.34 1 98.88 238 PHE B CA 1
ATOM 6296 C C . PHE B 1 238 ? -2.09 35.938 1.889 1 98.88 238 PHE B C 1
ATOM 6298 O O . PHE B 1 238 ? -3.119 35.844 1.219 1 98.88 238 PHE B O 1
ATOM 6305 N N . ARG B 1 239 ? -0.883 35.594 1.436 1 98.75 239 ARG B N 1
ATOM 6306 C CA . ARG B 1 239 ? -0.708 35.219 0.034 1 98.75 239 ARG B CA 1
ATOM 6307 C C . ARG B 1 239 ? -0.356 33.75 -0.103 1 98.75 239 ARG B C 1
ATOM 6309 O O . ARG B 1 239 ? -0.322 33.219 -1.213 1 98.75 239 ARG B O 1
ATOM 6316 N N . ALA B 1 240 ? -0.012 33.062 1.049 1 98.94 240 ALA B N 1
ATOM 6317 C CA . ALA B 1 240 ? 0.357 31.656 1.069 1 98.94 240 ALA B CA 1
ATOM 6318 C C . ALA B 1 240 ? 0.122 31.047 2.449 1 98.94 240 ALA B C 1
ATOM 6320 O O . ALA B 1 240 ? -0.116 31.781 3.42 1 98.94 240 ALA B O 1
ATOM 6321 N N . ALA B 1 241 ? 0.132 29.703 2.49 1 98.94 241 ALA B N 1
ATOM 6322 C CA . ALA B 1 241 ? -0.12 29.016 3.75 1 98.94 241 ALA B CA 1
ATOM 6323 C C . ALA B 1 241 ? 0.772 27.781 3.885 1 98.94 241 ALA B C 1
ATOM 6325 O O . ALA B 1 241 ? 1.071 27.109 2.893 1 98.94 241 ALA B O 1
ATOM 6326 N N . ILE B 1 242 ? 1.235 27.516 5.078 1 98.94 242 ILE B N 1
ATOM 6327 C CA . ILE B 1 242 ? 1.97 26.312 5.449 1 98.94 242 ILE B CA 1
ATOM 6328 C C . ILE B 1 242 ? 1.233 25.578 6.57 1 98.94 242 ILE B C 1
ATOM 6330 O O . ILE B 1 242 ? 0.938 26.172 7.613 1 98.94 242 ILE B O 1
ATOM 6334 N N . ALA B 1 243 ? 0.889 24.359 6.359 1 98.88 243 ALA B N 1
ATOM 6335 C CA . ALA B 1 243 ? 0.186 23.531 7.34 1 98.88 243 ALA B CA 1
ATOM 6336 C C . ALA B 1 243 ? 0.937 22.234 7.605 1 98.88 243 ALA B C 1
ATOM 6338 O O . ALA B 1 243 ? 0.857 21.297 6.816 1 98.88 243 ALA B O 1
ATOM 6339 N N . ASP B 1 244 ? 1.579 22.125 8.781 1 98.69 244 ASP B N 1
ATOM 6340 C CA . ASP B 1 244 ? 2.332 20.938 9.172 1 98.69 244 ASP B CA 1
ATOM 6341 C C . ASP B 1 244 ? 1.503 20.031 10.086 1 98.69 244 ASP B C 1
ATOM 6343 O O . ASP B 1 244 ? 1.041 20.469 11.141 1 98.69 244 ASP B O 1
ATOM 6347 N N . SER B 1 245 ? 1.265 18.75 9.688 1 98.31 245 SER B N 1
ATOM 6348 C CA . SER B 1 245 ? 0.56 17.781 10.516 1 98.31 245 SER B CA 1
ATOM 6349 C C . SER B 1 245 ? -0.826 18.281 10.906 1 98.31 245 SER B C 1
ATOM 6351 O O . SER B 1 245 ? -1.181 18.281 12.086 1 98.31 245 SER B O 1
ATOM 6353 N N . GLY B 1 246 ? -1.61 18.656 9.969 1 97.38 246 GLY B N 1
ATOM 6354 C CA . GLY B 1 246 ? -2.93 19.266 10.008 1 97.38 246 GLY B CA 1
ATOM 6355 C C . GLY B 1 246 ? -3.232 20.109 8.781 1 97.38 246 GLY B C 1
ATOM 6356 O O . GLY B 1 246 ? -2.465 20.125 7.82 1 97.38 246 GLY B O 1
ATOM 6357 N N . GLY B 1 247 ? -4.445 20.797 8.805 1 97.44 247 GLY B N 1
ATOM 6358 C CA . GLY B 1 247 ? -4.707 21.594 7.617 1 97.44 247 GLY B CA 1
ATOM 6359 C C . GLY B 1 247 ? -6.18 21.891 7.406 1 97.44 247 GLY B C 1
ATOM 6360 O O . GLY B 1 247 ? -6.941 21.984 8.375 1 97.44 247 GLY B O 1
ATOM 6361 N N . PRO B 1 248 ? -6.504 22.078 6.164 1 97 248 PRO B N 1
ATOM 6362 C CA . PRO B 1 248 ? -7.836 22.594 5.852 1 97 248 PRO B CA 1
ATOM 6363 C C . PRO B 1 248 ? -8.945 21.594 6.141 1 97 248 PRO B C 1
ATOM 6365 O O . PRO B 1 248 ? -10.086 21.984 6.398 1 97 248 PRO B O 1
ATOM 6368 N N . LEU B 1 249 ? -8.609 20.312 5.953 1 95 249 LEU B N 1
ATOM 6369 C CA . LEU B 1 249 ? -9.594 19.391 6.5 1 95 249 LEU B CA 1
ATOM 6370 C C . LEU B 1 249 ? -9.609 19.453 8.023 1 95 249 LEU B C 1
ATOM 6372 O O . LEU B 1 249 ? -8.672 19 8.68 1 95 249 LEU B O 1
ATOM 6376 N N . GLY B 1 250 ? -10.609 20 8.516 1 88.94 250 GLY B N 1
ATOM 6377 C CA . GLY B 1 250 ? -10.68 20.297 9.938 1 88.94 250 GLY B CA 1
ATOM 6378 C C . GLY B 1 250 ? -10.656 19.047 10.805 1 88.94 250 GLY B C 1
ATOM 6379 O O . GLY B 1 250 ? -11.094 17.984 10.383 1 88.94 250 GLY B O 1
ATOM 6380 N N . PHE B 1 251 ? -10.133 19.234 11.984 1 88.06 251 PHE B N 1
ATOM 6381 C CA . PHE B 1 251 ? -10.281 18.203 13 1 88.06 251 PHE B CA 1
ATOM 6382 C C . PHE B 1 251 ? -11.742 18.016 13.383 1 88.06 251 PHE B C 1
ATOM 6384 O O . PHE B 1 251 ? -12.562 18.906 13.164 1 88.06 251 PHE B O 1
ATOM 6391 N N . GLN B 1 252 ? -12.008 16.906 13.875 1 86.25 252 GLN B N 1
ATOM 6392 C CA . GLN B 1 252 ? -13.359 16.672 14.383 1 86.25 252 GLN B CA 1
ATOM 6393 C C . GLN B 1 252 ? -13.656 17.562 15.586 1 86.25 252 GLN B C 1
ATOM 6395 O O . GLN B 1 252 ? -12.945 17.516 16.594 1 86.25 252 GLN B O 1
ATOM 6400 N N . GLY B 1 253 ? -14.633 18.438 15.492 1 88.62 253 GLY B N 1
ATOM 6401 C CA . GLY B 1 253 ? -15.055 19.281 16.594 1 88.62 253 GLY B CA 1
ATOM 6402 C C . GLY B 1 253 ? -16.125 18.641 17.453 1 88.62 253 GLY B C 1
ATOM 6403 O O . GLY B 1 253 ? -16.641 17.578 17.109 1 88.62 253 GLY B O 1
ATOM 6404 N N . PRO B 1 254 ? -16.359 19.266 18.547 1 91.44 254 PRO B N 1
ATOM 6405 C CA . PRO B 1 254 ? -17.438 18.734 19.391 1 91.44 254 PRO B CA 1
ATOM 6406 C C . PRO B 1 254 ? -18.797 18.766 18.703 1 91.44 254 PRO B C 1
ATOM 6408 O O . PRO B 1 254 ? -19.109 19.734 18 1 91.44 254 PRO B O 1
ATOM 6411 N N . SER B 1 255 ? -19.547 17.719 18.922 1 88.5 255 SER B N 1
ATOM 6412 C CA . SER B 1 255 ? -20.922 17.672 18.422 1 88.5 255 SER B CA 1
ATOM 6413 C C . SER B 1 255 ? -21.797 18.734 19.109 1 88.5 255 SER B C 1
ATOM 6415 O O . SER B 1 255 ? -21.391 19.281 20.141 1 88.5 255 SER B O 1
ATOM 6417 N N . LYS B 1 256 ? -22.953 18.922 18.578 1 90 256 LYS B N 1
ATOM 6418 C CA . LYS B 1 256 ? -23.891 19.859 19.188 1 90 256 LYS B CA 1
ATOM 6419 C C . LYS B 1 256 ? -24.266 19.406 20.594 1 90 256 LYS B C 1
ATOM 6421 O O . LYS B 1 256 ? -24.391 20.234 21.516 1 90 256 LYS B O 1
ATOM 6426 N N . ASP B 1 257 ? -24.422 18.109 20.734 1 91.88 257 ASP B N 1
ATOM 6427 C CA . ASP B 1 257 ? -24.75 17.578 22.047 1 91.88 257 ASP B CA 1
ATOM 6428 C C . ASP B 1 257 ? -23.594 17.781 23.047 1 91.88 257 ASP B C 1
ATOM 6430 O O . ASP B 1 257 ? -23.828 18.141 24.203 1 91.88 257 ASP B O 1
ATOM 6434 N N . ALA B 1 258 ? -22.422 17.562 22.547 1 92.06 258 ALA B N 1
ATOM 6435 C CA . ALA B 1 258 ? -21.266 17.75 23.406 1 92.06 258 ALA B CA 1
ATOM 6436 C C . ALA B 1 258 ? -21.094 19.219 23.797 1 92.06 258 ALA B C 1
ATOM 6438 O O . ALA B 1 258 ? -20.703 19.516 24.922 1 92.06 258 ALA B O 1
ATOM 6439 N N . GLN B 1 259 ? -21.391 20.109 22.938 1 94.31 259 GLN B N 1
ATOM 6440 C CA . GLN B 1 259 ? -21.359 21.547 23.219 1 94.31 259 GLN B CA 1
ATOM 6441 C C . GLN B 1 259 ? -22.375 21.906 24.297 1 94.31 259 GLN B C 1
ATOM 6443 O O . GLN B 1 259 ? -22.062 22.672 25.219 1 94.31 259 GLN B O 1
ATOM 6448 N N . LEU B 1 260 ? -23.547 21.375 24.125 1 95.44 260 LEU B N 1
ATOM 6449 C CA . LEU B 1 260 ? -24.594 21.625 25.109 1 95.44 260 LEU B CA 1
ATOM 6450 C C . LEU B 1 260 ? -24.188 21.109 26.484 1 95.44 260 LEU B C 1
ATOM 6452 O O . LEU B 1 260 ? -24.391 21.797 27.5 1 95.44 260 LEU B O 1
ATOM 6456 N N . ASP B 1 261 ? -23.609 19.969 26.484 1 95.94 261 ASP B N 1
ATOM 6457 C CA . ASP B 1 261 ? -23.172 19.375 27.734 1 95.94 261 ASP B CA 1
ATOM 6458 C C . ASP B 1 261 ? -22.125 20.234 28.422 1 95.94 261 ASP B C 1
ATOM 6460 O O . ASP B 1 261 ? -22.203 20.484 29.625 1 95.94 261 ASP B O 1
ATOM 6464 N N . SER B 1 262 ? -21.172 20.656 27.672 1 95.38 262 SER B N 1
ATOM 6465 C CA . SER B 1 262 ? -20.109 21.469 28.25 1 95.38 262 SER B CA 1
ATOM 6466 C C . SER B 1 262 ? -20.641 22.828 28.703 1 95.38 262 SER B C 1
ATOM 6468 O O . SER B 1 262 ? -20.234 23.344 29.75 1 95.38 262 SER B O 1
ATOM 6470 N N . TRP B 1 263 ? -21.531 23.406 27.953 1 96.38 263 TRP B N 1
ATOM 6471 C CA . TRP B 1 263 ? -22.156 24.672 28.312 1 96.38 263 TRP B CA 1
ATOM 6472 C C . TRP B 1 263 ? -22.891 24.547 29.641 1 96.38 263 TRP B C 1
ATOM 6474 O O . TRP B 1 263 ? -22.688 25.344 30.562 1 96.38 263 TRP B O 1
ATOM 6484 N N . ASN B 1 264 ? -23.688 23.5 29.75 1 96.88 264 ASN B N 1
ATOM 6485 C CA . ASN B 1 264 ? -24.453 23.266 30.969 1 96.88 264 ASN B CA 1
ATOM 6486 C C . ASN B 1 264 ? -23.531 23 32.156 1 96.88 264 ASN B C 1
ATOM 6488 O O . ASN B 1 264 ? -23.797 23.469 33.281 1 96.88 264 ASN B O 1
ATOM 6492 N N . ALA B 1 265 ? -22.516 22.266 31.906 1 97.06 265 ALA B N 1
ATOM 6493 C CA . ALA B 1 265 ? -21.578 21.969 33 1 97.06 265 ALA B CA 1
ATOM 6494 C C . ALA B 1 265 ? -20.938 23.25 33.5 1 97.06 265 ALA B C 1
ATOM 6496 O O . ALA B 1 265 ? -20.812 23.453 34.719 1 97.06 265 ALA B O 1
ATOM 6497 N N . VAL B 1 266 ? -20.531 24.109 32.625 1 96.75 266 VAL B N 1
ATOM 6498 C CA . VAL B 1 266 ? -19.875 25.344 33.031 1 96.75 266 VAL B CA 1
ATOM 6499 C C . VAL B 1 266 ? -20.859 26.234 33.781 1 96.75 266 VAL B C 1
ATOM 6501 O O . VAL B 1 266 ? -20.516 26.844 34.781 1 96.75 266 VAL B O 1
ATOM 6504 N N . LEU B 1 267 ? -22.125 26.312 33.312 1 97.25 267 LEU B N 1
ATOM 6505 C CA . LEU B 1 267 ? -23.141 27.094 34 1 97.25 267 LEU B CA 1
ATOM 6506 C C . LEU B 1 267 ? -23.391 26.578 35.406 1 97.25 267 LEU B C 1
ATOM 6508 O O . LEU B 1 267 ? -23.516 27.359 36.344 1 97.25 267 LEU B O 1
ATOM 6512 N N . ASN B 1 268 ? -23.438 25.297 35.5 1 96.94 268 ASN B N 1
ATOM 6513 C CA . ASN B 1 268 ? -23.688 24.688 36.781 1 96.94 268 ASN B CA 1
ATOM 6514 C C . ASN B 1 268 ? -22.531 24.953 37.75 1 96.94 268 ASN B C 1
ATOM 6516 O O . ASN B 1 268 ? -22.766 25.328 38.906 1 96.94 268 ASN B O 1
ATOM 6520 N N . LEU B 1 269 ? -21.375 24.781 37.281 1 96.5 269 LEU B N 1
ATOM 6521 C CA . LEU B 1 269 ? -20.188 24.891 38.125 1 96.5 269 LEU B CA 1
ATOM 6522 C C . LEU B 1 269 ? -19.938 26.344 38.562 1 96.5 269 LEU B C 1
ATOM 6524 O O . LEU B 1 269 ? -19.312 26.594 39.594 1 96.5 269 LEU B O 1
ATOM 6528 N N . THR B 1 270 ? -20.453 27.375 37.781 1 96.88 270 THR B N 1
ATOM 6529 C CA . THR B 1 270 ? -20.234 28.797 38.094 1 96.88 270 THR B CA 1
ATOM 6530 C C . THR B 1 270 ? -21.469 29.406 38.719 1 96.88 270 THR B C 1
ATOM 6532 O O . THR B 1 270 ? -21.438 30.562 39.156 1 96.88 270 THR B O 1
ATOM 6535 N N . GLY B 1 271 ? -22.531 28.703 38.719 1 96.12 271 GLY B N 1
ATOM 6536 C CA . GLY B 1 271 ? -23.781 29.234 39.25 1 96.12 271 GLY B CA 1
ATOM 6537 C C . GLY B 1 271 ? -24.453 30.219 38.312 1 96.12 271 GLY B C 1
ATOM 6538 O O . GLY B 1 271 ? -25.188 31.094 38.75 1 96.12 271 GLY B O 1
ATOM 6539 N N . CYS B 1 272 ? -24.234 30.094 37.062 1 96.38 272 CYS B N 1
ATOM 6540 C CA . CYS B 1 272 ? -24.703 31.094 36.125 1 96.38 272 CYS B CA 1
ATOM 6541 C C . CYS B 1 272 ? -25.891 30.562 35.312 1 96.38 272 CYS B C 1
ATOM 6543 O O . CYS B 1 272 ? -26.109 30.969 34.156 1 96.38 272 CYS B O 1
ATOM 6545 N N . PHE B 1 273 ? -26.734 29.609 35.781 1 90.06 273 PHE B N 1
ATOM 6546 C CA . PHE B 1 273 ? -27.875 29.047 35.094 1 90.06 273 PHE B CA 1
ATOM 6547 C C . PHE B 1 273 ? -29.031 30.047 35.062 1 90.06 273 PHE B C 1
ATOM 6549 O O . PHE B 1 273 ? -30.031 29.828 34.375 1 90.06 273 PHE B O 1
ATOM 6556 N N . GLY B 1 274 ? -29.031 31.203 35.406 1 84.75 274 GLY B N 1
ATOM 6557 C CA . GLY B 1 274 ? -30.109 32.188 35.469 1 84.75 274 GLY B CA 1
ATOM 6558 C C . GLY B 1 274 ? -30.438 32.812 34.156 1 84.75 274 GLY B C 1
ATOM 6559 O O . GLY B 1 274 ? -30.125 32.25 33.094 1 84.75 274 GLY B O 1
ATOM 6560 N N . SER B 1 275 ? -31.156 33.938 34.125 1 86.81 275 SER B N 1
ATOM 6561 C CA . SER B 1 275 ? -31.734 34.562 32.938 1 86.81 275 SER B CA 1
ATOM 6562 C C . SER B 1 275 ? -30.656 35.25 32.062 1 86.81 275 SER B C 1
ATOM 6564 O O . SER B 1 275 ? -30.859 35.469 30.875 1 86.81 275 SER B O 1
ATOM 6566 N N . GLN B 1 276 ? -29.562 35.469 32.625 1 93.25 276 GLN B N 1
ATOM 6567 C CA . GLN B 1 276 ? -28.5 36.156 31.875 1 93.25 276 GLN B CA 1
ATOM 6568 C C . GLN B 1 276 ? -27.172 35.406 32.031 1 93.25 276 GLN B C 1
ATOM 6570 O O . GLN B 1 276 ? -26.203 35.969 32.562 1 93.25 276 GLN B O 1
ATOM 6575 N N . PRO B 1 277 ? -27.125 34.219 31.5 1 95.62 277 PRO B N 1
ATOM 6576 C CA . PRO B 1 277 ? -25.953 33.406 31.734 1 95.62 277 PRO B CA 1
ATOM 6577 C C . PRO B 1 277 ? -24.656 34.031 31.219 1 95.62 277 PRO B C 1
ATOM 6579 O O . PRO B 1 277 ? -23.609 33.938 31.875 1 95.62 277 PRO B O 1
ATOM 6582 N N . LEU B 1 278 ? -24.719 34.688 30.109 1 95.81 278 LEU B N 1
ATOM 6583 C CA . LEU B 1 278 ? -23.516 35.312 29.531 1 95.81 278 LEU B CA 1
ATOM 6584 C C . LEU B 1 278 ? -23 36.438 30.438 1 95.81 278 LEU B C 1
ATOM 6586 O O . LEU B 1 278 ? -21.797 36.5 30.672 1 95.81 278 LEU B O 1
ATOM 6590 N N . ALA B 1 279 ? -23.859 37.25 30.859 1 95.81 279 ALA B N 1
ATOM 6591 C CA . ALA B 1 279 ? -23.469 38.344 31.766 1 95.81 279 ALA B CA 1
ATOM 6592 C C . ALA B 1 279 ? -22.891 37.781 33.062 1 95.81 279 ALA B C 1
ATOM 6594 O O . ALA B 1 279 ? -21.922 38.312 33.594 1 95.81 279 ALA B O 1
ATOM 6595 N N . CYS B 1 280 ? -23.562 36.812 33.562 1 96.88 280 CYS B N 1
ATOM 6596 C CA . CYS B 1 280 ? -23.078 36.156 34.781 1 96.88 280 CYS B CA 1
ATOM 6597 C C . CYS B 1 280 ? -21.672 35.594 34.562 1 96.88 280 CYS B C 1
ATOM 6599 O O . CYS B 1 280 ? -20.781 35.812 35.406 1 96.88 280 CYS B O 1
ATOM 6601 N N . LEU B 1 281 ? -21.422 34.875 33.5 1 97.31 281 LEU B N 1
ATOM 6602 C CA . LEU B 1 281 ? -20.109 34.281 33.219 1 97.31 281 LEU B CA 1
ATOM 6603 C C . LEU B 1 281 ? -19.047 35.344 33.062 1 97.31 281 LEU B C 1
ATOM 6605 O O . LEU B 1 281 ? -17.891 35.125 33.438 1 97.31 281 LEU B O 1
ATOM 6609 N N . ARG B 1 282 ? -19.375 36.469 32.5 1 97.12 282 ARG B N 1
ATOM 6610 C CA . ARG B 1 282 ? -18.438 37.594 32.344 1 97.12 282 ARG B CA 1
ATOM 6611 C C . ARG B 1 282 ? -18.062 38.188 33.688 1 97.12 282 ARG B C 1
ATOM 6613 O O . ARG B 1 282 ? -17.031 38.844 33.812 1 97.12 282 ARG B O 1
ATOM 6620 N N . GLY B 1 283 ? -18.844 37.906 34.656 1 96 283 GLY B N 1
ATOM 6621 C CA . GLY B 1 283 ? -18.594 38.406 36 1 96 283 GLY B CA 1
ATOM 6622 C C . GLY B 1 283 ? -17.828 37.438 36.875 1 96 283 GLY B C 1
ATOM 6623 O O . GLY B 1 283 ? -17.297 37.844 37.906 1 96 283 GLY B O 1
ATOM 6624 N N . VAL B 1 284 ? -17.766 36.219 36.469 1 96.12 284 VAL B N 1
ATOM 6625 C CA . VAL B 1 284 ? -17.047 35.219 37.219 1 96.12 284 VAL B CA 1
ATOM 6626 C C . VAL B 1 284 ? -15.547 35.5 37.188 1 96.12 284 VAL B C 1
ATOM 6628 O O . VAL B 1 284 ? -15.031 35.938 36.156 1 96.12 284 VAL B O 1
ATOM 6631 N N . SER B 1 285 ? -14.805 35.25 38.281 1 95.75 285 SER B N 1
ATOM 6632 C CA . SER B 1 285 ? -13.359 35.438 38.281 1 95.75 285 SER B CA 1
ATOM 6633 C C . SER B 1 285 ? -12.68 34.531 37.25 1 95.75 285 SER B C 1
ATOM 6635 O O . SER B 1 285 ? -13.172 33.438 36.969 1 95.75 285 SER B O 1
ATOM 6637 N N . SER B 1 286 ? -11.562 34.938 36.75 1 93.62 286 SER B N 1
ATOM 6638 C CA . SER B 1 286 ? -10.812 34.156 35.781 1 93.62 286 SER B CA 1
ATOM 6639 C C . SER B 1 286 ? -10.453 32.781 36.344 1 93.62 286 SER B C 1
ATOM 6641 O O . SER B 1 286 ? -10.523 31.781 35.625 1 93.62 286 SER B O 1
ATOM 6643 N N . THR B 1 287 ? -10.133 32.781 37.562 1 92.5 287 THR B N 1
ATOM 6644 C CA . THR B 1 287 ? -9.75 31.531 38.25 1 92.5 287 THR B CA 1
ATOM 6645 C C . THR B 1 287 ? -10.93 30.562 38.312 1 92.5 287 THR B C 1
ATOM 6647 O O . THR B 1 287 ? -10.781 29.375 38 1 92.5 287 THR B O 1
ATOM 6650 N N . ASN B 1 288 ? -12.07 31.078 38.688 1 94.31 288 ASN B N 1
ATOM 6651 C CA . ASN B 1 288 ? -13.25 30.234 38.812 1 94.31 288 ASN B CA 1
ATOM 6652 C C . ASN B 1 288 ? -13.742 29.75 37.438 1 94.31 288 ASN B C 1
ATOM 6654 O O . ASN B 1 288 ? -14.203 28.625 37.312 1 94.31 288 ASN B O 1
ATOM 6658 N N . PHE B 1 289 ? -13.672 30.641 36.562 1 94.81 289 PHE B N 1
ATOM 6659 C CA . PHE B 1 289 ? -14.07 30.266 35.219 1 94.81 289 PHE B CA 1
ATOM 6660 C C . PHE B 1 289 ? -13.148 29.188 34.656 1 94.81 289 PHE B C 1
ATOM 6662 O O . PHE B 1 289 ? -13.609 28.203 34.062 1 94.81 289 PHE B O 1
ATOM 6669 N N . THR B 1 290 ? -11.859 29.344 34.812 1 93.25 290 THR B N 1
ATOM 6670 C CA . THR B 1 290 ? -10.875 28.344 34.406 1 93.25 290 THR B CA 1
ATOM 6671 C C . THR B 1 290 ? -11.148 27 35.062 1 93.25 290 THR B C 1
ATOM 6673 O O . THR B 1 290 ? -11.109 25.969 34.406 1 93.25 290 THR B O 1
ATOM 6676 N N . SER B 1 291 ? -11.398 27.031 36.312 1 93.25 291 SER B N 1
ATOM 6677 C CA . SER B 1 291 ? -11.68 25.812 37.062 1 93.25 291 SER B CA 1
ATOM 6678 C C . SER B 1 291 ? -12.922 25.109 36.5 1 93.25 291 SER B C 1
ATOM 6680 O O . SER B 1 291 ? -12.953 23.875 36.406 1 93.25 291 SER B O 1
ATOM 6682 N N . ALA B 1 292 ? -13.906 25.875 36.219 1 95.12 292 ALA B N 1
ATOM 6683 C CA . ALA B 1 292 ? -15.141 25.312 35.688 1 95.12 292 ALA B CA 1
ATOM 6684 C C . ALA B 1 292 ? -14.898 24.656 34.312 1 95.12 292 ALA B C 1
ATOM 6686 O O . ALA B 1 292 ? -15.414 23.578 34.031 1 95.12 292 ALA B O 1
ATOM 6687 N N . ILE B 1 293 ? -14.18 25.328 33.5 1 94.44 293 ILE B N 1
ATOM 6688 C CA . ILE B 1 293 ? -13.844 24.797 32.156 1 94.44 293 ILE B CA 1
ATOM 6689 C C . ILE B 1 293 ? -13.086 23.484 32.312 1 94.44 293 ILE B C 1
ATOM 6691 O O . ILE B 1 293 ? -13.43 22.484 31.688 1 94.44 293 ILE B O 1
ATOM 6695 N N . ASN B 1 294 ? -12.133 23.438 33.188 1 91.38 294 ASN B N 1
ATOM 6696 C CA . ASN B 1 294 ? -11.328 22.234 33.406 1 91.38 294 ASN B CA 1
ATOM 6697 C C . ASN B 1 294 ? -12.172 21.094 33.969 1 91.38 294 ASN B C 1
ATOM 6699 O O . ASN B 1 294 ? -12.016 19.938 33.562 1 91.38 294 ASN B O 1
ATOM 6703 N N . ALA B 1 295 ? -13.016 21.438 34.844 1 92.81 295 ALA B N 1
ATOM 6704 C CA . ALA B 1 295 ? -13.82 20.438 35.531 1 92.81 295 ALA B CA 1
ATOM 6705 C C . ALA B 1 295 ? -14.906 19.875 34.625 1 92.81 295 ALA B C 1
ATOM 6707 O O . ALA B 1 295 ? -15.453 18.797 34.875 1 92.81 295 ALA B O 1
ATOM 6708 N N . SER B 1 296 ? -15.25 20.609 33.625 1 91.5 296 SER B N 1
ATOM 6709 C CA . SER B 1 296 ? -16.297 20.156 32.688 1 91.5 296 SER B CA 1
ATOM 6710 C C . SER B 1 296 ? -15.859 18.891 31.969 1 91.5 296 SER B C 1
ATOM 6712 O O . SER B 1 296 ? -16.703 18.141 31.469 1 91.5 296 SER B O 1
ATOM 6714 N N . GLY B 1 297 ? -14.523 18.688 31.781 1 85.94 297 GLY B N 1
ATOM 6715 C CA . GLY B 1 297 ? -13.992 17.531 31.062 1 85.94 297 GLY B CA 1
ATOM 6716 C C . GLY B 1 297 ? -14.273 17.578 29.562 1 85.94 297 GLY B C 1
ATOM 6717 O O . GLY B 1 297 ? -14.117 16.578 28.859 1 85.94 297 GLY B O 1
ATOM 6718 N N . ALA B 1 298 ? -14.648 18.688 29.047 1 86.94 298 ALA B N 1
ATOM 6719 C CA . ALA B 1 298 ? -15.07 18.828 27.656 1 86.94 298 ALA B CA 1
ATOM 6720 C C . ALA B 1 298 ? -13.859 18.969 26.734 1 86.94 298 ALA B C 1
ATOM 6722 O O . ALA B 1 298 ? -12.781 19.375 27.172 1 86.94 298 ALA B O 1
ATOM 6723 N N . ARG B 1 299 ? -14.109 18.516 25.516 1 87.44 299 ARG B N 1
ATOM 6724 C CA . ARG B 1 299 ? -13.156 18.797 24.438 1 87.44 299 ARG B CA 1
ATOM 6725 C C . ARG B 1 299 ? -13.516 20.094 23.719 1 87.44 299 ARG B C 1
ATOM 6727 O O . ARG B 1 299 ? -14.641 20.266 23.25 1 87.44 299 ARG B O 1
ATOM 6734 N N . PHE B 1 300 ? -12.555 21 23.75 1 93.75 300 PHE B N 1
ATOM 6735 C CA . PHE B 1 300 ? -12.773 22.297 23.109 1 93.75 300 PHE B CA 1
ATOM 6736 C C . PHE B 1 300 ? -11.961 22.406 21.828 1 93.75 300 PHE B C 1
ATOM 6738 O O . PHE B 1 300 ? -10.828 21.938 21.766 1 93.75 300 PHE B O 1
ATOM 6745 N N . GLY B 1 301 ? -12.477 22.984 20.828 1 95.44 301 GLY B N 1
ATOM 6746 C CA . GLY B 1 301 ? -11.898 23.25 19.516 1 95.44 301 GLY B CA 1
ATOM 6747 C C . GLY B 1 301 ? -12.891 23.828 18.516 1 95.44 301 GLY B C 1
ATOM 6748 O O . GLY B 1 301 ? -14.07 24 18.844 1 95.44 301 GLY B O 1
ATOM 6749 N N . PRO B 1 302 ? -12.469 24.109 17.391 1 97 302 PRO B N 1
ATOM 6750 C CA . PRO B 1 302 ? -13.344 24.703 16.375 1 97 302 PRO B CA 1
ATOM 6751 C C . PRO B 1 302 ? -14.531 23.812 16.031 1 97 302 PRO B C 1
ATOM 6753 O O . PRO B 1 302 ? -14.406 22.578 16.031 1 97 302 PRO B O 1
ATOM 6756 N N . PHE B 1 303 ? -15.68 24.359 15.812 1 94.75 303 PHE B N 1
ATOM 6757 C CA . PHE B 1 303 ? -16.875 23.656 15.359 1 94.75 303 PHE B CA 1
ATOM 6758 C C . PHE B 1 303 ? -17.656 24.5 14.359 1 94.75 303 PHE B C 1
ATOM 6760 O O . PHE B 1 303 ? -17.438 25.703 14.25 1 94.75 303 PHE B O 1
ATOM 6767 N N . TYR B 1 304 ? -18.516 23.891 13.609 1 93.31 304 TYR B N 1
ATOM 6768 C CA . TYR B 1 304 ? -19.281 24.594 12.586 1 93.31 304 TYR B CA 1
ATOM 6769 C C . TYR B 1 304 ? -20.344 25.5 13.203 1 93.31 304 TYR B C 1
ATOM 6771 O O . TYR B 1 304 ? -21.219 25.031 13.938 1 93.31 304 TYR B O 1
ATOM 6779 N N . ASP B 1 305 ? -20.266 26.812 12.844 1 94.81 305 ASP B N 1
ATOM 6780 C CA . ASP B 1 305 ? -21.125 27.797 13.5 1 94.81 305 ASP B CA 1
ATOM 6781 C C . ASP B 1 305 ? -22 28.516 12.492 1 94.81 305 ASP B C 1
ATOM 6783 O O . ASP B 1 305 ? -22.766 29.422 12.852 1 94.81 305 ASP B O 1
ATOM 6787 N N . GLY B 1 306 ? -21.828 28.141 11.219 1 93.62 306 GLY B N 1
ATOM 6788 C CA . GLY B 1 306 ? -22.641 28.734 10.18 1 93.62 306 GLY B CA 1
ATOM 6789 C C . GLY B 1 306 ? -22.172 30.109 9.75 1 93.62 306 GLY B C 1
ATOM 6790 O O . GLY B 1 306 ? -22.75 30.734 8.859 1 93.62 306 GLY B O 1
ATOM 6791 N N . ASP B 1 307 ? -21.078 30.609 10.289 1 96 307 ASP B N 1
ATOM 6792 C CA . ASP B 1 307 ? -20.547 31.922 9.977 1 96 307 ASP B CA 1
ATOM 6793 C C . ASP B 1 307 ? -19.047 31.844 9.664 1 96 307 ASP B C 1
ATOM 6795 O O . ASP B 1 307 ? -18.656 31.594 8.523 1 96 307 ASP B O 1
ATOM 6799 N N . PHE B 1 308 ? -18.203 31.844 10.727 1 97 308 PHE B N 1
ATOM 6800 C CA . PHE B 1 308 ? -16.766 31.719 10.469 1 97 308 PHE B CA 1
ATOM 6801 C C . PHE B 1 308 ? -16.453 30.406 9.773 1 97 308 PHE B C 1
ATOM 6803 O O . PHE B 1 308 ? -15.758 30.391 8.758 1 97 308 PHE B O 1
ATOM 6810 N N . LEU B 1 309 ? -16.922 29.344 10.406 1 96.31 309 LEU B N 1
ATOM 6811 C CA . LEU B 1 309 ? -16.891 28.016 9.781 1 96.31 309 LEU B CA 1
ATOM 6812 C C . LEU B 1 309 ? -18.297 27.625 9.305 1 96.31 309 LEU B C 1
ATOM 6814 O O . LEU B 1 309 ? -19.062 27.047 10.062 1 96.31 309 LEU B O 1
ATOM 6818 N N . GLN B 1 310 ? -18.578 27.797 8.062 1 92.88 310 GLN B N 1
ATOM 6819 C CA . GLN B 1 310 ? -19.938 27.766 7.535 1 92.88 310 GLN B CA 1
ATOM 6820 C C . GLN B 1 310 ? -20.453 26.328 7.434 1 92.88 310 GLN B C 1
ATOM 6822 O O . GLN B 1 310 ? -21.656 26.094 7.547 1 92.88 310 GLN B O 1
ATOM 6827 N N . GLY B 1 311 ? -19.609 25.422 7.184 1 90 311 GLY B N 1
ATOM 6828 C CA . GLY B 1 311 ? -20.016 24.031 7.031 1 90 311 GLY B CA 1
ATOM 6829 C C . GLY B 1 311 ? -18.844 23.062 7.094 1 90 311 GLY B C 1
ATOM 6830 O O . GLY B 1 311 ? -17.734 23.422 7.488 1 90 311 GLY B O 1
ATOM 6831 N N . TYR B 1 312 ? -19.203 21.844 6.723 1 92 312 TYR B N 1
ATOM 6832 C CA . TYR B 1 312 ? -18.203 20.781 6.793 1 92 312 TYR B CA 1
ATOM 6833 C C . TYR B 1 312 ? -17.016 21.094 5.887 1 92 312 TYR B C 1
ATOM 6835 O O . TYR B 1 312 ? -17.188 21.422 4.711 1 92 312 TYR B O 1
ATOM 6843 N N . SER B 1 313 ? -15.867 21 6.488 1 95.81 313 SER B N 1
ATOM 6844 C CA . SER B 1 313 ? -14.664 21.344 5.746 1 95.81 313 SER B CA 1
ATOM 6845 C C . SER B 1 313 ? -14.477 20.438 4.535 1 95.81 313 SER B C 1
ATOM 6847 O O . SER B 1 313 ? -14.008 20.891 3.484 1 95.81 313 SER B O 1
ATOM 6849 N N . SER B 1 314 ? -14.883 19.125 4.652 1 96.12 314 SER B N 1
ATOM 6850 C CA . SER B 1 314 ? -14.773 18.219 3.518 1 96.12 314 SER B CA 1
ATOM 6851 C C . SER B 1 314 ? -15.648 18.672 2.354 1 96.12 314 SER B C 1
ATOM 6853 O O . SER B 1 314 ? -15.227 18.609 1.194 1 96.12 314 SER B O 1
ATOM 6855 N N . ALA B 1 315 ? -16.797 19.125 2.643 1 95.06 315 ALA B N 1
ATOM 6856 C CA . ALA B 1 315 ? -17.703 19.609 1.61 1 95.06 315 ALA B CA 1
ATOM 6857 C C . ALA B 1 315 ? -17.172 20.891 0.967 1 95.06 315 ALA B C 1
ATOM 6859 O O . ALA B 1 315 ? -17.234 21.047 -0.254 1 95.06 315 ALA B O 1
ATOM 6860 N N . GLN B 1 316 ? -16.656 21.797 1.758 1 95.94 316 GLN B N 1
ATOM 6861 C CA . GLN B 1 316 ? -16.094 23.047 1.235 1 95.94 316 GLN B CA 1
ATOM 6862 C C . GLN B 1 316 ? -14.914 22.766 0.312 1 95.94 316 GLN B C 1
ATOM 6864 O O . GLN B 1 316 ? -14.812 23.359 -0.764 1 95.94 316 GLN B O 1
ATOM 6869 N N . LEU B 1 317 ? -14.078 21.906 0.768 1 97.5 317 LEU B N 1
ATOM 6870 C CA . LEU B 1 317 ? -12.914 21.547 -0.034 1 97.5 317 LEU B CA 1
ATOM 6871 C C . LEU B 1 317 ? -13.336 20.938 -1.37 1 97.5 317 LEU B C 1
ATOM 6873 O O . LEU B 1 317 ? -12.805 21.312 -2.418 1 97.5 317 LEU B O 1
ATOM 6877 N N . SER B 1 318 ? -14.289 20.062 -1.297 1 96.38 318 SER B N 1
ATOM 6878 C CA . SER B 1 318 ? -14.734 19.391 -2.514 1 96.38 318 SER B CA 1
ATOM 6879 C C . SER B 1 318 ? -15.344 20.391 -3.498 1 96.38 318 SER B C 1
ATOM 6881 O O . SER B 1 318 ? -15.289 20.172 -4.711 1 96.38 318 SER B O 1
ATOM 6883 N N . LYS B 1 319 ? -15.875 21.5 -2.986 1 96.88 319 LYS B N 1
ATOM 6884 C CA . LYS B 1 319 ? -16.547 22.5 -3.812 1 96.88 319 LYS B CA 1
ATOM 6885 C C . LYS B 1 319 ? -15.594 23.641 -4.184 1 96.88 319 LYS B C 1
ATOM 6887 O O . LYS B 1 319 ? -15.992 24.594 -4.855 1 96.88 319 LYS B O 1
ATOM 6892 N N . GLY B 1 320 ? -14.383 23.578 -3.723 1 97.81 320 GLY B N 1
ATOM 6893 C CA . GLY B 1 320 ? -13.406 24.625 -4.027 1 97.81 320 GLY B CA 1
ATOM 6894 C C . GLY B 1 320 ? -13.648 25.906 -3.252 1 97.81 320 GLY B C 1
ATOM 6895 O O . GLY B 1 320 ? -13.234 26.984 -3.686 1 97.81 320 GLY B O 1
ATOM 6896 N N . GLN B 1 321 ? -14.312 25.766 -2.158 1 97.88 321 GLN B N 1
ATOM 6897 C CA . GLN B 1 321 ? -14.648 26.938 -1.355 1 97.88 321 GLN B CA 1
ATOM 6898 C C . GLN B 1 321 ? -13.57 27.219 -0.315 1 97.88 321 GLN B C 1
ATOM 6900 O O . GLN B 1 321 ? -13.82 27.109 0.888 1 97.88 321 GLN B O 1
ATOM 6905 N N . PHE B 1 322 ? -12.43 27.672 -0.711 1 98.31 322 PHE B N 1
ATOM 6906 C CA . PHE B 1 322 ? -11.289 28.078 0.096 1 98.31 322 PHE B CA 1
ATOM 6907 C C . PHE B 1 322 ? -10.492 29.172 -0.604 1 98.31 322 PHE B C 1
ATOM 6909 O O . PHE B 1 322 ? -10.664 29.406 -1.805 1 98.31 322 PHE B O 1
ATOM 6916 N N . VAL B 1 323 ? -9.672 29.938 0.094 1 98.69 323 VAL B N 1
ATOM 6917 C CA . VAL B 1 323 ? -8.805 30.953 -0.491 1 98.69 323 VAL B CA 1
ATOM 6918 C C . VAL B 1 323 ? -7.75 30.281 -1.374 1 98.69 323 VAL B C 1
ATOM 6920 O O . VAL B 1 323 ? -6.996 29.422 -0.91 1 98.69 323 VAL B O 1
ATOM 6923 N N . LYS B 1 324 ? -7.68 30.672 -2.633 1 98.56 324 LYS B N 1
ATOM 6924 C CA . LYS B 1 324 ? -6.797 30.031 -3.607 1 98.56 324 LYS B CA 1
ATOM 6925 C C . LYS B 1 324 ? -5.391 30.625 -3.545 1 98.56 324 LYS B C 1
ATOM 6927 O O . LYS B 1 324 ? -4.965 31.312 -4.473 1 98.56 324 LYS B O 1
ATOM 6932 N N . VAL B 1 325 ? -4.625 30.203 -2.562 1 98.81 325 VAL B N 1
ATOM 6933 C CA . VAL B 1 325 ? -3.229 30.594 -2.42 1 98.81 325 VAL B CA 1
ATOM 6934 C C . VAL B 1 325 ? -2.35 29.344 -2.344 1 98.81 325 VAL B C 1
ATOM 6936 O O . VAL B 1 325 ? -2.816 28.266 -1.958 1 98.81 325 VAL B O 1
ATOM 6939 N N . PRO B 1 326 ? -1.056 29.453 -2.682 1 98.88 326 PRO B N 1
ATOM 6940 C CA . PRO B 1 326 ? -0.158 28.297 -2.578 1 98.88 326 PRO B CA 1
ATOM 6941 C C . PRO B 1 326 ? -0.116 27.703 -1.172 1 98.88 326 PRO B C 1
ATOM 6943 O O . PRO B 1 326 ? -0.153 28.453 -0.185 1 98.88 326 PRO B O 1
ATOM 6946 N N . LEU B 1 327 ? -0.067 26.375 -1.158 1 98.94 327 LEU B N 1
ATOM 6947 C CA . LEU B 1 327 ? -0.071 25.625 0.097 1 98.94 327 LEU B CA 1
ATOM 6948 C C . LEU B 1 327 ? 1.141 24.703 0.188 1 98.94 327 LEU B C 1
ATOM 6950 O O . LEU B 1 327 ? 1.468 24.016 -0.774 1 98.94 327 LEU B O 1
ATOM 6954 N N . LEU B 1 328 ? 1.901 24.812 1.24 1 98.94 328 LEU B N 1
ATOM 6955 C CA . LEU B 1 328 ? 2.879 23.812 1.657 1 98.94 328 LEU B CA 1
ATOM 6956 C C . LEU B 1 328 ? 2.354 22.984 2.83 1 98.94 328 LEU B C 1
ATOM 6958 O O . LEU B 1 328 ? 2.004 23.547 3.875 1 98.94 328 LEU B O 1
ATOM 6962 N N . THR B 1 329 ? 2.162 21.672 2.66 1 98.88 329 THR B N 1
ATOM 6963 C CA . THR B 1 329 ? 1.559 20.844 3.701 1 98.88 329 THR B CA 1
ATOM 6964 C C . THR B 1 329 ? 2.27 19.5 3.807 1 98.88 329 THR B C 1
ATOM 6966 O O . THR B 1 329 ? 3.006 19.109 2.9 1 98.88 329 THR B O 1
ATOM 6969 N N . GLY B 1 330 ? 2.162 18.859 4.973 1 98.75 330 GLY B N 1
ATOM 6970 C CA . GLY B 1 330 ? 2.801 17.562 5.125 1 98.75 330 GLY B CA 1
ATOM 6971 C C . GLY B 1 330 ? 2.484 16.891 6.453 1 98.75 330 GLY B C 1
ATOM 6972 O O . GLY B 1 330 ? 1.679 17.406 7.23 1 98.75 330 GLY B O 1
ATOM 6973 N N . SER B 1 331 ? 2.959 15.68 6.598 1 98.62 331 SER B N 1
ATOM 6974 C CA . SER B 1 331 ? 2.74 14.852 7.781 1 98.62 331 SER B CA 1
ATOM 6975 C C . SER B 1 331 ? 3.965 13.992 8.086 1 98.62 331 SER B C 1
ATOM 6977 O O . SER B 1 331 ? 4.902 13.93 7.289 1 98.62 331 SER B O 1
ATOM 6979 N N . ASN B 1 332 ? 3.945 13.445 9.297 1 98.81 332 ASN B N 1
ATOM 6980 C CA . ASN B 1 332 ? 4.977 12.516 9.75 1 98.81 332 ASN B CA 1
ATOM 6981 C C . ASN B 1 332 ? 4.531 11.062 9.586 1 98.81 332 ASN B C 1
ATOM 6983 O O . ASN B 1 332 ? 3.354 10.742 9.773 1 98.81 332 ASN B O 1
ATOM 6987 N N . THR B 1 333 ? 5.441 10.195 9.312 1 98.69 333 THR B N 1
ATOM 6988 C CA . THR B 1 333 ? 5.133 8.805 8.984 1 98.69 333 THR B CA 1
ATOM 6989 C C . THR B 1 333 ? 4.344 8.141 10.109 1 98.69 333 THR B C 1
ATOM 6991 O O . THR B 1 333 ? 3.371 7.426 9.852 1 98.69 333 THR B O 1
ATOM 6994 N N . ASP B 1 334 ? 4.715 8.398 11.344 1 98.62 334 ASP B N 1
ATOM 6995 C CA . ASP B 1 334 ? 4.102 7.746 12.5 1 98.62 334 ASP B CA 1
ATOM 6996 C C . ASP B 1 334 ? 3.271 8.734 13.312 1 98.62 334 ASP B C 1
ATOM 6998 O O . ASP B 1 334 ? 3.307 8.719 14.547 1 98.62 334 ASP B O 1
ATOM 7002 N N . GLU B 1 335 ? 2.514 9.656 12.602 1 98.31 335 GLU B N 1
ATOM 7003 C CA . GLU B 1 335 ? 1.635 10.609 13.273 1 98.31 335 GLU B CA 1
ATOM 7004 C C . GLU B 1 335 ? 0.835 9.93 14.383 1 98.31 335 GLU B C 1
ATOM 7006 O O . GLU B 1 335 ? 0.677 10.492 15.469 1 98.31 335 GLU B O 1
ATOM 7011 N N . GLY B 1 336 ? 0.42 8.734 14.141 1 98.19 336 GLY B N 1
ATOM 7012 C CA . GLY B 1 336 ? -0.599 8.07 14.945 1 98.19 336 GLY B CA 1
ATOM 7013 C C . GLY B 1 336 ? -0.123 7.711 16.344 1 98.19 336 GLY B C 1
ATOM 7014 O O . GLY B 1 336 ? -0.933 7.547 17.25 1 98.19 336 GLY B O 1
ATOM 7015 N N . THR B 1 337 ? 1.206 7.516 16.531 1 97.81 337 THR B N 1
ATOM 7016 C CA . THR B 1 337 ? 1.711 7.207 17.859 1 97.81 337 THR B CA 1
ATOM 7017 C C . THR B 1 337 ? 1.501 8.391 18.797 1 97.81 337 THR B C 1
ATOM 7019 O O . THR B 1 337 ? 1.505 8.219 20.031 1 97.81 337 THR B O 1
ATOM 7022 N N . GLY B 1 338 ? 1.28 9.578 18.219 1 96.12 338 GLY B N 1
ATOM 7023 C CA . GLY B 1 338 ? 0.934 10.742 19.016 1 96.12 338 GLY B CA 1
ATOM 7024 C C . GLY B 1 338 ? -0.545 10.82 19.344 1 96.12 338 GLY B C 1
ATOM 7025 O O . GLY B 1 338 ? -0.966 11.672 20.141 1 96.12 338 GLY B O 1
ATOM 7026 N N . PHE B 1 339 ? -1.33 9.93 18.781 1 96.12 339 PHE B N 1
ATOM 7027 C CA . PHE B 1 339 ? -2.777 9.992 18.938 1 96.12 339 PHE B CA 1
ATOM 7028 C C . PHE B 1 339 ? -3.32 8.672 19.469 1 96.12 339 PHE B C 1
ATOM 7030 O O . PHE B 1 339 ? -4.527 8.43 19.422 1 96.12 339 PHE B O 1
ATOM 7037 N N . ALA B 1 340 ? -2.445 7.816 19.891 1 96.75 340 ALA B N 1
ATOM 7038 C CA . ALA B 1 340 ? -2.842 6.52 20.438 1 96.75 340 ALA B CA 1
ATOM 7039 C C . ALA B 1 340 ? -2.229 6.297 21.812 1 96.75 340 ALA B C 1
ATOM 7041 O O . ALA B 1 340 ? -1.085 6.684 22.062 1 96.75 340 ALA B O 1
ATOM 7042 N N . GLY B 1 341 ? -2.977 5.711 22.703 1 95.81 341 GLY B N 1
ATOM 7043 C CA . GLY B 1 341 ? -2.459 5.199 23.953 1 95.81 341 GLY B CA 1
ATOM 7044 C C . GLY B 1 341 ? -2.383 6.254 25.047 1 95.81 341 GLY B C 1
ATOM 7045 O O . GLY B 1 341 ? -2.025 5.949 26.188 1 95.81 341 GLY B O 1
ATOM 7046 N N . ASP B 1 342 ? -2.643 7.504 24.75 1 92.38 342 ASP B N 1
ATOM 7047 C CA . ASP B 1 342 ? -2.715 8.578 25.734 1 92.38 342 ASP B CA 1
ATOM 7048 C C . ASP B 1 342 ? -1.366 8.781 26.422 1 92.38 342 ASP B C 1
ATOM 7050 O O . ASP B 1 342 ? -1.292 8.859 27.641 1 92.38 342 ASP B O 1
ATOM 7054 N N . SER B 1 343 ? -0.343 8.719 25.656 1 87.44 343 SER B N 1
ATOM 7055 C CA . SER B 1 343 ? 0.977 8.992 26.219 1 87.44 343 SER B CA 1
ATOM 7056 C C . SER B 1 343 ? 1.065 10.414 26.766 1 87.44 343 SER B C 1
ATOM 7058 O O . SER B 1 343 ? 0.648 11.367 26.094 1 87.44 343 SER B O 1
ATOM 7060 N N . PRO B 1 344 ? 1.647 10.625 27.922 1 83.81 344 PRO B N 1
ATOM 7061 C CA . PRO B 1 344 ? 1.645 11.945 28.562 1 83.81 344 PRO B CA 1
ATOM 7062 C C . PRO B 1 344 ? 2.574 12.938 27.859 1 83.81 344 PRO B C 1
ATOM 7064 O O . PRO B 1 344 ? 2.434 14.148 28.047 1 83.81 344 PRO B O 1
ATOM 7067 N N . TYR B 1 345 ? 3.58 12.484 27.188 1 82.12 345 TYR B N 1
ATOM 7068 C CA . TYR B 1 345 ? 4.5 13.305 26.406 1 82.12 345 TYR B CA 1
ATOM 7069 C C . TYR B 1 345 ? 5.129 12.5 25.266 1 82.12 345 TYR B C 1
ATOM 7071 O O . TYR B 1 345 ? 5.008 11.273 25.234 1 82.12 345 TYR B O 1
ATOM 7079 N N . ILE B 1 346 ? 5.676 13.148 24.391 1 81.44 346 ILE B N 1
ATOM 7080 C CA . ILE B 1 346 ? 6.285 12.5 23.234 1 81.44 346 ILE B CA 1
ATOM 7081 C C . ILE B 1 346 ? 7.387 11.547 23.703 1 81.44 346 ILE B C 1
ATOM 7083 O O . ILE B 1 346 ? 8.289 11.945 24.438 1 81.44 346 ILE B O 1
ATOM 7087 N N . GLY B 1 347 ? 7.371 10.312 23.297 1 82.88 347 GLY B N 1
ATOM 7088 C CA . GLY B 1 347 ? 8.375 9.312 23.641 1 82.88 347 GLY B CA 1
ATOM 7089 C C . GLY B 1 347 ? 8.016 8.508 24.875 1 82.88 347 GLY B C 1
ATOM 7090 O O . GLY B 1 347 ? 8.664 7.512 25.172 1 82.88 347 GLY B O 1
ATOM 7091 N N . ALA B 1 348 ? 6.957 8.891 25.531 1 87.56 348 ALA B N 1
ATOM 7092 C CA . ALA B 1 348 ? 6.555 8.18 26.75 1 87.56 348 ALA B CA 1
ATOM 7093 C C . ALA B 1 348 ? 5.824 6.883 26.406 1 87.56 348 ALA B C 1
ATOM 7095 O O . ALA B 1 348 ? 5.328 6.719 25.281 1 87.56 348 ALA B O 1
ATOM 7096 N N . LEU B 1 349 ? 5.809 6.012 27.344 1 92.88 349 LEU B N 1
ATOM 7097 C CA . LEU B 1 349 ? 4.969 4.82 27.234 1 92.88 349 LEU B CA 1
ATOM 7098 C C . LEU B 1 349 ? 3.492 5.191 27.297 1 92.88 349 LEU B C 1
ATOM 7100 O O . LEU B 1 349 ? 3.115 6.168 27.953 1 92.88 349 LEU B O 1
ATOM 7104 N N . PRO B 1 350 ? 2.682 4.387 26.625 1 95.75 350 PRO B N 1
ATOM 7105 C CA . PRO B 1 350 ? 1.247 4.684 26.672 1 95.75 350 PRO B CA 1
ATOM 7106 C C . PRO B 1 350 ? 0.621 4.371 28.031 1 95.75 350 PRO B C 1
ATOM 7108 O O . PRO B 1 350 ? 1.113 3.506 28.766 1 95.75 350 PRO B O 1
ATOM 7111 N N . GLU B 1 351 ? -0.424 5.051 28.359 1 96.19 351 GLU B N 1
ATOM 7112 C CA . GLU B 1 351 ? -1.196 4.809 29.578 1 96.19 351 GLU B CA 1
ATOM 7113 C C . GLU B 1 351 ? -2.377 3.881 29.312 1 96.19 351 GLU B C 1
ATOM 7115 O O . GLU B 1 351 ? -2.986 3.354 30.234 1 96.19 351 GLU B O 1
ATOM 7120 N N . THR B 1 352 ? -2.715 3.703 28.062 1 97.38 352 THR B N 1
ATOM 7121 C CA . THR B 1 352 ? -3.789 2.811 27.641 1 97.38 352 THR B CA 1
ATOM 7122 C C . THR B 1 352 ? -3.252 1.712 26.734 1 97.38 352 THR B C 1
ATOM 7124 O O . THR B 1 352 ? -2.5 1.988 25.797 1 97.38 352 THR B O 1
ATOM 7127 N N . SER B 1 353 ? -3.6 0.514 26.984 1 97.88 353 SER B N 1
ATOM 7128 C CA . SER B 1 353 ? -3.215 -0.638 26.172 1 97.88 353 SER B CA 1
ATOM 7129 C C . SER B 1 353 ? -4.363 -1.091 25.266 1 97.88 353 SER B C 1
ATOM 7131 O O . SER B 1 353 ? -5.531 -0.862 25.594 1 97.88 353 SER B O 1
ATOM 7133 N N . TYR B 1 354 ? -4.074 -1.684 24.172 1 98.5 354 TYR B N 1
ATOM 7134 C CA . TYR B 1 354 ? -5.055 -2.236 23.234 1 98.5 354 TYR B CA 1
ATOM 7135 C C . TYR B 1 354 ? -4.777 -3.711 22.969 1 98.5 354 TYR B C 1
ATOM 7137 O O . TYR B 1 354 ? -4.152 -4.055 21.969 1 98.5 354 TYR B O 1
ATOM 7145 N N . PRO B 1 355 ? -5.254 -4.586 23.766 1 97.81 355 PRO B N 1
ATOM 7146 C CA . PRO B 1 355 ? -4.789 -5.977 23.766 1 97.81 355 PRO B CA 1
ATOM 7147 C C . PRO B 1 355 ? -5.461 -6.82 22.688 1 97.81 355 PRO B C 1
ATOM 7149 O O . PRO B 1 355 ? -4.973 -7.906 22.344 1 97.81 355 PRO B O 1
ATOM 7152 N N . ASN B 1 356 ? -6.684 -6.336 22.172 1 97.5 356 ASN B N 1
ATOM 7153 C CA . ASN B 1 356 ? -7.426 -7.234 21.281 1 97.5 356 ASN B CA 1
ATOM 7154 C C . ASN B 1 356 ? -8.312 -6.457 20.312 1 97.5 356 ASN B C 1
ATOM 7156 O O . ASN B 1 356 ? -8.281 -5.223 20.297 1 97.5 356 ASN B O 1
ATOM 7160 N N . GLU B 1 357 ? -9.117 -7.188 19.484 1 97.12 357 GLU B N 1
ATOM 7161 C CA . GLU B 1 357 ? -9.992 -6.637 18.469 1 97.12 357 GLU B CA 1
ATOM 7162 C C . GLU B 1 357 ? -11.047 -5.715 19.078 1 97.12 357 GLU B C 1
ATOM 7164 O O . GLU B 1 357 ? -11.383 -4.68 18.5 1 97.12 357 GLU B O 1
ATOM 7169 N N . MET B 1 358 ? -11.523 -6.066 20.203 1 97.19 358 MET B N 1
ATOM 7170 C CA . MET B 1 358 ? -12.562 -5.27 20.844 1 97.19 358 MET B CA 1
ATOM 7171 C C . MET B 1 358 ? -12.031 -3.891 21.219 1 97.19 358 MET B C 1
ATOM 7173 O O . MET B 1 358 ? -12.742 -2.893 21.094 1 97.19 358 MET B O 1
ATOM 7177 N N . SER B 1 359 ? -10.766 -3.865 21.672 1 97.56 359 SER B N 1
ATOM 7178 C CA . SER B 1 359 ? -10.164 -2.58 22.016 1 97.56 359 SER B CA 1
ATOM 7179 C C . SER B 1 359 ? -10 -1.701 20.766 1 97.56 359 SER B C 1
ATOM 7181 O O . SER B 1 359 ? -10.211 -0.487 20.828 1 97.56 359 SER B O 1
ATOM 7183 N N . PHE B 1 360 ? -9.594 -2.318 19.672 1 97.94 360 PHE B N 1
ATOM 7184 C CA . PHE B 1 360 ? -9.477 -1.569 18.422 1 97.94 360 PHE B CA 1
ATOM 7185 C C . PHE B 1 360 ? -10.836 -1.02 18 1 97.94 360 PHE B C 1
ATOM 7187 O O . PHE B 1 360 ? -10.961 0.165 17.672 1 97.94 360 PHE B O 1
ATOM 7194 N N . LEU B 1 361 ? -11.883 -1.824 17.984 1 96.31 361 LEU B N 1
ATOM 7195 C CA . LEU B 1 361 ? -13.211 -1.425 17.531 1 96.31 361 LEU B CA 1
ATOM 7196 C C . LEU B 1 361 ? -13.797 -0.347 18.438 1 96.31 361 LEU B C 1
ATOM 7198 O O . LEU B 1 361 ? -14.531 0.526 17.984 1 96.31 361 LEU B O 1
ATOM 7202 N N . ALA B 1 362 ? -13.469 -0.402 19.703 1 95.06 362 ALA B N 1
ATOM 7203 C CA . ALA B 1 362 ? -13.906 0.643 20.625 1 95.06 362 ALA B CA 1
ATOM 7204 C C . ALA B 1 362 ? -13.352 2.004 20.219 1 95.06 362 ALA B C 1
ATOM 7206 O O . ALA B 1 362 ? -14.055 3.014 20.266 1 95.06 362 ALA B O 1
ATOM 7207 N N . VAL B 1 363 ? -12.109 2.033 19.812 1 95.69 363 VAL B N 1
ATOM 7208 C CA . VAL B 1 363 ? -11.484 3.273 19.359 1 95.69 363 VAL B CA 1
ATOM 7209 C C . VAL B 1 363 ? -12.164 3.77 18.094 1 95.69 363 VAL B C 1
ATOM 7211 O O . VAL B 1 363 ? -12.492 4.953 17.984 1 95.69 363 VAL B O 1
ATOM 7214 N N . VAL B 1 364 ? -12.398 2.881 17.109 1 95.44 364 VAL B N 1
ATOM 7215 C CA . VAL B 1 364 ? -13.047 3.248 15.859 1 95.44 364 VAL B CA 1
ATOM 7216 C C . VAL B 1 364 ? -14.453 3.777 16.141 1 95.44 364 VAL B C 1
ATOM 7218 O O . VAL B 1 364 ? -14.852 4.816 15.609 1 95.44 364 VAL B O 1
ATOM 7221 N N . ASN B 1 365 ? -15.156 3.061 16.984 1 92.94 365 ASN B N 1
ATOM 7222 C CA . ASN B 1 365 ? -16.516 3.447 17.312 1 92.94 365 ASN B CA 1
ATOM 7223 C C . ASN B 1 365 ? -16.578 4.828 17.953 1 92.94 365 ASN B C 1
ATOM 7225 O O . ASN B 1 365 ? -17.5 5.602 17.703 1 92.94 365 ASN B O 1
ATOM 7229 N N . ALA B 1 366 ? -15.633 5.129 18.75 1 89.69 366 ALA B N 1
ATOM 7230 C CA . ALA B 1 366 ? -15.578 6.422 19.422 1 89.69 366 ALA B CA 1
ATOM 7231 C C . ALA B 1 366 ? -15.227 7.539 18.453 1 89.69 366 ALA B C 1
ATOM 7233 O O . ALA B 1 366 ? -15.477 8.719 18.719 1 89.69 366 ALA B O 1
ATOM 7234 N N . SER B 1 367 ? -14.688 7.188 17.328 1 90.5 367 SER B N 1
ATOM 7235 C CA . SER B 1 367 ? -14.188 8.18 16.375 1 90.5 367 SER B CA 1
ATOM 7236 C C . SER B 1 367 ? -15.234 8.516 15.32 1 90.5 367 SER B C 1
ATOM 7238 O O . SER B 1 367 ? -15.078 9.469 14.555 1 90.5 367 SER B O 1
ATOM 7240 N N . ILE B 1 368 ? -16.328 7.73 15.25 1 89.31 368 ILE B N 1
ATOM 7241 C CA . ILE B 1 368 ? -17.328 7.953 14.211 1 89.31 368 ILE B CA 1
ATOM 7242 C C . ILE B 1 368 ? -18.609 8.477 14.836 1 89.31 368 ILE B C 1
ATOM 7244 O O . ILE B 1 368 ? -18.875 8.258 16.016 1 89.31 368 ILE B O 1
ATOM 7248 N N . ILE B 1 369 ? -19.484 9.25 14.109 1 80.62 369 ILE B N 1
ATOM 7249 C CA . ILE B 1 369 ? -20.656 9.922 14.664 1 80.62 369 ILE B CA 1
ATOM 7250 C C . ILE B 1 369 ? -21.859 8.977 14.625 1 80.62 369 ILE B C 1
ATOM 7252 O O . ILE B 1 369 ? -22.734 9.031 15.492 1 80.62 369 ILE B O 1
ATOM 7256 N N . ASP B 1 370 ? -22.188 8.203 13.352 1 73.12 370 ASP B N 1
ATOM 7257 C CA . ASP B 1 370 ? -23.406 7.406 13.203 1 73.12 370 ASP B CA 1
ATOM 7258 C C . ASP B 1 370 ? -23.172 5.957 13.625 1 73.12 370 ASP B C 1
ATOM 7260 O O . ASP B 1 370 ? -22.344 5.262 13.023 1 73.12 370 ASP B O 1
ATOM 7264 N N . PRO B 1 371 ? -23.984 5.379 14.789 1 58.5 371 PRO B N 1
ATOM 7265 C CA . PRO B 1 371 ? -23.812 4.047 15.375 1 58.5 371 PRO B CA 1
ATOM 7266 C C . PRO B 1 371 ? -24.25 2.926 14.438 1 58.5 371 PRO B C 1
ATOM 7268 O O . PRO B 1 371 ? -23.969 1.754 14.695 1 58.5 371 PRO B O 1
ATOM 7271 N N . SER B 1 372 ? -25.234 3.125 13.516 1 59.56 372 SER B N 1
ATOM 7272 C CA . SER B 1 372 ? -25.641 2 12.68 1 59.56 372 SER B CA 1
ATOM 7273 C C . SER B 1 372 ? -24.484 1.482 11.836 1 59.56 372 SER B C 1
ATOM 7275 O O . SER B 1 372 ? -24.703 0.764 10.859 1 59.56 372 SER B O 1
ATOM 7277 N N . ALA B 1 373 ? -23.297 1.578 12.398 1 73.75 373 ALA B N 1
ATOM 7278 C CA . ALA B 1 373 ? -21.984 1.734 11.781 1 73.75 373 ALA B CA 1
ATOM 7279 C C . ALA B 1 373 ? -21.25 0.398 11.703 1 73.75 373 ALA B C 1
ATOM 7281 O O . ALA B 1 373 ? -20.031 0.36 11.508 1 73.75 373 ALA B O 1
ATOM 7282 N N . ALA B 1 374 ? -22.219 -0.664 11.781 1 83.81 374 ALA B N 1
ATOM 7283 C CA . ALA B 1 374 ? -21.578 -1.973 11.789 1 83.81 374 ALA B CA 1
ATOM 7284 C C . ALA B 1 374 ? -20.781 -2.193 10.5 1 83.81 374 ALA B C 1
ATOM 7286 O O . ALA B 1 374 ? -19.672 -2.738 10.531 1 83.81 374 ALA B O 1
ATOM 7287 N N . THR B 1 375 ? -21.391 -1.766 9.398 1 90.12 375 THR B N 1
ATOM 7288 C CA . THR B 1 375 ? -20.703 -1.913 8.125 1 90.12 375 THR B CA 1
ATOM 7289 C C . THR B 1 375 ? -19.422 -1.089 8.102 1 90.12 375 THR B C 1
ATOM 7291 O O . THR B 1 375 ? -18.375 -1.564 7.652 1 90.12 375 THR B O 1
ATOM 7294 N N . ALA B 1 376 ? -19.531 0.085 8.664 1 92.88 376 ALA B N 1
ATOM 7295 C CA . ALA B 1 376 ? -18.359 0.944 8.703 1 92.88 376 ALA B CA 1
ATOM 7296 C C . ALA B 1 376 ? -17.266 0.341 9.586 1 92.88 376 ALA B C 1
ATOM 7298 O O . ALA B 1 376 ? -16.078 0.416 9.266 1 92.88 376 ALA B O 1
ATOM 7299 N N . LEU B 1 377 ? -17.688 -0.28 10.734 1 94.75 377 LEU B N 1
ATOM 7300 C CA . LEU B 1 377 ? -16.734 -0.91 11.641 1 94.75 377 LEU B CA 1
ATOM 7301 C C . LEU B 1 377 ? -16.031 -2.082 10.961 1 94.75 377 LEU B C 1
ATOM 7303 O O . LEU B 1 377 ? -14.828 -2.25 11.102 1 94.75 377 LEU B O 1
ATOM 7307 N N . ALA B 1 378 ? -16.812 -2.865 10.219 1 93.88 378 ALA B N 1
ATOM 7308 C CA . ALA B 1 378 ? -16.234 -4 9.508 1 93.88 378 ALA B CA 1
ATOM 7309 C C . ALA B 1 378 ? -15.258 -3.533 8.43 1 93.88 378 ALA B C 1
ATOM 7311 O O . ALA B 1 378 ? -14.188 -4.117 8.258 1 93.88 378 ALA B O 1
ATOM 7312 N N . VAL B 1 379 ? -15.672 -2.514 7.695 1 95.69 379 VAL B N 1
ATOM 7313 C CA . VAL B 1 379 ? -14.844 -1.967 6.625 1 95.69 379 VAL B CA 1
ATOM 7314 C C . VAL B 1 379 ? -13.539 -1.432 7.207 1 95.69 379 VAL B C 1
ATOM 7316 O O . VAL B 1 379 ? -12.453 -1.78 6.734 1 95.69 379 VAL B O 1
ATOM 7319 N N . ILE B 1 380 ? -13.633 -0.63 8.266 1 97.12 380 ILE B N 1
ATOM 7320 C CA . ILE B 1 380 ? -12.445 -0.016 8.859 1 97.12 380 ILE B CA 1
ATOM 7321 C C . ILE B 1 380 ? -11.555 -1.095 9.469 1 97.12 380 ILE B C 1
ATOM 7323 O O . ILE B 1 380 ? -10.328 -1.016 9.391 1 97.12 380 ILE B O 1
ATOM 7327 N N . SER B 1 381 ? -12.172 -2.102 10.078 1 97.25 381 SER B N 1
ATOM 7328 C CA . SER B 1 381 ? -11.391 -3.199 10.633 1 97.25 381 SER B CA 1
ATOM 7329 C C . SER B 1 381 ? -10.562 -3.896 9.555 1 97.25 381 SER B C 1
ATOM 7331 O O . SER B 1 381 ? -9.414 -4.273 9.789 1 97.25 381 SER B O 1
ATOM 7333 N N . ALA B 1 382 ? -11.094 -4.074 8.375 1 97.31 382 ALA B N 1
ATOM 7334 C CA . ALA B 1 382 ? -10.383 -4.727 7.277 1 97.31 382 ALA B CA 1
ATOM 7335 C C . ALA B 1 382 ? -9.297 -3.814 6.707 1 97.31 382 ALA B C 1
ATOM 7337 O O . ALA B 1 382 ? -8.234 -4.285 6.289 1 97.31 382 ALA B O 1
ATOM 7338 N N . LEU B 1 383 ? -9.562 -2.537 6.672 1 98.44 383 LEU B N 1
ATOM 7339 C CA . LEU B 1 383 ? -8.641 -1.564 6.098 1 98.44 383 LEU B CA 1
ATOM 7340 C C . LEU B 1 383 ? -7.434 -1.36 7 1 98.44 383 LEU B C 1
ATOM 7342 O O . LEU B 1 383 ? -6.391 -0.884 6.547 1 98.44 383 LEU B O 1
ATOM 7346 N N . TYR B 1 384 ? -7.582 -1.644 8.266 1 98.69 384 TYR B N 1
ATOM 7347 C CA . TYR B 1 384 ? -6.496 -1.488 9.227 1 98.69 384 TYR B CA 1
ATOM 7348 C C . TYR B 1 384 ? -6.234 -2.793 9.969 1 98.69 384 TYR B C 1
ATOM 7350 O O . TYR B 1 384 ? -6.434 -2.877 11.18 1 98.69 384 TYR B O 1
ATOM 7358 N N . PRO B 1 385 ? -5.656 -3.738 9.273 1 98.25 385 PRO B N 1
ATOM 7359 C CA . PRO B 1 385 ? -5.41 -5.047 9.883 1 98.25 385 PRO B CA 1
ATOM 7360 C C . PRO B 1 385 ? -4.277 -5.023 10.898 1 98.25 385 PRO B C 1
ATOM 7362 O O . PRO B 1 385 ? -3.486 -4.074 10.93 1 98.25 385 PRO B O 1
ATOM 7365 N N . ASN B 1 386 ? -4.258 -6 11.773 1 97.94 386 ASN B N 1
ATOM 7366 C CA . ASN B 1 386 ? -3.182 -6.172 12.75 1 97.94 386 ASN B CA 1
ATOM 7367 C C . ASN B 1 386 ? -1.977 -6.875 12.133 1 97.94 386 ASN B C 1
ATOM 7369 O O . ASN B 1 386 ? -1.712 -8.039 12.438 1 97.94 386 ASN B O 1
ATOM 7373 N N . VAL B 1 387 ? -1.247 -6.156 11.328 1 98 387 VAL B N 1
ATOM 7374 C CA . VAL B 1 387 ? -0.05 -6.617 10.633 1 98 387 VAL B CA 1
ATOM 7375 C C . VAL B 1 387 ? 1.125 -5.699 10.961 1 98 387 VAL B C 1
ATOM 7377 O O . VAL B 1 387 ? 1.299 -4.652 10.336 1 98 387 VAL B O 1
ATOM 7380 N N . PRO B 1 388 ? 1.979 -6.125 11.852 1 97.69 388 PRO B N 1
ATOM 7381 C CA . PRO B 1 388 ? 3.053 -5.27 12.359 1 97.69 388 PRO B CA 1
ATOM 7382 C C . PRO B 1 388 ? 3.877 -4.625 11.25 1 97.69 388 PRO B C 1
ATOM 7384 O O . PRO B 1 388 ? 4.23 -3.445 11.344 1 97.69 388 PRO B O 1
ATOM 7387 N N . ALA B 1 389 ? 4.137 -5.25 10.164 1 98.06 389 ALA B N 1
ATOM 7388 C CA . ALA B 1 389 ? 5.035 -4.773 9.117 1 98.06 389 ALA B CA 1
ATOM 7389 C C . ALA B 1 389 ? 4.469 -3.531 8.43 1 98.06 389 ALA B C 1
ATOM 7391 O O . ALA B 1 389 ? 5.207 -2.758 7.816 1 98.06 389 ALA B O 1
ATOM 7392 N N . ILE B 1 390 ? 3.109 -3.301 8.5 1 98 390 ILE B N 1
ATOM 7393 C CA . ILE B 1 390 ? 2.533 -2.15 7.809 1 98 390 ILE B CA 1
ATOM 7394 C C . ILE B 1 390 ? 1.891 -1.21 8.82 1 98 390 ILE B C 1
ATOM 7396 O O . ILE B 1 390 ? 1.25 -0.225 8.445 1 98 390 ILE B O 1
ATOM 7400 N N . ASN B 1 391 ? 1.979 -1.519 10.109 1 98.44 391 ASN B N 1
ATOM 7401 C CA . ASN B 1 391 ? 1.403 -0.669 11.148 1 98.44 391 ASN B CA 1
ATOM 7402 C C . ASN B 1 391 ? 2.426 0.327 11.688 1 98.44 391 ASN B C 1
ATOM 7404 O O . ASN B 1 391 ? 3.629 0.161 11.484 1 98.44 391 ASN B O 1
ATOM 7408 N N . ALA B 1 392 ? 1.896 1.398 12.242 1 98.38 392 ALA B N 1
ATOM 7409 C CA . ALA B 1 392 ? 2.734 2.334 12.992 1 98.38 392 ALA B CA 1
ATOM 7410 C C . ALA B 1 392 ? 3.088 1.779 14.367 1 98.38 392 ALA B C 1
ATOM 7412 O O . ALA B 1 392 ? 2.279 1.089 14.992 1 98.38 392 ALA B O 1
ATOM 7413 N N . PRO B 1 393 ? 4.246 2.057 14.891 1 98.44 393 PRO B N 1
ATOM 7414 C CA . PRO B 1 393 ? 5.289 2.834 14.219 1 98.44 393 PRO B CA 1
ATOM 7415 C C . PRO B 1 393 ? 6.105 1.996 13.234 1 98.44 393 PRO B C 1
ATOM 7417 O O . PRO B 1 393 ? 6.371 0.819 13.492 1 98.44 393 PRO B O 1
ATOM 7420 N N . HIS B 1 394 ? 6.527 2.572 12.141 1 97.81 394 HIS B N 1
ATOM 7421 C CA . HIS B 1 394 ? 7.289 1.871 11.117 1 97.81 394 HIS B CA 1
ATOM 7422 C C . HIS B 1 394 ? 8.672 1.479 11.625 1 97.81 394 HIS B C 1
ATOM 7424 O O . HIS B 1 394 ? 9.352 0.658 11.008 1 97.81 394 HIS B O 1
ATOM 7430 N N . THR B 1 395 ? 9.086 1.987 12.758 1 97.88 395 THR B N 1
ATOM 7431 C CA . THR B 1 395 ? 10.445 1.861 13.281 1 97.88 395 THR B CA 1
ATOM 7432 C C . THR B 1 395 ? 10.555 0.647 14.195 1 97.88 395 THR B C 1
ATOM 7434 O O . THR B 1 395 ? 11.664 0.25 14.57 1 97.88 395 THR B O 1
ATOM 7437 N N . HIS B 1 396 ? 9.461 0.095 14.547 1 97.62 396 HIS B N 1
ATOM 7438 C CA . HIS B 1 396 ? 9.477 -1.05 15.445 1 97.62 396 HIS B CA 1
ATOM 7439 C C . HIS B 1 396 ? 9.219 -2.35 14.695 1 97.62 396 HIS B C 1
ATOM 7441 O O . HIS B 1 396 ? 8.203 -2.479 14 1 97.62 396 HIS B O 1
ATOM 7447 N N . HIS B 1 397 ? 10.133 -3.311 14.867 1 96.62 397 HIS B N 1
ATOM 7448 C CA . HIS B 1 397 ? 9.984 -4.605 14.211 1 96.62 397 HIS B CA 1
ATOM 7449 C C . HIS B 1 397 ? 9.172 -5.57 15.07 1 96.62 397 HIS B C 1
ATOM 7451 O O . HIS B 1 397 ? 9.531 -5.836 16.219 1 96.62 397 HIS B O 1
ATOM 7457 N N . GLY B 1 398 ? 8.031 -6.035 14.508 1 95.12 398 GLY B N 1
ATOM 7458 C CA . GLY B 1 398 ? 7.211 -7 15.219 1 95.12 398 GLY B CA 1
ATOM 7459 C C . GLY B 1 398 ? 6.133 -6.359 16.078 1 95.12 398 GLY B C 1
ATOM 7460 O O . GLY B 1 398 ? 5.941 -5.141 16.031 1 95.12 398 GLY B O 1
ATOM 7461 N N . PRO B 1 399 ? 5.344 -7.129 16.797 1 93.31 399 PRO B N 1
ATOM 7462 C CA . PRO B 1 399 ? 4.32 -6.594 17.688 1 93.31 399 PRO B CA 1
ATOM 7463 C C . PRO B 1 399 ? 4.91 -5.871 18.906 1 93.31 399 PRO B C 1
ATOM 7465 O O . PRO B 1 399 ? 6.016 -6.199 19.344 1 93.31 399 PRO B O 1
ATOM 7468 N N . LEU B 1 400 ? 4.176 -4.949 19.344 1 96.5 400 LEU B N 1
ATOM 7469 C CA . LEU B 1 400 ? 4.582 -4.266 20.578 1 96.5 400 LEU B CA 1
ATOM 7470 C C . LEU B 1 400 ? 4.207 -5.086 21.797 1 96.5 400 LEU B C 1
ATOM 7472 O O . LEU B 1 400 ? 3.369 -5.984 21.719 1 96.5 400 LEU B O 1
ATOM 7476 N N . ASN B 1 401 ? 4.91 -4.859 22.969 1 96.69 401 ASN B N 1
ATOM 7477 C CA . ASN B 1 401 ? 4.734 -5.672 24.172 1 96.69 401 ASN B CA 1
ATOM 7478 C C . ASN B 1 401 ? 3.41 -5.371 24.859 1 96.69 401 ASN B C 1
ATOM 7480 O O . ASN B 1 401 ? 2.604 -4.59 24.359 1 96.69 401 ASN B O 1
ATOM 7484 N N . ALA B 1 402 ? 3.164 -5.906 25.984 1 96.62 402 ALA B N 1
ATOM 7485 C CA . ALA B 1 402 ? 1.878 -5.883 26.688 1 96.62 402 ALA B CA 1
ATOM 7486 C C . ALA B 1 402 ? 1.55 -4.48 27.188 1 96.62 402 ALA B C 1
ATOM 7488 O O . ALA B 1 402 ? 0.379 -4.133 27.359 1 96.62 402 ALA B O 1
ATOM 7489 N N . THR B 1 403 ? 2.559 -3.654 27.422 1 97.5 403 THR B N 1
ATOM 7490 C CA . THR B 1 403 ? 2.346 -2.268 27.812 1 97.5 403 THR B CA 1
ATOM 7491 C C . THR B 1 403 ? 1.52 -1.524 26.766 1 97.5 403 THR B C 1
ATOM 7493 O O . THR B 1 403 ? 0.663 -0.708 27.109 1 97.5 403 THR B O 1
ATOM 7496 N N . PHE B 1 404 ? 1.679 -1.854 25.547 1 98.06 404 PHE B N 1
ATOM 7497 C CA . PHE B 1 404 ? 0.987 -1.244 24.406 1 98.06 404 PHE B CA 1
ATOM 7498 C C . PHE B 1 404 ? -0.261 -2.039 24.047 1 98.06 404 PHE B C 1
ATOM 7500 O O . PHE B 1 404 ? -1.319 -1.461 23.797 1 98.06 404 PHE B O 1
ATOM 7507 N N . GLY B 1 405 ? -0.132 -3.363 24.172 1 98.19 405 GLY B N 1
ATOM 7508 C CA . GLY B 1 405 ? -1.134 -4.277 23.641 1 98.19 405 GLY B CA 1
ATOM 7509 C C . GLY B 1 405 ? -0.912 -4.625 22.188 1 98.19 405 GLY B C 1
ATOM 7510 O O . GLY B 1 405 ? -0.449 -3.793 21.406 1 98.19 405 GLY B O 1
ATOM 7511 N N . SER B 1 406 ? -1.353 -5.828 21.797 1 96.56 406 SER B N 1
ATOM 7512 C CA . SER B 1 406 ? -1.038 -6.406 20.5 1 96.56 406 SER B CA 1
ATOM 7513 C C . SER B 1 406 ? -1.699 -5.617 19.375 1 96.56 406 SER B C 1
ATOM 7515 O O . SER B 1 406 ? -1.287 -5.715 18.219 1 96.56 406 SER B O 1
ATOM 7517 N N . HIS B 1 407 ? -2.719 -4.82 19.688 1 98.25 407 HIS B N 1
ATOM 7518 C CA . HIS B 1 407 ? -3.443 -4.113 18.641 1 98.25 407 HIS B CA 1
ATOM 7519 C C . HIS B 1 407 ? -3.066 -2.635 18.609 1 98.25 407 HIS B C 1
ATOM 7521 O O . HIS B 1 407 ? -3.705 -1.841 17.906 1 98.25 407 HIS B O 1
ATOM 7527 N N . TYR B 1 408 ? -2.029 -2.211 19.344 1 98.62 408 TYR B N 1
ATOM 7528 C CA . TYR B 1 408 ? -1.608 -0.816 19.391 1 98.62 408 TYR B CA 1
ATOM 7529 C C . TYR B 1 408 ? -1.236 -0.317 18 1 98.62 408 TYR B C 1
ATOM 7531 O O . TYR B 1 408 ? -1.609 0.793 17.609 1 98.62 408 TYR B O 1
ATOM 7539 N N . GLY B 1 409 ? -0.491 -1.153 17.281 1 98.56 409 GLY B N 1
ATOM 7540 C CA . GLY B 1 409 ? -0.025 -0.738 15.961 1 98.56 409 GLY B CA 1
ATOM 7541 C C . GLY B 1 409 ? -1.15 -0.33 15.031 1 98.56 409 GLY B C 1
ATOM 7542 O O . GLY B 1 409 ? -1.084 0.722 14.398 1 98.56 409 GLY B O 1
ATOM 7543 N N . ARG B 1 410 ? -2.174 -1.139 14.891 1 98.56 410 ARG B N 1
ATOM 7544 C CA . ARG B 1 410 ? -3.262 -0.807 13.977 1 98.56 410 ARG B CA 1
ATOM 7545 C C . ARG B 1 410 ? -4.098 0.348 14.523 1 98.56 410 ARG B C 1
ATOM 7547 O O . ARG B 1 410 ? -4.66 1.13 13.75 1 98.56 410 ARG B O 1
ATOM 7554 N N . VAL B 1 411 ? -4.184 0.517 15.883 1 98.75 411 VAL B N 1
ATOM 7555 C CA . VAL B 1 411 ? -4.848 1.674 16.469 1 98.75 411 VAL B CA 1
ATOM 7556 C C . VAL B 1 411 ? -4.102 2.949 16.094 1 98.75 411 VAL B C 1
ATOM 7558 O O . VAL B 1 411 ? -4.711 3.92 15.633 1 98.75 411 VAL B O 1
ATOM 7561 N N . ALA B 1 412 ? -2.795 2.941 16.266 1 98.75 412 ALA B N 1
ATOM 7562 C CA . ALA B 1 412 ? -1.971 4.098 15.922 1 98.75 412 ALA B CA 1
ATOM 7563 C C . ALA B 1 412 ? -2.061 4.414 14.438 1 98.75 412 ALA B C 1
ATOM 7565 O O . ALA B 1 412 ? -2.109 5.582 14.047 1 98.75 412 ALA B O 1
ATOM 7566 N N . THR B 1 413 ? -2.104 3.361 13.625 1 98.81 413 THR B N 1
ATOM 7567 C CA . THR B 1 413 ? -2.215 3.553 12.18 1 98.81 413 THR B CA 1
ATOM 7568 C C . THR B 1 413 ? -3.531 4.242 11.828 1 98.81 413 THR B C 1
ATOM 7570 O O . THR B 1 413 ? -3.541 5.23 11.094 1 98.81 413 THR B O 1
ATOM 7573 N N . PHE B 1 414 ? -4.621 3.75 12.383 1 98.69 414 PHE B N 1
ATOM 7574 C CA . PHE B 1 414 ? -5.934 4.344 12.148 1 98.69 414 PHE B CA 1
ATOM 7575 C C . PHE B 1 414 ? -5.98 5.773 12.68 1 98.69 414 PHE B C 1
ATOM 7577 O O . PHE B 1 414 ? -6.461 6.68 11.992 1 98.69 414 PHE B O 1
ATOM 7584 N N . ALA B 1 415 ? -5.461 5.973 13.812 1 98 415 ALA B N 1
ATOM 7585 C CA . ALA B 1 415 ? -5.492 7.285 14.445 1 98 415 ALA B CA 1
ATOM 7586 C C . ALA B 1 415 ? -4.711 8.312 13.633 1 98 415 ALA B C 1
ATOM 7588 O O . ALA B 1 415 ? -5.148 9.453 13.469 1 98 415 ALA B O 1
ATOM 7589 N N . GLY B 1 416 ? -3.543 7.957 13.164 1 98.19 416 GLY B N 1
ATOM 7590 C CA . GLY B 1 416 ? -2.756 8.844 12.328 1 98.19 416 GLY B CA 1
ATOM 7591 C C . GLY B 1 416 ? -3.463 9.234 11.039 1 98.19 416 GLY B C 1
ATOM 7592 O O . GLY B 1 416 ? -3.457 10.406 10.648 1 98.19 416 GLY B O 1
ATOM 7593 N N . ASP B 1 417 ? -4.102 8.211 10.398 1 98.38 417 ASP B N 1
ATOM 7594 C CA . ASP B 1 417 ? -4.801 8.469 9.148 1 98.38 417 ASP B CA 1
ATOM 7595 C C . ASP B 1 417 ? -6.027 9.352 9.375 1 98.38 417 ASP B C 1
ATOM 7597 O O . ASP B 1 417 ? -6.258 10.312 8.633 1 98.38 417 ASP B O 1
ATOM 7601 N N . SER B 1 418 ? -6.777 9.086 10.406 1 96.75 418 SER B N 1
ATOM 7602 C CA . SER B 1 418 ? -8.023 9.797 10.648 1 96.75 418 SER B CA 1
ATOM 7603 C C . SER B 1 418 ? -7.766 11.227 11.117 1 96.75 418 SER B C 1
ATOM 7605 O O . SER B 1 418 ? -8.539 12.133 10.812 1 96.75 418 SER B O 1
ATOM 7607 N N . SER B 1 419 ? -6.605 11.445 11.727 1 96.19 419 SER B N 1
ATOM 7608 C CA . SER B 1 419 ? -6.363 12.75 12.336 1 96.19 419 SER B CA 1
ATOM 7609 C C . SER B 1 419 ? -5.562 13.648 11.398 1 96.19 419 SER B C 1
ATOM 7611 O O . SER B 1 419 ? -5.719 14.875 11.422 1 96.19 419 SER B O 1
ATOM 7613 N N . ILE B 1 420 ? -4.637 13.016 10.648 1 98.12 420 ILE B N 1
ATOM 7614 C CA . ILE B 1 420 ? -3.664 13.891 10.008 1 98.12 420 ILE B CA 1
ATOM 7615 C C . ILE B 1 420 ? -3.527 13.523 8.531 1 98.12 420 ILE B C 1
ATOM 7617 O O . ILE B 1 420 ? -3.771 14.352 7.652 1 98.12 420 ILE B O 1
ATOM 7621 N N . HIS B 1 421 ? -3.246 12.273 8.219 1 98.56 421 HIS B N 1
ATOM 7622 C CA . HIS B 1 421 ? -2.832 11.875 6.883 1 98.56 421 HIS B CA 1
ATOM 7623 C C . HIS B 1 421 ? -3.939 12.125 5.863 1 98.56 421 HIS B C 1
ATOM 7625 O O . HIS B 1 421 ? -3.672 12.578 4.75 1 98.56 421 HIS B O 1
ATOM 7631 N N . ARG B 1 422 ? -5.176 11.766 6.215 1 98.19 422 ARG B N 1
ATOM 7632 C CA . ARG B 1 422 ? -6.258 11.891 5.242 1 98.19 422 ARG B CA 1
ATOM 7633 C C . ARG B 1 422 ? -6.5 13.352 4.875 1 98.19 422 ARG B C 1
ATOM 7635 O O . ARG B 1 422 ? -6.805 13.656 3.721 1 98.19 422 ARG B O 1
ATOM 7642 N N . GLY B 1 423 ? -6.371 14.258 5.852 1 98.06 423 GLY B N 1
ATOM 7643 C CA . GLY B 1 423 ? -6.555 15.672 5.582 1 98.06 423 GLY B CA 1
ATOM 7644 C C . GLY B 1 423 ? -5.484 16.25 4.676 1 98.06 423 GLY B C 1
ATOM 7645 O O . GLY B 1 423 ? -5.785 17.047 3.781 1 98.06 423 GLY B O 1
ATOM 7646 N N . ARG B 1 424 ? -4.234 15.891 4.953 1 98.44 424 ARG B N 1
ATOM 7647 C CA . ARG B 1 424 ? -3.141 16.312 4.086 1 98.44 424 ARG B CA 1
ATOM 7648 C C . ARG B 1 424 ? -3.387 15.891 2.643 1 98.44 424 ARG B C 1
ATOM 7650 O O . ARG B 1 424 ? -3.221 16.688 1.719 1 98.44 424 ARG B O 1
ATOM 7657 N N . ARG B 1 425 ? -3.779 14.656 2.441 1 98.5 425 ARG B N 1
ATOM 7658 C CA . ARG B 1 425 ? -3.992 14.148 1.092 1 98.5 425 ARG B CA 1
ATOM 7659 C C . ARG B 1 425 ? -5.176 14.836 0.423 1 98.5 425 ARG B C 1
ATOM 7661 O O . ARG B 1 425 ? -5.094 15.234 -0.742 1 98.5 425 ARG B O 1
ATOM 7668 N N . MET B 1 426 ? -6.277 14.984 1.134 1 98.19 426 MET B N 1
ATOM 7669 C CA . MET B 1 426 ? -7.453 15.633 0.564 1 98.19 426 MET B CA 1
ATOM 7670 C C . MET B 1 426 ? -7.137 17.062 0.16 1 98.19 426 MET B C 1
ATOM 7672 O O . MET B 1 426 ? -7.504 17.5 -0.932 1 98.19 426 MET B O 1
ATOM 7676 N N . ALA B 1 427 ? -6.469 17.781 1.067 1 98.5 427 ALA B N 1
ATOM 7677 C CA . ALA B 1 427 ? -6.105 19.156 0.754 1 98.5 427 ALA B CA 1
ATOM 7678 C C . ALA B 1 427 ? -5.234 19.219 -0.496 1 98.5 427 ALA B C 1
ATOM 7680 O O . ALA B 1 427 ? -5.465 20.047 -1.378 1 98.5 427 ALA B O 1
ATOM 7681 N N . SER B 1 428 ? -4.246 18.375 -0.58 1 98.81 428 SER B N 1
ATOM 7682 C CA . SER B 1 428 ? -3.35 18.359 -1.732 1 98.81 428 SER B CA 1
ATOM 7683 C C . SER B 1 428 ? -4.113 18.078 -3.021 1 98.81 428 SER B C 1
ATOM 7685 O O . SER B 1 428 ? -3.881 18.719 -4.043 1 98.81 428 SER B O 1
ATOM 7687 N N . GLN B 1 429 ? -5 17.141 -2.947 1 98.69 429 GLN B N 1
ATOM 7688 C CA . GLN B 1 429 ? -5.801 16.781 -4.113 1 98.69 429 GLN B CA 1
ATOM 7689 C C . GLN B 1 429 ? -6.703 17.938 -4.531 1 98.69 429 GLN B C 1
ATOM 7691 O O . GLN B 1 429 ? -6.809 18.25 -5.719 1 98.69 429 GLN B O 1
ATOM 7696 N N . MET B 1 430 ? -7.34 18.594 -3.576 1 98.62 430 MET B N 1
ATOM 7697 C CA . MET B 1 430 ? -8.281 19.672 -3.893 1 98.62 430 MET B CA 1
ATOM 7698 C C . MET B 1 430 ? -7.547 20.906 -4.391 1 98.62 430 MET B C 1
ATOM 7700 O O . MET B 1 430 ? -8.016 21.594 -5.305 1 98.62 430 MET B O 1
ATOM 7704 N N . TRP B 1 431 ? -6.402 21.219 -3.795 1 98.81 431 TRP B N 1
ATOM 7705 C CA . TRP B 1 431 ? -5.609 22.328 -4.312 1 98.81 431 TRP B CA 1
ATOM 7706 C C . TRP B 1 431 ? -5.223 22.094 -5.77 1 98.81 431 TRP B C 1
ATOM 7708 O O . TRP B 1 431 ? -5.328 22.984 -6.602 1 98.81 431 TRP B O 1
ATOM 7718 N N . SER B 1 432 ? -4.824 20.891 -6.055 1 98.75 432 SER B N 1
ATOM 7719 C CA . SER B 1 432 ? -4.484 20.531 -7.43 1 98.75 432 SER B CA 1
ATOM 7720 C C . SER B 1 432 ? -5.715 20.594 -8.336 1 98.75 432 SER B C 1
ATOM 7722 O O . SER B 1 432 ? -5.648 21.125 -9.445 1 98.75 432 SER B O 1
ATOM 7724 N N . LYS B 1 433 ? -6.758 20.031 -7.855 1 98.38 433 LYS B N 1
ATOM 7725 C CA . LYS B 1 433 ? -8.008 20.016 -8.617 1 98.38 433 LYS B CA 1
ATOM 7726 C C . LYS B 1 433 ? -8.422 21.422 -9.031 1 98.38 433 LYS B C 1
ATOM 7728 O O . LYS B 1 433 ? -8.906 21.625 -10.148 1 98.38 433 LYS B O 1
ATOM 7733 N N . TYR B 1 434 ? -8.25 22.344 -8.211 1 98.25 434 TYR B N 1
ATOM 7734 C CA . TYR B 1 434 ? -8.703 23.703 -8.469 1 98.25 434 TYR B CA 1
ATOM 7735 C C . TYR B 1 434 ? -7.547 24.609 -8.898 1 98.25 434 TYR B C 1
ATOM 7737 O O . TYR B 1 434 ? -7.574 25.812 -8.68 1 98.25 434 TYR B O 1
ATOM 7745 N N . ASN B 1 435 ? -6.477 24.047 -9.43 1 97.44 435 ASN B N 1
ATOM 7746 C CA . ASN B 1 435 ? -5.363 24.703 -10.109 1 97.44 435 ASN B CA 1
ATOM 7747 C C . ASN B 1 435 ? -4.652 25.703 -9.195 1 97.44 435 ASN B C 1
ATOM 7749 O O . ASN B 1 435 ? -4.359 26.828 -9.609 1 97.44 435 ASN B O 1
ATOM 7753 N N . THR B 1 436 ? -4.492 25.359 -7.945 1 98.12 436 THR B N 1
ATOM 7754 C CA . THR B 1 436 ? -3.723 26.109 -6.953 1 98.12 436 THR B CA 1
ATOM 7755 C C . THR B 1 436 ? -2.467 25.328 -6.559 1 98.12 436 THR B C 1
ATOM 7757 O O . THR B 1 436 ? -2.529 24.125 -6.289 1 98.12 436 THR B O 1
ATOM 7760 N N . PRO B 1 437 ? -1.292 25.953 -6.512 1 98.12 437 PRO B N 1
ATOM 7761 C CA . PRO B 1 437 ? -0.062 25.219 -6.203 1 98.12 437 PRO B CA 1
ATOM 7762 C C . PRO B 1 437 ? -0.071 24.609 -4.805 1 98.12 437 PRO B C 1
ATOM 7764 O O . PRO B 1 437 ? -0.525 25.25 -3.852 1 98.12 437 PRO B O 1
ATOM 7767 N N . VAL B 1 438 ? 0.38 23.391 -4.73 1 98.81 438 VAL B N 1
ATOM 7768 C CA . VAL B 1 438 ? 0.522 22.734 -3.432 1 98.81 438 VAL B CA 1
ATOM 7769 C C . VAL B 1 438 ? 1.761 21.844 -3.436 1 98.81 438 VAL B C 1
ATOM 7771 O O . VAL B 1 438 ? 1.975 21.078 -4.375 1 98.81 438 VAL B O 1
ATOM 7774 N N . TYR B 1 439 ? 2.621 22.031 -2.469 1 98.94 439 TYR B N 1
ATOM 7775 C CA . TYR B 1 439 ? 3.789 21.219 -2.186 1 98.94 439 TYR B CA 1
ATOM 7776 C C . TYR B 1 439 ? 3.553 20.328 -0.965 1 98.94 439 TYR B C 1
ATOM 7778 O O . TYR B 1 439 ? 3.379 20.828 0.147 1 98.94 439 TYR B O 1
ATOM 7786 N N . SER B 1 440 ? 3.502 18.984 -1.19 1 98.88 440 SER B N 1
ATOM 7787 C CA . SER B 1 440 ? 3.244 18.031 -0.115 1 98.88 440 SER B CA 1
ATOM 7788 C C . SER B 1 440 ? 4.512 17.281 0.271 1 98.88 440 SER B C 1
ATOM 7790 O O . SER B 1 440 ? 5.312 16.922 -0.593 1 98.88 440 SER B O 1
ATOM 7792 N N . TYR B 1 441 ? 4.691 17 1.63 1 98.88 441 TYR B N 1
ATOM 7793 C CA . TYR B 1 441 ? 5.871 16.266 2.068 1 98.88 441 TYR B CA 1
ATOM 7794 C C . TYR B 1 441 ? 5.488 15.133 3.006 1 98.88 441 TYR B C 1
ATOM 7796 O O . TYR B 1 441 ? 4.383 15.109 3.549 1 98.88 441 TYR B O 1
ATOM 7804 N N . LEU B 1 442 ? 6.297 14.219 3.135 1 98.88 442 LEU B N 1
ATOM 7805 C CA . LEU B 1 442 ? 6.324 13.203 4.18 1 98.88 442 LEU B CA 1
ATOM 7806 C C . LEU B 1 442 ? 7.637 13.25 4.949 1 98.88 442 LEU B C 1
ATOM 7808 O O . LEU B 1 442 ? 8.711 13.086 4.367 1 98.88 442 LEU B O 1
ATOM 7812 N N . PHE B 1 443 ? 7.574 13.617 6.215 1 98.88 443 PHE B N 1
ATOM 7813 C CA . PHE B 1 443 ? 8.734 13.539 7.098 1 98.88 443 PHE B CA 1
ATOM 7814 C C . PHE B 1 443 ? 8.914 12.125 7.633 1 98.88 443 PHE B C 1
ATOM 7816 O O . PHE B 1 443 ? 8.078 11.633 8.391 1 98.88 443 PHE B O 1
ATOM 7823 N N . ASP B 1 444 ? 10 11.531 7.254 1 98.69 444 ASP B N 1
ATOM 7824 C CA . ASP B 1 444 ? 10.188 10.109 7.52 1 98.69 444 ASP B CA 1
ATOM 7825 C C . ASP B 1 444 ? 11.5 9.867 8.266 1 98.69 444 ASP B C 1
ATOM 7827 O O . ASP B 1 444 ? 12.047 8.766 8.219 1 98.69 444 ASP B O 1
ATOM 7831 N N . GLN B 1 445 ? 12.023 10.828 8.938 1 98.38 445 GLN B N 1
ATOM 7832 C CA . GLN B 1 445 ? 13.336 10.75 9.57 1 98.38 445 GLN B CA 1
ATOM 7833 C C . GLN B 1 445 ? 13.328 9.75 10.727 1 98.38 445 GLN B C 1
ATOM 7835 O O . GLN B 1 445 ? 12.453 9.797 11.594 1 98.38 445 GLN B O 1
ATOM 7840 N N . TRP B 1 446 ? 14.234 8.93 10.68 1 96.81 446 TRP B N 1
ATOM 7841 C CA . TRP B 1 446 ? 14.609 8.062 11.797 1 96.81 446 TRP B CA 1
ATOM 7842 C C . TRP B 1 446 ? 16.094 7.734 11.758 1 96.81 446 TRP B C 1
ATOM 7844 O O . TRP B 1 446 ? 16.656 7.48 10.688 1 96.81 446 TRP B O 1
ATOM 7854 N N . PRO B 1 447 ? 16.781 7.656 12.797 1 95.69 447 PRO B N 1
ATOM 7855 C CA . PRO B 1 447 ? 16.344 7.922 14.172 1 95.69 447 PRO B CA 1
ATOM 7856 C C . PRO B 1 447 ? 16.156 9.414 14.453 1 95.69 447 PRO B C 1
ATOM 7858 O O . PRO B 1 447 ? 16.594 10.25 13.672 1 95.69 447 PRO B O 1
ATOM 7861 N N . ILE B 1 448 ? 15.398 9.711 15.461 1 94.56 448 ILE B N 1
ATOM 7862 C CA . ILE B 1 448 ? 15.234 11.039 16.047 1 94.56 448 ILE B CA 1
ATOM 7863 C C . ILE B 1 448 ? 15.75 11.031 17.484 1 94.56 448 ILE B C 1
ATOM 7865 O O . ILE B 1 448 ? 15.484 10.102 18.25 1 94.56 448 ILE B O 1
ATOM 7869 N N . GLY B 1 449 ? 16.5 12.016 17.812 1 90 449 GLY B N 1
ATOM 7870 C CA . GLY B 1 449 ? 17.203 12.062 19.078 1 90 449 GLY B CA 1
ATOM 7871 C C . GLY B 1 449 ? 16.297 11.828 20.281 1 90 449 GLY B C 1
ATOM 7872 O O . GLY B 1 449 ? 15.273 12.516 20.422 1 90 449 GLY B O 1
ATOM 7873 N N . GLY B 1 450 ? 16.656 10.789 21.078 1 85.44 450 GLY B N 1
ATOM 7874 C CA . GLY B 1 450 ? 16.031 10.555 22.375 1 85.44 450 GLY B CA 1
ATOM 7875 C C . GLY B 1 450 ? 14.727 9.766 22.266 1 85.44 450 GLY B C 1
ATOM 7876 O O . GLY B 1 450 ? 14.109 9.445 23.281 1 85.44 450 GLY B O 1
ATOM 7877 N N . LEU B 1 451 ? 14.258 9.438 21.125 1 91.81 451 LEU B N 1
ATOM 7878 C CA . LEU B 1 451 ? 12.969 8.766 21 1 91.81 451 LEU B CA 1
ATOM 7879 C C . LEU B 1 451 ? 13.156 7.266 20.797 1 91.81 451 LEU B C 1
ATOM 7881 O O . LEU B 1 451 ? 14.062 6.844 20.078 1 91.81 451 LEU B O 1
ATOM 7885 N N . PRO B 1 452 ? 12.422 6.469 21.484 1 93.69 452 PRO B N 1
ATOM 7886 C CA . PRO B 1 452 ? 12.469 5.02 21.266 1 93.69 452 PRO B CA 1
ATOM 7887 C C . PRO B 1 452 ? 11.805 4.598 19.953 1 93.69 452 PRO B C 1
ATOM 7889 O O . PRO B 1 452 ? 11.023 5.363 19.375 1 93.69 452 PRO B O 1
ATOM 7892 N N . ASP B 1 453 ? 12.094 3.4 19.469 1 96.25 453 ASP B N 1
ATOM 7893 C CA . ASP B 1 453 ? 11.531 2.902 18.219 1 96.25 453 ASP B CA 1
ATOM 7894 C C . ASP B 1 453 ? 10.039 2.621 18.359 1 96.25 453 ASP B C 1
ATOM 7896 O O . ASP B 1 453 ? 9.336 2.445 17.359 1 96.25 453 ASP B O 1
ATOM 7900 N N . THR B 1 454 ? 9.445 2.604 19.594 1 96.94 454 THR B N 1
ATOM 7901 C CA . THR B 1 454 ? 8.023 2.408 19.828 1 96.94 454 THR B CA 1
ATOM 7902 C C . THR B 1 454 ? 7.254 3.705 19.594 1 96.94 454 THR B C 1
ATOM 7904 O O . THR B 1 454 ? 6.023 3.699 19.531 1 96.94 454 THR B O 1
ATOM 7907 N N . THR B 1 455 ? 7.941 4.828 19.5 1 95.12 455 THR B N 1
ATOM 7908 C CA . THR B 1 455 ? 7.344 6.125 19.203 1 95.12 455 THR B CA 1
ATOM 7909 C C . THR B 1 455 ? 7.461 6.445 17.703 1 95.12 455 THR B C 1
ATOM 7911 O O . THR B 1 455 ? 6.496 6.898 17.094 1 95.12 455 THR B O 1
ATOM 7914 N N . GLY B 1 456 ? 8.641 6.211 17.156 1 96.56 456 GLY B N 1
ATOM 7915 C CA . GLY B 1 456 ? 8.914 6.457 15.742 1 96.56 456 GLY B CA 1
ATOM 7916 C C . GLY B 1 456 ? 8.891 7.93 15.375 1 96.56 456 GLY B C 1
ATOM 7917 O O . GLY B 1 456 ? 9.219 8.781 16.203 1 96.56 456 GLY B O 1
ATOM 7918 N N . THR B 1 457 ? 8.688 8.211 14.078 1 97.88 457 THR B N 1
ATOM 7919 C CA . THR B 1 457 ? 8.578 9.57 13.562 1 97.88 457 THR B CA 1
ATOM 7920 C C . THR B 1 457 ? 7.195 10.148 13.852 1 97.88 457 THR B C 1
ATOM 7922 O O . THR B 1 457 ? 6.367 10.273 12.945 1 97.88 457 THR B O 1
ATOM 7925 N N . THR B 1 458 ? 7.043 10.5 15.07 1 96.81 458 THR B N 1
ATOM 7926 C CA . THR B 1 458 ? 5.719 10.805 15.609 1 96.81 458 THR B CA 1
ATOM 7927 C C . THR B 1 458 ? 5.363 12.266 15.367 1 96.81 458 THR B C 1
ATOM 7929 O O . THR B 1 458 ? 6.125 13 14.734 1 96.81 458 THR B O 1
ATOM 7932 N N . HIS B 1 459 ? 4.156 12.664 15.789 1 96.5 459 HIS B N 1
ATOM 7933 C CA . HIS B 1 459 ? 3.568 13.992 15.688 1 96.5 459 HIS B CA 1
ATOM 7934 C C . HIS B 1 459 ? 4.48 15.047 16.297 1 96.5 459 HIS B C 1
ATOM 7936 O O . HIS B 1 459 ? 5.055 14.836 17.375 1 96.5 459 HIS B O 1
ATOM 7942 N N . PHE B 1 460 ? 4.816 16.141 15.539 1 94.56 460 PHE B N 1
ATOM 7943 C CA . PHE B 1 460 ? 5.5 17.328 16.047 1 94.56 460 PHE B CA 1
ATOM 7944 C C . PHE B 1 460 ? 6.988 17.266 15.727 1 94.56 460 PHE B C 1
ATOM 7946 O O . PHE B 1 460 ? 7.656 18.297 15.672 1 94.56 460 PHE B O 1
ATOM 7953 N N . THR B 1 461 ? 7.523 16.094 15.445 1 94.44 461 THR B N 1
ATOM 7954 C CA . THR B 1 461 ? 8.969 15.898 15.5 1 94.44 461 THR B CA 1
ATOM 7955 C C . THR B 1 461 ? 9.648 16.578 14.312 1 94.44 461 THR B C 1
ATOM 7957 O O . THR B 1 461 ? 10.867 16.75 14.305 1 94.44 461 THR B O 1
ATOM 7960 N N . GLU B 1 462 ? 8.906 17.062 13.344 1 96.5 462 GLU B N 1
ATOM 7961 C CA . GLU B 1 462 ? 9.484 17.781 12.219 1 96.5 462 GLU B CA 1
ATOM 7962 C C . GLU B 1 462 ? 9.719 19.25 12.555 1 96.5 462 GLU B C 1
ATOM 7964 O O . GLU B 1 462 ? 10.539 19.922 11.922 1 96.5 462 GLU B O 1
ATOM 7969 N N . VAL B 1 463 ? 9.047 19.766 13.523 1 95.62 463 VAL B N 1
ATOM 7970 C CA . VAL B 1 463 ? 8.969 21.203 13.797 1 95.62 463 VAL B CA 1
ATOM 7971 C C . VAL B 1 463 ? 10.336 21.719 14.227 1 95.62 463 VAL B C 1
ATOM 7973 O O . VAL B 1 463 ? 10.812 22.734 13.711 1 95.62 463 VAL B O 1
ATOM 7976 N N . PRO B 1 464 ? 11.055 21.047 15.172 1 94.56 464 PRO B N 1
ATOM 7977 C CA . PRO B 1 464 ? 12.375 21.562 15.547 1 94.56 464 PRO B CA 1
ATOM 7978 C C . PRO B 1 464 ? 13.336 21.625 14.367 1 94.56 464 PRO B C 1
ATOM 7980 O O . PRO B 1 464 ? 14.219 22.484 14.336 1 94.56 464 PRO B O 1
ATOM 7983 N N . LEU B 1 465 ? 13.156 20.688 13.438 1 97 465 LEU B N 1
ATOM 7984 C CA . LEU B 1 465 ? 14.016 20.719 12.266 1 97 465 LEU B CA 1
ATOM 7985 C C . LEU B 1 465 ? 13.68 21.891 11.359 1 97 465 LEU B C 1
ATOM 7987 O O . LEU B 1 465 ? 14.57 22.609 10.914 1 97 465 LEU B O 1
ATOM 7991 N N . ILE B 1 466 ? 12.438 22.172 11.148 1 98.12 466 ILE B N 1
ATOM 7992 C CA . ILE B 1 466 ? 12.008 23.266 10.289 1 98.12 466 ILE B CA 1
ATOM 7993 C C . ILE B 1 466 ? 12.438 24.594 10.891 1 98.12 466 ILE B C 1
ATOM 7995 O O . ILE B 1 466 ? 12.891 25.484 10.18 1 98.12 466 ILE B O 1
ATOM 7999 N N . HIS B 1 467 ? 12.344 24.703 12.227 1 96.5 467 HIS B N 1
ATOM 8000 C CA . HIS B 1 467 ? 12.781 25.922 12.914 1 96.5 467 HIS B CA 1
ATOM 8001 C C . HIS B 1 467 ? 14.305 25.984 12.984 1 96.5 467 HIS B C 1
ATOM 8003 O O . HIS B 1 467 ? 14.867 27.047 13.258 1 96.5 467 HIS B O 1
ATOM 8009 N N . ASP B 1 468 ? 14.93 24.859 12.781 1 96.31 468 ASP B N 1
ATOM 8010 C CA . ASP B 1 468 ? 16.375 24.688 12.898 1 96.31 468 ASP B CA 1
ATOM 8011 C C . ASP B 1 468 ? 16.859 25.016 14.305 1 96.31 468 ASP B C 1
ATOM 8013 O O . ASP B 1 468 ? 17.828 25.766 14.469 1 96.31 468 ASP B O 1
ATOM 8017 N N . ASN B 1 469 ? 16.109 24.578 15.273 1 93.81 469 ASN B N 1
ATOM 8018 C CA . ASN B 1 469 ? 16.469 24.75 16.688 1 93.81 469 ASN B CA 1
ATOM 8019 C C . ASN B 1 469 ? 17.531 23.734 17.109 1 93.81 469 ASN B C 1
ATOM 8021 O O . ASN B 1 469 ? 17.266 22.875 17.953 1 93.81 469 ASN B O 1
ATOM 8025 N N . GLU B 1 470 ? 18.719 23.891 16.656 1 92.69 470 GLU B N 1
ATOM 8026 C CA . GLU B 1 470 ? 19.812 22.953 16.859 1 92.69 470 GLU B CA 1
ATOM 8027 C C . GLU B 1 470 ? 20.281 22.938 18.312 1 92.69 470 GLU B C 1
ATOM 8029 O O . GLU B 1 470 ? 20.844 21.953 18.766 1 92.69 470 GLU B O 1
ATOM 8034 N N . LEU B 1 471 ? 19.953 24 19.062 1 88.62 471 LEU B N 1
ATOM 8035 C CA . LEU B 1 471 ? 20.406 24.156 20.438 1 88.62 471 LEU B CA 1
ATOM 8036 C C . LEU B 1 471 ? 19.453 23.453 21.391 1 88.62 471 LEU B C 1
ATOM 8038 O O . LEU B 1 471 ? 19.781 23.25 22.562 1 88.62 471 LEU B O 1
ATOM 8042 N N . GLY B 1 472 ? 18.312 23.141 20.891 1 87 472 GLY B N 1
ATOM 8043 C CA . GLY B 1 472 ? 17.328 22.484 21.734 1 87 472 GLY B CA 1
ATOM 8044 C C . GLY B 1 472 ? 16.656 23.422 22.719 1 87 472 GLY B C 1
ATOM 8045 O O . GLY B 1 472 ? 16.281 23.016 23.812 1 87 472 GLY B O 1
ATOM 8046 N N . ASN B 1 473 ? 16.547 24.656 22.328 1 84.5 473 ASN B N 1
ATOM 8047 C CA . ASN B 1 473 ? 15.883 25.625 23.203 1 84.5 473 ASN B CA 1
ATOM 8048 C C . ASN B 1 473 ? 14.422 25.25 23.453 1 84.5 473 ASN B C 1
ATOM 8050 O O . ASN B 1 473 ? 13.664 25 22.516 1 84.5 473 ASN B O 1
ATOM 8054 N N . GLY B 1 474 ? 14.039 25.125 24.719 1 81.75 474 GLY B N 1
ATOM 8055 C CA . GLY B 1 474 ? 12.672 24.828 25.094 1 81.75 474 GLY B CA 1
ATOM 8056 C C . GLY B 1 474 ? 12.422 23.359 25.328 1 81.75 474 GLY B C 1
ATOM 8057 O O . GLY B 1 474 ? 11.32 22.953 25.719 1 81.75 474 GLY B O 1
ATOM 8058 N N . PHE B 1 475 ? 13.359 22.531 25 1 77.75 475 PHE B N 1
ATOM 8059 C CA . PHE B 1 475 ? 13.148 21.094 25.125 1 77.75 475 PHE B CA 1
ATOM 8060 C C . PHE B 1 475 ? 13.836 20.562 26.375 1 77.75 475 PHE B C 1
ATOM 8062 O O . PHE B 1 475 ? 14 19.359 26.531 1 77.75 475 PHE B O 1
ATOM 8069 N N . GLU B 1 476 ? 14.203 21.453 27.203 1 66.44 476 GLU B N 1
ATOM 8070 C CA . GLU B 1 476 ? 14.781 21.016 28.469 1 66.44 476 GLU B CA 1
ATOM 8071 C C . GLU B 1 476 ? 13.773 20.234 29.312 1 66.44 476 GLU B C 1
ATOM 8073 O O . GLU B 1 476 ? 12.562 20.453 29.188 1 66.44 476 GLU B O 1
ATOM 8078 N N . ALA B 1 477 ? 14.047 19.125 29.938 1 58.84 477 ALA B N 1
ATOM 8079 C CA . ALA B 1 477 ? 13.25 18.219 30.75 1 58.84 477 ALA B CA 1
ATOM 8080 C C . ALA B 1 477 ? 11.992 18.906 31.281 1 58.84 477 ALA B C 1
ATOM 8082 O O . ALA B 1 477 ? 11.977 20.125 31.453 1 58.84 477 ALA B O 1
ATOM 8083 N N . PRO B 1 478 ? 10.805 18.234 31.531 1 57.25 478 PRO B N 1
ATOM 8084 C CA . PRO B 1 478 ? 10.266 16.875 31.531 1 57.25 478 PRO B CA 1
ATOM 8085 C C . PRO B 1 478 ? 9.57 16.5 30.219 1 57.25 478 PRO B C 1
ATOM 8087 O O . PRO B 1 478 ? 9.211 15.344 30.016 1 57.25 478 PRO B O 1
ATOM 8090 N N . TRP B 1 479 ? 9.555 17.438 29.406 1 59.97 479 TRP B N 1
ATOM 8091 C CA . TRP B 1 479 ? 8.734 17.141 28.234 1 59.97 479 TRP B CA 1
ATOM 8092 C C . TRP B 1 479 ? 9.492 16.266 27.25 1 59.97 479 TRP B C 1
ATOM 8094 O O . TRP B 1 479 ? 8.883 15.562 26.438 1 59.97 479 TRP B O 1
ATOM 8104 N N . TYR B 1 480 ? 10.797 16.359 27.25 1 64.06 480 TYR B N 1
ATOM 8105 C CA . TYR B 1 480 ? 11.656 15.555 26.391 1 64.06 480 TYR B CA 1
ATOM 8106 C C . TYR B 1 480 ? 12.875 15.047 27.156 1 64.06 480 TYR B C 1
ATOM 8108 O O . TYR B 1 480 ? 13.961 15.625 27.062 1 64.06 480 TYR B O 1
ATOM 8116 N N . PRO B 1 481 ? 12.672 14.031 27.938 1 61.44 481 PRO B N 1
ATOM 8117 C CA . PRO B 1 481 ? 13.781 13.602 28.797 1 61.44 481 PRO B CA 1
ATOM 8118 C C . PRO B 1 481 ? 15.086 13.414 28.031 1 61.44 481 PRO B C 1
ATOM 8120 O O . PRO B 1 481 ? 16.172 13.594 28.594 1 61.44 481 PRO B O 1
ATOM 8123 N N . ALA B 1 482 ? 14.938 13.102 26.75 1 63 482 ALA B N 1
ATOM 8124 C CA . ALA B 1 482 ? 16.156 12.836 26 1 63 482 ALA B CA 1
ATOM 8125 C C . ALA B 1 482 ? 16.781 14.133 25.484 1 63 482 ALA B C 1
ATOM 8127 O O . ALA B 1 482 ? 17.891 14.133 24.938 1 63 482 ALA B O 1
ATOM 8128 N N . GLY B 1 483 ? 16.172 15.172 25.859 1 75.06 483 GLY B N 1
ATOM 8129 C CA . GLY B 1 483 ? 16.609 16.453 25.344 1 75.06 483 GLY B CA 1
ATOM 8130 C C . GLY B 1 483 ? 15.867 16.891 24.094 1 75.06 483 GLY B C 1
ATOM 8131 O O . GLY B 1 483 ? 14.641 16.781 24.047 1 75.06 483 GLY B O 1
ATOM 8132 N N . SER B 1 484 ? 16.484 17.266 22.984 1 84.25 484 SER B N 1
ATOM 8133 C CA . SER B 1 484 ? 15.852 17.719 21.75 1 84.25 484 SER B CA 1
ATOM 8134 C C . SER B 1 484 ? 15.984 16.672 20.641 1 84.25 484 SER B C 1
ATOM 8136 O O . SER B 1 484 ? 16.703 15.68 20.797 1 84.25 484 SER B O 1
ATOM 8138 N N . GLU B 1 485 ? 15.234 16.797 19.578 1 88.19 485 GLU B N 1
ATOM 8139 C CA . GLU B 1 485 ? 15.32 15.945 18.391 1 88.19 485 GLU B CA 1
ATOM 8140 C C . GLU B 1 485 ? 16.75 15.883 17.859 1 88.19 485 GLU B C 1
ATOM 8142 O O . GLU B 1 485 ? 17.125 14.922 17.172 1 88.19 485 GLU B O 1
ATOM 8147 N N . PHE B 1 486 ? 17.562 16.797 18.234 1 92 486 PHE B N 1
ATOM 8148 C CA . PHE B 1 486 ? 18.922 16.906 17.719 1 92 486 PHE B CA 1
ATOM 8149 C C . PHE B 1 486 ? 19.891 16.109 18.594 1 92 486 PHE B C 1
ATOM 8151 O O . PHE B 1 486 ? 21.031 15.859 18.219 1 92 486 PHE B O 1
ATOM 8158 N N . ALA B 1 487 ? 19.469 15.734 19.75 1 89.12 487 ALA B N 1
ATOM 8159 C CA . ALA B 1 487 ? 20.359 15.086 20.719 1 89.12 487 ALA B CA 1
ATOM 8160 C C . ALA B 1 487 ? 20.969 13.82 20.125 1 89.12 487 ALA B C 1
ATOM 8162 O O . ALA B 1 487 ? 20.25 12.914 19.703 1 89.12 487 ALA B O 1
ATOM 8163 N N . GLY B 1 488 ? 22.312 13.805 20.062 1 90.5 488 GLY B N 1
ATOM 8164 C CA . GLY B 1 488 ? 23.047 12.625 19.625 1 90.5 488 GLY B CA 1
ATOM 8165 C C . GLY B 1 488 ? 22.953 12.375 18.141 1 90.5 488 GLY B C 1
ATOM 8166 O O . GLY B 1 488 ? 23.344 11.305 17.656 1 90.5 488 GLY B O 1
ATOM 8167 N N . MET B 1 489 ? 22.438 13.289 17.391 1 94.56 489 MET B N 1
ATOM 8168 C CA . MET B 1 489 ? 22.25 13.086 15.961 1 94.56 489 MET B CA 1
ATOM 8169 C C . MET B 1 489 ? 23.516 13.461 15.188 1 94.56 489 MET B C 1
ATOM 8171 O O . MET B 1 489 ? 24.359 14.188 15.703 1 94.56 489 MET B O 1
ATOM 8175 N N . ASP B 1 490 ? 23.688 12.953 13.984 1 96.19 490 ASP B N 1
ATOM 8176 C CA . ASP B 1 490 ? 24.891 13.141 13.188 1 96.19 490 ASP B CA 1
ATOM 8177 C C . ASP B 1 490 ? 24.734 14.312 12.219 1 96.19 490 ASP B C 1
ATOM 8179 O O . ASP B 1 490 ? 23.719 15.023 12.258 1 96.19 490 ASP B O 1
ATOM 8183 N N . GLN B 1 491 ? 25.734 14.516 11.398 1 96.88 491 GLN B N 1
ATOM 8184 C CA . GLN B 1 491 ? 25.781 15.664 10.492 1 96.88 491 GLN B CA 1
ATOM 8185 C C . GLN B 1 491 ? 24.688 15.57 9.43 1 96.88 491 GLN B C 1
ATOM 8187 O O . GLN B 1 491 ? 24.156 16.594 8.992 1 96.88 491 GLN B O 1
ATOM 8192 N N . ASP B 1 492 ? 24.344 14.375 8.969 1 98 492 ASP B N 1
ATOM 8193 C CA . ASP B 1 492 ? 23.266 14.219 7.992 1 98 492 ASP B CA 1
ATOM 8194 C C . ASP B 1 492 ? 21.938 14.742 8.531 1 98 492 ASP B C 1
ATOM 8196 O O . ASP B 1 492 ? 21.188 15.391 7.809 1 98 492 ASP B O 1
ATOM 8200 N N . PHE B 1 493 ? 21.703 14.469 9.789 1 98 493 PHE B N 1
ATOM 8201 C CA . PHE B 1 493 ? 20.484 14.953 10.453 1 98 493 PHE B CA 1
ATOM 8202 C C . PHE B 1 493 ? 20.469 16.484 10.484 1 98 493 PHE B C 1
ATOM 8204 O O . PHE B 1 493 ? 19.453 17.094 10.172 1 98 493 PHE B O 1
ATOM 8211 N N . TYR B 1 494 ? 21.578 17.125 10.812 1 97.81 494 TYR B N 1
ATOM 8212 C CA . TYR B 1 494 ? 21.688 18.578 10.859 1 97.81 494 TYR B CA 1
ATOM 8213 C C . TYR B 1 494 ? 21.516 19.188 9.469 1 97.81 494 TYR B C 1
ATOM 8215 O O . TYR B 1 494 ? 20.844 20.219 9.312 1 97.81 494 TYR B O 1
ATOM 8223 N N . SER B 1 495 ? 22.094 18.516 8.508 1 98.31 495 SER B N 1
ATOM 8224 C CA . SER B 1 495 ? 21.969 19 7.137 1 98.31 495 SER B CA 1
ATOM 8225 C C . SER B 1 495 ? 20.516 18.906 6.66 1 98.31 495 SER B C 1
ATOM 8227 O O . SER B 1 495 ? 20.047 19.781 5.934 1 98.31 495 SER B O 1
ATOM 8229 N N . LEU B 1 496 ? 19.844 17.859 7.059 1 98.69 496 LEU B N 1
ATOM 8230 C CA . LEU B 1 496 ? 18.422 17.734 6.738 1 98.69 496 LEU B CA 1
ATOM 8231 C C . LEU B 1 496 ? 17.625 18.875 7.352 1 98.69 496 LEU B C 1
ATOM 8233 O O . LEU B 1 496 ? 16.781 19.469 6.684 1 98.69 496 LEU B O 1
ATOM 8237 N N . ALA B 1 497 ? 17.859 19.172 8.594 1 98.25 497 ALA B N 1
ATOM 8238 C CA . ALA B 1 497 ? 17.156 20.25 9.281 1 98.25 497 ALA B CA 1
ATOM 8239 C C . ALA B 1 497 ? 17.375 21.578 8.57 1 98.25 497 ALA B C 1
ATOM 8241 O O . ALA B 1 497 ? 16.422 22.312 8.297 1 98.25 497 ALA B O 1
ATOM 8242 N N . ARG B 1 498 ? 18.578 21.859 8.234 1 98.12 498 ARG B N 1
ATOM 8243 C CA . ARG B 1 498 ? 18.891 23.109 7.566 1 98.12 498 ARG B CA 1
ATOM 8244 C C . ARG B 1 498 ? 18.234 23.188 6.195 1 98.12 498 ARG B C 1
ATOM 8246 O O . ARG B 1 498 ? 17.734 24.234 5.797 1 98.12 498 ARG B O 1
ATOM 8253 N N . LEU B 1 499 ? 18.25 22.062 5.5 1 98.62 499 LEU B N 1
ATOM 8254 C CA . LEU B 1 499 ? 17.594 22.031 4.199 1 98.62 499 LEU B CA 1
ATOM 8255 C C . LEU B 1 499 ? 16.109 22.312 4.34 1 98.62 499 LEU B C 1
ATOM 8257 O O . LEU B 1 499 ? 15.547 23.125 3.594 1 98.62 499 LEU B O 1
ATOM 8261 N N . MET B 1 500 ? 15.469 21.625 5.27 1 98.81 500 MET B N 1
ATOM 8262 C CA . MET B 1 500 ? 14.039 21.844 5.496 1 98.81 500 MET B CA 1
ATOM 8263 C C . MET B 1 500 ? 13.758 23.297 5.848 1 98.81 500 MET B C 1
ATOM 8265 O O . MET B 1 500 ? 12.875 23.922 5.258 1 98.81 500 MET B O 1
ATOM 8269 N N . SER B 1 501 ? 14.469 23.828 6.754 1 98.62 501 SER B N 1
ATOM 8270 C CA . SER B 1 501 ? 14.312 25.234 7.141 1 98.62 501 SER B CA 1
ATOM 8271 C C . SER B 1 501 ? 14.422 26.156 5.93 1 98.62 501 SER B C 1
ATOM 8273 O O . SER B 1 501 ? 13.586 27.031 5.738 1 98.62 501 SER B O 1
ATOM 8275 N N . ARG B 1 502 ? 15.406 25.938 5.141 1 98.69 502 ARG B N 1
ATOM 8276 C CA . ARG B 1 502 ? 15.664 26.766 3.965 1 98.69 502 ARG B CA 1
ATOM 8277 C C . ARG B 1 502 ? 14.523 26.641 2.959 1 98.69 502 ARG B C 1
ATOM 8279 O O . ARG B 1 502 ? 14.164 27.625 2.303 1 98.69 502 ARG B O 1
ATOM 8286 N N . MET B 1 503 ? 13.992 25.469 2.795 1 98.88 503 MET B N 1
ATOM 8287 C CA . MET B 1 503 ? 12.891 25.281 1.857 1 98.88 503 MET B CA 1
ATOM 8288 C C . MET B 1 503 ? 11.641 26.016 2.32 1 98.88 503 MET B C 1
ATOM 8290 O O . MET B 1 503 ? 10.906 26.578 1.503 1 98.88 503 MET B O 1
ATOM 8294 N N . TRP B 1 504 ? 11.359 26.016 3.615 1 98.88 504 TRP B N 1
ATOM 8295 C CA . TRP B 1 504 ? 10.242 26.781 4.156 1 98.88 504 TRP B CA 1
ATOM 8296 C C . TRP B 1 504 ? 10.453 28.281 3.936 1 98.88 504 TRP B C 1
ATOM 8298 O O . TRP B 1 504 ? 9.531 28.984 3.518 1 98.88 504 TRP B O 1
ATOM 8308 N N . ILE B 1 505 ? 11.656 28.75 4.168 1 98.81 505 ILE B N 1
ATOM 8309 C CA . ILE B 1 505 ? 11.992 30.156 3.957 1 98.81 505 ILE B CA 1
ATOM 8310 C C . ILE B 1 505 ? 11.805 30.516 2.484 1 98.81 505 ILE B C 1
ATOM 8312 O O . ILE B 1 505 ? 11.219 31.547 2.162 1 98.81 505 ILE B O 1
ATOM 8316 N N . ALA B 1 506 ? 12.297 29.641 1.643 1 98.88 506 ALA B N 1
ATOM 8317 C CA . ALA B 1 506 ? 12.18 29.891 0.206 1 98.88 506 ALA B CA 1
ATOM 8318 C C . ALA B 1 506 ? 10.719 29.969 -0.217 1 98.88 506 ALA B C 1
ATOM 8320 O O . ALA B 1 506 ? 10.359 30.812 -1.055 1 98.88 506 ALA B O 1
ATOM 8321 N N . PHE B 1 507 ? 9.922 29.109 0.31 1 98.88 507 PHE B N 1
ATOM 8322 C CA . PHE B 1 507 ? 8.5 29.156 0.006 1 98.88 507 PHE B CA 1
ATOM 8323 C C . PHE B 1 507 ? 7.883 30.484 0.455 1 98.88 507 PHE B C 1
ATOM 8325 O O . PHE B 1 507 ? 7.082 31.078 -0.267 1 98.88 507 PHE B O 1
ATOM 8332 N N . VAL B 1 508 ? 8.195 30.938 1.627 1 98.88 508 VAL B N 1
ATOM 8333 C CA . VAL B 1 508 ? 7.68 32.188 2.168 1 98.88 508 VAL B CA 1
ATOM 8334 C C . VAL B 1 508 ? 8.148 33.344 1.3 1 98.88 508 VAL B C 1
ATOM 8336 O O . VAL B 1 508 ? 7.363 34.25 0.993 1 98.88 508 VAL B O 1
ATOM 8339 N N . HIS B 1 509 ? 9.383 33.344 0.913 1 98.69 509 HIS B N 1
ATOM 8340 C CA . HIS B 1 509 ? 9.992 34.438 0.198 1 98.69 509 HIS B CA 1
ATOM 8341 C C . HIS B 1 509 ? 9.602 34.438 -1.275 1 98.69 509 HIS B C 1
ATOM 8343 O O . HIS B 1 509 ? 9.242 35.469 -1.832 1 98.69 509 HIS B O 1
ATOM 8349 N N . ASP B 1 510 ? 9.641 33.219 -1.929 1 98.5 510 ASP B N 1
ATOM 8350 C CA . ASP B 1 510 ? 9.578 33.125 -3.385 1 98.5 510 ASP B CA 1
ATOM 8351 C C . ASP B 1 510 ? 8.328 32.375 -3.838 1 98.5 510 ASP B C 1
ATOM 8353 O O . ASP B 1 510 ? 8.039 32.312 -5.035 1 98.5 510 ASP B O 1
ATOM 8357 N N . LEU B 1 511 ? 7.555 31.828 -2.881 1 98.69 511 LEU B N 1
ATOM 8358 C CA . LEU B 1 511 ? 6.418 30.953 -3.15 1 98.69 511 LEU B CA 1
ATOM 8359 C C . LEU B 1 511 ? 6.867 29.688 -3.877 1 98.69 511 LEU B C 1
ATOM 8361 O O . LEU B 1 511 ? 6.07 29.047 -4.566 1 98.69 511 LEU B O 1
ATOM 8365 N N . ASP B 1 512 ? 8.188 29.344 -3.779 1 98.75 512 ASP B N 1
ATOM 8366 C CA . ASP B 1 512 ? 8.828 28.172 -4.371 1 98.75 512 ASP B CA 1
ATOM 8367 C C . ASP B 1 512 ? 9.883 27.594 -3.432 1 98.75 512 ASP B C 1
ATOM 8369 O O . ASP B 1 512 ? 10.961 28.172 -3.27 1 98.75 512 ASP B O 1
ATOM 8373 N N . PRO B 1 513 ? 9.602 26.422 -2.834 1 98.81 513 PRO B N 1
ATOM 8374 C CA . PRO B 1 513 ? 10.555 25.859 -1.871 1 98.81 513 PRO B CA 1
ATOM 8375 C C . PRO B 1 513 ? 11.883 25.484 -2.512 1 98.81 513 PRO B C 1
ATOM 8377 O O . PRO B 1 513 ? 12.852 25.188 -1.805 1 98.81 513 PRO B O 1
ATOM 8380 N N . ASN B 1 514 ? 11.977 25.531 -3.83 1 98.5 514 ASN B N 1
ATOM 8381 C CA . ASN B 1 514 ? 13.188 25.109 -4.523 1 98.5 514 ASN B CA 1
ATOM 8382 C C . ASN B 1 514 ? 14.219 26.219 -4.598 1 98.5 514 ASN B C 1
ATOM 8384 O O . ASN B 1 514 ? 15.359 26 -5.004 1 98.5 514 ASN B O 1
ATOM 8388 N N . GLU B 1 515 ? 13.883 27.391 -4.195 1 98.5 515 GLU B N 1
ATOM 8389 C CA . GLU B 1 515 ? 14.82 28.5 -4.168 1 98.5 515 GLU B CA 1
ATOM 8390 C C . GLU B 1 515 ? 15.625 28.531 -2.871 1 98.5 515 GLU B C 1
ATOM 8392 O O . GLU B 1 515 ? 15.898 29.594 -2.32 1 98.5 515 GLU B O 1
ATOM 8397 N N . HIS B 1 516 ? 15.984 27.344 -2.354 1 98.19 516 HIS B N 1
ATOM 8398 C CA . HIS B 1 516 ? 16.609 27.203 -1.041 1 98.19 516 HIS B CA 1
ATOM 8399 C C . HIS B 1 516 ? 18.125 27.375 -1.131 1 98.19 516 HIS B C 1
ATOM 8401 O O . HIS B 1 516 ? 18.797 27.531 -0.111 1 98.19 516 HIS B O 1
ATOM 8407 N N . GLY B 1 517 ? 18.766 27.312 -2.229 1 97.62 517 GLY B N 1
ATOM 8408 C CA . GLY B 1 517 ? 20.156 27.656 -2.438 1 97.62 517 GLY B CA 1
ATOM 8409 C C . GLY B 1 517 ? 21.109 26.5 -2.188 1 97.62 517 GLY B C 1
ATOM 8410 O O . GLY B 1 517 ? 22.328 26.688 -2.145 1 97.62 517 GLY B O 1
ATOM 8411 N N . VAL B 1 518 ? 20.609 25.25 -1.985 1 97.25 518 VAL B N 1
ATOM 8412 C CA . VAL B 1 518 ? 21.422 24.047 -1.812 1 97.25 518 VAL B CA 1
ATOM 8413 C C . VAL B 1 518 ? 21.297 23.156 -3.041 1 97.25 518 VAL B C 1
ATOM 8415 O O . VAL B 1 518 ? 20.234 22.609 -3.311 1 97.25 518 VAL B O 1
ATOM 8418 N N . SER B 1 519 ? 22.406 22.938 -3.758 1 95.69 519 SER B N 1
ATOM 8419 C CA . SER B 1 519 ? 22.328 22.219 -5.027 1 95.69 519 SER B CA 1
ATOM 8420 C C . SER B 1 519 ? 22.531 20.719 -4.828 1 95.69 519 SER B C 1
ATOM 8422 O O . SER B 1 519 ? 21.953 19.906 -5.555 1 95.69 519 SER B O 1
ATOM 8424 N N . GLU B 1 520 ? 23.391 20.422 -3.857 1 96.81 520 GLU B N 1
ATOM 8425 C CA . GLU B 1 520 ? 23.719 19.016 -3.646 1 96.81 520 GLU B CA 1
ATOM 8426 C C . GLU B 1 520 ? 24.141 18.75 -2.201 1 96.81 520 GLU B C 1
ATOM 8428 O O . GLU B 1 520 ? 24.438 19.688 -1.459 1 96.81 520 GLU B O 1
ATOM 8433 N N . TYR B 1 521 ? 24.031 17.562 -1.805 1 97.31 521 TYR B N 1
ATOM 8434 C CA . TYR B 1 521 ? 24.562 17.062 -0.545 1 97.31 521 TYR B CA 1
ATOM 8435 C C . TYR B 1 521 ? 25.422 15.812 -0.774 1 97.31 521 TYR B C 1
ATOM 8437 O O . TYR B 1 521 ? 24.922 14.805 -1.288 1 97.31 521 TYR B O 1
ATOM 8445 N N . ASN B 1 522 ? 26.672 15.852 -0.404 1 96.06 522 ASN B N 1
ATOM 8446 C CA . ASN B 1 522 ? 27.625 14.75 -0.558 1 96.06 522 ASN B CA 1
ATOM 8447 C C . ASN B 1 522 ? 27.641 14.211 -1.986 1 96.06 522 ASN B C 1
ATOM 8449 O O . ASN B 1 522 ? 27.547 13 -2.199 1 96.06 522 ASN B O 1
ATOM 8453 N N . GLY B 1 523 ? 27.609 15.023 -2.91 1 96.44 523 GLY B N 1
ATOM 8454 C CA . GLY B 1 523 ? 27.75 14.672 -4.316 1 96.44 523 GLY B CA 1
ATOM 8455 C C . GLY B 1 523 ? 26.438 14.281 -4.965 1 96.44 523 GLY B C 1
ATOM 8456 O O . GLY B 1 523 ? 26.391 13.984 -6.164 1 96.44 523 GLY B O 1
ATOM 8457 N N . HIS B 1 524 ? 25.359 14.258 -4.281 1 97.31 524 HIS B N 1
ATOM 8458 C CA . HIS B 1 524 ? 24.062 13.914 -4.828 1 97.31 524 HIS B CA 1
ATOM 8459 C C . HIS B 1 524 ? 23.156 15.148 -4.922 1 97.31 524 HIS B C 1
ATOM 8461 O O . HIS B 1 524 ? 23.062 15.922 -3.969 1 97.31 524 HIS B O 1
ATOM 8467 N N . PRO B 1 525 ? 22.562 15.367 -6.027 1 97.56 525 PRO B N 1
ATOM 8468 C CA . PRO B 1 525 ? 21.656 16.516 -6.16 1 97.56 525 PRO B CA 1
ATOM 8469 C C . PRO B 1 525 ? 20.469 16.469 -5.203 1 97.56 525 PRO B C 1
ATOM 8471 O O . PRO B 1 525 ? 19.938 15.383 -4.941 1 97.56 525 PRO B O 1
ATOM 8474 N N . ILE B 1 526 ? 20.078 17.688 -4.668 1 98 526 ILE B N 1
ATOM 8475 C CA . ILE B 1 526 ? 18.812 17.781 -3.943 1 98 526 ILE B CA 1
ATOM 8476 C C . ILE B 1 526 ? 17.656 17.625 -4.918 1 98 526 ILE B C 1
ATOM 8478 O O . ILE B 1 526 ? 17.578 18.312 -5.934 1 98 526 ILE B O 1
ATOM 8482 N N . PRO B 1 527 ? 16.75 16.734 -4.637 1 98 527 PRO B N 1
ATOM 8483 C CA . PRO B 1 527 ? 15.641 16.594 -5.578 1 98 527 PRO B CA 1
ATOM 8484 C C . PRO B 1 527 ? 14.75 17.828 -5.625 1 98 527 PRO B C 1
ATOM 8486 O O . PRO B 1 527 ? 14.531 18.484 -4.602 1 98 527 PRO B O 1
ATOM 8489 N N . LYS B 1 528 ? 14.219 18.109 -6.758 1 98.12 528 LYS B N 1
ATOM 8490 C CA . LYS B 1 528 ? 13.242 19.188 -6.898 1 98.12 528 LYS B CA 1
ATOM 8491 C C . LYS B 1 528 ? 11.93 18.828 -6.211 1 98.12 528 LYS B C 1
ATOM 8493 O O . LYS B 1 528 ? 11.406 17.734 -6.395 1 98.12 528 LYS B O 1
ATOM 8498 N N . TRP B 1 529 ? 11.469 19.703 -5.402 1 98.69 529 TRP B N 1
ATOM 8499 C CA . TRP B 1 529 ? 10.125 19.594 -4.84 1 98.69 529 TRP B CA 1
ATOM 8500 C C . TRP B 1 529 ? 9.078 20.031 -5.852 1 98.69 529 TRP B C 1
ATOM 8502 O O . TRP B 1 529 ? 8.773 21.234 -5.965 1 98.69 529 TRP B O 1
ATOM 8512 N N . THR B 1 530 ? 8.438 19.125 -6.508 1 98.44 530 THR B N 1
ATOM 8513 C CA . THR B 1 530 ? 7.449 19.453 -7.527 1 98.44 530 THR B CA 1
ATOM 8514 C C . THR B 1 530 ? 6.082 19.688 -6.895 1 98.44 530 THR B C 1
ATOM 8516 O O . THR B 1 530 ? 5.836 19.281 -5.758 1 98.44 530 THR B O 1
ATOM 8519 N N . PRO B 1 531 ? 5.188 20.375 -7.602 1 98.44 531 PRO B N 1
ATOM 8520 C CA . PRO B 1 531 ? 3.793 20.375 -7.152 1 98.44 531 PRO B CA 1
ATOM 8521 C C . PRO B 1 531 ? 3.217 18.969 -7.023 1 98.44 531 PRO B C 1
ATOM 8523 O O . PRO B 1 531 ? 3.711 18.031 -7.656 1 98.44 531 PRO B O 1
ATOM 8526 N N . TYR B 1 532 ? 2.248 18.812 -6.297 1 98.69 532 TYR B N 1
ATOM 8527 C CA . TYR B 1 532 ? 1.69 17.531 -5.855 1 98.69 532 TYR B CA 1
ATOM 8528 C C . TYR B 1 532 ? 1.302 16.672 -7.047 1 98.69 532 TYR B C 1
ATOM 8530 O O . TYR B 1 532 ? 1.465 15.445 -7.016 1 98.69 532 TYR B O 1
ATOM 8538 N N . ALA B 1 533 ? 0.712 17.25 -8.039 1 98.19 533 ALA B N 1
ATOM 8539 C CA . ALA B 1 533 ? 0.3 16.484 -9.219 1 98.19 533 ALA B CA 1
ATOM 8540 C C . ALA B 1 533 ? 0.47 17.312 -10.492 1 98.19 533 ALA B C 1
ATOM 8542 O O . ALA B 1 533 ? 0.494 18.547 -10.438 1 98.19 533 ALA B O 1
ATOM 8543 N N . ASP B 1 534 ? 0.556 16.641 -11.625 1 95.06 534 ASP B N 1
ATOM 8544 C CA . ASP B 1 534 ? 0.778 17.297 -12.906 1 95.06 534 ASP B CA 1
ATOM 8545 C C . ASP B 1 534 ? -0.501 17.969 -13.414 1 95.06 534 ASP B C 1
ATOM 8547 O O . ASP B 1 534 ? -0.449 18.891 -14.227 1 95.06 534 ASP B O 1
ATOM 8551 N N . SER B 1 535 ? -1.611 17.406 -12.977 1 96.19 535 SER B N 1
ATOM 8552 C CA . SER B 1 535 ? -2.912 17.922 -13.375 1 96.19 535 SER B CA 1
ATOM 8553 C C . SER B 1 535 ? -3.98 17.625 -12.336 1 96.19 535 SER B C 1
ATOM 8555 O O . SER B 1 535 ? -3.744 16.844 -11.406 1 96.19 535 SER B O 1
ATOM 8557 N N . ALA B 1 536 ? -5.129 18.297 -12.531 1 96.56 536 ALA B N 1
ATOM 8558 C CA . ALA B 1 536 ? -6.289 18.016 -11.688 1 96.56 536 ALA B CA 1
ATOM 8559 C C . ALA B 1 536 ? -6.672 16.531 -11.766 1 96.56 536 ALA B C 1
ATOM 8561 O O . ALA B 1 536 ? -6.953 15.906 -10.742 1 96.56 536 ALA B O 1
ATOM 8562 N N . ARG B 1 537 ? -6.637 16.016 -12.93 1 96.12 537 ARG B N 1
ATOM 8563 C CA . ARG B 1 537 ? -7.004 14.617 -13.125 1 96.12 537 ARG B CA 1
ATOM 8564 C C . ARG B 1 537 ? -6.008 13.688 -12.445 1 96.12 537 ARG B C 1
ATOM 8566 O O . ARG B 1 537 ? -6.398 12.711 -11.797 1 96.12 537 ARG B O 1
ATOM 8573 N N . ASP B 1 538 ? -4.754 13.961 -12.57 1 97.5 538 ASP B N 1
ATOM 8574 C CA . ASP B 1 538 ? -3.717 13.148 -11.938 1 97.5 538 ASP B CA 1
ATOM 8575 C C . ASP B 1 538 ? -3.875 13.141 -10.414 1 97.5 538 ASP B C 1
ATOM 8577 O O . ASP B 1 538 ? -3.697 12.102 -9.773 1 97.5 538 ASP B O 1
ATOM 8581 N N . ALA B 1 539 ? -4.215 14.289 -9.891 1 97.75 539 ALA B N 1
ATOM 8582 C CA . ALA B 1 539 ? -4.414 14.383 -8.445 1 97.75 539 ALA B CA 1
ATOM 8583 C C . ALA B 1 539 ? -5.559 13.484 -7.988 1 97.75 539 ALA B C 1
ATOM 8585 O O . ALA B 1 539 ? -5.426 12.742 -7.012 1 97.75 539 ALA B O 1
ATOM 8586 N N . LEU B 1 540 ? -6.617 13.516 -8.711 1 96.31 540 LEU B N 1
ATOM 8587 C CA . LEU B 1 540 ? -7.816 12.781 -8.336 1 96.31 540 LEU B CA 1
ATOM 8588 C C . LEU B 1 540 ? -7.66 11.289 -8.633 1 96.31 540 LEU B C 1
ATOM 8590 O O . LEU B 1 540 ? -8.266 10.453 -7.957 1 96.31 540 LEU B O 1
ATOM 8594 N N . ASP B 1 541 ? -6.816 10.953 -9.633 1 97.25 541 ASP B N 1
ATOM 8595 C CA . ASP B 1 541 ? -6.598 9.562 -10.031 1 97.25 541 ASP B CA 1
ATOM 8596 C C . ASP B 1 541 ? -5.512 8.914 -9.188 1 97.25 541 ASP B C 1
ATOM 8598 O O . ASP B 1 541 ? -5.141 7.762 -9.422 1 97.25 541 ASP B O 1
ATOM 8602 N N . GLY B 1 542 ? -4.945 9.625 -8.227 1 97.69 542 GLY B N 1
ATOM 8603 C CA . GLY B 1 542 ? -4.039 9.047 -7.242 1 97.69 542 GLY B CA 1
ATOM 8604 C C . GLY B 1 542 ? -2.578 9.164 -7.637 1 97.69 542 GLY B C 1
ATOM 8605 O O . GLY B 1 542 ? -1.722 8.477 -7.082 1 97.69 542 GLY B O 1
ATOM 8606 N N . TYR B 1 543 ? -2.271 10.094 -8.602 1 97.81 543 TYR B N 1
ATOM 8607 C CA . TYR B 1 543 ? -0.904 10.195 -9.102 1 97.81 543 TYR B CA 1
ATOM 8608 C C . TYR B 1 543 ? -0.151 11.32 -8.398 1 97.81 543 TYR B C 1
ATOM 8610 O O . TYR B 1 543 ? 0.837 11.836 -8.922 1 97.81 543 TYR B O 1
ATOM 8618 N N . GLY B 1 544 ? -0.618 11.766 -7.219 1 98.5 544 GLY B N 1
ATOM 8619 C CA . GLY B 1 544 ? 0.101 12.766 -6.445 1 98.5 544 GLY B CA 1
ATOM 8620 C C . GLY B 1 544 ? 1.421 12.258 -5.895 1 98.5 544 GLY B C 1
ATOM 8621 O O . GLY B 1 544 ? 1.647 11.055 -5.824 1 98.5 544 GLY B O 1
ATOM 8622 N N . VAL B 1 545 ? 2.318 13.25 -5.5 1 98.62 545 VAL B N 1
ATOM 8623 C CA . VAL B 1 545 ? 3.631 12.891 -4.973 1 98.62 545 VAL B CA 1
ATOM 8624 C C . VAL B 1 545 ? 3.912 13.695 -3.701 1 98.62 545 VAL B C 1
ATOM 8626 O O . VAL B 1 545 ? 3.293 14.734 -3.467 1 98.62 545 VAL B O 1
ATOM 8629 N N . ASN B 1 546 ? 4.762 13.172 -2.846 1 98.62 546 ASN B N 1
ATOM 8630 C CA . ASN B 1 546 ? 5.359 13.852 -1.701 1 98.62 546 ASN B CA 1
ATOM 8631 C C . ASN B 1 546 ? 6.871 13.977 -1.849 1 98.62 546 ASN B C 1
ATOM 8633 O O . ASN B 1 546 ? 7.508 13.141 -2.496 1 98.62 546 ASN B O 1
ATOM 8637 N N . LEU B 1 547 ? 7.406 15.039 -1.362 1 98.81 547 LEU B N 1
ATOM 8638 C CA . LEU B 1 547 ? 8.828 15 -1.053 1 98.81 547 LEU B CA 1
ATOM 8639 C C . LEU B 1 547 ? 9.078 14.328 0.29 1 98.81 547 LEU B C 1
ATOM 8641 O O . LEU B 1 547 ? 8.625 14.812 1.328 1 98.81 547 LEU B O 1
ATOM 8645 N N . ARG B 1 548 ? 9.656 13.188 0.285 1 98.75 548 ARG B N 1
ATOM 8646 C CA . ARG B 1 548 ? 10 12.445 1.495 1 98.75 548 ARG B CA 1
ATOM 8647 C C . ARG B 1 548 ? 11.344 12.898 2.053 1 98.75 548 ARG B C 1
ATOM 8649 O O . ARG B 1 548 ? 12.352 12.875 1.347 1 98.75 548 ARG B O 1
ATOM 8656 N N . PHE B 1 549 ? 11.375 13.359 3.307 1 98.88 549 PHE B N 1
ATOM 8657 C CA . PHE B 1 549 ? 12.594 13.797 3.982 1 98.88 549 PHE B CA 1
ATOM 8658 C C . PHE B 1 549 ? 13.172 12.672 4.836 1 98.88 549 PHE B C 1
ATOM 8660 O O . PHE B 1 549 ? 12.492 12.141 5.715 1 98.88 549 PHE B O 1
ATOM 8667 N N . LEU B 1 550 ? 14.375 12.312 4.637 1 98.75 550 LEU B N 1
ATOM 8668 C CA . LEU B 1 550 ? 15.109 11.273 5.352 1 98.75 550 LEU B CA 1
ATOM 8669 C C . LEU B 1 550 ? 16.609 11.469 5.191 1 98.75 550 LEU B C 1
ATOM 8671 O O . LEU B 1 550 ? 17.125 11.492 4.066 1 98.75 550 LEU B O 1
ATOM 8675 N N . SER B 1 551 ? 17.312 11.555 6.258 1 98.19 551 SER B N 1
ATOM 8676 C CA . SER B 1 551 ? 18.703 11.969 6.254 1 98.19 551 SER B CA 1
ATOM 8677 C C . SER B 1 551 ? 19.594 10.93 5.57 1 98.19 551 SER B C 1
ATOM 8679 O O . SER B 1 551 ? 20.688 11.258 5.094 1 98.19 551 SER B O 1
ATOM 8681 N N . THR B 1 552 ? 19.125 9.664 5.465 1 96.88 552 THR B N 1
ATOM 8682 C CA . THR B 1 552 ? 19.953 8.594 4.918 1 96.88 552 THR B CA 1
ATOM 8683 C C . THR B 1 552 ? 19.781 8.5 3.404 1 96.88 552 THR B C 1
ATOM 8685 O O . THR B 1 552 ? 20.484 7.727 2.744 1 96.88 552 THR B O 1
ATOM 8688 N N . LEU B 1 553 ? 18.828 9.141 2.764 1 97 553 LEU B N 1
ATOM 8689 C CA . LEU B 1 553 ? 18.656 9.164 1.316 1 97 553 LEU B CA 1
ATOM 8690 C C . LEU B 1 553 ? 19.734 9.992 0.646 1 97 553 LEU B C 1
ATOM 8692 O O . LEU B 1 553 ? 20.219 10.977 1.213 1 97 553 LEU B O 1
ATOM 8696 N N . ALA B 1 554 ? 19.906 9.609 -0.669 1 92.19 554 ALA B N 1
ATOM 8697 C CA . ALA B 1 554 ? 20.781 10.43 -1.497 1 92.19 554 ALA B CA 1
ATOM 8698 C C . ALA B 1 554 ? 20.219 11.836 -1.673 1 92.19 554 ALA B C 1
ATOM 8700 O O . ALA B 1 554 ? 19.031 12 -1.993 1 92.19 554 ALA B O 1
ATOM 8701 N N . GLY B 1 555 ? 20.797 12.859 -1.272 1 96.25 555 GLY B N 1
ATOM 8702 C CA . GLY B 1 555 ? 20.344 14.234 -1.384 1 96.25 555 GLY B CA 1
ATOM 8703 C C . GLY B 1 555 ? 19.406 14.656 -0.257 1 96.25 555 GLY B C 1
ATOM 8704 O O . GLY B 1 555 ? 18.688 15.641 -0.378 1 96.25 555 GLY B O 1
ATOM 8705 N N . LEU B 1 556 ? 19.141 13.797 0.719 1 98.38 556 LEU B N 1
ATOM 8706 C CA . LEU B 1 556 ? 18.422 14.062 1.959 1 98.38 556 LEU B CA 1
ATOM 8707 C C . LEU B 1 556 ? 16.906 13.969 1.741 1 98.38 556 LEU B C 1
ATOM 8709 O O . LEU B 1 556 ? 16.141 14.094 2.691 1 98.38 556 LEU B O 1
ATOM 8713 N N . ALA B 1 557 ? 16.484 13.812 0.539 1 98.56 557 ALA B N 1
ATOM 8714 C CA . ALA B 1 557 ? 15.07 13.727 0.198 1 98.56 557 ALA B CA 1
ATOM 8715 C C . ALA B 1 557 ? 14.867 12.945 -1.101 1 98.56 557 ALA B C 1
ATOM 8717 O O . ALA B 1 557 ? 15.828 12.672 -1.823 1 98.56 557 ALA B O 1
ATOM 8718 N N . GLU B 1 558 ? 13.68 12.57 -1.349 1 98.12 558 GLU B N 1
ATOM 8719 C CA . GLU B 1 558 ? 13.297 11.93 -2.604 1 98.12 558 GLU B CA 1
ATOM 8720 C C . GLU B 1 558 ? 11.812 12.133 -2.893 1 98.12 558 GLU B C 1
ATOM 8722 O O . GLU B 1 558 ? 10.992 12.211 -1.971 1 98.12 558 GLU B O 1
ATOM 8727 N N . LEU B 1 559 ? 11.469 12.344 -4.195 1 97.88 559 LEU B N 1
ATOM 8728 C CA . LEU B 1 559 ? 10.062 12.367 -4.582 1 97.88 559 LEU B CA 1
ATOM 8729 C C . LEU B 1 559 ? 9.461 10.969 -4.543 1 97.88 559 LEU B C 1
ATOM 8731 O O . LEU B 1 559 ? 10.078 10.008 -5.02 1 97.88 559 LEU B O 1
ATOM 8735 N N . GLU B 1 560 ? 8.352 10.773 -3.973 1 97.75 560 GLU B N 1
ATOM 8736 C CA . GLU B 1 560 ? 7.695 9.477 -3.922 1 97.75 560 GLU B CA 1
ATOM 8737 C C . GLU B 1 560 ? 6.199 9.602 -4.199 1 97.75 560 GLU B C 1
ATOM 8739 O O . GLU B 1 560 ? 5.578 10.602 -3.836 1 97.75 560 GLU B O 1
ATOM 8744 N N . PRO B 1 561 ? 5.547 8.555 -4.824 1 97.94 561 PRO B N 1
ATOM 8745 C CA . PRO B 1 561 ? 4.09 8.57 -4.988 1 97.94 561 PRO B CA 1
ATOM 8746 C C . PRO B 1 561 ? 3.348 8.602 -3.656 1 97.94 561 PRO B C 1
ATOM 8748 O O . PRO B 1 561 ? 3.771 7.965 -2.691 1 97.94 561 PRO B O 1
ATOM 8751 N N . ASP B 1 562 ? 2.271 9.32 -3.611 1 98.38 562 ASP B N 1
ATOM 8752 C CA . ASP B 1 562 ? 1.42 9.391 -2.43 1 98.38 562 ASP B CA 1
ATOM 8753 C C . ASP B 1 562 ? 0.341 8.312 -2.461 1 98.38 562 ASP B C 1
ATOM 8755 O O . ASP B 1 562 ? -0.853 8.617 -2.461 1 98.38 562 ASP B O 1
ATOM 8759 N N . THR B 1 563 ? 0.8 7.02 -2.367 1 97.38 563 THR B N 1
ATOM 8760 C CA . THR B 1 563 ? -0.157 5.934 -2.547 1 97.38 563 THR B CA 1
ATOM 8761 C C . THR B 1 563 ? -0.179 5.023 -1.321 1 97.38 563 THR B C 1
ATOM 8763 O O . THR B 1 563 ? -0.9 4.023 -1.297 1 97.38 563 THR B O 1
ATOM 8766 N N . TRP B 1 564 ? 0.734 5.309 -0.31 1 95.88 564 TRP B N 1
ATOM 8767 C CA . TRP B 1 564 ? 0.65 4.473 0.881 1 95.88 564 TRP B CA 1
ATOM 8768 C C . TRP B 1 564 ? -0.738 4.555 1.508 1 95.88 564 TRP B C 1
ATOM 8770 O O . TRP B 1 564 ? -1.341 5.629 1.558 1 95.88 564 TRP B O 1
ATOM 8780 N N . ARG B 1 565 ? -1.319 3.418 1.856 1 97.69 565 ARG B N 1
ATOM 8781 C CA . ARG B 1 565 ? -2.646 3.232 2.436 1 97.69 565 ARG B CA 1
ATOM 8782 C C . ARG B 1 565 ? -3.707 3.957 1.614 1 97.69 565 ARG B C 1
ATOM 8784 O O . ARG B 1 565 ? -4.621 4.57 2.172 1 97.69 565 ARG B O 1
ATOM 8791 N N . ALA B 1 566 ? -3.564 3.916 0.302 1 97.62 566 ALA B N 1
ATOM 8792 C CA . ALA B 1 566 ? -4.469 4.594 -0.625 1 97.62 566 ALA B CA 1
ATOM 8793 C C . ALA B 1 566 ? -5.91 4.137 -0.416 1 97.62 566 ALA B C 1
ATOM 8795 O O . ALA B 1 566 ? -6.832 4.957 -0.405 1 97.62 566 ALA B O 1
ATOM 8796 N N . GLU B 1 567 ? -6.164 2.844 -0.157 1 97.94 567 GLU B N 1
ATOM 8797 C CA . GLU B 1 567 ? -7.508 2.291 -0.003 1 97.94 567 GLU B CA 1
ATOM 8798 C C . GLU B 1 567 ? -8.188 2.838 1.248 1 97.94 567 GLU B C 1
ATOM 8800 O O . GLU B 1 567 ? -9.32 3.318 1.184 1 97.94 567 GLU B O 1
ATOM 8805 N N . ALA B 1 568 ? -7.461 2.795 2.326 1 98.38 568 ALA B N 1
ATOM 8806 C CA . ALA B 1 568 ? -8.023 3.219 3.607 1 98.38 568 ALA B CA 1
ATOM 8807 C C . ALA B 1 568 ? -8.32 4.715 3.607 1 98.38 568 ALA B C 1
ATOM 8809 O O . ALA B 1 568 ? -9.406 5.137 3.998 1 98.38 568 ALA B O 1
ATOM 8810 N N . ILE B 1 569 ? -7.395 5.496 3.158 1 98.19 569 ILE B N 1
ATOM 8811 C CA . ILE B 1 569 ? -7.531 6.945 3.209 1 98.19 569 ILE B CA 1
ATOM 8812 C C . ILE B 1 569 ? -8.609 7.398 2.23 1 98.19 569 ILE B C 1
ATOM 8814 O O . ILE B 1 569 ? -9.367 8.328 2.516 1 98.19 569 ILE B O 1
ATOM 8818 N N . GLN B 1 570 ? -8.695 6.711 1.059 1 97.06 570 GLN B N 1
ATOM 8819 C CA . GLN B 1 570 ? -9.789 7.012 0.135 1 97.06 570 GLN B CA 1
ATOM 8820 C C . GLN B 1 570 ? -11.148 6.793 0.797 1 97.06 570 GLN B C 1
ATOM 8822 O O . GLN B 1 570 ? -12.047 7.625 0.669 1 97.06 570 GLN B O 1
ATOM 8827 N N . TYR B 1 571 ? -11.305 5.672 1.482 1 97.06 571 TYR B N 1
ATOM 8828 C CA . TYR B 1 571 ? -12.562 5.375 2.158 1 97.06 571 TYR B CA 1
ATOM 8829 C C . TYR B 1 571 ? -12.875 6.426 3.213 1 97.06 571 TYR B C 1
ATOM 8831 O O . TYR B 1 571 ? -14.008 6.906 3.299 1 97.06 571 TYR B O 1
ATOM 8839 N N . LEU B 1 572 ? -11.898 6.758 4.039 1 96.75 572 LEU B N 1
ATOM 8840 C CA . LEU B 1 572 ? -12.109 7.75 5.086 1 96.75 572 LEU B CA 1
ATOM 8841 C C . LEU B 1 572 ? -12.516 9.094 4.492 1 96.75 572 LEU B C 1
ATOM 8843 O O . LEU B 1 572 ? -13.438 9.742 4.988 1 96.75 572 LEU B O 1
ATOM 8847 N N . ASN B 1 573 ? -11.859 9.562 3.451 1 96.75 573 ASN B N 1
ATOM 8848 C CA . ASN B 1 573 ? -12.133 10.867 2.863 1 96.75 573 ASN B CA 1
ATOM 8849 C C . ASN B 1 573 ? -13.484 10.898 2.158 1 96.75 573 ASN B C 1
ATOM 8851 O O . ASN B 1 573 ? -14.203 11.898 2.232 1 96.75 573 ASN B O 1
ATOM 8855 N N . GLU B 1 574 ? -13.844 9.781 1.494 1 94.19 574 GLU B N 1
ATOM 8856 C CA . GLU B 1 574 ? -15.141 9.711 0.831 1 94.19 574 GLU B CA 1
ATOM 8857 C C . GLU B 1 574 ? -16.281 9.742 1.845 1 94.19 574 GLU B C 1
ATOM 8859 O O . GLU B 1 574 ? -17.406 10.133 1.515 1 94.19 574 GLU B O 1
ATOM 8864 N N . ASN B 1 575 ? -15.969 9.32 3.039 1 92.94 575 ASN B N 1
ATOM 8865 C CA . ASN B 1 575 ? -17 9.242 4.066 1 92.94 575 ASN B CA 1
ATOM 8866 C C . ASN B 1 575 ? -16.75 10.258 5.184 1 92.94 575 ASN B C 1
ATOM 8868 O O . ASN B 1 575 ? -17.188 10.055 6.316 1 92.94 575 ASN B O 1
ATOM 8872 N N . SER B 1 576 ? -16.031 11.305 4.941 1 92.38 576 SER B N 1
ATOM 8873 C CA . SER B 1 576 ? -15.688 12.32 5.93 1 92.38 576 SER B CA 1
ATOM 8874 C C . SER B 1 576 ? -16.938 12.906 6.586 1 92.38 576 SER B C 1
ATOM 8876 O O . SER B 1 576 ? -16.969 13.086 7.805 1 92.38 576 SER B O 1
ATOM 8878 N N . TYR B 1 577 ? -17.938 13.141 5.785 1 84.81 577 TYR B N 1
ATOM 8879 C CA . TYR B 1 577 ? -19.172 13.711 6.312 1 84.81 577 TYR B CA 1
ATOM 8880 C C . TYR B 1 577 ? -19.953 12.672 7.113 1 84.81 577 TYR B C 1
ATOM 8882 O O . TYR B 1 577 ? -20.344 12.93 8.258 1 84.81 577 TYR B O 1
ATOM 8890 N N . ALA B 1 578 ? -20.062 11.516 6.547 1 85.81 578 ALA B N 1
ATOM 8891 C CA . ALA B 1 578 ? -20.953 10.5 7.102 1 85.81 578 ALA B CA 1
ATOM 8892 C C . ALA B 1 578 ? -20.375 9.883 8.367 1 85.81 578 ALA B C 1
ATOM 8894 O O . ALA B 1 578 ? -21.094 9.57 9.312 1 85.81 578 ALA B O 1
ATOM 8895 N N . LEU B 1 579 ? -19.062 9.766 8.391 1 88.94 579 LEU B N 1
ATOM 8896 C CA . LEU B 1 579 ? -18.453 9.039 9.5 1 88.94 579 LEU B CA 1
ATOM 8897 C C . LEU B 1 579 ? -17.906 10.008 10.547 1 88.94 579 LEU B C 1
ATOM 8899 O O . LEU B 1 579 ? -17.906 9.703 11.742 1 88.94 579 LEU B O 1
ATOM 8903 N N . PHE B 1 580 ? -17.453 11.211 10.102 1 88.12 580 PHE B N 1
ATOM 8904 C CA . PHE B 1 580 ? -16.688 12.031 11.039 1 88.12 580 PHE B CA 1
ATOM 8905 C C . PHE B 1 580 ? -17.328 13.398 11.219 1 88.12 580 PHE B C 1
ATOM 8907 O O . PHE B 1 580 ? -16.953 14.156 12.109 1 88.12 580 PHE B O 1
ATOM 8914 N N . GLY B 1 581 ? -18.281 13.719 10.445 1 86.06 581 GLY B N 1
ATOM 8915 C CA . GLY B 1 581 ? -18.922 15.023 10.547 1 86.06 581 GLY B CA 1
ATOM 8916 C C . GLY B 1 581 ? -17.969 16.172 10.25 1 86.06 581 GLY B C 1
ATOM 8917 O O . GLY B 1 581 ? -17.984 17.188 10.945 1 86.06 581 GLY B O 1
ATOM 8918 N N . VAL B 1 582 ? -17.094 15.977 9.414 1 87 582 VAL B N 1
ATOM 8919 C CA . VAL B 1 582 ? -16.125 16.984 9.008 1 87 582 VAL B CA 1
ATOM 8920 C C . VAL B 1 582 ? -16.25 17.234 7.504 1 87 582 VAL B C 1
ATOM 8922 O O . VAL B 1 582 ? -16.641 16.359 6.75 1 87 582 VAL B O 1
#

Organism: NCBI:txid1220207

Nearest PDB structures (foldseek):
  4be4-assembly1_A  TM=8.560E-01  e=2.276E-46  Ophiostoma piceae
  1llf-assembly1_B  TM=8.457E-01  e=2.691E-45  Limtongozyma cylindracea
  1cle-assembly1_A  TM=8.355E-01  e=2.691E-45  Limtongozyma cylindracea
  1gz7-assembly4_D  TM=8.402E-01  e=7.690E-44  Diutina rugosa
  1ukc-assembly1_A  TM=8.721E-01  e=7.063E-41  Aspergillus niger

Sequence (1164 aa):
MAQLRILQMLWPVLICITLVAVQAKQPPEATIENGTYVGIHNSHYNVDYFLGIPFAQPPVGDLRLAPPAPLNLSFSGVRNATRMQPACVQFLAATIDRPISEDCLTLNVYRPSGYDNQTLPVLVWIYGGGYVQGSNSDPRYNLTFILNNSIKMNKPIIAVAINYRLNGFGFMGGPVIREHGLANLGLRDQRLALHWIQENIHSFGGDRTKVTIWGQSAGAGSVGSQLLAYGGRDDSLFRAAIADSGGPLGFQGPSKDAQLDSWNAVLNLTGCFGSQPLACLRGVSSTNFTSAINASGARFGPFYDGDFLQGYSSAQLSKGQFVKVPLLTGSNTDEGTGFAGDSPYIGALPETSYPNEMSFLAVVNASIIDPSAATALAVISALYPNVPAINAPHTHHGPLNATFGSHYGRVATFAGDSSIHRGRRMASQMWSKYNTPVYSYLFDQWPIGGLPDTTGTTHFTEVPLIHDNELGNGFEAPWYPAGSEFAGMDQDFYSLARLMSRMWIAFVHDLDPNEHGVSEYNGHPIPKWTPYADSARDALDGYGVNLRFLSTLAGLAELEPDTWRAEAIQYLNENSYALFGVMAQLRILQMLWPVLICITLVAVQAKQPPEATIENGTYVGIHNSHYNVDYFLGIPFAQPPVGDLRLAPPAPLNLSFSGVRNATRMQPACVQFLAATIDRPISEDCLTLNVYRPSGYDNQTLPVLVWIYGGGYVQGSNSDPRYNLTFILNNSIKMNKPIIAVAINYRLNGFGFMGGPVIREHGLANLGLRDQRLALHWIQENIHSFGGDRTKVTIWGQSAGAGSVGSQLLAYGGRDDSLFRAAIADSGGPLGFQGPSKDAQLDSWNAVLNLTGCFGSQPLACLRGVSSTNFTSAINASGARFGPFYDGDFLQGYSSAQLSKGQFVKVPLLTGSNTDEGTGFAGDSPYIGALPETSYPNEMSFLAVVNASIIDPSAATALAVISALYPNVPAINAPHTHHGPLNATFGSHYGRVATFAGDSSIHRGRRMASQMWSKYNTPVYSYLFDQWPIGGLPDTTGTTHFTEVPLIHDNELGNGFEAPWYPAGSEFAGMDQDFYSLARLMSRMWIAFVHDLDPNEHGVSEYNGHPIPKWTPYADSARDALDGYGVNLRFLSTLAGLAELEPDTWRAEAIQYLNENSYALFGV

InterPro domains:
  IPR002018 Carboxylesterase, type B [PF00135] (31-535)
  IPR019819 Carboxylesterase type B, conserved site [PS00941] (102-112)
  IPR019826 Carboxylesterase type B, active site [PS00122] (204-219)
  IPR029058 Alpha/Beta hydrolase fold [G3DSA:3.40.50.1820] (27-581)
  IPR029058 Alpha/Beta hydrolase fold [SSF53474] (27-537)
  IPR050654 Acetylcholinesterase-related enzymes [PTHR43918] (16-538)